Protein 4W78 (pdb70)

Structure (mmCIF, N/CA/C/O backbone):
data_4W78
#
_entry.id   4W78
#
_cell.length_a   51.785
_cell.length_b   134.096
_cell.length_c   90.420
_cell.angle_alpha   90.00
_cell.angle_beta   91.58
_cell.angle_gamma   90.00
#
_symmetry.space_group_name_H-M   'P 1 21 1'
#
loop_
_entity.id
_entity.type
_entity.pdbx_description
1 polymer 'Hydratase ChsH1'
2 polymer 'Hydratase ChsH2'
3 non-polymer 'CADMIUM ION'
4 non-polymer 'CHLORIDE ION'
5 non-polymer 'SODIUM ION'
6 non-polymer 'CALCIUM ION'
7 water water
#
loop_
_atom_site.group_PDB
_atom_site.id
_atom_site.type_symbol
_atom_site.label_atom_id
_atom_site.label_alt_id
_atom_site.label_comp_id
_atom_site.label_asym_id
_atom_site.label_entity_id
_atom_site.label_seq_id
_atom_site.pdbx_PDB_ins_code
_atom_site.Cartn_x
_atom_site.Cartn_y
_atom_site.Cartn_z
_atom_site.occupancy
_atom_site.B_iso_or_equiv
_atom_site.auth_seq_id
_atom_site.auth_comp_id
_atom_site.auth_asym_id
_atom_site.auth_atom_id
_atom_site.pdbx_PDB_model_num
ATOM 1 N N . VAL A 1 2 ? 16.320 92.696 27.158 1.00 44.81 4 VAL A N 1
ATOM 2 C CA . VAL A 1 2 ? 16.605 93.181 25.810 1.00 41.16 4 VAL A CA 1
ATOM 3 C C . VAL A 1 2 ? 17.967 93.869 25.766 1.00 40.12 4 VAL A C 1
ATOM 4 O O . VAL A 1 2 ? 18.727 93.707 24.806 1.00 39.47 4 VAL A O 1
ATOM 8 N N . SER A 1 3 ? 18.271 94.632 26.813 1.00 44.19 5 SER A N 1
ATOM 9 C CA . SER A 1 3 ? 19.534 95.360 26.894 1.00 42.80 5 SER A CA 1
ATOM 10 C C . SER A 1 3 ? 20.718 94.412 27.047 1.00 42.53 5 SER A C 1
ATOM 11 O O . SER A 1 3 ? 21.730 94.553 26.357 1.00 41.17 5 SER A O 1
ATOM 13 N N . ASP A 1 4 ? 20.590 93.445 27.950 1.00 42.95 6 ASP A N 1
ATOM 14 C CA . ASP A 1 4 ? 21.650 92.464 28.159 1.00 42.42 6 ASP A CA 1
ATOM 15 C C . ASP A 1 4 ? 21.837 91.562 26.940 1.00 36.78 6 ASP A C 1
ATOM 16 O O . ASP A 1 4 ? 22.941 91.088 26.676 1.00 36.96 6 ASP A O 1
ATOM 21 N N . ILE A 1 5 ? 20.756 91.313 26.206 1.00 36.12 7 ILE A N 1
ATOM 22 C CA . ILE A 1 5 ? 20.838 90.545 24.968 1.00 33.76 7 ILE A CA 1
ATOM 23 C C . ILE A 1 5 ? 21.650 91.285 23.904 1.00 30.13 7 ILE A C 1
ATOM 24 O O . ILE A 1 5 ? 22.534 90.712 23.271 1.00 26.63 7 ILE A O 1
ATOM 29 N N . GLN A 1 6 ? 21.347 92.563 23.707 1.00 31.31 8 GLN A N 1
ATOM 30 C CA . GLN A 1 6 ? 22.096 93.376 22.752 1.00 30.34 8 GLN A CA 1
ATOM 31 C C . GLN A 1 6 ? 23.580 93.452 23.115 1.00 29.82 8 GLN A C 1
ATOM 32 O O . GLN A 1 6 ? 24.442 93.374 22.238 1.00 30.20 8 GLN A O 1
ATOM 38 N N . GLU A 1 7 ? 23.869 93.590 24.406 1.00 31.42 9 GLU A N 1
ATOM 39 C CA . GLU A 1 7 ? 25.247 93.627 24.883 1.00 30.09 9 GLU A CA 1
ATOM 40 C C . GLU A 1 7 ? 25.970 92.300 24.640 1.00 29.78 9 GLU A C 1
ATOM 41 O O . GLU A 1 7 ? 27.127 92.285 24.224 1.00 27.29 9 GLU A O 1
ATOM 47 N N . ALA A 1 8 ? 25.284 91.182 24.871 1.00 27.61 10 ALA A N 1
ATOM 48 C CA . ALA A 1 8 ? 25.891 89.871 24.657 1.00 28.64 10 ALA A CA 1
ATOM 49 C C . ALA A 1 8 ? 26.159 89.622 23.187 1.00 25.72 10 ALA A C 1
ATOM 50 O O . ALA A 1 8 ? 27.190 89.064 22.818 1.00 26.03 10 ALA A O 1
ATOM 52 N N . VAL A 1 9 ? 25.201 90.010 22.345 1.00 24.39 11 VAL A N 1
ATOM 53 C CA . VAL A 1 9 ? 25.355 89.878 20.905 1.00 22.51 11 VAL A CA 1
ATOM 54 C C . VAL A 1 9 ? 26.576 90.657 20.418 1.00 21.90 11 VAL A C 1
ATOM 55 O O . VAL A 1 9 ? 27.341 90.151 19.589 1.00 20.63 11 VAL A O 1
ATOM 59 N N . ALA A 1 10 ? 26.751 91.864 20.939 1.00 23.17 12 ALA A N 1
ATOM 60 C CA . ALA A 1 10 ? 27.881 92.716 20.571 1.00 23.15 12 ALA A CA 1
ATOM 61 C C . ALA A 1 10 ? 29.207 92.032 20.910 1.00 24.39 12 ALA A C 1
ATOM 62 O O . ALA A 1 10 ? 30.142 92.024 20.112 1.00 21.98 12 ALA A O 1
ATOM 64 N N . GLN A 1 11 ? 29.290 91.439 22.092 1.00 23.91 13 GLN A N 1
ATOM 65 C CA . GLN A 1 11 ? 30.527 90.769 22.456 1.00 23.89 13 GLN A CA 1
ATOM 66 C C . GLN A 1 11 ? 30.824 89.561 21.564 1.00 22.05 13 GLN A C 1
ATOM 67 O O . GLN A 1 11 ? 31.975 89.307 21.213 1.00 21.35 13 GLN A O 1
ATOM 73 N N . ILE A 1 12 ? 29.782 88.843 21.138 1.00 21.02 14 ILE A N 1
ATOM 74 C CA . ILE A 1 12 ? 29.954 87.755 20.201 1.00 19.53 14 ILE A CA 1
ATOM 75 C C . ILE A 1 12 ? 30.443 88.263 18.852 1.00 19.04 14 ILE A C 1
ATOM 76 O O . ILE A 1 12 ? 31.376 87.723 18.273 1.00 17.83 14 ILE A O 1
ATOM 81 N N . LYS A 1 13 ? 29.825 89.331 18.359 1.00 18.77 15 LYS A N 1
ATOM 82 C CA . LYS A 1 13 ? 30.220 89.887 17.074 1.00 18.09 15 LYS A CA 1
ATOM 83 C C . LYS A 1 13 ? 31.653 90.387 17.061 1.00 18.46 15 LYS A C 1
ATOM 84 O O . LYS A 1 13 ? 32.310 90.359 16.029 1.00 17.80 15 LYS A O 1
ATOM 90 N N . ALA A 1 14 ? 32.139 90.829 18.213 1.00 19.65 16 ALA A N 1
ATOM 91 C CA . ALA A 1 14 ? 33.464 91.430 18.282 1.00 20.28 16 ALA A CA 1
ATOM 92 C C . ALA A 1 14 ? 34.558 90.398 18.014 1.00 19.66 16 ALA A C 1
ATOM 93 O O . ALA A 1 14 ? 35.684 90.765 17.701 1.00 22.22 16 ALA A O 1
ATOM 95 N N . ALA A 1 15 ? 34.219 89.114 18.109 1.00 18.88 17 ALA A N 1
ATOM 96 C CA . ALA A 1 15 ? 35.178 88.044 17.839 1.00 19.96 17 ALA A CA 1
ATOM 97 C C . ALA A 1 15 ? 35.422 87.864 16.344 1.00 20.04 17 ALA A C 1
ATOM 98 O O . ALA A 1 15 ? 36.396 87.219 15.938 1.00 22.86 17 ALA A O 1
ATOM 100 N N . GLY A 1 16 ? 34.524 88.419 15.538 1.00 18.92 18 GLY A N 1
ATOM 101 C CA . GLY A 1 16 ? 34.601 88.296 14.091 1.00 19.80 18 GLY A CA 1
ATOM 102 C C . GLY A 1 16 ? 34.263 86.904 13.595 1.00 19.75 18 GLY A C 1
ATOM 103 O O . GLY A 1 16 ? 33.887 86.030 14.378 1.00 17.27 18 GLY A O 1
ATOM 104 N N . PRO A 1 17 ? 34.390 86.690 12.278 1.00 16.99 19 PRO A N 1
ATOM 105 C CA . PRO A 1 17 ? 34.008 85.405 11.686 1.00 16.50 19 PRO A CA 1
ATOM 106 C C . PRO A 1 17 ? 34.834 84.248 12.227 1.00 15.30 19 PRO A C 1
ATOM 107 O O . PRO A 1 17 ? 35.990 84.421 12.640 1.00 18.77 19 PRO A O 1
ATOM 111 N N . SER A 1 18 ? 34.238 83.061 12.220 1.00 14.43 20 SER A N 1
ATOM 112 C CA . SER A 1 18 ? 34.961 81.858 12.642 1.00 13.62 20 SER A CA 1
ATOM 113 C C . SER A 1 18 ? 36.114 81.573 11.671 1.00 18.72 20 SER A C 1
ATOM 114 O O . SER A 1 18 ? 36.027 81.903 10.488 1.00 18.56 20 SER A O 1
ATOM 117 N N . LYS A 1 19 ? 37.202 81.007 12.195 1.00 18.43 21 LYS A N 1
ATOM 118 C CA . LYS A 1 19 ? 38.330 80.624 11.350 1.00 21.73 21 LYS A CA 1
ATOM 119 C C . LYS A 1 19 ? 37.858 79.568 10.363 1.00 21.02 21 LYS A C 1
ATOM 120 O O . LYS A 1 19 ? 37.050 78.702 10.726 1.00 19.23 21 LYS A O 1
ATOM 122 N N . PRO A 1 20 ? 38.354 79.630 9.115 1.00 20.79 22 PRO A N 1
ATOM 123 C CA . PRO A 1 20 ? 37.882 78.659 8.120 1.00 18.76 22 PRO A CA 1
ATOM 124 C C . PRO A 1 20 ? 38.058 77.210 8.591 1.00 18.04 22 PRO A C 1
ATOM 125 O O . PRO A 1 20 ? 39.108 76.818 9.109 1.00 20.10 22 PRO A O 1
ATOM 129 N N . ARG A 1 21 ? 36.985 76.442 8.437 1.00 14.61 23 ARG A N 1
ATOM 130 C CA . ARG A 1 21 ? 36.937 75.045 8.839 1.00 13.91 23 ARG A CA 1
ATOM 131 C C . ARG A 1 21 ? 36.850 74.225 7.571 1.00 15.24 23 ARG A C 1
ATOM 132 O O . ARG A 1 21 ? 35.940 74.424 6.768 1.00 14.91 23 ARG A O 1
ATOM 140 N N . LEU A 1 22 ? 37.801 73.312 7.398 1.00 16.18 24 LEU A N 1
ATOM 141 C CA A LEU A 1 22 ? 37.841 72.453 6.215 0.50 15.59 24 LEU A CA 1
ATOM 142 C CA B LEU A 1 22 ? 37.844 72.454 6.216 0.50 15.60 24 LEU A CA 1
ATOM 143 C C . LEU A 1 22 ? 36.746 71.396 6.196 1.00 13.41 24 LEU A C 1
ATOM 144 O O . LEU A 1 22 ? 36.452 70.748 7.209 1.00 16.11 24 LEU A O 1
ATOM 153 N N . ALA A 1 23 ? 36.158 71.215 5.019 1.00 11.86 25 ALA A N 1
ATOM 154 C CA . ALA A 1 23 ? 35.202 70.146 4.787 1.00 13.00 25 ALA A CA 1
ATOM 155 C C . ALA A 1 23 ? 35.871 68.813 5.069 1.00 13.69 25 ALA A C 1
ATOM 156 O O . ALA A 1 23 ? 37.074 68.652 4.825 1.00 14.10 25 ALA A O 1
ATOM 158 N N . ARG A 1 24 ? 35.084 67.855 5.553 1.00 11.75 26 ARG A N 1
ATOM 159 C CA . ARG A 1 24 ? 35.617 66.524 5.837 1.00 13.13 26 ARG A CA 1
ATOM 160 C C . ARG A 1 24 ? 36.321 65.924 4.619 1.00 12.11 26 ARG A C 1
ATOM 161 O O . ARG A 1 24 ? 37.389 65.312 4.741 1.00 16.68 26 ARG A O 1
ATOM 169 N N . ASP A 1 25 ? 35.705 66.082 3.451 1.00 13.92 27 ASP A N 1
ATOM 170 C CA . ASP A 1 25 ? 36.240 65.539 2.202 1.00 14.61 27 ASP A CA 1
ATOM 171 C C . ASP A 1 25 ? 36.367 66.651 1.182 1.00 13.46 27 ASP A C 1
ATOM 172 O O . ASP A 1 25 ? 35.621 67.625 1.223 1.00 13.77 27 ASP A O 1
ATOM 177 N N . PRO A 1 26 ? 37.288 66.493 0.223 1.00 13.75 28 PRO A N 1
ATOM 178 C CA . PRO A 1 26 ? 37.216 67.339 -0.961 1.00 12.90 28 PRO A CA 1
ATOM 179 C C . PRO A 1 26 ? 35.909 67.059 -1.691 1.00 13.45 28 PRO A C 1
ATOM 180 O O . PRO A 1 26 ? 35.314 66.008 -1.474 1.00 14.31 28 PRO A O 1
ATOM 184 N N . VAL A 1 27 ? 35.467 67.988 -2.539 1.00 12.43 29 VAL A N 1
ATOM 185 C CA . VAL A 1 27 ? 34.367 67.699 -3.465 1.00 12.75 29 VAL A CA 1
ATOM 186 C C . VAL A 1 27 ? 34.704 66.380 -4.146 1.00 12.64 29 VAL A C 1
ATOM 187 O O . VAL A 1 27 ? 35.859 66.154 -4.548 1.00 13.22 29 VAL A O 1
ATOM 191 N N . ASN A 1 28 ? 33.729 65.479 -4.240 1.00 12.02 30 ASN A N 1
ATOM 192 C CA . ASN A 1 28 ? 34.041 64.139 -4.729 1.00 10.72 30 ASN A CA 1
ATOM 193 C C . ASN A 1 28 ? 32.863 63.476 -5.421 1.00 10.55 30 ASN A C 1
ATOM 194 O O . ASN A 1 28 ? 31.708 63.713 -5.058 1.00 10.33 30 ASN A O 1
ATOM 199 N N . GLN A 1 29 ? 33.179 62.660 -6.420 1.00 11.39 31 GLN A N 1
ATOM 200 C CA . GLN A 1 29 ? 32.164 61.987 -7.220 1.00 14.01 31 GLN A CA 1
ATOM 201 C C . GLN A 1 29 ? 31.224 61.050 -6.427 1.00 12.21 31 GLN A C 1
ATOM 202 O O . GLN A 1 29 ? 30.024 61.058 -6.693 1.00 11.09 31 GLN A O 1
ATOM 208 N N . PRO A 1 30 ? 31.749 60.240 -5.477 1.00 11.14 32 PRO A N 1
ATOM 209 C CA . PRO A 1 30 ? 30.835 59.344 -4.756 1.00 10.88 32 PRO A CA 1
ATOM 210 C C . PRO A 1 30 ? 29.721 60.096 -4.040 1.00 11.01 32 PRO A C 1
ATOM 211 O O . PRO A 1 30 ? 28.561 59.665 -4.105 1.00 10.46 32 PRO A O 1
ATOM 215 N N . MET A 1 31 ? 30.046 61.219 -3.411 1.00 9.90 33 MET A N 1
ATOM 216 C CA . MET A 1 31 ? 29.007 62.012 -2.749 1.00 9.82 33 MET A CA 1
ATOM 217 C C . MET A 1 31 ? 28.105 62.777 -3.720 1.00 9.66 33 MET A C 1
ATOM 218 O O . MET A 1 31 ? 26.925 62.913 -3.452 1.00 10.28 33 MET A O 1
ATOM 223 N N . ILE A 1 32 ? 28.636 63.240 -4.847 1.00 8.88 34 ILE A N 1
ATOM 224 C CA . ILE A 1 32 ? 27.802 63.801 -5.894 1.00 9.38 34 ILE A CA 1
ATOM 225 C C . ILE A 1 32 ? 26.818 62.734 -6.360 1.00 11.13 34 ILE A C 1
ATOM 226 O O . ILE A 1 32 ? 25.618 63.018 -6.520 1.00 9.41 34 ILE A O 1
ATOM 231 N N . ASN A 1 33 ? 27.321 61.516 -6.565 1.00 10.51 35 ASN A N 1
ATOM 232 C CA . ASN A 1 33 ? 26.462 60.412 -6.998 1.00 10.87 35 ASN A CA 1
ATOM 233 C C . ASN A 1 33 ? 25.330 60.154 -6.014 1.00 9.69 35 ASN A C 1
ATOM 234 O O . ASN A 1 33 ? 24.181 59.999 -6.424 1.00 12.58 35 ASN A O 1
ATOM 239 N N . ASN A 1 34 ? 25.648 60.104 -4.722 1.00 11.06 36 ASN A N 1
ATOM 240 C CA . ASN A 1 34 ? 24.623 59.838 -3.723 1.00 9.80 36 ASN A CA 1
ATOM 241 C C . ASN A 1 34 ? 23.549 60.917 -3.777 1.00 10.56 36 ASN A C 1
ATOM 242 O O . ASN A 1 34 ? 22.355 60.632 -3.647 1.00 9.34 36 ASN A O 1
ATOM 247 N N . TRP A 1 35 ? 23.991 62.157 -3.953 1.00 9.70 37 TRP A N 1
ATOM 248 C CA . TRP A 1 35 ? 23.105 63.317 -3.935 1.00 9.63 37 TRP A CA 1
ATOM 249 C C . TRP A 1 35 ? 22.225 63.379 -5.180 1.00 10.28 37 TRP A C 1
ATOM 250 O O . TRP A 1 35 ? 20.997 63.481 -5.058 1.00 11.34 37 TRP A O 1
ATOM 261 N N . VAL A 1 36 ? 22.811 63.291 -6.372 1.00 9.19 38 VAL A N 1
ATOM 262 C CA . VAL A 1 36 ? 21.958 63.360 -7.571 1.00 9.38 38 VAL A CA 1
ATOM 263 C C . VAL A 1 36 ? 20.970 62.200 -7.634 1.00 11.09 38 VAL A C 1
ATOM 264 O O . VAL A 1 36 ? 19.849 62.364 -8.112 1.00 12.44 38 VAL A O 1
ATOM 268 N N . GLU A 1 37 ? 21.362 61.031 -7.143 1.00 10.91 39 GLU A N 1
ATOM 269 C CA . GLU A 1 37 ? 20.463 59.889 -7.158 1.00 10.52 39 GLU A CA 1
ATOM 270 C C . GLU A 1 37 ? 19.266 60.109 -6.227 1.00 11.11 39 GLU A C 1
ATOM 271 O O . GLU A 1 37 ? 18.130 59.780 -6.589 1.00 15.27 39 GLU A O 1
ATOM 277 N N . ALA A 1 38 ? 19.510 60.645 -5.038 1.00 12.01 40 ALA A N 1
ATOM 278 C CA . ALA A 1 38 ? 18.413 60.849 -4.091 1.00 10.01 40 ALA A CA 1
ATOM 279 C C . ALA A 1 38 ? 17.512 62.016 -4.520 1.00 12.33 40 ALA A C 1
ATOM 280 O O . ALA A 1 38 ? 16.291 61.925 -4.402 1.00 12.88 40 ALA A O 1
ATOM 282 N N . ILE A 1 39 ? 18.118 63.109 -4.980 1.00 11.52 41 ILE A N 1
ATOM 283 C CA . ILE A 1 39 ? 17.370 64.295 -5.429 1.00 11.63 41 ILE A CA 1
ATOM 284 C C . ILE A 1 39 ? 16.622 63.986 -6.722 1.00 14.78 41 ILE A C 1
ATOM 285 O O . ILE A 1 39 ? 15.579 64.588 -7.009 1.00 15.31 41 ILE A O 1
ATOM 290 N N . GLY A 1 40 ? 17.152 63.047 -7.504 1.00 13.20 42 GLY A N 1
ATOM 291 C CA . GLY A 1 40 ? 16.546 62.675 -8.774 1.00 14.34 42 GLY A CA 1
ATOM 292 C C . GLY A 1 40 ? 16.909 63.616 -9.903 1.00 13.84 42 GLY A C 1
ATOM 293 O O . GLY A 1 40 ? 16.181 63.692 -10.904 1.00 16.32 42 GLY A O 1
ATOM 294 N N . ASP A 1 41 ? 18.024 64.324 -9.753 1.00 15.01 43 ASP A N 1
ATOM 295 C CA . ASP A 1 41 ? 18.473 65.291 -10.752 1.00 14.54 43 ASP A CA 1
ATOM 296 C C . ASP A 1 41 ? 19.345 64.605 -11.789 1.00 17.03 43 ASP A C 1
ATOM 297 O O . ASP A 1 41 ? 20.474 64.199 -11.488 1.00 17.50 43 ASP A O 1
ATOM 302 N N . ARG A 1 42 ? 18.821 64.498 -13.010 1.00 17.43 44 ARG A N 1
ATOM 303 C CA . ARG A 1 42 ? 19.502 63.763 -14.065 1.00 19.09 44 ARG A CA 1
ATOM 304 C C . ARG A 1 42 ? 20.451 64.620 -14.912 1.00 20.23 44 ARG A C 1
ATOM 305 O O . ARG A 1 42 ? 20.929 64.156 -15.955 1.00 20.85 44 ARG A O 1
ATOM 313 N N . ASN A 1 43 ? 20.710 65.856 -14.477 1.00 16.81 45 ASN A N 1
ATOM 314 C CA . ASN A 1 43 ? 21.607 66.761 -15.205 1.00 18.22 45 ASN A CA 1
ATOM 315 C C . ASN A 1 43 ? 22.938 66.070 -15.488 1.00 18.01 45 ASN A C 1
ATOM 316 O O . ASN A 1 43 ? 23.647 65.676 -14.559 1.00 17.11 45 ASN A O 1
ATOM 321 N N . PRO A 1 44 ? 23.282 65.903 -16.772 1.00 17.61 46 PRO A N 1
ATOM 322 C CA . PRO A 1 44 ? 24.446 65.073 -17.086 1.00 18.23 46 PRO A CA 1
ATOM 323 C C . PRO A 1 44 ? 25.783 65.702 -16.710 1.00 19.08 46 PRO A C 1
ATOM 324 O O . PRO A 1 44 ? 26.777 64.980 -16.640 1.00 18.19 46 PRO A O 1
ATOM 328 N N . ILE A 1 45 ? 25.819 67.010 -16.466 1.00 19.24 47 ILE A N 1
ATOM 329 C CA . ILE A 1 45 ? 27.088 67.652 -16.157 1.00 16.41 47 ILE A CA 1
ATOM 330 C C . ILE A 1 45 ? 27.656 67.217 -14.804 1.00 17.56 47 ILE A C 1
ATOM 331 O O . ILE A 1 45 ? 28.832 67.437 -14.536 1.00 15.96 47 ILE A O 1
ATOM 336 N N . TYR A 1 46 ? 26.828 66.589 -13.964 1.00 14.06 48 TYR A N 1
ATOM 337 C CA . TYR A 1 46 ? 27.292 66.152 -12.643 1.00 12.72 48 TYR A CA 1
ATOM 338 C C . TYR A 1 46 ? 27.891 64.753 -12.678 1.00 15.56 48 TYR A C 1
ATOM 339 O O . TYR A 1 46 ? 28.484 64.302 -11.685 1.00 15.52 48 TYR A O 1
ATOM 348 N N . VAL A 1 47 ? 27.743 64.065 -13.811 1.00 17.42 49 VAL A N 1
ATOM 349 C CA . VAL A 1 47 ? 28.128 62.657 -13.902 1.00 20.04 49 VAL A CA 1
ATOM 350 C C . VAL A 1 47 ? 28.859 62.268 -15.187 1.00 20.15 49 VAL A C 1
ATOM 351 O O . VAL A 1 47 ? 29.311 61.132 -15.305 1.00 22.77 49 VAL A O 1
ATOM 355 N N . ASP A 1 48 ? 28.962 63.187 -16.145 1.00 18.38 50 ASP A N 1
ATOM 356 C CA . ASP A 1 48 ? 29.511 62.875 -17.477 1.00 21.55 50 ASP A CA 1
ATOM 357 C C . ASP A 1 48 ? 30.446 64.004 -17.904 1.00 20.88 50 ASP A C 1
ATOM 358 O O . ASP A 1 48 ? 29.995 65.127 -18.136 1.00 20.88 50 ASP A O 1
ATOM 363 N N . ASP A 1 49 ? 31.743 63.699 -17.991 1.00 22.75 51 ASP A N 1
ATOM 364 C CA . ASP A 1 49 ? 32.766 64.675 -18.384 1.00 23.56 51 ASP A CA 1
ATOM 365 C C . ASP A 1 49 ? 32.463 65.319 -19.739 1.00 23.07 51 ASP A C 1
ATOM 366 O O . ASP A 1 49 ? 32.591 66.525 -19.887 1.00 22.17 51 ASP A O 1
ATOM 371 N N . ALA A 1 50 ? 32.079 64.510 -20.723 1.00 23.09 52 ALA A N 1
ATOM 372 C CA . ALA A 1 50 ? 31.788 65.042 -22.052 1.00 24.65 52 ALA A CA 1
ATOM 373 C C . ALA A 1 50 ? 30.624 66.029 -22.018 1.00 24.78 52 ALA A C 1
ATOM 374 O O . ALA A 1 50 ? 30.685 67.084 -22.645 1.00 26.58 52 ALA A O 1
ATOM 376 N N . ALA A 1 51 ? 29.572 65.686 -21.284 1.00 22.33 53 ALA A N 1
ATOM 377 C CA . ALA A 1 51 ? 28.427 66.585 -21.148 1.00 22.96 53 ALA A CA 1
ATOM 378 C C . ALA A 1 51 ? 28.810 67.872 -20.423 1.00 21.26 53 ALA A C 1
ATOM 379 O O . ALA A 1 51 ? 28.368 68.958 -20.798 1.00 22.84 53 ALA A O 1
ATOM 381 N N . ALA A 1 52 ? 29.624 67.748 -19.378 1.00 19.86 54 ALA A N 1
ATOM 382 C CA . ALA A 1 52 ? 30.078 68.912 -18.629 1.00 19.72 54 ALA A CA 1
ATOM 383 C C . ALA A 1 52 ? 30.902 69.837 -19.518 1.00 22.21 54 ALA A C 1
ATOM 384 O O . ALA A 1 52 ? 30.748 71.059 -19.474 1.00 20.77 54 ALA A O 1
ATOM 386 N N . ARG A 1 53 ? 31.778 69.258 -20.333 1.00 22.66 55 ARG A N 1
ATOM 387 C CA . ARG A 1 53 ? 32.588 70.067 -21.237 1.00 24.08 55 ARG A CA 1
ATOM 388 C C . ARG A 1 53 ? 31.761 70.769 -22.316 1.00 25.17 55 ARG A C 1
ATOM 389 O O . ARG A 1 53 ? 32.092 71.878 -22.723 1.00 26.37 55 ARG A O 1
ATOM 397 N N . ALA A 1 54 ? 30.708 70.112 -22.790 1.00 25.16 56 ALA A N 1
ATOM 398 C CA . ALA A 1 54 ? 29.826 70.710 -23.792 1.00 26.26 56 ALA A CA 1
ATOM 399 C C . ALA A 1 54 ? 29.082 71.915 -23.214 1.00 27.39 56 ALA A C 1
ATOM 400 O O . ALA A 1 54 ? 28.623 72.785 -23.959 1.00 27.02 56 ALA A O 1
ATOM 402 N N . ALA A 1 55 ? 28.970 71.952 -21.888 1.00 26.22 57 ALA A N 1
ATOM 403 C CA . ALA A 1 55 ? 28.356 73.073 -21.180 1.00 25.25 57 ALA A CA 1
ATOM 404 C C . ALA A 1 55 ? 29.394 74.086 -20.700 1.00 26.10 57 ALA A C 1
ATOM 405 O O . ALA A 1 55 ? 29.081 74.975 -19.902 1.00 31.37 57 ALA A O 1
ATOM 407 N N . GLY A 1 56 ? 30.634 73.934 -21.155 1.00 26.84 58 GLY A N 1
ATOM 408 C CA . GLY A 1 56 ? 31.683 74.895 -20.848 1.00 27.54 58 GLY A CA 1
ATOM 409 C C . GLY A 1 56 ? 32.484 74.686 -19.570 1.00 26.95 58 GLY A C 1
ATOM 410 O O . GLY A 1 56 ? 33.312 75.532 -19.215 1.00 28.30 58 GLY A O 1
ATOM 411 N N . HIS A 1 57 ? 32.255 73.570 -18.879 1.00 21.32 59 HIS A N 1
ATOM 412 C CA . HIS A 1 57 ? 32.990 73.279 -17.653 1.00 20.18 59 HIS A CA 1
ATOM 413 C C . HIS A 1 57 ? 34.252 72.472 -17.972 1.00 26.07 59 HIS A C 1
ATOM 414 O O . HIS A 1 57 ? 34.294 71.774 -18.982 1.00 27.29 59 HIS A O 1
ATOM 421 N N . PRO A 1 58 ? 35.283 72.561 -17.107 1.00 23.58 60 PRO A N 1
ATOM 422 C CA . PRO A 1 58 ? 36.557 71.880 -17.391 1.00 27.81 60 PRO A CA 1
ATOM 423 C C . PRO A 1 58 ? 36.440 70.363 -17.295 1.00 28.20 60 PRO A C 1
ATOM 424 O O . PRO A 1 58 ? 37.335 69.644 -17.744 1.00 33.32 60 PRO A O 1
ATOM 428 N N . GLY A 1 59 ? 35.338 69.898 -16.721 1.00 26.23 61 GLY A N 1
ATOM 429 C CA . GLY A 1 59 ? 35.073 68.482 -16.518 1.00 24.80 61 GLY A CA 1
ATOM 430 C C . GLY A 1 59 ? 33.833 68.417 -15.659 1.00 21.05 61 GLY A C 1
ATOM 431 O O . GLY A 1 59 ? 33.166 69.440 -15.490 1.00 20.58 61 GLY A O 1
ATOM 432 N N . ILE A 1 60 ? 33.515 67.238 -15.123 1.00 17.24 62 ILE A N 1
ATOM 433 C CA . ILE A 1 60 ? 32.358 67.091 -14.242 1.00 15.68 62 ILE A CA 1
ATOM 434 C C . ILE A 1 60 ? 32.405 68.158 -13.157 1.00 18.76 62 ILE A C 1
ATOM 435 O O . ILE A 1 60 ? 33.468 68.443 -12.611 1.00 18.13 62 ILE A O 1
ATOM 440 N N . VAL A 1 61 ? 31.260 68.772 -12.869 1.00 16.02 63 VAL A N 1
ATOM 441 C CA . VAL A 1 61 ? 31.189 69.754 -11.800 1.00 15.95 63 VAL A CA 1
ATOM 442 C C . VAL A 1 61 ? 30.216 69.293 -10.719 1.00 14.29 63 VAL A C 1
ATOM 443 O O . VAL A 1 61 ? 29.335 68.464 -10.968 1.00 14.74 63 VAL A O 1
ATOM 447 N N . ALA A 1 62 ? 30.386 69.815 -9.507 1.00 13.58 64 ALA A N 1
ATOM 448 C CA . ALA A 1 62 ? 29.439 69.546 -8.437 1.00 12.92 64 ALA A CA 1
ATOM 449 C C . ALA A 1 62 ? 28.171 70.386 -8.609 1.00 10.51 64 ALA A C 1
ATOM 450 O O . ALA A 1 62 ? 28.235 71.527 -9.040 1.00 13.72 64 ALA A O 1
ATOM 452 N N . PRO A 1 63 ? 27.015 69.838 -8.225 1.00 10.42 65 PRO A N 1
ATOM 453 C CA . PRO A 1 63 ? 25.815 70.687 -8.183 1.00 11.79 65 PRO A CA 1
ATOM 454 C C . PRO A 1 63 ? 26.035 71.870 -7.240 1.00 10.43 65 PRO A C 1
ATOM 455 O O . PRO A 1 63 ? 26.519 71.678 -6.130 1.00 11.10 65 PRO A O 1
ATOM 459 N N . PRO A 1 64 ? 25.692 73.095 -7.674 1.00 12.41 66 PRO A N 1
ATOM 460 C CA . PRO A 1 64 ? 25.913 74.258 -6.805 1.00 11.73 66 PRO A CA 1
ATOM 461 C C . PRO A 1 64 ? 25.234 74.093 -5.450 1.00 11.31 66 PRO A C 1
ATOM 462 O O . PRO A 1 64 ? 25.819 74.445 -4.416 1.00 11.16 66 PRO A O 1
ATOM 466 N N . ALA A 1 65 ? 24.032 73.520 -5.461 1.00 12.64 67 ALA A N 1
ATOM 467 C CA . ALA A 1 65 ? 23.241 73.342 -4.242 1.00 13.27 67 ALA A CA 1
ATOM 468 C C . ALA A 1 65 ? 23.844 72.342 -3.253 1.00 14.07 67 ALA A C 1
ATOM 469 O O . ALA A 1 65 ? 23.321 72.181 -2.159 1.00 14.32 67 ALA A O 1
ATOM 471 N N . MET A 1 66 ? 24.922 71.659 -3.644 1.00 11.30 68 MET A N 1
ATOM 472 C CA . MET A 1 66 ? 25.673 70.830 -2.690 1.00 11.59 68 MET A CA 1
ATOM 473 C C . MET A 1 66 ? 26.661 71.591 -1.807 1.00 11.83 68 MET A C 1
ATOM 474 O O . MET A 1 66 ? 27.303 70.974 -0.949 1.00 10.64 68 MET A O 1
ATOM 479 N N . ILE A 1 67 ? 26.786 72.911 -1.960 1.00 11.45 69 ILE A N 1
ATOM 480 C CA . ILE A 1 67 ? 27.849 73.633 -1.242 1.00 11.15 69 ILE A CA 1
ATOM 481 C C . ILE A 1 67 ? 27.822 73.392 0.270 1.00 12.70 69 ILE A C 1
ATOM 482 O O . ILE A 1 67 ? 28.855 73.109 0.864 1.00 12.30 69 ILE A O 1
ATOM 487 N N . GLN A 1 68 ? 26.637 73.423 0.870 1.00 12.29 70 GLN A N 1
ATOM 488 C CA . GLN A 1 68 ? 26.532 73.243 2.311 1.00 14.34 70 GLN A CA 1
ATOM 489 C C . GLN A 1 68 ? 26.768 71.791 2.722 1.00 13.75 70 GLN A C 1
ATOM 490 O O . GLN A 1 68 ? 27.140 71.514 3.864 1.00 13.72 70 GLN A O 1
ATOM 496 N N . VAL A 1 69 ? 26.556 70.850 1.799 1.00 10.59 71 VAL A N 1
ATOM 497 C CA . VAL A 1 69 ? 26.759 69.439 2.109 1.00 11.49 71 VAL A CA 1
ATOM 498 C C . VAL A 1 69 ? 28.214 69.144 2.473 1.00 11.57 71 VAL A C 1
ATOM 499 O O . VAL A 1 69 ? 28.492 68.394 3.411 1.00 12.38 71 VAL A O 1
ATOM 503 N N . TRP A 1 70 ? 29.141 69.766 1.749 1.00 12.64 72 TRP A N 1
ATOM 504 C CA . TRP A 1 70 ? 30.547 69.436 1.948 1.00 11.41 72 TRP A CA 1
ATOM 505 C C . TRP A 1 70 ? 30.989 69.711 3.367 1.00 11.72 72 TRP A C 1
ATOM 506 O O . TRP A 1 70 ? 31.813 68.962 3.921 1.00 12.68 72 TRP A O 1
ATOM 517 N N . THR A 1 71 ? 30.427 70.762 3.970 1.00 11.14 73 THR A N 1
ATOM 518 C CA . THR A 1 71 ? 30.900 71.196 5.282 1.00 11.50 73 THR A CA 1
ATOM 519 C C . THR A 1 71 ? 29.979 70.819 6.445 1.00 11.98 73 THR A C 1
ATOM 520 O O . THR A 1 71 ? 30.192 71.250 7.574 1.00 14.79 73 THR A O 1
ATOM 524 N N . MET A 1 72 ? 28.979 69.985 6.193 1.00 12.27 74 MET A N 1
ATOM 525 C CA . MET A 1 72 ? 28.160 69.472 7.288 1.00 14.22 74 MET A CA 1
ATOM 526 C C . MET A 1 72 ? 29.015 68.728 8.305 1.00 17.49 74 MET A C 1
ATOM 527 O O . MET A 1 72 ? 29.967 68.039 7.933 1.00 18.41 74 MET A O 1
ATOM 532 N N . MET A 1 73 ? 28.673 68.873 9.584 1.00 21.22 75 MET A N 1
ATOM 533 C CA . MET A 1 73 ? 29.459 68.289 10.671 1.00 25.64 75 MET A CA 1
ATOM 534 C C . MET A 1 73 ? 29.370 66.767 10.777 1.00 28.59 75 MET A C 1
ATOM 535 O O . MET A 1 73 ? 30.276 66.122 11.324 1.00 33.26 75 MET A O 1
ATOM 540 N N . GLY A 1 74 ? 28.276 66.194 10.286 1.00 23.84 76 GLY A N 1
ATOM 541 C CA . GLY A 1 74 ? 28.097 64.754 10.320 1.00 26.82 76 GLY A CA 1
ATOM 542 C C . GLY A 1 74 ? 27.518 64.262 11.630 1.00 27.70 76 GLY A C 1
ATOM 543 O O . GLY A 1 74 ? 27.212 65.056 12.522 1.00 29.37 76 GLY A O 1
ATOM 544 N N . LEU A 1 75 ? 27.374 62.946 11.738 1.00 27.62 77 LEU A N 1
ATOM 545 C CA . LEU A 1 75 ? 26.845 62.306 12.939 1.00 27.75 77 LEU A CA 1
ATOM 546 C C . LEU A 1 75 ? 27.628 62.679 14.187 1.00 31.49 77 LEU A C 1
ATOM 547 O O . LEU A 1 75 ? 28.828 62.420 14.272 1.00 34.72 77 LEU A O 1
ATOM 552 N N . GLY A 1 76 ? 26.941 63.269 15.159 1.00 32.89 78 GLY A N 1
ATOM 553 C CA . GLY A 1 76 ? 27.547 63.573 16.443 1.00 34.94 78 GLY A CA 1
ATOM 554 C C . GLY A 1 76 ? 28.584 64.677 16.373 1.00 35.72 78 GLY A C 1
ATOM 555 O O . GLY A 1 76 ? 29.381 64.849 17.296 1.00 39.01 78 GLY A O 1
ATOM 556 N N . GLY A 1 77 ? 28.575 65.430 15.279 1.00 33.21 79 GLY A N 1
ATOM 557 C CA . GLY A 1 77 ? 29.528 66.511 15.095 1.00 33.03 79 GLY A CA 1
ATOM 558 C C . GLY A 1 77 ? 29.356 67.637 16.094 1.00 35.29 79 GLY A C 1
ATOM 559 O O . GLY A 1 77 ? 28.253 67.894 16.573 1.00 38.70 79 GLY A O 1
ATOM 560 N N . VAL A 1 78 ? 30.458 68.314 16.408 1.00 34.13 80 VAL A N 1
ATOM 561 C CA . VAL A 1 78 ? 30.440 69.435 17.335 1.00 31.50 80 VAL A CA 1
ATOM 562 C C . VAL A 1 78 ? 31.047 70.673 16.682 1.00 30.46 80 VAL A C 1
ATOM 563 O O . VAL A 1 78 ? 32.140 70.618 16.113 1.00 31.85 80 VAL A O 1
ATOM 567 N N . ARG A 1 79 ? 30.333 71.786 16.764 1.00 33.50 81 ARG A N 1
ATOM 568 C CA . ARG A 1 79 ? 30.797 73.025 16.153 1.00 31.34 81 ARG A CA 1
ATOM 569 C C . ARG A 1 79 ? 32.084 73.502 16.816 1.00 28.26 81 ARG A C 1
ATOM 570 O O . ARG A 1 79 ? 32.308 73.249 18.005 1.00 31.36 81 ARG A O 1
ATOM 578 N N . PRO A 1 80 ? 32.952 74.167 16.038 1.00 23.82 82 PRO A N 1
ATOM 579 C CA . PRO A 1 80 ? 34.205 74.684 16.590 1.00 27.44 82 PRO A CA 1
ATOM 580 C C . PRO A 1 80 ? 33.955 75.742 17.654 1.00 24.82 82 PRO A C 1
ATOM 581 O O . PRO A 1 80 ? 32.877 76.342 17.710 1.00 24.94 82 PRO A O 1
ATOM 585 N N . LYS A 1 81 ? 34.968 75.958 18.484 1.00 23.76 83 LYS A N 1
ATOM 586 C CA . LYS A 1 81 ? 34.874 76.843 19.636 1.00 24.88 83 LYS A CA 1
ATOM 587 C C . LYS A 1 81 ? 34.725 78.305 19.246 1.00 22.47 83 LYS A C 1
ATOM 588 O O . LYS A 1 81 ? 34.446 79.145 20.095 1.00 27.32 83 LYS A O 1
ATOM 594 N N . ASP A 1 82 ? 34.907 78.618 17.969 1.00 22.03 84 ASP A N 1
ATOM 595 C CA . ASP A 1 82 ? 34.736 79.999 17.527 1.00 23.07 84 ASP A CA 1
ATOM 596 C C . ASP A 1 82 ? 33.515 80.264 16.668 1.00 19.89 84 ASP A C 1
ATOM 597 O O . ASP A 1 82 ? 33.394 81.337 16.079 1.00 20.78 84 ASP A O 1
ATOM 602 N N . ASP A 1 83 ? 32.626 79.288 16.596 1.00 17.95 85 ASP A N 1
ATOM 603 C CA . ASP A 1 83 ? 31.388 79.424 15.849 1.00 16.87 85 ASP A CA 1
ATOM 604 C C . ASP A 1 83 ? 30.485 80.358 16.655 1.00 17.60 85 ASP A C 1
ATOM 605 O O . ASP A 1 83 ? 30.210 80.109 17.826 1.00 19.50 85 ASP A O 1
ATOM 610 N N . PRO A 1 84 ? 30.039 81.461 16.044 1.00 17.83 86 PRO A N 1
ATOM 611 C CA . PRO A 1 84 ? 29.241 82.397 16.841 1.00 18.73 86 PRO A CA 1
ATOM 612 C C . PRO A 1 84 ? 27.840 81.882 17.161 1.00 16.20 86 PRO A C 1
ATOM 613 O O . PRO A 1 84 ? 27.197 82.472 18.026 1.00 18.50 86 PRO A O 1
ATOM 617 N N . LEU A 1 85 ? 27.393 80.818 16.498 1.00 18.42 87 LEU A N 1
ATOM 618 C CA . LEU A 1 85 ? 26.023 80.332 16.685 1.00 21.54 87 LEU A CA 1
ATOM 619 C C . LEU A 1 85 ? 25.833 79.673 18.047 1.00 20.22 87 LEU A C 1
ATOM 620 O O . LEU A 1 85 ? 24.796 79.835 18.670 1.00 19.89 87 LEU A O 1
ATOM 625 N N . GLY A 1 86 ? 26.842 78.940 18.502 1.00 21.80 88 GLY A N 1
ATOM 626 C CA . GLY A 1 86 ? 26.806 78.338 19.830 1.00 23.32 88 GLY A CA 1
ATOM 627 C C . GLY A 1 86 ? 26.422 79.300 20.940 1.00 22.54 88 GLY A C 1
ATOM 628 O O . GLY A 1 86 ? 25.442 79.074 21.653 1.00 21.80 88 GLY A O 1
ATOM 629 N N . PRO A 1 87 ? 27.203 80.379 21.115 1.00 20.20 89 PRO A N 1
ATOM 630 C CA . PRO A 1 87 ? 26.912 81.390 22.134 1.00 21.83 89 PRO A CA 1
ATOM 631 C C . PRO A 1 87 ? 25.546 82.051 21.947 1.00 20.51 89 PRO A C 1
ATOM 632 O O . PRO A 1 87 ? 24.893 82.372 22.944 1.00 22.66 89 PRO A O 1
ATOM 636 N N . ILE A 1 88 ? 25.139 82.261 20.698 1.00 18.64 90 ILE A N 1
ATOM 637 C CA . ILE A 1 88 ? 23.858 82.890 20.405 1.00 21.26 90 ILE A CA 1
ATOM 638 C C . ILE A 1 88 ? 22.702 81.993 20.823 1.00 20.42 90 ILE A C 1
ATOM 639 O O . ILE A 1 88 ? 21.749 82.455 21.462 1.00 20.94 90 ILE A O 1
ATOM 644 N N . ILE A 1 89 ? 22.799 80.712 20.487 1.00 22.88 91 ILE A N 1
ATOM 645 C CA . ILE A 1 89 ? 21.758 79.760 20.878 1.00 26.12 91 ILE A CA 1
ATOM 646 C C . ILE A 1 89 ? 21.634 79.660 22.401 1.00 24.92 91 ILE A C 1
ATOM 647 O O . ILE A 1 89 ? 20.528 79.667 22.937 1.00 26.63 91 ILE A O 1
ATOM 652 N N . LYS A 1 90 ? 22.765 79.584 23.104 1.00 23.39 92 LYS A N 1
ATOM 653 C CA . LYS A 1 90 ? 22.747 79.576 24.565 1.00 25.92 92 LYS A CA 1
ATOM 654 C C . LYS A 1 90 ? 22.107 80.833 25.159 1.00 26.13 92 LYS A C 1
ATOM 655 O O . LYS A 1 90 ? 21.293 80.746 26.074 1.00 26.58 92 LYS A O 1
ATOM 661 N N . LEU A 1 91 ? 22.491 81.995 24.641 1.00 23.02 93 LEU A N 1
ATOM 662 C CA . LEU A 1 91 ? 21.937 83.268 25.079 1.00 26.03 93 LEU A CA 1
ATOM 663 C C . LEU A 1 91 ? 20.411 83.240 25.019 1.00 26.54 93 LEU A C 1
ATOM 664 O O . LEU A 1 91 ? 19.744 83.533 26.010 1.00 27.48 93 LEU A O 1
ATOM 669 N N . PHE A 1 92 ? 19.867 82.863 23.861 1.00 24.22 94 PHE A N 1
ATOM 670 C CA . PHE A 1 92 ? 18.409 82.882 23.675 1.00 22.29 94 PHE A CA 1
ATOM 671 C C . PHE A 1 92 ? 17.659 81.766 24.394 1.00 23.59 94 PHE A C 1
ATOM 672 O O . PHE A 1 92 ? 16.547 81.982 24.892 1.00 25.39 94 PHE A O 1
ATOM 680 N N . ASP A 1 93 ? 18.271 80.589 24.480 1.00 25.84 95 ASP A N 1
ATOM 681 C CA . ASP A 1 93 ? 17.705 79.513 25.293 1.00 28.11 95 ASP A CA 1
ATOM 682 C C . ASP A 1 93 ? 17.566 79.948 26.745 1.00 29.63 95 ASP A C 1
ATOM 683 O O . ASP A 1 93 ? 16.547 79.680 27.395 1.00 29.33 95 ASP A O 1
ATOM 688 N N . ASP A 1 94 ? 18.595 80.624 27.252 1.00 29.66 96 ASP A N 1
ATOM 689 C CA . ASP A 1 94 ? 18.616 81.059 28.644 1.00 31.68 96 ASP A CA 1
ATOM 690 C C . ASP A 1 94 ? 17.547 82.107 28.925 1.00 33.08 96 ASP A C 1
ATOM 691 O O . ASP A 1 94 ? 17.051 82.226 30.049 1.00 37.98 96 ASP A O 1
ATOM 696 N N . ALA A 1 95 ? 17.196 82.867 27.893 1.00 31.84 97 ALA A N 1
ATOM 697 C CA . ALA A 1 95 ? 16.182 83.903 28.018 1.00 32.58 97 ALA A CA 1
ATOM 698 C C . ALA A 1 95 ? 14.787 83.347 27.739 1.00 34.57 97 ALA A C 1
ATOM 699 O O . ALA A 1 95 ? 13.813 84.099 27.701 1.00 37.79 97 ALA A O 1
ATOM 701 N N . GLY A 1 96 ? 14.698 82.035 27.536 1.00 35.19 98 GLY A N 1
ATOM 702 C CA . GLY A 1 96 ? 13.412 81.367 27.399 1.00 35.48 98 GLY A CA 1
ATOM 703 C C . GLY A 1 96 ? 12.977 81.084 25.971 1.00 32.29 98 GLY A C 1
ATOM 704 O O . GLY A 1 96 ? 11.959 80.420 25.742 1.00 33.22 98 GLY A O 1
ATOM 705 N N . TYR A 1 97 ? 13.740 81.582 25.006 1.00 27.61 99 TYR A N 1
ATOM 706 C CA . TYR A 1 97 ? 13.388 81.395 23.603 1.00 26.55 99 TYR A CA 1
ATOM 707 C C . TYR A 1 97 ? 13.923 80.054 23.112 1.00 26.09 99 TYR A C 1
ATOM 708 O O . TYR A 1 97 ? 14.821 80.005 22.284 1.00 24.55 99 TYR A O 1
ATOM 717 N N . ILE A 1 98 ? 13.354 78.966 23.621 1.00 30.35 100 ILE A N 1
ATOM 718 C CA . ILE A 1 98 ? 13.907 77.633 23.392 1.00 29.85 100 ILE A CA 1
ATOM 719 C C . ILE A 1 98 ? 13.528 77.024 22.048 1.00 30.14 100 ILE A C 1
ATOM 720 O O . ILE A 1 98 ? 14.169 76.080 21.587 1.00 32.39 100 ILE A O 1
ATOM 725 N N . GLY A 1 99 ? 12.500 77.577 21.413 1.00 29.97 101 GLY A N 1
ATOM 726 C CA . GLY A 1 99 ? 12.092 77.110 20.103 1.00 28.24 101 GLY A CA 1
ATOM 727 C C . GLY A 1 99 ? 12.988 77.664 19.019 1.00 26.89 101 GLY A C 1
ATOM 728 O O . GLY A 1 99 ? 13.611 78.711 19.202 1.00 26.20 101 GLY A O 1
ATOM 729 N N . VAL A 1 100 ? 13.073 76.956 17.896 1.00 26.39 102 VAL A N 1
ATOM 730 C CA . VAL A 1 100 ? 13.847 77.439 16.755 1.00 22.86 102 VAL A CA 1
ATOM 731 C C . VAL A 1 100 ? 13.241 76.962 15.435 1.00 25.63 102 VAL A C 1
ATOM 732 O O . VAL A 1 100 ? 12.710 75.851 15.341 1.00 28.94 102 VAL A O 1
ATOM 736 N N . VAL A 1 101 ? 13.282 77.828 14.430 1.00 25.13 103 VAL A N 1
ATOM 737 C CA . VAL A 1 101 ? 12.885 77.461 13.075 1.00 25.90 103 VAL A CA 1
ATOM 738 C C . VAL A 1 101 ? 13.736 78.269 12.109 1.00 24.24 103 VAL A C 1
ATOM 739 O O . VAL A 1 101 ? 14.042 79.431 12.371 1.00 21.76 103 VAL A O 1
ATOM 743 N N . ALA A 1 102 ? 14.160 77.654 11.012 1.00 24.10 104 ALA A N 1
ATOM 744 C CA . ALA A 1 102 ? 14.817 78.423 9.965 1.00 22.15 104 ALA A CA 1
ATOM 745 C C . ALA A 1 102 ? 13.744 79.071 9.095 1.00 24.16 104 ALA A C 1
ATOM 746 O O . ALA A 1 102 ? 12.739 78.439 8.755 1.00 31.02 104 ALA A O 1
ATOM 748 N N . THR A 1 103 ? 13.933 80.340 8.752 1.00 18.17 105 THR A N 1
ATOM 749 C CA . THR A 1 103 ? 12.917 81.069 7.999 1.00 19.71 105 THR A CA 1
ATOM 750 C C . THR A 1 103 ? 13.319 81.380 6.552 1.00 18.62 105 THR A C 1
ATOM 751 O O . THR A 1 103 ? 12.474 81.357 5.650 1.00 20.77 105 THR A O 1
ATOM 755 N N . ASN A 1 104 ? 14.595 81.687 6.343 1.00 20.78 106 ASN A N 1
ATOM 756 C CA . ASN A 1 104 ? 15.100 82.058 5.023 1.00 23.73 106 ASN A CA 1
ATOM 757 C C . ASN A 1 104 ? 16.525 81.579 4.858 1.00 20.88 106 ASN A C 1
ATOM 758 O O . ASN A 1 104 ? 17.310 81.617 5.803 1.00 21.08 106 ASN A O 1
ATOM 763 N N . CYS A 1 105 ? 16.866 81.190 3.636 1.00 19.66 107 CYS A N 1
ATOM 764 C CA . CYS A 1 105 ? 18.207 80.740 3.278 1.00 18.34 107 CYS A CA 1
ATOM 765 C C . CYS A 1 105 ? 18.467 81.268 1.869 1.00 23.74 107 CYS A C 1
ATOM 766 O O . CYS A 1 105 ? 17.780 80.860 0.936 1.00 26.95 107 CYS A O 1
ATOM 769 N N . GLU A 1 106 ? 19.437 82.166 1.701 1.00 18.19 108 GLU A N 1
ATOM 770 C CA . GLU A 1 106 ? 19.799 82.630 0.366 1.00 17.29 108 GLU A CA 1
ATOM 771 C C . GLU A 1 106 ? 21.237 82.258 0.058 1.00 17.12 108 GLU A C 1
ATOM 772 O O . GLU A 1 106 ? 22.145 82.701 0.746 1.00 17.88 108 GLU A O 1
ATOM 778 N N . GLN A 1 107 ? 21.442 81.446 -0.969 1.00 14.46 109 GLN A N 1
ATOM 779 C CA . GLN A 1 107 ? 22.784 81.014 -1.343 1.00 11.60 109 GLN A CA 1
ATOM 780 C C . GLN A 1 107 ? 23.203 81.645 -2.668 1.00 13.92 109 GLN A C 1
ATOM 781 O O . GLN A 1 107 ? 22.408 81.707 -3.614 1.00 16.24 109 GLN A O 1
ATOM 787 N N . THR A 1 108 ? 24.448 82.111 -2.728 1.00 13.68 110 THR A N 1
ATOM 788 C CA . THR A 1 108 ? 25.020 82.658 -3.959 1.00 12.95 110 THR A CA 1
ATOM 789 C C . THR A 1 108 ? 26.226 81.802 -4.346 1.00 14.09 110 THR A C 1
ATOM 790 O O . THR A 1 108 ? 27.066 81.465 -3.499 1.00 14.44 110 THR A O 1
ATOM 794 N N . TYR A 1 109 ? 26.291 81.404 -5.611 1.00 14.33 111 TYR A N 1
ATOM 795 C CA . TYR A 1 109 ? 27.373 80.539 -6.085 1.00 13.05 111 TYR A CA 1
ATOM 796 C C . TYR A 1 109 ? 28.261 81.323 -7.048 1.00 15.49 111 TYR A C 1
ATOM 797 O O . TYR A 1 109 ? 27.830 81.712 -8.135 1.00 17.64 111 TYR A O 1
ATOM 806 N N . HIS A 1 110 ? 29.504 81.573 -6.649 1.00 14.82 112 HIS A N 1
ATOM 807 C CA . HIS A 1 110 ? 30.367 82.399 -7.493 1.00 17.89 112 HIS A CA 1
ATOM 808 C C . HIS A 1 110 ? 30.858 81.651 -8.729 1.00 18.06 112 HIS A C 1
ATOM 809 O O . HIS A 1 110 ? 31.026 82.247 -9.797 1.00 20.64 112 HIS A O 1
ATOM 816 N N . ARG A 1 111 ? 31.096 80.353 -8.567 1.00 16.79 113 ARG A N 1
ATOM 817 C CA . ARG A 1 111 ? 31.440 79.463 -9.670 1.00 17.81 113 ARG A CA 1
ATOM 818 C C . ARG A 1 111 ? 31.090 78.037 -9.282 1.00 17.41 113 ARG A C 1
ATOM 819 O O . ARG A 1 111 ? 30.751 77.762 -8.122 1.00 17.01 113 ARG A O 1
ATOM 827 N N . TYR A 1 112 ? 31.176 77.133 -10.254 1.00 15.50 114 TYR A N 1
ATOM 828 C CA . TYR A 1 112 ? 30.975 75.712 -10.026 1.00 14.09 114 TYR A CA 1
ATOM 829 C C . TYR A 1 112 ? 32.273 75.091 -9.509 1.00 15.79 114 TYR A C 1
ATOM 830 O O . TYR A 1 112 ? 33.376 75.498 -9.908 1.00 18.58 114 TYR A O 1
ATOM 839 N N . LEU A 1 113 ? 32.143 74.118 -8.613 1.00 14.53 115 LEU A N 1
ATOM 840 C CA . LEU A 1 113 ? 33.306 73.418 -8.059 1.00 14.04 115 LEU A CA 1
ATOM 841 C C . LEU A 1 113 ? 33.609 72.109 -8.778 1.00 13.85 115 LEU A C 1
ATOM 842 O O . LEU A 1 113 ? 32.712 71.443 -9.307 1.00 14.81 115 LEU A O 1
ATOM 847 N N . LEU A 1 114 ? 34.881 71.728 -8.771 1.00 15.87 116 LEU A N 1
ATOM 848 C CA . LEU A 1 114 ? 35.330 70.491 -9.397 1.00 15.45 116 LEU A CA 1
ATOM 849 C C . LEU A 1 114 ? 35.692 69.436 -8.354 1.00 14.13 116 LEU A C 1
ATOM 850 O O . LEU A 1 114 ? 36.218 69.770 -7.294 1.00 14.88 116 LEU A O 1
ATOM 855 N N . PRO A 1 115 ? 35.405 68.154 -8.640 1.00 14.49 117 PRO A N 1
ATOM 856 C CA . PRO A 1 115 ? 35.935 67.089 -7.786 1.00 14.98 117 PRO A CA 1
ATOM 857 C C . PRO A 1 115 ? 37.429 67.281 -7.505 1.00 16.13 117 PRO A C 1
ATOM 858 O O . PRO A 1 115 ? 38.192 67.625 -8.417 1.00 18.24 117 PRO A O 1
ATOM 862 N N . GLY A 1 116 ? 37.814 67.102 -6.245 1.00 15.97 118 GLY A N 1
ATOM 863 C CA . GLY A 1 116 ? 39.189 67.288 -5.815 1.00 17.05 118 GLY A CA 1
ATOM 864 C C . GLY A 1 116 ? 39.406 68.603 -5.090 1.00 16.65 118 GLY A C 1
ATOM 865 O O . GLY A 1 116 ? 40.338 68.732 -4.293 1.00 17.70 118 GLY A O 1
ATOM 866 N N . GLU A 1 117 ? 38.540 69.583 -5.341 1.00 15.81 119 GLU A N 1
ATOM 867 C CA . GLU A 1 117 ? 38.656 70.860 -4.649 1.00 15.23 119 GLU A CA 1
ATOM 868 C C . GLU A 1 117 ? 38.209 70.737 -3.204 1.00 15.77 119 GLU A C 1
ATOM 869 O O . GLU A 1 117 ? 37.214 70.075 -2.919 1.00 17.86 119 GLU A O 1
ATOM 875 N N . GLN A 1 118 ? 38.971 71.355 -2.311 1.00 15.81 120 GLN A N 1
ATOM 876 C CA . GLN A 1 118 ? 38.734 71.312 -0.869 1.00 19.04 120 GLN A CA 1
ATOM 877 C C . GLN A 1 118 ? 38.105 72.623 -0.391 1.00 14.50 120 GLN A C 1
ATOM 878 O O . GLN A 1 118 ? 38.729 73.679 -0.462 1.00 17.12 120 GLN A O 1
ATOM 884 N N . VAL A 1 119 ? 36.876 72.547 0.105 1.00 13.84 121 VAL A N 1
ATOM 885 C CA . VAL A 1 119 ? 36.151 73.735 0.564 1.00 12.49 121 VAL A CA 1
ATOM 886 C C . VAL A 1 119 ? 36.332 73.967 2.061 1.00 12.86 121 VAL A C 1
ATOM 887 O O . VAL A 1 119 ? 36.514 73.016 2.830 1.00 16.31 121 VAL A O 1
ATOM 891 N N . SER A 1 120 ? 36.358 75.238 2.467 1.00 13.80 122 SER A N 1
ATOM 892 C CA . SER A 1 120 ? 36.302 75.586 3.888 1.00 13.53 122 SER A CA 1
ATOM 893 C C . SER A 1 120 ? 35.109 76.503 4.142 1.00 14.93 122 SER A C 1
ATOM 894 O O . SER A 1 120 ? 34.601 77.123 3.220 1.00 15.80 122 SER A O 1
ATOM 897 N N . ILE A 1 121 ? 34.670 76.584 5.393 1.00 15.19 123 ILE A N 1
ATOM 898 C CA . ILE A 1 121 ? 33.517 77.411 5.746 1.00 13.14 123 ILE A CA 1
ATOM 899 C C . ILE A 1 121 ? 33.862 78.358 6.890 1.00 12.09 123 ILE A C 1
ATOM 900 O O . ILE A 1 121 ? 34.580 77.982 7.821 1.00 14.03 123 ILE A O 1
ATOM 905 N N . SER A 1 122 ? 33.323 79.580 6.827 1.00 11.95 124 SER A N 1
ATOM 906 C CA . SER A 1 122 ? 33.487 80.578 7.890 1.00 12.57 124 SER A CA 1
ATOM 907 C C . SER A 1 122 ? 32.135 81.220 8.118 1.00 14.56 124 SER A C 1
ATOM 908 O O . SER A 1 122 ? 31.397 81.462 7.157 1.00 15.10 124 SER A O 1
ATOM 911 N N . ALA A 1 123 ? 31.798 81.477 9.379 1.00 12.99 125 ALA A N 1
ATOM 912 C CA . ALA A 1 123 ? 30.482 82.027 9.722 1.00 13.53 125 ALA A CA 1
ATOM 913 C C . ALA A 1 123 ? 30.626 83.325 10.501 1.00 12.54 125 ALA A C 1
ATOM 914 O O . ALA A 1 123 ? 31.469 83.437 11.390 1.00 14.76 125 ALA A O 1
ATOM 916 N N . GLU A 1 124 ? 29.785 84.303 10.167 1.00 12.79 126 GLU A N 1
ATOM 917 C CA . GLU A 1 124 ? 29.776 85.606 10.818 1.00 13.32 126 GLU A CA 1
ATOM 918 C C . GLU A 1 124 ? 28.342 85.897 11.227 1.00 13.33 126 GLU A C 1
ATOM 919 O O . GLU A 1 124 ? 27.418 85.611 10.466 1.00 16.55 126 GLU A O 1
ATOM 925 N N . LEU A 1 125 ? 28.149 86.439 12.427 1.00 14.51 127 LEU A N 1
ATOM 926 C CA . LEU A 1 125 ? 26.830 86.865 12.877 1.00 13.69 127 LEU A CA 1
ATOM 927 C C . LEU A 1 125 ? 26.441 88.180 12.187 1.00 18.32 127 LEU A C 1
ATOM 928 O O . LEU A 1 125 ? 27.253 89.107 12.078 1.00 21.42 127 LEU A O 1
ATOM 933 N N . GLY A 1 126 ? 25.207 88.235 11.687 1.00 15.48 128 GLY A N 1
ATOM 934 C CA . GLY A 1 126 ? 24.652 89.455 11.126 1.00 18.60 128 GLY A CA 1
ATOM 935 C C . GLY A 1 126 ? 23.592 90.039 12.041 1.00 21.13 128 GLY A C 1
ATOM 936 O O . GLY A 1 126 ? 23.744 90.023 13.255 1.00 19.73 128 GLY A O 1
ATOM 937 N N . ASP A 1 127 ? 22.496 90.529 11.465 1.00 17.12 129 ASP A N 1
ATOM 938 C CA . ASP A 1 127 ? 21.469 91.189 12.265 1.00 16.81 129 ASP A CA 1
ATOM 939 C C . ASP A 1 127 ? 20.837 90.276 13.268 1.00 16.40 129 ASP A C 1
ATOM 940 O O . ASP A 1 127 ? 20.474 89.153 12.935 1.00 16.81 129 ASP A O 1
ATOM 945 N N . VAL A 1 128 ? 20.663 90.796 14.473 1.00 17.20 130 VAL A N 1
ATOM 946 C CA . VAL A 1 128 ? 19.867 90.147 15.501 1.00 17.32 130 VAL A CA 1
ATOM 947 C C . VAL A 1 128 ? 18.771 91.131 15.894 1.00 19.07 130 VAL A C 1
ATOM 948 O O . VAL A 1 128 ? 19.049 92.227 16.366 1.00 24.15 130 VAL A O 1
ATOM 952 N N . VAL A 1 129 ? 17.525 90.745 15.653 1.00 19.60 131 VAL A N 1
ATOM 953 C CA . VAL A 1 129 ? 16.406 91.682 15.715 1.00 23.32 131 VAL A CA 1
ATOM 954 C C . VAL A 1 129 ? 15.308 91.129 16.600 1.00 23.01 131 VAL A C 1
ATOM 955 O O . VAL A 1 129 ? 14.928 89.973 16.470 1.00 22.60 131 VAL A O 1
ATOM 959 N N . GLY A 1 130 ? 14.789 91.965 17.495 1.00 24.83 132 GLY A N 1
ATOM 960 C CA . GLY A 1 130 ? 13.763 91.530 18.422 1.00 26.34 132 GLY A CA 1
ATOM 961 C C . GLY A 1 130 ? 13.682 92.382 19.676 1.00 30.41 132 GLY A C 1
ATOM 962 O O . GLY A 1 130 ? 14.454 93.328 19.851 1.00 32.11 132 GLY A O 1
ATOM 963 N N . PRO A 1 131 ? 12.747 92.043 20.572 1.00 31.19 133 PRO A N 1
ATOM 964 C CA . PRO A 1 131 ? 11.793 90.941 20.397 1.00 31.70 133 PRO A CA 1
ATOM 965 C C . PRO A 1 131 ? 10.649 91.295 19.440 1.00 33.99 133 PRO A C 1
ATOM 966 O O . PRO A 1 131 ? 10.178 92.435 19.422 1.00 39.69 133 PRO A O 1
ATOM 970 N N . LYS A 1 132 ? 10.220 90.318 18.648 1.00 32.34 134 LYS A N 1
ATOM 971 C CA . LYS A 1 132 ? 9.108 90.503 17.724 1.00 35.45 134 LYS A CA 1
ATOM 972 C C . LYS A 1 132 ? 7.971 89.565 18.084 1.00 37.68 134 LYS A C 1
ATOM 973 O O . LYS A 1 132 ? 8.203 88.438 18.525 1.00 37.57 134 LYS A O 1
ATOM 979 N N . GLN A 1 133 ? 6.742 90.027 17.877 1.00 37.91 135 GLN A N 1
ATOM 980 C CA . GLN A 1 133 ? 5.593 89.143 17.944 1.00 38.84 135 GLN A CA 1
ATOM 981 C C . GLN A 1 133 ? 5.503 88.412 16.615 1.00 41.85 135 GLN A C 1
ATOM 982 O O . GLN A 1 133 ? 5.483 89.036 15.554 1.00 45.65 135 GLN A O 1
ATOM 988 N N . THR A 1 134 ? 5.492 87.085 16.670 1.00 38.22 136 THR A N 1
ATOM 989 C CA . THR A 1 134 ? 5.396 86.278 15.462 1.00 36.85 136 THR A CA 1
ATOM 990 C C . THR A 1 134 ? 4.265 85.276 15.625 1.00 38.45 136 THR A C 1
ATOM 991 O O . THR A 1 134 ? 3.739 85.106 16.724 1.00 40.46 136 THR A O 1
ATOM 995 N N . ALA A 1 135 ? 3.904 84.606 14.534 1.00 40.07 137 ALA A N 1
ATOM 996 C CA . ALA A 1 135 ? 2.823 83.622 14.557 1.00 43.04 137 ALA A CA 1
ATOM 997 C C . ALA A 1 135 ? 3.181 82.394 15.392 1.00 42.42 137 ALA A C 1
ATOM 998 O O . ALA A 1 135 ? 2.311 81.583 15.716 1.00 45.84 137 ALA A O 1
ATOM 1000 N N . LEU A 1 136 ? 4.461 82.260 15.736 1.00 40.52 138 LEU A N 1
ATOM 1001 C CA . LEU A 1 136 ? 4.925 81.135 16.539 1.00 39.80 138 LEU A CA 1
ATOM 1002 C C . LEU A 1 136 ? 5.149 81.534 17.994 1.00 39.18 138 LEU A C 1
ATOM 1003 O O . LEU A 1 136 ? 5.433 80.686 18.842 1.00 40.66 138 LEU A O 1
ATOM 1008 N N . GLY A 1 137 ? 5.012 82.826 18.279 1.00 36.63 139 GLY A N 1
ATOM 1009 C CA . GLY A 1 137 ? 5.260 83.352 19.609 1.00 35.71 139 GLY A CA 1
ATOM 1010 C C . GLY A 1 137 ? 6.262 84.489 19.586 1.00 33.68 139 GLY A C 1
ATOM 1011 O O . GLY A 1 137 ? 6.799 84.827 18.530 1.00 33.46 139 GLY A O 1
ATOM 1012 N N . GLU A 1 138 ? 6.518 85.087 20.746 1.00 35.01 140 GLU A N 1
ATOM 1013 C CA . GLU A 1 138 ? 7.525 86.135 20.836 1.00 33.16 140 GLU A CA 1
ATOM 1014 C C . GLU A 1 138 ? 8.892 85.544 20.503 1.00 30.36 140 GLU A C 1
ATOM 1015 O O . GLU A 1 138 ? 9.237 84.454 20.965 1.00 28.93 140 GLU A O 1
ATOM 1021 N N . GLY A 1 139 ? 9.663 86.251 19.687 1.00 27.41 141 GLY A N 1
ATOM 1022 C CA . GLY A 1 139 ? 10.956 85.734 19.288 1.00 25.29 141 GLY A CA 1
ATOM 1023 C C . GLY A 1 139 ? 11.953 86.762 18.794 1.00 25.21 141 GLY A C 1
ATOM 1024 O O . GLY A 1 139 ? 11.652 87.951 18.668 1.00 25.79 141 GLY A O 1
ATOM 1025 N N . TRP A 1 140 ? 13.158 86.283 18.517 1.00 22.15 142 TRP A N 1
ATOM 1026 C CA . TRP A 1 140 ? 14.219 87.107 17.952 1.00 21.39 142 TRP A CA 1
ATOM 1027 C C . TRP A 1 140 ? 14.698 86.475 16.668 1.00 19.61 142 TRP A C 1
ATOM 1028 O O . TRP A 1 140 ? 14.855 85.259 16.598 1.00 19.17 142 TRP A O 1
ATOM 1039 N N . PHE A 1 141 ? 14.930 87.287 15.643 1.00 19.21 143 PHE A N 1
ATOM 1040 C CA . PHE A 1 141 ? 15.495 86.764 14.406 1.00 18.06 143 PHE A CA 1
ATOM 1041 C C . PHE A 1 141 ? 17.002 86.924 14.422 1.00 17.83 143 PHE A C 1
ATOM 1042 O O . PHE A 1 141 ? 17.511 87.967 14.834 1.00 19.47 143 PHE A O 1
ATOM 1050 N N . ILE A 1 142 ? 17.697 85.886 13.971 1.00 16.99 144 ILE A N 1
ATOM 1051 C CA . ILE A 1 142 ? 19.161 85.871 13.956 1.00 16.68 144 ILE A CA 1
ATOM 1052 C C . ILE A 1 142 ? 19.636 85.549 12.545 1.00 16.15 144 ILE A C 1
ATOM 1053 O O . ILE A 1 142 ? 19.289 84.503 11.986 1.00 16.29 144 ILE A O 1
ATOM 1058 N N . ASN A 1 143 ? 20.406 86.465 11.961 1.00 15.05 145 ASN A N 1
ATOM 1059 C CA . ASN A 1 143 ? 21.025 86.268 10.656 1.00 13.70 145 ASN A CA 1
ATOM 1060 C C . ASN A 1 143 ? 22.489 85.899 10.759 1.00 12.51 145 ASN A C 1
ATOM 1061 O O . ASN A 1 143 ? 23.200 86.364 11.671 1.00 14.83 145 ASN A O 1
ATOM 1066 N N . GLN A 1 144 ? 22.940 85.064 9.837 1.00 12.22 146 GLN A N 1
ATOM 1067 C CA . GLN A 1 144 ? 24.367 84.738 9.715 1.00 11.40 146 GLN A CA 1
ATOM 1068 C C . GLN A 1 144 ? 24.809 84.889 8.275 1.00 12.35 146 GLN A C 1
ATOM 1069 O O . GLN A 1 144 ? 24.036 84.585 7.354 1.00 16.50 146 GLN A O 1
ATOM 1075 N N . HIS A 1 145 ? 26.041 85.351 8.061 1.00 11.79 147 HIS A N 1
ATOM 1076 C CA . HIS A 1 145 ? 26.649 85.343 6.737 1.00 11.38 147 HIS A CA 1
ATOM 1077 C C . HIS A 1 145 ? 27.729 84.267 6.722 1.00 11.12 147 HIS A C 1
ATOM 1078 O O . HIS A 1 145 ? 28.705 84.332 7.482 1.00 13.68 147 HIS A O 1
ATOM 1085 N N . ILE A 1 146 ? 27.518 83.264 5.889 1.00 11.41 148 ILE A N 1
ATOM 1086 C CA . ILE A 1 146 ? 28.438 82.143 5.737 1.00 12.13 148 ILE A CA 1
ATOM 1087 C C . ILE A 1 146 ? 29.184 82.334 4.438 1.00 14.67 148 ILE A C 1
ATOM 1088 O O . ILE A 1 146 ? 28.580 82.690 3.419 1.00 14.94 148 ILE A O 1
ATOM 1093 N N . VAL A 1 147 ? 30.490 82.095 4.455 1.00 12.84 149 VAL A N 1
ATOM 1094 C CA . VAL A 1 147 ? 31.285 82.152 3.232 1.00 14.42 149 VAL A CA 1
ATOM 1095 C C . VAL A 1 147 ? 32.078 80.853 3.072 1.00 13.31 149 VAL A C 1
ATOM 1096 O O . VAL A 1 147 ? 32.680 80.366 4.035 1.00 14.11 149 VAL A O 1
ATOM 1100 N N . TRP A 1 148 ? 32.046 80.286 1.870 1.00 11.29 150 TRP A N 1
ATOM 1101 C CA . TRP A 1 148 ? 32.872 79.131 1.544 1.00 10.69 150 TRP A CA 1
ATOM 1102 C C . TRP A 1 148 ? 34.010 79.546 0.638 1.00 12.81 150 TRP A C 1
ATOM 1103 O O . TRP A 1 148 ? 33.830 80.352 -0.289 1.00 13.76 150 TRP A O 1
ATOM 1114 N N . GLN A 1 149 ? 35.171 78.956 0.893 1.00 12.41 151 GLN A N 1
ATOM 1115 C CA . GLN A 1 149 ? 36.368 79.233 0.123 1.00 15.23 151 GLN A CA 1
ATOM 1116 C C . GLN A 1 149 ? 37.015 77.954 -0.377 1.00 18.05 151 GLN A C 1
ATOM 1117 O O . GLN A 1 149 ? 36.857 76.885 0.217 1.00 16.78 151 GLN A O 1
ATOM 1123 N N . VAL A 1 150 ? 37.753 78.080 -1.472 1.00 15.52 152 VAL A N 1
ATOM 1124 C CA . VAL A 1 150 ? 38.713 77.062 -1.869 1.00 15.70 152 VAL A CA 1
ATOM 1125 C C . VAL A 1 150 ? 40.041 77.791 -1.815 1.00 20.11 152 VAL A C 1
ATOM 1126 O O . VAL A 1 150 ? 40.277 78.715 -2.590 1.00 22.05 152 VAL A O 1
ATOM 1130 N N . GLY A 1 151 ? 40.888 77.420 -0.859 1.00 20.79 153 GLY A N 1
ATOM 1131 C CA . GLY A 1 151 ? 42.065 78.220 -0.561 1.00 25.26 153 GLY A CA 1
ATOM 1132 C C . GLY A 1 151 ? 41.623 79.591 -0.079 1.00 26.41 153 GLY A C 1
ATOM 1133 O O . GLY A 1 151 ? 40.810 79.702 0.842 1.00 27.20 153 GLY A O 1
ATOM 1134 N N . ASP A 1 152 ? 42.142 80.638 -0.714 1.00 29.75 154 ASP A N 1
ATOM 1135 C CA . ASP A 1 152 ? 41.767 82.006 -0.362 1.00 30.15 154 ASP A CA 1
ATOM 1136 C C . ASP A 1 152 ? 40.690 82.581 -1.286 1.00 30.10 154 ASP A C 1
ATOM 1137 O O . ASP A 1 152 ? 40.396 83.774 -1.232 1.00 32.79 154 ASP A O 1
ATOM 1142 N N . GLU A 1 153 ? 40.107 81.734 -2.130 1.00 23.60 155 GLU A N 1
ATOM 1143 C CA . GLU A 1 153 ? 39.137 82.186 -3.122 1.00 22.25 155 GLU A CA 1
ATOM 1144 C C . GLU A 1 153 ? 37.717 81.954 -2.628 1.00 20.20 155 GLU A C 1
ATOM 1145 O O . GLU A 1 153 ? 37.338 80.818 -2.348 1.00 19.50 155 GLU A O 1
ATOM 1151 N N . ASP A 1 154 ? 36.916 83.015 -2.548 1.00 20.66 156 ASP A N 1
ATOM 1152 C CA . ASP A 1 154 ? 35.510 82.850 -2.186 1.00 17.90 156 ASP A CA 1
ATOM 1153 C C . ASP A 1 154 ? 34.781 82.161 -3.330 1.00 18.74 156 ASP A C 1
ATOM 1154 O O . ASP A 1 154 ? 34.846 82.618 -4.479 1.00 22.50 156 ASP A O 1
ATOM 1159 N N . VAL A 1 155 ? 34.083 81.073 -3.027 1.00 14.20 157 VAL A N 1
ATOM 1160 C CA . VAL A 1 155 ? 33.376 80.329 -4.076 1.00 15.33 157 VAL A CA 1
ATOM 1161 C C . VAL A 1 155 ? 31.859 80.317 -3.900 1.00 15.92 157 VAL A C 1
ATOM 1162 O O . VAL A 1 155 ? 31.131 80.042 -4.847 1.00 14.81 157 VAL A O 1
ATOM 1166 N N . ALA A 1 156 ? 31.386 80.593 -2.692 1.00 13.97 158 ALA A N 1
ATOM 1167 C CA . ALA A 1 156 ? 29.944 80.644 -2.440 1.00 13.20 158 ALA A CA 1
ATOM 1168 C C . ALA A 1 156 ? 29.691 81.379 -1.145 1.00 13.32 158 ALA A C 1
ATOM 1169 O O . ALA A 1 156 ? 30.588 81.545 -0.320 1.00 12.47 158 ALA A O 1
ATOM 1171 N N . GLU A 1 157 ? 28.452 81.810 -0.948 1.00 12.67 159 GLU A N 1
ATOM 1172 C CA . GLU A 1 157 ? 28.094 82.448 0.303 1.00 15.29 159 GLU A CA 1
ATOM 1173 C C . GLU A 1 157 ? 26.627 82.230 0.599 1.00 15.14 159 GLU A C 1
ATOM 1174 O O . GLU A 1 157 ? 25.855 81.835 -0.281 1.00 15.30 159 GLU A O 1
ATOM 1180 N N . MET A 1 158 ? 26.257 82.426 1.853 1.00 14.44 160 MET A N 1
ATOM 1181 C CA . MET A 1 158 ? 24.884 82.197 2.271 1.00 13.66 160 MET A CA 1
ATOM 1182 C C . MET A 1 158 ? 24.481 83.198 3.327 1.00 11.16 160 MET A C 1
ATOM 1183 O O . MET A 1 158 ? 25.260 83.517 4.220 1.00 13.56 160 MET A O 1
ATOM 1188 N N . ASN A 1 159 ? 23.261 83.713 3.203 1.00 12.97 161 ASN A N 1
ATOM 1189 C CA . ASN A 1 159 ? 22.622 84.452 4.270 1.00 14.36 161 ASN A CA 1
ATOM 1190 C C . ASN A 1 159 ? 21.571 83.510 4.843 1.00 13.88 161 ASN A C 1
ATOM 1191 O O . ASN A 1 159 ? 20.695 83.030 4.104 1.00 18.51 161 ASN A O 1
ATOM 1196 N N . TRP A 1 160 ? 21.701 83.195 6.132 1.00 14.85 162 TRP A N 1
ATOM 1197 C CA . TRP A 1 160 ? 20.880 82.195 6.819 1.00 15.10 162 TRP A CA 1
ATOM 1198 C C . TRP A 1 160 ? 20.124 82.912 7.922 1.00 17.47 162 TRP A C 1
ATOM 1199 O O . TRP A 1 160 ? 20.735 83.622 8.708 1.00 17.44 162 TRP A O 1
ATOM 1210 N N . ARG A 1 161 ? 18.811 82.738 7.999 1.00 15.24 163 ARG A N 1
ATOM 1211 C CA . ARG A 1 161 ? 18.036 83.417 9.029 1.00 14.56 163 ARG A CA 1
ATOM 1212 C C . ARG A 1 161 ? 17.198 82.427 9.815 1.00 14.35 163 ARG A C 1
ATOM 1213 O O . ARG A 1 161 ? 16.495 81.592 9.239 1.00 17.00 163 ARG A O 1
ATOM 1221 N N . ILE A 1 162 ? 17.285 82.521 11.137 1.00 16.50 164 ILE A N 1
ATOM 1222 C CA . ILE A 1 162 ? 16.471 81.687 12.004 1.00 17.16 164 ILE A CA 1
ATOM 1223 C C . ILE A 1 162 ? 15.686 82.546 12.971 1.00 18.16 164 ILE A C 1
ATOM 1224 O O . ILE A 1 162 ? 16.003 83.723 13.191 1.00 16.75 164 ILE A O 1
ATOM 1229 N N . LEU A 1 163 ? 14.650 81.941 13.543 1.00 17.93 165 LEU A N 1
ATOM 1230 C CA . LEU A 1 163 ? 13.840 82.563 14.573 1.00 19.51 165 LEU A CA 1
ATOM 1231 C C . LEU A 1 163 ? 13.944 81.726 15.840 1.00 19.80 165 LEU A C 1
ATOM 1232 O O . LEU A 1 163 ? 13.652 80.525 15.819 1.00 21.51 165 LEU A O 1
ATOM 1237 N N . LYS A 1 164 ? 14.397 82.338 16.927 1.00 19.79 166 LYS A N 1
ATOM 1238 C CA . LYS A 1 164 ? 14.333 81.704 18.243 1.00 22.94 166 LYS A CA 1
ATOM 1239 C C . LYS A 1 164 ? 13.127 82.272 18.965 1.00 22.56 166 LYS A C 1
ATOM 1240 O O . LYS A 1 164 ? 13.002 83.488 19.119 1.00 22.62 166 LYS A O 1
ATOM 1246 N N . PHE A 1 165 ? 12.231 81.401 19.419 1.00 24.24 167 PHE A N 1
ATOM 1247 C CA . PHE A 1 165 ? 10.949 81.870 19.916 1.00 26.20 167 PHE A CA 1
ATOM 1248 C C . PHE A 1 165 ? 10.552 81.171 21.208 1.00 28.87 167 PHE A C 1
ATOM 1249 O O . PHE A 1 165 ? 11.064 80.095 21.521 1.00 28.08 167 PHE A O 1
ATOM 1257 N N . LYS A 1 166 ? 9.639 81.801 21.939 1.00 29.76 168 LYS A N 1
ATOM 1258 C CA . LYS A 1 166 ? 9.026 81.210 23.120 1.00 32.12 168 LYS A CA 1
ATOM 1259 C C . LYS A 1 166 ? 7.846 80.353 22.683 1.00 36.56 168 LYS A C 1
ATOM 1260 O O . LYS A 1 166 ? 6.893 80.863 22.094 1.00 37.08 168 LYS A O 1
ATOM 1266 N N . PRO A 1 167 ? 7.906 79.043 22.962 1.00 39.93 169 PRO A N 1
ATOM 1267 C CA . PRO A 1 167 ? 6.806 78.133 22.623 1.00 40.26 169 PRO A CA 1
ATOM 1268 C C . PRO A 1 167 ? 5.543 78.482 23.404 1.00 41.18 169 PRO A C 1
ATOM 1269 O O . PRO A 1 167 ? 5.622 79.231 24.379 1.00 40.55 169 PRO A O 1
ATOM 1273 N N . ALA A 1 168 ? 4.404 77.934 22.982 1.00 43.42 170 ALA A N 1
ATOM 1274 C CA . ALA A 1 168 ? 3.104 78.286 23.555 1.00 47.11 170 ALA A CA 1
ATOM 1275 C C . ALA A 1 168 ? 3.061 78.177 25.078 1.00 49.41 170 ALA A C 1
ATOM 1276 O O . ALA A 1 168 ? 2.471 79.023 25.751 1.00 53.00 170 ALA A O 1
ATOM 1278 N N . GLY A 1 169 ? 3.695 77.142 25.619 1.00 48.82 171 GLY A N 1
ATOM 1279 C CA . GLY A 1 169 ? 3.764 76.965 27.059 1.00 51.32 171 GLY A CA 1
ATOM 1280 C C . GLY A 1 169 ? 5.106 77.390 27.628 1.00 53.64 171 GLY A C 1
ATOM 1281 O O . GLY A 1 169 ? 5.903 76.552 28.057 1.00 56.08 171 GLY A O 1
ATOM 1282 N N . SER A 1 170 ? 5.366 78.694 27.624 1.00 50.26 172 SER A N 1
ATOM 1283 C CA . SER A 1 170 ? 6.607 79.218 28.183 1.00 48.04 172 SER A CA 1
ATOM 1284 C C . SER A 1 170 ? 6.334 80.350 29.169 1.00 48.68 172 SER A C 1
ATOM 1285 O O . SER A 1 170 ? 5.236 80.906 29.204 1.00 52.63 172 SER A O 1
ATOM 1288 N N . MET B 2 1 ? 17.058 84.792 -25.362 1.00 47.68 1 MET B N 1
ATOM 1289 C CA . MET B 2 1 ? 16.432 85.192 -24.109 1.00 41.91 1 MET B CA 1
ATOM 1290 C C . MET B 2 1 ? 14.984 84.716 -23.975 1.00 40.89 1 MET B C 1
ATOM 1291 O O . MET B 2 1 ? 14.141 84.985 -24.829 1.00 48.04 1 MET B O 1
ATOM 1293 N N . THR B 2 2 ? 14.715 83.977 -22.900 1.00 40.72 2 THR B N 1
ATOM 1294 C CA . THR B 2 2 ? 13.357 83.731 -22.428 1.00 36.09 2 THR B CA 1
ATOM 1295 C C . THR B 2 2 ? 12.728 85.079 -22.053 1.00 30.47 2 THR B C 1
ATOM 1296 O O . THR B 2 2 ? 13.376 86.119 -22.155 1.00 32.71 2 THR B O 1
ATOM 1300 N N . VAL B 2 3 ? 11.465 85.086 -21.640 1.00 29.41 3 VAL B N 1
ATOM 1301 C CA . VAL B 2 3 ? 10.825 86.365 -21.309 1.00 28.82 3 VAL B CA 1
ATOM 1302 C C . VAL B 2 3 ? 10.063 86.331 -19.992 1.00 27.56 3 VAL B C 1
ATOM 1303 O O . VAL B 2 3 ? 9.679 85.271 -19.522 1.00 27.07 3 VAL B O 1
ATOM 1307 N N . VAL B 2 4 ? 9.817 87.511 -19.429 1.00 27.47 4 VAL B N 1
ATOM 1308 C CA . VAL B 2 4 ? 9.030 87.626 -18.203 1.00 27.10 4 VAL B CA 1
ATOM 1309 C C . VAL B 2 4 ? 7.636 87.046 -18.423 1.00 28.70 4 VAL B C 1
ATOM 1310 O O . VAL B 2 4 ? 6.975 87.353 -19.421 1.00 28.77 4 VAL B O 1
ATOM 1314 N N . GLY B 2 5 ? 7.199 86.188 -17.508 1.00 27.15 5 GLY B N 1
ATOM 1315 C CA . GLY B 2 5 ? 5.885 85.580 -17.608 1.00 28.14 5 GLY B CA 1
ATOM 1316 C C . GLY B 2 5 ? 5.904 84.174 -18.171 1.00 28.09 5 GLY B C 1
ATOM 1317 O O . GLY B 2 5 ? 4.899 83.458 -18.101 1.00 31.30 5 GLY B O 1
ATOM 1318 N N . ALA B 2 6 ? 7.039 83.776 -18.739 1.00 27.48 6 ALA B N 1
ATOM 1319 C CA . ALA B 2 6 ? 7.219 82.402 -19.184 1.00 27.83 6 ALA B CA 1
ATOM 1320 C C . ALA B 2 6 ? 7.021 81.451 -18.009 1.00 26.79 6 ALA B C 1
ATOM 1321 O O . ALA B 2 6 ? 7.529 81.689 -16.909 1.00 26.72 6 ALA B O 1
ATOM 1323 N N . VAL B 2 7 ? 6.285 80.371 -18.237 1.00 27.82 7 VAL B N 1
ATOM 1324 C CA . VAL B 2 7 ? 6.035 79.405 -17.175 1.00 28.02 7 VAL B CA 1
ATOM 1325 C C . VAL B 2 7 ? 6.823 78.116 -17.370 1.00 29.55 7 VAL B C 1
ATOM 1326 O O . VAL B 2 7 ? 7.091 77.689 -18.488 1.00 28.39 7 VAL B O 1
ATOM 1330 N N . LEU B 2 8 ? 7.200 77.505 -16.258 1.00 27.72 8 LEU B N 1
ATOM 1331 C CA . LEU B 2 8 ? 7.936 76.251 -16.287 1.00 25.29 8 LEU B CA 1
ATOM 1332 C C . LEU B 2 8 ? 6.959 75.084 -16.231 1.00 27.27 8 LEU B C 1
ATOM 1333 O O . LEU B 2 8 ? 5.861 75.228 -15.702 1.00 29.02 8 LEU B O 1
ATOM 1338 N N . PRO B 2 9 ? 7.351 73.922 -16.784 1.00 28.46 9 PRO B N 1
ATOM 1339 C CA . PRO B 2 9 ? 6.509 72.729 -16.660 1.00 29.95 9 PRO B CA 1
ATOM 1340 C C . PRO B 2 9 ? 6.355 72.376 -15.192 1.00 29.53 9 PRO B C 1
ATOM 1341 O O . PRO B 2 9 ? 7.292 72.585 -14.429 1.00 27.67 9 PRO B O 1
ATOM 1345 N N . GLU B 2 10 ? 5.196 71.868 -14.796 1.00 31.59 10 GLU B N 1
ATOM 1346 C CA . GLU B 2 10 ? 5.026 71.461 -13.411 1.00 29.84 10 GLU B CA 1
ATOM 1347 C C . GLU B 2 10 ? 5.836 70.209 -13.114 1.00 27.29 10 GLU B C 1
ATOM 1348 O O . GLU B 2 10 ? 6.085 69.388 -14.000 1.00 30.44 10 GLU B O 1
ATOM 1354 N N . LEU B 2 11 ? 6.257 70.092 -11.861 1.00 23.32 11 LEU B N 1
ATOM 1355 C CA . LEU B 2 11 ? 6.882 68.876 -11.359 1.00 22.72 11 LEU B CA 1
ATOM 1356 C C . LEU B 2 11 ? 6.189 68.481 -10.065 1.00 21.91 11 LEU B C 1
ATOM 1357 O O . LEU B 2 11 ? 6.129 69.273 -9.119 1.00 25.19 11 LEU B O 1
ATOM 1362 N N . LYS B 2 12 ? 5.659 67.260 -10.031 1.00 22.95 12 LYS B N 1
ATOM 1363 C CA . LYS B 2 12 ? 5.027 66.717 -8.838 1.00 22.49 12 LYS B CA 1
ATOM 1364 C C . LYS B 2 12 ? 5.902 65.630 -8.252 1.00 21.35 12 LYS B C 1
ATOM 1365 O O . LYS B 2 12 ? 6.339 64.727 -8.968 1.00 26.93 12 LYS B O 1
ATOM 1371 N N . LEU B 2 13 ? 6.148 65.716 -6.951 1.00 19.73 13 LEU B N 1
ATOM 1372 C CA . LEU B 2 13 ? 7.000 64.750 -6.274 1.00 18.70 13 LEU B CA 1
ATOM 1373 C C . LEU B 2 13 ? 6.308 64.194 -5.044 1.00 20.50 13 LEU B C 1
ATOM 1374 O O . LEU B 2 13 ? 5.849 64.944 -4.182 1.00 19.89 13 LEU B O 1
ATOM 1379 N N . TYR B 2 14 ? 6.227 62.870 -4.982 1.00 18.83 14 TYR B N 1
ATOM 1380 C CA . TYR B 2 14 ? 5.662 62.173 -3.836 1.00 20.22 14 TYR B CA 1
ATOM 1381 C C . TYR B 2 14 ? 6.698 61.981 -2.732 1.00 18.62 14 TYR B C 1
ATOM 1382 O O . TYR B 2 14 ? 7.743 61.347 -2.935 1.00 20.53 14 TYR B O 1
ATOM 1391 N N . GLY B 2 15 ? 6.398 62.511 -1.552 1.00 16.56 15 GLY B N 1
ATOM 1392 C CA . GLY B 2 15 ? 7.297 62.406 -0.421 1.00 19.68 15 GLY B CA 1
ATOM 1393 C C . GLY B 2 15 ? 7.175 61.098 0.340 1.00 18.35 15 GLY B C 1
ATOM 1394 O O . GLY B 2 15 ? 6.828 61.099 1.514 1.00 18.04 15 GLY B O 1
ATOM 1395 N N . ASP B 2 16 ? 7.490 59.978 -0.302 1.00 16.47 16 ASP B N 1
ATOM 1396 C CA . ASP B 2 16 ? 7.523 58.719 0.443 1.00 17.95 16 ASP B CA 1
ATOM 1397 C C . ASP B 2 16 ? 8.699 58.722 1.429 1.00 15.08 16 ASP B C 1
ATOM 1398 O O . ASP B 2 16 ? 9.652 59.510 1.278 1.00 14.56 16 ASP B O 1
ATOM 1403 N N . PRO B 2 17 ? 8.612 57.900 2.485 1.00 14.46 17 PRO B N 1
ATOM 1404 C CA . PRO B 2 17 ? 9.676 57.905 3.488 1.00 11.10 17 PRO B CA 1
ATOM 1405 C C . PRO B 2 17 ? 11.053 57.673 2.877 1.00 10.50 17 PRO B C 1
ATOM 1406 O O . PRO B 2 17 ? 11.984 58.336 3.337 1.00 12.16 17 PRO B O 1
ATOM 1410 N N . THR B 2 18 ? 11.190 56.805 1.875 1.00 10.63 18 THR B N 1
ATOM 1411 C CA . THR B 2 18 ? 12.503 56.610 1.250 1.00 9.48 18 THR B CA 1
ATOM 1412 C C . THR B 2 18 ? 13.052 57.901 0.648 1.00 10.71 18 THR B C 1
ATOM 1413 O O . THR B 2 18 ? 14.247 58.198 0.791 1.00 9.96 18 THR B O 1
ATOM 1417 N N . PHE B 2 19 ? 12.197 58.686 -0.002 1.00 11.08 19 PHE B N 1
ATOM 1418 C CA . PHE B 2 19 ? 12.632 59.956 -0.556 1.00 10.27 19 PHE B CA 1
ATOM 1419 C C . PHE B 2 19 ? 13.137 60.888 0.536 1.00 10.27 19 PHE B C 1
ATOM 1420 O O . PHE B 2 19 ? 14.218 61.479 0.402 1.00 10.09 19 PHE B O 1
ATOM 1428 N N . ILE B 2 20 ? 12.350 61.028 1.599 1.00 9.85 20 ILE B N 1
ATOM 1429 C CA . ILE B 2 20 ? 12.695 61.951 2.674 1.00 9.69 20 ILE B CA 1
ATOM 1430 C C . ILE B 2 20 ? 13.994 61.557 3.362 1.00 9.61 20 ILE B C 1
ATOM 1431 O O . ILE B 2 20 ? 14.864 62.406 3.575 1.00 9.41 20 ILE B O 1
ATOM 1436 N N . VAL B 2 21 ? 14.115 60.285 3.715 1.00 9.03 21 VAL B N 1
ATOM 1437 C CA . VAL B 2 21 ? 15.308 59.794 4.399 1.00 8.98 21 VAL B CA 1
ATOM 1438 C C . VAL B 2 21 ? 16.550 59.850 3.507 1.00 8.46 21 VAL B C 1
ATOM 1439 O O . VAL B 2 21 ? 17.620 60.347 3.936 1.00 8.77 21 VAL B O 1
ATOM 1443 N N . SER B 2 22 ? 16.439 59.347 2.279 1.00 7.73 22 SER B N 1
ATOM 1444 C CA . SER B 2 22 ? 17.601 59.284 1.397 1.00 8.05 22 SER B CA 1
ATOM 1445 C C . SER B 2 22 ? 18.117 60.665 1.025 1.00 8.60 22 SER B C 1
ATOM 1446 O O . SER B 2 22 ? 19.344 60.861 0.938 1.00 9.18 22 SER B O 1
ATOM 1449 N N . THR B 2 23 ? 17.225 61.621 0.787 1.00 7.71 23 THR B N 1
ATOM 1450 C CA . THR B 2 23 ? 17.683 62.966 0.465 1.00 8.47 23 THR B CA 1
ATOM 1451 C C . THR B 2 23 ? 18.343 63.623 1.668 1.00 9.22 23 THR B C 1
ATOM 1452 O O . THR B 2 23 ? 19.388 64.250 1.539 1.00 10.05 23 THR B O 1
ATOM 1456 N N . ALA B 2 24 ? 17.753 63.476 2.846 1.00 7.67 24 ALA B N 1
ATOM 1457 C CA . ALA B 2 24 ? 18.347 64.091 4.026 1.00 7.91 24 ALA B CA 1
ATOM 1458 C C . ALA B 2 24 ? 19.758 63.569 4.233 1.00 10.19 24 ALA B C 1
ATOM 1459 O O . ALA B 2 24 ? 20.705 64.359 4.429 1.00 9.63 24 ALA B O 1
ATOM 1461 N N . LEU B 2 25 ? 19.926 62.251 4.176 1.00 8.34 25 LEU B N 1
ATOM 1462 C CA . LEU B 2 25 ? 21.253 61.694 4.429 1.00 8.98 25 LEU B CA 1
ATOM 1463 C C . LEU B 2 25 ? 22.235 61.975 3.294 1.00 8.45 25 LEU B C 1
ATOM 1464 O O . LEU B 2 25 ? 23.440 62.147 3.547 1.00 9.58 25 LEU B O 1
ATOM 1469 N N . ALA B 2 26 ? 21.741 62.079 2.058 1.00 7.74 26 ALA B N 1
ATOM 1470 C CA . ALA B 2 26 ? 22.623 62.468 0.954 1.00 9.03 26 ALA B CA 1
ATOM 1471 C C . ALA B 2 26 ? 23.072 63.921 1.056 1.00 8.83 26 ALA B C 1
ATOM 1472 O O . ALA B 2 26 ? 24.103 64.302 0.473 1.00 11.55 26 ALA B O 1
ATOM 1474 N N . THR B 2 27 ? 22.309 64.730 1.789 1.00 8.78 27 THR B N 1
ATOM 1475 C CA . THR B 2 27 ? 22.752 66.093 2.116 1.00 10.11 27 THR B CA 1
ATOM 1476 C C . THR B 2 27 ? 23.547 66.164 3.410 1.00 9.56 27 THR B C 1
ATOM 1477 O O . THR B 2 27 ? 23.905 67.263 3.834 1.00 11.63 27 THR B O 1
ATOM 1481 N N . ARG B 2 28 ? 23.854 64.992 3.982 1.00 8.22 28 ARG B N 1
ATOM 1482 C CA A ARG B 2 28 ? 24.630 64.853 5.222 0.66 9.29 28 ARG B CA 1
ATOM 1483 C CA B ARG B 2 28 ? 24.654 64.883 5.205 0.34 9.93 28 ARG B CA 1
ATOM 1484 C C . ARG B 2 28 ? 23.990 65.557 6.410 1.00 9.84 28 ARG B C 1
ATOM 1485 O O . ARG B 2 28 ? 24.671 66.074 7.314 1.00 12.81 28 ARG B O 1
ATOM 1500 N N . ASP B 2 29 ? 22.661 65.521 6.425 1.00 12.14 29 ASP B N 1
ATOM 1501 C CA . ASP B 2 29 ? 21.867 66.086 7.489 1.00 11.59 29 ASP B CA 1
ATOM 1502 C C . ASP B 2 29 ? 21.288 64.920 8.284 1.00 10.44 29 ASP B C 1
ATOM 1503 O O . ASP B 2 29 ? 20.388 64.199 7.792 1.00 11.85 29 ASP B O 1
ATOM 1508 N N . PHE B 2 30 ? 21.818 64.733 9.499 1.00 12.53 30 PHE B N 1
ATOM 1509 C CA . PHE B 2 30 ? 21.445 63.601 10.325 1.00 13.12 30 PHE B CA 1
ATOM 1510 C C . PHE B 2 30 ? 20.473 63.992 11.412 1.00 14.03 30 PHE B C 1
ATOM 1511 O O . PHE B 2 30 ? 20.267 63.232 12.366 1.00 15.29 30 PHE B O 1
ATOM 1519 N N . GLN B 2 31 ? 19.856 65.168 11.260 1.00 13.79 31 GLN B N 1
ATOM 1520 C CA . GLN B 2 31 ? 18.861 65.598 12.238 1.00 14.82 31 GLN B CA 1
ATOM 1521 C C . GLN B 2 31 ? 17.744 64.566 12.324 1.00 11.86 31 GLN B C 1
ATOM 1522 O O . GLN B 2 31 ? 17.218 64.120 11.302 1.00 11.69 31 GLN B O 1
ATOM 1528 N N . ASP B 2 32 ? 17.362 64.202 13.541 1.00 15.12 32 ASP B N 1
ATOM 1529 C CA . ASP B 2 32 ? 16.441 63.085 13.724 1.00 16.05 32 ASP B CA 1
ATOM 1530 C C . ASP B 2 32 ? 15.081 63.292 13.051 1.00 16.19 32 ASP B C 1
ATOM 1531 O O . ASP B 2 32 ? 14.459 62.340 12.600 1.00 15.81 32 ASP B O 1
ATOM 1536 N N . VAL B 2 33 ? 14.643 64.538 12.940 1.00 14.49 33 VAL B N 1
ATOM 1537 C CA . VAL B 2 33 ? 13.327 64.824 12.367 1.00 13.53 33 VAL B CA 1
ATOM 1538 C C . VAL B 2 33 ? 13.165 64.407 10.905 1.00 13.07 33 VAL B C 1
ATOM 1539 O O . VAL B 2 33 ? 12.047 64.325 10.435 1.00 13.87 33 VAL B O 1
ATOM 1543 N N . HIS B 2 34 ? 14.258 64.153 10.182 1.00 11.75 34 HIS B N 1
ATOM 1544 C CA . HIS B 2 34 ? 14.127 63.720 8.790 1.00 11.22 34 HIS B CA 1
ATOM 1545 C C . HIS B 2 34 ? 14.158 62.224 8.573 1.00 11.57 34 HIS B C 1
ATOM 1546 O O . HIS B 2 34 ? 13.996 61.766 7.439 1.00 13.77 34 HIS B O 1
ATOM 1553 N N . HIS B 2 35 ? 14.361 61.451 9.632 1.00 12.04 35 HIS B N 1
ATOM 1554 C CA . HIS B 2 35 ? 14.400 59.994 9.435 1.00 12.78 35 HIS B CA 1
ATOM 1555 C C . HIS B 2 35 ? 13.873 59.186 10.620 1.00 16.33 35 HIS B C 1
ATOM 1556 O O . HIS B 2 35 ? 13.850 57.961 10.564 1.00 22.66 35 HIS B O 1
ATOM 1563 N N . ASP B 2 36 ? 13.473 59.861 11.690 1.00 12.81 36 ASP B N 1
ATOM 1564 C CA . ASP B 2 36 ? 13.006 59.180 12.893 1.00 12.41 36 ASP B CA 1
ATOM 1565 C C . ASP B 2 36 ? 11.628 59.750 13.219 1.00 12.42 36 ASP B C 1
ATOM 1566 O O . ASP B 2 36 ? 11.509 60.857 13.734 1.00 14.03 36 ASP B O 1
ATOM 1571 N N . ARG B 2 37 ? 10.588 58.986 12.888 1.00 12.74 37 ARG B N 1
ATOM 1572 C CA . ARG B 2 37 ? 9.221 59.443 13.100 1.00 13.64 37 ARG B CA 1
ATOM 1573 C C . ARG B 2 37 ? 8.963 59.760 14.559 1.00 15.10 37 ARG B C 1
ATOM 1574 O O . ARG B 2 37 ? 8.329 60.761 14.878 1.00 16.59 37 ARG B O 1
ATOM 1582 N N . ASP B 2 38 ? 9.450 58.903 15.451 1.00 15.87 38 ASP B N 1
ATOM 1583 C CA . ASP B 2 38 ? 9.157 59.094 16.867 1.00 17.64 38 ASP B CA 1
ATOM 1584 C C . ASP B 2 38 ? 9.745 60.402 17.371 1.00 18.15 38 ASP B C 1
ATOM 1585 O O . ASP B 2 38 ? 9.123 61.081 18.173 1.00 20.64 38 ASP B O 1
ATOM 1590 N N . LYS B 2 39 ? 10.929 60.760 16.881 1.00 18.86 39 LYS B N 1
ATOM 1591 C CA . LYS B 2 39 ? 11.545 62.025 17.274 1.00 20.74 39 LYS B CA 1
ATOM 1592 C C . LYS B 2 39 ? 10.865 63.239 16.648 1.00 19.64 39 LYS B C 1
ATOM 1593 O O . LYS B 2 39 ? 10.763 64.289 17.286 1.00 22.77 39 LYS B O 1
ATOM 1599 N N . ALA B 2 40 ? 10.392 63.106 15.413 1.00 16.64 40 ALA B N 1
ATOM 1600 C CA . ALA B 2 40 ? 9.631 64.182 14.793 1.00 16.66 40 ALA B CA 1
ATOM 1601 C C . ALA B 2 40 ? 8.349 64.425 15.598 1.00 19.95 40 ALA B C 1
ATOM 1602 O O . ALA B 2 40 ? 8.019 65.560 15.926 1.00 19.80 40 ALA B O 1
ATOM 1604 N N . VAL B 2 41 ? 7.650 63.345 15.930 1.00 18.76 41 VAL B N 1
ATOM 1605 C CA . VAL B 2 41 ? 6.393 63.419 16.666 1.00 19.67 41 VAL B CA 1
ATOM 1606 C C . VAL B 2 41 ? 6.666 63.919 18.089 1.00 21.42 41 VAL B C 1
ATOM 1607 O O . VAL B 2 41 ? 5.890 64.700 18.647 1.00 25.18 41 VAL B O 1
ATOM 1611 N N . ALA B 2 42 ? 7.785 63.480 18.660 1.00 21.58 42 ALA B N 1
ATOM 1612 C CA . ALA B 2 42 ? 8.178 63.887 20.003 1.00 26.41 42 ALA B CA 1
ATOM 1613 C C . ALA B 2 42 ? 8.281 65.400 20.122 1.00 27.70 42 ALA B C 1
ATOM 1614 O O . ALA B 2 42 ? 7.921 65.952 21.156 1.00 30.32 42 ALA B O 1
ATOM 1616 N N . GLN B 2 43 ? 8.759 66.056 19.062 1.00 27.77 43 GLN B N 1
ATOM 1617 C CA . GLN B 2 43 ? 8.942 67.513 19.046 1.00 29.51 43 GLN B CA 1
ATOM 1618 C C . GLN B 2 43 ? 7.680 68.269 18.626 1.00 32.15 43 GLN B C 1
ATOM 1619 O O . GLN B 2 43 ? 7.693 69.496 18.522 1.00 38.20 43 GLN B O 1
ATOM 1625 N N . GLY B 2 44 ? 6.595 67.542 18.383 1.00 26.20 44 GLY B N 1
ATOM 1626 C CA . GLY B 2 44 ? 5.328 68.166 18.049 1.00 28.02 44 GLY B CA 1
ATOM 1627 C C . GLY B 2 44 ? 5.034 68.221 16.561 1.00 29.38 44 GLY B C 1
A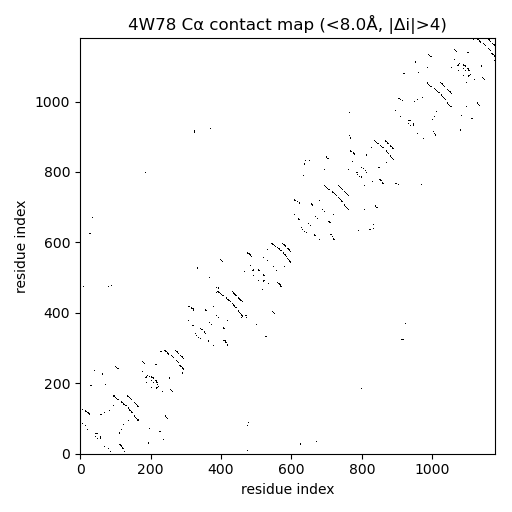TOM 1628 O O . GLY B 2 44 ? 4.054 68.835 16.140 1.00 34.03 44 GLY B O 1
ATOM 1629 N N . SER B 2 45 ? 5.878 67.580 15.757 1.00 24.45 45 SER B N 1
ATOM 1630 C CA . SER B 2 45 ? 5.629 67.510 14.320 1.00 24.18 45 SER B CA 1
ATOM 1631 C C . SER B 2 45 ? 4.717 66.323 13.998 1.00 25.36 45 SER B C 1
ATOM 1632 O O . SER B 2 45 ? 4.521 65.433 14.831 1.00 28.23 45 SER B O 1
ATOM 1635 N N . LYS B 2 46 ? 4.163 66.299 12.789 1.00 21.08 46 LYS B N 1
ATOM 1636 C CA A LYS B 2 46 ? 3.216 65.251 12.440 0.52 22.00 46 LYS B CA 1
ATOM 1637 C CA B LYS B 2 46 ? 3.217 65.257 12.386 0.48 21.91 46 LYS B CA 1
ATOM 1638 C C . LYS B 2 46 ? 3.900 63.933 12.076 1.00 20.48 46 LYS B C 1
ATOM 1639 O O . LYS B 2 46 ? 3.372 62.863 12.379 1.00 20.71 46 LYS B O 1
ATOM 1650 N N . ASP B 2 47 ? 5.077 64.023 11.456 1.00 16.71 47 ASP B N 1
ATOM 1651 C CA . ASP B 2 47 ? 5.807 62.868 10.947 1.00 15.27 47 ASP B CA 1
ATOM 1652 C C . ASP B 2 47 ? 7.164 63.402 10.513 1.00 15.24 47 ASP B C 1
ATOM 1653 O O . ASP B 2 47 ? 7.424 64.599 10.652 1.00 15.54 47 ASP B O 1
ATOM 1658 N N . ILE B 2 48 ? 8.013 62.533 9.975 1.00 13.41 48 ILE B N 1
ATOM 1659 C CA . ILE B 2 48 ? 9.246 63.016 9.356 1.00 11.86 48 ILE B CA 1
ATOM 1660 C C . ILE B 2 48 ? 8.944 63.976 8.206 1.00 12.92 48 ILE B C 1
ATOM 1661 O O . ILE B 2 48 ? 7.863 63.926 7.587 1.00 14.66 48 ILE B O 1
ATOM 1666 N N . PHE B 2 49 ? 9.889 64.873 7.931 1.00 11.15 49 PHE B N 1
ATOM 1667 C CA . PHE B 2 49 ? 9.687 65.902 6.922 1.00 12.05 49 PHE B CA 1
ATOM 1668 C C . PHE B 2 49 ? 10.981 66.229 6.174 1.00 12.01 49 PHE B C 1
ATOM 1669 O O . PHE B 2 49 ? 12.087 66.002 6.672 1.00 12.08 49 PHE B O 1
ATOM 1677 N N . VAL B 2 50 ? 10.824 66.726 4.956 1.00 11.28 50 VAL B N 1
ATOM 1678 C CA . VAL B 2 50 ? 11.936 67.036 4.068 1.00 10.63 50 VAL B CA 1
ATOM 1679 C C . VAL B 2 50 ? 12.774 68.195 4.617 1.00 10.90 50 VAL B C 1
ATOM 1680 O O . VAL B 2 50 ? 12.255 69.208 5.094 1.00 12.26 50 VAL B O 1
ATOM 1684 N N . ASN B 2 51 ? 14.097 68.043 4.540 1.00 10.44 51 ASN B N 1
ATOM 1685 C CA . ASN B 2 51 ? 14.988 69.082 5.044 1.00 10.90 51 ASN B CA 1
ATOM 1686 C C . ASN B 2 51 ? 15.253 70.216 4.050 1.00 15.74 51 ASN B C 1
ATOM 1687 O O . ASN B 2 51 ? 14.857 70.158 2.871 1.00 12.19 51 ASN B O 1
ATOM 1692 N N . ILE B 2 52 ? 15.905 71.250 4.544 1.00 13.80 52 ILE B N 1
ATOM 1693 C CA . ILE B 2 52 ? 16.099 72.464 3.784 1.00 12.14 52 ILE B CA 1
ATOM 1694 C C . ILE B 2 52 ? 17.093 72.271 2.632 1.00 11.48 52 ILE B C 1
ATOM 1695 O O . ILE B 2 52 ? 16.902 72.814 1.549 1.00 11.87 52 ILE B O 1
ATOM 1700 N N . LEU B 2 53 ? 18.156 71.503 2.851 1.00 11.16 53 LEU B N 1
ATOM 1701 C CA A LEU B 2 53 ? 19.127 71.271 1.783 0.31 10.62 53 LEU B CA 1
ATOM 1702 C CA B LEU B 2 53 ? 19.127 71.263 1.785 0.69 10.45 53 LEU B CA 1
ATOM 1703 C C . LEU B 2 53 ? 18.502 70.509 0.610 1.00 10.82 53 LEU B C 1
ATOM 1704 O O . LEU B 2 53 ? 18.887 70.702 -0.551 1.00 11.91 53 LEU B O 1
ATOM 1713 N N . THR B 2 54 ? 17.521 69.650 0.900 1.00 8.99 54 THR B N 1
ATOM 1714 C CA . THR B 2 54 ? 16.812 68.958 -0.163 1.00 9.95 54 THR B CA 1
ATOM 1715 C C . THR B 2 54 ? 15.943 69.944 -0.924 1.00 11.44 54 THR B C 1
ATOM 1716 O O . THR B 2 54 ? 15.892 69.881 -2.142 1.00 13.07 54 THR B O 1
ATOM 1720 N N . ASP B 2 55 ? 15.274 70.862 -0.215 1.00 10.97 55 ASP B N 1
ATOM 1721 C CA . ASP B 2 55 ? 14.538 71.939 -0.893 1.00 13.79 55 ASP B CA 1
ATOM 1722 C C . ASP B 2 55 ? 15.423 72.693 -1.880 1.00 14.77 55 ASP B C 1
ATOM 1723 O O . ASP B 2 55 ? 15.026 72.945 -3.024 1.00 15.61 55 ASP B O 1
ATOM 1728 N N . THR B 2 56 ? 16.618 73.066 -1.432 1.00 12.67 56 THR B N 1
ATOM 1729 C CA . THR B 2 56 ? 17.551 73.793 -2.293 1.00 12.87 56 THR B CA 1
ATOM 1730 C C . THR B 2 56 ? 17.902 72.974 -3.543 1.00 13.06 56 THR B C 1
ATOM 1731 O O . THR B 2 56 ? 17.887 73.487 -4.671 1.00 11.62 56 THR B O 1
ATOM 1735 N N . GLY B 2 57 ? 18.191 71.689 -3.355 1.00 10.88 57 GLY B N 1
ATOM 1736 C CA . GLY B 2 57 ? 18.509 70.817 -4.472 1.00 10.62 57 GLY B CA 1
ATOM 1737 C C . GLY B 2 57 ? 17.360 70.600 -5.438 1.00 12.00 57 GLY B C 1
ATOM 1738 O O . GLY B 2 57 ? 17.578 70.520 -6.641 1.00 12.95 57 GLY B O 1
ATOM 1739 N N . LEU B 2 58 ? 16.147 70.486 -4.902 1.00 10.97 58 LEU B N 1
ATOM 1740 C CA . LEU B 2 58 ? 14.975 70.256 -5.743 1.00 10.85 58 LEU B CA 1
ATOM 1741 C C . LEU B 2 58 ? 14.644 71.507 -6.541 1.00 13.14 58 LEU B C 1
ATOM 1742 O O . LEU B 2 58 ? 14.288 71.410 -7.717 1.00 14.20 58 LEU B O 1
ATOM 1747 N N . VAL B 2 59 ? 14.765 72.669 -5.913 1.00 13.20 59 VAL B N 1
ATOM 1748 C CA . VAL B 2 59 ? 14.557 73.926 -6.619 1.00 15.36 59 VAL B CA 1
ATOM 1749 C C . VAL B 2 59 ? 15.573 74.047 -7.752 1.00 15.42 59 VAL B C 1
ATOM 1750 O O . VAL B 2 59 ? 15.223 74.399 -8.874 1.00 14.36 59 VAL B O 1
ATOM 1754 N N . GLN B 2 60 ? 16.821 73.695 -7.476 1.00 15.02 60 GLN B N 1
ATOM 1755 C CA . GLN B 2 60 ? 17.856 73.699 -8.509 1.00 14.32 60 GLN B CA 1
ATOM 1756 C C . GLN B 2 60 ? 17.498 72.765 -9.669 1.00 14.01 60 GLN B C 1
ATOM 1757 O O . GLN B 2 60 ? 17.527 73.169 -10.840 1.00 16.82 60 GLN B O 1
ATOM 1763 N N . ARG B 2 61 ? 17.130 71.530 -9.331 1.00 12.97 61 ARG B N 1
ATOM 1764 C CA . ARG B 2 61 ? 16.731 70.527 -10.313 1.00 13.30 61 ARG B CA 1
ATOM 1765 C C . ARG B 2 61 ? 15.569 70.993 -11.171 1.00 14.40 61 ARG B C 1
ATOM 1766 O O . ARG B 2 61 ? 15.593 70.845 -12.400 1.00 16.33 61 ARG B O 1
ATOM 1774 N N . TYR B 2 62 ? 14.554 71.551 -10.520 1.00 13.36 62 TYR B N 1
ATOM 1775 C CA . TYR B 2 62 ? 13.350 72.025 -11.205 1.00 14.87 62 TYR B CA 1
ATOM 1776 C C . TYR B 2 62 ? 13.715 73.046 -12.280 1.00 15.40 62 TYR B C 1
ATOM 1777 O O . TYR B 2 62 ? 13.232 72.982 -13.419 1.00 16.27 62 TYR B O 1
ATOM 1786 N N . VAL B 2 63 ? 14.585 73.981 -11.931 1.00 15.58 63 VAL B N 1
ATOM 1787 C CA . VAL B 2 63 ? 14.983 75.033 -12.862 1.00 16.08 63 VAL B CA 1
ATOM 1788 C C . VAL B 2 63 ? 15.881 74.525 -13.994 1.00 15.02 63 VAL B C 1
ATOM 1789 O O . VAL B 2 63 ? 15.667 74.884 -15.167 1.00 16.87 63 VAL B O 1
ATOM 1793 N N . THR B 2 64 ? 16.852 73.672 -13.669 1.00 13.99 64 THR B N 1
ATOM 1794 C CA . THR B 2 64 ? 17.738 73.128 -14.703 1.00 15.08 64 THR B CA 1
ATOM 1795 C C . THR B 2 64 ? 17.064 72.087 -15.595 1.00 18.33 64 THR B C 1
ATOM 1796 O O . THR B 2 64 ? 17.460 71.904 -16.750 1.00 22.01 64 THR B O 1
ATOM 1800 N N . ASP B 2 65 ? 16.041 71.421 -15.066 1.00 18.62 65 ASP B N 1
ATOM 1801 C CA . ASP B 2 65 ? 15.232 70.515 -15.881 1.00 20.65 65 ASP B CA 1
ATOM 1802 C C . ASP B 2 65 ? 14.668 71.309 -17.059 1.00 20.95 65 ASP B C 1
ATOM 1803 O O . ASP B 2 65 ? 14.596 70.813 -18.191 1.00 23.31 65 ASP B O 1
ATOM 1808 N N . TRP B 2 66 ? 14.285 72.553 -16.785 1.00 19.38 66 TRP B N 1
ATOM 1809 C CA . TRP B 2 66 ? 13.686 73.438 -17.784 1.00 18.52 66 TRP B CA 1
ATOM 1810 C C . TRP B 2 66 ? 14.738 74.144 -18.633 1.00 19.85 66 TRP B C 1
ATOM 1811 O O . TRP B 2 66 ? 14.614 74.200 -19.868 1.00 24.05 66 TRP B O 1
ATOM 1822 N N . ALA B 2 67 ? 15.777 74.670 -17.984 1.00 18.87 67 ALA B N 1
ATOM 1823 C CA . ALA B 2 67 ? 16.749 75.504 -18.686 1.00 21.19 67 ALA B CA 1
ATOM 1824 C C . ALA B 2 67 ? 17.821 74.690 -19.406 1.00 24.39 67 ALA B C 1
ATOM 1825 O O . ALA B 2 67 ? 18.458 75.182 -20.335 1.00 28.41 67 ALA B O 1
ATOM 1827 N N . GLY B 2 68 ? 18.035 73.456 -18.960 1.00 28.78 68 GLY B N 1
ATOM 1828 C CA . GLY B 2 68 ? 18.978 72.569 -19.620 1.00 29.62 68 GLY B CA 1
ATOM 1829 C C . GLY B 2 68 ? 20.340 72.509 -18.954 1.00 23.10 68 GLY B C 1
ATOM 1830 O O . GLY B 2 68 ? 20.635 73.276 -18.037 1.00 21.82 68 GLY B O 1
ATOM 1831 N N . PRO B 2 69 ? 21.199 71.589 -19.418 1.00 24.32 69 PRO B N 1
ATOM 1832 C CA . PRO B 2 69 ? 22.511 71.366 -18.791 1.00 23.34 69 PRO B CA 1
ATOM 1833 C C . PRO B 2 69 ? 23.490 72.539 -18.894 1.00 22.75 69 PRO B C 1
ATOM 1834 O O . PRO B 2 69 ? 24.408 72.630 -18.078 1.00 23.91 69 PRO B O 1
ATOM 1838 N N . SER B 2 70 ? 23.308 73.421 -19.871 1.00 23.85 70 SER B N 1
ATOM 1839 C CA . SER B 2 70 ? 24.186 74.582 -20.005 1.00 23.67 70 SER B CA 1
ATOM 1840 C C . SER B 2 70 ? 23.812 75.741 -19.083 1.00 23.30 70 SER B C 1
ATOM 1841 O O . SER B 2 70 ? 24.526 76.743 -19.015 1.00 24.56 70 SER B O 1
ATOM 1844 N N . ALA B 2 71 ? 22.690 75.622 -18.380 1.00 22.13 71 ALA B N 1
ATOM 1845 C CA . ALA B 2 71 ? 22.302 76.657 -17.426 1.00 21.98 71 ALA B CA 1
ATOM 1846 C C . ALA B 2 71 ? 23.345 76.797 -16.322 1.00 19.58 71 ALA B C 1
ATOM 1847 O O . ALA B 2 71 ? 23.878 75.798 -15.824 1.00 19.32 71 ALA B O 1
ATOM 1849 N N . LEU B 2 72 ? 23.639 78.036 -15.942 1.00 17.78 72 LEU B N 1
ATOM 1850 C CA . LEU B 2 72 ? 24.532 78.294 -14.824 1.00 16.43 72 LEU B CA 1
ATOM 1851 C C . LEU B 2 72 ? 23.757 78.918 -13.684 1.00 17.31 72 LEU B C 1
ATOM 1852 O O . LEU B 2 72 ? 23.307 80.055 -13.783 1.00 19.17 72 LEU B O 1
ATOM 1857 N N . ILE B 2 73 ? 23.600 78.173 -12.598 1.00 15.76 73 ILE B N 1
ATOM 1858 C CA . ILE B 2 73 ? 22.883 78.678 -11.431 1.00 16.49 73 ILE B CA 1
ATOM 1859 C C . ILE B 2 73 ? 23.743 79.653 -10.636 1.00 17.96 73 ILE B C 1
ATOM 1860 O O . ILE B 2 73 ? 24.847 79.311 -10.206 1.00 18.35 73 ILE B O 1
ATOM 1865 N N . LYS B 2 74 ? 23.233 80.866 -10.443 1.00 14.91 74 LYS B N 1
ATOM 1866 C CA . LYS B 2 74 ? 23.992 81.929 -9.779 1.00 15.68 74 LYS B CA 1
ATOM 1867 C C . LYS B 2 74 ? 23.564 82.109 -8.327 1.00 15.81 74 LYS B C 1
ATOM 1868 O O . LYS B 2 74 ? 24.364 82.488 -7.475 1.00 17.10 74 LYS B O 1
ATOM 1874 N N . SER B 2 75 ? 22.292 81.864 -8.040 1.00 14.72 75 SER B N 1
ATOM 1875 C CA . SER B 2 75 ? 21.820 81.976 -6.666 1.00 14.25 75 SER B CA 1
ATOM 1876 C C . SER B 2 75 ? 20.492 81.278 -6.486 1.00 12.99 75 SER B C 1
ATOM 1877 O O . SER B 2 75 ? 19.706 81.148 -7.438 1.00 15.38 75 SER B O 1
ATOM 1880 N N . ILE B 2 76 ? 20.260 80.803 -5.267 1.00 13.63 76 ILE B N 1
ATOM 1881 C CA . ILE B 2 76 ? 18.966 80.244 -4.879 1.00 13.02 76 ILE B CA 1
ATOM 1882 C C . ILE B 2 76 ? 18.581 80.815 -3.525 1.00 14.89 76 ILE B C 1
ATOM 1883 O O . ILE B 2 76 ? 19.309 80.631 -2.544 1.00 15.56 76 ILE B O 1
ATOM 1888 N N . GLY B 2 77 ? 17.453 81.513 -3.462 1.00 14.32 77 GLY B N 1
ATOM 1889 C CA . GLY B 2 77 ? 16.972 82.062 -2.207 1.00 14.55 77 GLY B CA 1
ATOM 1890 C C . GLY B 2 77 ? 15.676 81.371 -1.838 1.00 17.63 77 GLY B C 1
ATOM 1891 O O . GLY B 2 77 ? 14.801 81.232 -2.685 1.00 20.20 77 GLY B O 1
ATOM 1892 N N . LEU B 2 78 ? 15.563 80.910 -0.599 1.00 14.92 78 LEU B N 1
ATOM 1893 C CA . LEU B 2 78 ? 14.370 80.197 -0.149 1.00 13.30 78 LEU B CA 1
ATOM 1894 C C . LEU B 2 78 ? 13.691 80.925 0.988 1.00 13.41 78 LEU B C 1
ATOM 1895 O O . LEU B 2 78 ? 14.344 81.383 1.929 1.00 17.65 78 LEU B O 1
ATOM 1900 N N . ARG B 2 79 ? 12.371 81.009 0.914 1.00 15.02 79 ARG B N 1
ATOM 1901 C CA . ARG B 2 79 ? 11.552 81.360 2.067 1.00 15.70 79 ARG B CA 1
ATOM 1902 C C . ARG B 2 79 ? 10.800 80.102 2.468 1.00 15.48 79 ARG B C 1
ATOM 1903 O O . ARG B 2 79 ? 10.008 79.566 1.693 1.00 17.70 79 ARG B O 1
ATOM 1911 N N . LEU B 2 80 ? 11.078 79.608 3.667 1.00 17.46 80 LEU B N 1
ATOM 1912 C CA . LEU B 2 80 ? 10.541 78.331 4.122 1.00 16.51 80 LEU B CA 1
ATOM 1913 C C . LEU B 2 80 ? 9.093 78.475 4.593 1.00 20.73 80 LEU B C 1
ATOM 1914 O O . LEU B 2 80 ? 8.750 79.436 5.283 1.00 24.45 80 LEU B O 1
ATOM 1919 N N . GLY B 2 81 ? 8.248 77.519 4.211 1.00 21.02 81 GLY B N 1
ATOM 1920 C CA . GLY B 2 81 ? 6.836 77.563 4.560 1.00 22.16 81 GLY B CA 1
ATOM 1921 C C . GLY B 2 81 ? 6.389 76.364 5.375 1.00 21.19 81 GLY B C 1
ATOM 1922 O O . GLY B 2 81 ? 7.081 75.948 6.305 1.00 22.96 81 GLY B O 1
ATOM 1923 N N . VAL B 2 82 ? 5.238 75.797 5.022 1.00 19.79 82 VAL B N 1
ATOM 1924 C CA . VAL B 2 82 ? 4.693 74.651 5.748 1.00 20.29 82 VAL B CA 1
ATOM 1925 C C . VAL B 2 82 ? 5.552 73.409 5.509 1.00 17.94 82 VAL B C 1
ATOM 1926 O O . VAL B 2 82 ? 6.271 73.325 4.499 1.00 17.71 82 VAL B O 1
ATOM 1930 N N . PRO B 2 83 ? 5.510 72.443 6.441 1.00 17.05 83 PRO B N 1
ATOM 1931 C CA . PRO B 2 83 ? 6.334 71.242 6.243 1.00 15.98 83 PRO B CA 1
ATOM 1932 C C . PRO B 2 83 ? 5.878 70.367 5.088 1.00 16.30 83 PRO B C 1
ATOM 1933 O O . PRO B 2 83 ? 4.693 70.363 4.716 1.00 18.94 83 PRO B O 1
ATOM 1937 N N . TRP B 2 84 ? 6.832 69.630 4.529 1.00 14.16 84 TRP B N 1
ATOM 1938 C CA . TRP B 2 84 ? 6.546 68.568 3.588 1.00 12.35 84 TRP B CA 1
ATOM 1939 C C . TRP B 2 84 ? 6.744 67.249 4.328 1.00 12.24 84 TRP B C 1
ATOM 1940 O O . TRP B 2 84 ? 7.865 66.751 4.457 1.00 11.57 84 TRP B O 1
ATOM 1951 N N . TYR B 2 85 ? 5.642 66.709 4.837 1.00 14.27 85 TYR B N 1
ATOM 1952 C CA . TYR B 2 85 ? 5.629 65.478 5.605 1.00 12.88 85 TYR B CA 1
ATOM 1953 C C . TYR B 2 85 ? 5.575 64.248 4.712 1.00 14.08 85 TYR B C 1
ATOM 1954 O O . TYR B 2 85 ? 5.106 64.305 3.567 1.00 14.59 85 TYR B O 1
ATOM 1963 N N . ALA B 2 86 ? 6.033 63.122 5.258 1.00 12.85 86 ALA B N 1
ATOM 1964 C CA . ALA B 2 86 ? 5.878 61.834 4.598 1.00 14.28 86 ALA B CA 1
ATOM 1965 C C . ALA B 2 86 ? 4.457 61.668 4.050 1.00 15.27 86 ALA B C 1
ATOM 1966 O O . ALA B 2 86 ? 3.469 61.983 4.728 1.00 16.68 86 ALA B O 1
ATOM 1968 N N . TYR B 2 87 ? 4.409 61.218 2.798 1.00 14.29 87 TYR B N 1
ATOM 1969 C CA . TYR B 2 87 ? 3.195 60.857 2.073 1.00 14.89 87 TYR B CA 1
ATOM 1970 C C . TYR B 2 87 ? 2.461 62.040 1.457 1.00 17.65 87 TYR B C 1
ATOM 1971 O O . TYR B 2 87 ? 1.466 61.855 0.761 1.00 20.43 87 TYR B O 1
ATOM 1980 N N . ASP B 2 88 ? 2.961 63.250 1.682 1.00 16.31 88 ASP B N 1
ATOM 1981 C CA . ASP B 2 88 ? 2.398 64.399 0.988 1.00 17.80 88 ASP B CA 1
ATOM 1982 C C . ASP B 2 88 ? 3.129 64.553 -0.329 1.00 18.35 88 ASP B C 1
ATOM 1983 O O . ASP B 2 88 ? 4.257 64.064 -0.509 1.00 17.48 88 ASP B O 1
ATOM 1988 N N . THR B 2 89 ? 2.471 65.229 -1.255 1.00 18.83 89 THR B N 1
ATOM 1989 C CA . THR B 2 89 ? 3.023 65.481 -2.568 1.00 17.10 89 THR B CA 1
ATOM 1990 C C . THR B 2 89 ? 3.201 66.976 -2.726 1.00 18.34 89 THR B C 1
ATOM 1991 O O . THR B 2 89 ? 2.280 67.749 -2.444 1.00 21.54 89 THR B O 1
ATOM 1995 N N . VAL B 2 90 ? 4.397 67.382 -3.139 1.00 18.45 90 VAL B N 1
ATOM 1996 C CA . VAL B 2 90 ? 4.643 68.786 -3.461 1.00 20.43 90 VAL B CA 1
ATOM 1997 C C . VAL B 2 90 ? 4.604 68.989 -4.967 1.00 19.11 90 VAL B C 1
ATOM 1998 O O . VAL B 2 90 ? 5.184 68.221 -5.735 1.00 22.24 90 VAL B O 1
ATOM 2002 N N . THR B 2 91 ? 3.876 70.010 -5.392 1.00 19.81 91 THR B N 1
ATOM 2003 C CA . THR B 2 91 ? 3.857 70.372 -6.792 1.00 20.55 91 THR B CA 1
ATOM 2004 C C . THR B 2 91 ? 4.650 71.655 -6.964 1.00 20.79 91 THR B C 1
ATOM 2005 O O . THR B 2 91 ? 4.349 72.679 -6.345 1.00 22.10 91 THR B O 1
ATOM 2009 N N . PHE B 2 92 ? 5.677 71.597 -7.797 1.00 20.95 92 PHE B N 1
ATOM 2010 C CA . PHE B 2 92 ? 6.451 72.787 -8.088 1.00 17.68 92 PHE B CA 1
ATOM 2011 C C . PHE B 2 92 ? 5.924 73.489 -9.319 1.00 20.26 92 PHE B C 1
ATOM 2012 O O . PHE B 2 92 ? 5.627 72.853 -10.339 1.00 22.87 92 PHE B O 1
ATOM 2020 N N . SER B 2 93 ? 5.774 74.802 -9.195 1.00 18.91 93 SER B N 1
ATOM 2021 C CA . SER B 2 93 ? 5.430 75.664 -10.313 1.00 19.60 93 SER B CA 1
ATOM 2022 C C . SER B 2 93 ? 6.468 76.778 -10.375 1.00 19.26 93 SER B C 1
ATOM 2023 O O . SER B 2 93 ? 7.127 77.082 -9.376 1.00 19.82 93 SER B O 1
ATOM 2026 N N . GLY B 2 94 ? 6.624 77.388 -11.543 1.00 21.30 94 GLY B N 1
ATOM 2027 C CA . GLY B 2 94 ? 7.613 78.434 -11.699 1.00 21.21 94 GLY B CA 1
ATOM 2028 C C . GLY B 2 94 ? 7.275 79.393 -12.816 1.00 21.69 94 GLY B C 1
ATOM 2029 O O . GLY B 2 94 ? 6.612 79.023 -13.784 1.00 22.63 94 GLY B O 1
ATOM 2030 N N . GLU B 2 95 ? 7.734 80.631 -12.672 1.00 23.05 95 GLU B N 1
ATOM 2031 C CA . GLU B 2 95 ? 7.469 81.688 -13.632 1.00 25.44 95 GLU B CA 1
ATOM 2032 C C . GLU B 2 95 ? 8.687 82.590 -13.687 1.00 22.87 95 GLU B C 1
ATOM 2033 O O . GLU B 2 95 ? 9.268 82.904 -12.649 1.00 22.07 95 GLU B O 1
ATOM 2039 N N . VAL B 2 96 ? 9.097 82.980 -14.885 1.00 23.86 96 VAL B N 1
ATOM 2040 C CA . VAL B 2 96 ? 10.178 83.947 -15.038 1.00 24.13 96 VAL B CA 1
ATOM 2041 C C . VAL B 2 96 ? 9.680 85.326 -14.610 1.00 24.95 96 VAL B C 1
ATOM 2042 O O . VAL B 2 96 ? 8.662 85.805 -15.099 1.00 26.14 96 VAL B O 1
ATOM 2046 N N . THR B 2 97 ? 10.385 85.955 -13.675 1.00 24.62 97 THR B N 1
ATOM 2047 C CA . THR B 2 97 ? 9.949 87.247 -13.147 1.00 25.67 97 THR B CA 1
ATOM 2048 C C . THR B 2 97 ? 10.827 88.412 -13.587 1.00 26.79 97 THR B C 1
ATOM 2049 O O . THR B 2 97 ? 10.422 89.569 -13.487 1.00 28.13 97 THR B O 1
ATOM 2053 N N . ALA B 2 98 ? 12.020 88.112 -14.081 1.00 26.51 98 ALA B N 1
ATOM 2054 C CA . ALA B 2 98 ? 12.925 89.159 -14.529 1.00 27.76 98 ALA B CA 1
ATOM 2055 C C . ALA B 2 98 ? 13.954 88.648 -15.523 1.00 27.85 98 ALA B C 1
ATOM 2056 O O . ALA B 2 98 ? 14.394 87.502 -15.436 1.00 26.82 98 ALA B O 1
ATOM 2058 N N . VAL B 2 99 ? 14.320 89.508 -16.469 1.00 29.32 99 VAL B N 1
ATOM 2059 C CA . VAL B 2 99 ? 15.439 89.262 -17.368 1.00 29.97 99 VAL B CA 1
ATOM 2060 C C . VAL B 2 99 ? 16.308 90.518 -17.413 1.00 33.01 99 VAL B C 1
ATOM 2061 O O . VAL B 2 99 ? 15.885 91.560 -17.917 1.00 33.97 99 VAL B O 1
ATOM 2065 N N . ASN B 2 100 ? 17.513 90.422 -16.860 1.00 37.47 100 ASN B N 1
ATOM 2066 C CA . ASN B 2 100 ? 18.429 91.557 -16.798 1.00 38.22 100 ASN B CA 1
ATOM 2067 C C . ASN B 2 100 ? 19.801 91.206 -17.349 1.00 39.46 100 ASN B C 1
ATOM 2068 O O . ASN B 2 100 ? 20.615 90.592 -16.656 1.00 39.73 100 ASN B O 1
ATOM 2073 N N . ASP B 2 101 ? 20.045 91.595 -18.597 1.00 44.97 101 ASP B N 1
ATOM 2074 C CA . ASP B 2 101 ? 21.323 91.357 -19.268 1.00 46.75 101 ASP B CA 1
ATOM 2075 C C . ASP B 2 101 ? 21.840 89.926 -19.123 1.00 44.02 101 ASP B C 1
ATOM 2076 O O . ASP B 2 101 ? 22.866 89.690 -18.485 1.00 45.51 101 ASP B O 1
ATOM 2081 N N . GLY B 2 102 ? 21.120 88.977 -19.715 1.00 42.44 102 GLY B N 1
ATOM 2082 C CA . GLY B 2 102 ? 21.545 87.590 -19.726 1.00 40.55 102 GLY B CA 1
ATOM 2083 C C . GLY B 2 102 ? 21.188 86.833 -18.461 1.00 36.43 102 GLY B C 1
ATOM 2084 O O . GLY B 2 102 ? 21.167 85.601 -18.453 1.00 39.48 102 GLY B O 1
ATOM 2085 N N . LEU B 2 103 ? 20.914 87.568 -17.387 1.00 35.57 103 LEU B N 1
ATOM 2086 C CA . LEU B 2 103 ? 20.562 86.954 -16.112 1.00 33.17 103 LEU B CA 1
ATOM 2087 C C . LEU B 2 103 ? 19.053 86.833 -15.957 1.00 30.64 103 LEU B C 1
ATOM 2088 O O . LEU B 2 103 ? 18.323 87.828 -16.002 1.00 29.35 103 LEU B O 1
ATOM 2093 N N . ILE B 2 104 ? 18.602 85.602 -15.765 1.00 25.37 104 ILE B N 1
ATOM 2094 C CA . ILE B 2 104 ? 17.193 85.285 -15.647 1.00 24.80 104 ILE B CA 1
ATOM 2095 C C . ILE B 2 104 ? 16.843 85.078 -14.184 1.00 23.02 104 ILE B C 1
ATOM 2096 O O . ILE B 2 104 ? 17.577 84.404 -13.464 1.00 21.60 104 ILE B O 1
ATOM 2101 N N . THR B 2 105 ? 15.730 85.652 -13.744 1.00 23.68 105 THR B N 1
ATOM 2102 C CA . THR B 2 105 ? 15.212 85.376 -12.413 1.00 22.42 105 THR B CA 1
ATOM 2103 C C . THR B 2 105 ? 13.924 84.576 -12.513 1.00 21.81 105 THR B C 1
ATOM 2104 O O . THR B 2 105 ? 13.010 84.945 -13.264 1.00 23.70 105 THR B O 1
ATOM 2108 N N . VAL B 2 106 ? 13.861 83.482 -11.766 1.00 20.07 106 VAL B N 1
ATOM 2109 C CA . VAL B 2 106 ? 12.701 82.604 -11.768 1.00 19.27 106 VAL B CA 1
ATOM 2110 C C . VAL B 2 106 ? 12.145 82.514 -10.358 1.00 20.50 106 VAL B C 1
ATOM 2111 O O . VAL B 2 106 ? 12.897 82.287 -9.406 1.00 20.36 106 VAL B O 1
ATOM 2115 N N . LYS B 2 107 ? 10.842 82.722 -10.214 1.00 20.65 107 LYS B N 1
ATOM 2116 C CA . LYS B 2 107 ? 10.162 82.461 -8.949 1.00 19.34 107 LYS B CA 1
ATOM 2117 C C . LYS B 2 107 ? 9.551 81.063 -8.972 1.00 18.06 107 LYS B C 1
ATOM 2118 O O . LYS B 2 107 ? 8.816 80.713 -9.898 1.00 19.70 107 LYS B O 1
ATOM 2124 N N . VAL B 2 108 ? 9.864 80.272 -7.948 1.00 17.85 108 VAL B N 1
ATOM 2125 C CA . VAL B 2 108 ? 9.430 78.888 -7.867 1.00 18.24 108 VAL B CA 1
ATOM 2126 C C . VAL B 2 108 ? 8.618 78.734 -6.597 1.00 21.93 108 VAL B C 1
ATOM 2127 O O . VAL B 2 108 ? 9.001 79.249 -5.550 1.00 21.77 108 VAL B O 1
ATOM 2131 N N . VAL B 2 109 ? 7.490 78.041 -6.681 1.00 19.17 109 VAL B N 1
ATOM 2132 C CA . VAL B 2 109 ? 6.725 77.734 -5.482 1.00 18.09 109 VAL B CA 1
ATOM 2133 C C . VAL B 2 109 ? 6.445 76.245 -5.427 1.00 19.58 109 VAL B C 1
ATOM 2134 O O . VAL B 2 109 ? 6.020 75.662 -6.419 1.00 19.44 109 VAL B O 1
ATOM 2138 N N . GLY B 2 110 ? 6.702 75.628 -4.278 1.00 19.14 110 GLY B N 1
ATOM 2139 C CA . GLY B 2 110 ? 6.290 74.251 -4.065 1.00 19.67 110 GLY B CA 1
ATOM 2140 C C . GLY B 2 110 ? 5.127 74.216 -3.099 1.00 19.47 110 GLY B C 1
ATOM 2141 O O . GLY B 2 110 ? 5.239 74.704 -1.979 1.00 19.37 110 GLY B O 1
ATOM 2142 N N . ARG B 2 111 ? 4.010 73.645 -3.535 1.00 19.52 111 ARG B N 1
ATOM 2143 C CA . ARG B 2 111 ? 2.796 73.606 -2.727 1.00 20.07 111 ARG B CA 1
ATOM 2144 C C . ARG B 2 111 ? 2.411 72.176 -2.404 1.00 19.79 111 ARG B C 1
ATOM 2145 O O . ARG B 2 111 ? 2.608 71.275 -3.217 1.00 21.05 111 ARG B O 1
ATOM 2153 N N . ASN B 2 112 ? 1.906 71.959 -1.196 1.00 19.75 112 ASN B N 1
ATOM 2154 C CA . ASN B 2 112 ? 1.362 70.653 -0.846 1.00 20.46 112 ASN B CA 1
ATOM 2155 C C . ASN B 2 112 ? 0.003 70.821 -0.191 1.00 23.08 112 ASN B C 1
ATOM 2156 O O . ASN B 2 112 ? -0.607 71.883 -0.294 1.00 24.98 112 ASN B O 1
ATOM 2161 N N . THR B 2 113 ? -0.461 69.779 0.487 1.00 31.42 113 THR B N 1
ATOM 2162 C CA . THR B 2 113 ? -1.774 69.797 1.125 1.00 32.58 113 THR B CA 1
ATOM 2163 C C . THR B 2 113 ? -1.892 70.892 2.192 1.00 31.11 113 THR B C 1
ATOM 2164 O O . THR B 2 113 ? -2.975 71.430 2.423 1.00 32.90 113 THR B O 1
ATOM 2168 N N . LEU B 2 114 ? -0.778 71.228 2.831 1.00 25.86 114 LEU B N 1
ATOM 2169 C CA . LEU B 2 114 ? -0.783 72.189 3.934 1.00 25.41 114 LEU B CA 1
ATOM 2170 C C . LEU B 2 114 ? -0.643 73.650 3.500 1.00 27.55 114 LEU B C 1
ATOM 2171 O O . LEU B 2 114 ? -0.843 74.563 4.306 1.00 32.72 114 LEU B O 1
ATOM 2176 N N . GLY B 2 115 ? -0.299 73.874 2.235 1.00 26.02 115 GLY B N 1
ATOM 2177 C CA . GLY B 2 115 ? -0.103 75.225 1.732 1.00 27.78 115 GLY B CA 1
ATOM 2178 C C . GLY B 2 115 ? 1.200 75.352 0.961 1.00 28.67 115 GLY B C 1
ATOM 2179 O O . GLY B 2 115 ? 1.639 74.406 0.312 1.00 24.55 115 GLY B O 1
ATOM 2180 N N . ASP B 2 116 ? 1.811 76.533 1.017 1.00 25.27 116 ASP B N 1
ATOM 2181 C CA . ASP B 2 116 ? 3.091 76.745 0.355 1.00 23.28 116 ASP B CA 1
ATOM 2182 C C . ASP B 2 116 ? 4.215 76.208 1.227 1.00 20.29 116 ASP B C 1
ATOM 2183 O O . ASP B 2 116 ? 4.470 76.722 2.320 1.00 20.18 116 ASP B O 1
ATOM 2188 N N . HIS B 2 117 ? 4.874 75.169 0.733 1.00 17.66 117 HIS B N 1
ATOM 2189 C CA . HIS B 2 117 ? 6.011 74.560 1.424 1.00 15.28 117 HIS B CA 1
ATOM 2190 C C . HIS B 2 117 ? 7.291 75.389 1.269 1.00 18.31 117 HIS B C 1
ATOM 2191 O O . HIS B 2 117 ? 8.065 75.550 2.216 1.00 17.28 117 HIS B O 1
ATOM 2198 N N . VAL B 2 118 ? 7.532 75.894 0.067 1.00 16.66 118 VAL B N 1
ATOM 2199 C CA . VAL B 2 118 ? 8.732 76.690 -0.179 1.00 16.10 118 VAL B CA 1
ATOM 2200 C C . VAL B 2 118 ? 8.477 77.699 -1.299 1.00 17.79 118 VAL B C 1
ATOM 2201 O O . VAL B 2 118 ? 7.773 77.409 -2.268 1.00 20.27 118 VAL B O 1
ATOM 2205 N N . THR B 2 119 ? 9.009 78.900 -1.139 1.00 16.78 119 THR B N 1
ATOM 2206 C CA . THR B 2 119 ? 8.957 79.914 -2.174 1.00 18.62 119 THR B CA 1
ATOM 2207 C C . THR B 2 119 ? 10.395 80.292 -2.452 1.00 19.81 119 THR B C 1
ATOM 2208 O O . THR B 2 119 ? 11.141 80.622 -1.528 1.00 19.56 119 THR B O 1
ATOM 2212 N N . ALA B 2 120 ? 10.797 80.211 -3.713 1.00 18.80 120 ALA B N 1
ATOM 2213 C CA . ALA B 2 120 ? 12.203 80.371 -4.059 1.00 17.98 120 ALA B CA 1
ATOM 2214 C C . ALA B 2 120 ? 12.407 81.378 -5.178 1.00 18.01 120 ALA B C 1
ATOM 2215 O O . ALA B 2 120 ? 11.565 81.538 -6.061 1.00 20.38 120 ALA B O 1
ATOM 2217 N N . THR B 2 121 ? 13.540 82.062 -5.127 1.00 18.46 121 THR B N 1
ATOM 2218 C CA . THR B 2 121 ? 13.955 82.950 -6.193 1.00 19.01 121 THR B CA 1
ATOM 2219 C C . THR B 2 121 ? 15.297 82.434 -6.698 1.00 17.55 121 THR B C 1
ATOM 2220 O O . THR B 2 121 ? 16.257 82.308 -5.932 1.00 17.19 121 THR B O 1
ATOM 2224 N N . VAL B 2 122 ? 15.353 82.107 -7.984 1.00 19.62 122 VAL B N 1
ATOM 2225 C CA . VAL B 2 122 ? 16.554 81.535 -8.580 1.00 18.59 122 VAL B CA 1
ATOM 2226 C C . VAL B 2 122 ? 17.066 82.461 -9.669 1.00 18.52 122 VAL B C 1
ATOM 2227 O O . VAL B 2 122 ? 16.304 82.871 -10.542 1.00 19.36 122 VAL B O 1
ATOM 2231 N N . GLU B 2 123 ? 18.351 82.796 -9.610 1.00 17.86 123 GLU B N 1
ATOM 2232 C CA . GLU B 2 123 ? 18.999 83.556 -10.667 1.00 19.55 123 GLU B CA 1
ATOM 2233 C C . GLU B 2 123 ? 19.911 82.619 -11.434 1.00 18.47 123 GLU B C 1
ATOM 2234 O O . GLU B 2 123 ? 20.667 81.844 -10.829 1.00 18.23 123 GLU B O 1
ATOM 2240 N N . LEU B 2 124 ? 19.828 82.673 -12.753 1.00 19.22 124 LEU B N 1
ATOM 2241 C CA . LEU B 2 124 ? 20.668 81.832 -13.595 1.00 19.71 124 LEU B CA 1
ATOM 2242 C C . LEU B 2 124 ? 20.991 82.514 -14.904 1.00 20.68 124 LEU B C 1
ATOM 2243 O O . LEU B 2 124 ? 20.318 83.462 -15.316 1.00 23.26 124 LEU B O 1
ATOM 2248 N N . SER B 2 125 ? 22.009 82.010 -15.587 1.00 21.33 125 SER B N 1
ATOM 2249 C CA . SER B 2 125 ? 22.203 82.376 -16.982 1.00 25.60 125 SER B CA 1
ATOM 2250 C C . SER B 2 125 ? 21.804 81.180 -17.846 1.00 25.90 125 SER B C 1
ATOM 2251 O O . SER B 2 125 ? 21.878 80.035 -17.390 1.00 28.70 125 SER B O 1
ATOM 2254 N N . MET B 2 126 ? 21.374 81.450 -19.076 1.00 31.59 126 MET B N 1
ATOM 2255 C CA . MET B 2 126 ? 20.857 80.409 -19.965 1.00 34.02 126 MET B CA 1
ATOM 2256 C C . MET B 2 126 ? 21.444 80.515 -21.369 1.00 35.19 126 MET B C 1
ATOM 2257 O O . MET B 2 126 ? 21.844 81.593 -21.798 1.00 41.80 126 MET B O 1
ATOM 2262 N N . GLY C 1 1 ? 38.819 89.816 74.829 1.00 60.55 3 GLY C N 1
ATOM 2263 C CA . GLY C 1 1 ? 38.111 89.007 73.852 1.00 59.05 3 GLY C CA 1
ATOM 2264 C C . GLY C 1 1 ? 38.599 89.263 72.441 1.00 56.50 3 GLY C C 1
ATOM 2265 O O . GLY C 1 1 ? 39.517 88.599 71.968 1.00 55.13 3 GLY C O 1
ATOM 2266 N N . VAL C 1 2 ? 37.979 90.228 71.766 1.00 57.93 4 VAL C N 1
ATOM 2267 C CA . VAL C 1 2 ? 38.417 90.622 70.430 1.00 54.80 4 VAL C CA 1
ATOM 2268 C C . VAL C 1 2 ? 39.844 91.169 70.499 1.00 51.34 4 VAL C C 1
ATOM 2269 O O . VAL C 1 2 ? 40.671 90.897 69.627 1.00 49.04 4 VAL C O 1
ATOM 2273 N N . SER C 1 3 ? 40.131 91.914 71.562 1.00 52.16 5 SER C N 1
ATOM 2274 C CA . SER C 1 3 ? 41.467 92.450 71.797 1.00 50.60 5 SER C CA 1
ATOM 2275 C C . SER C 1 3 ? 42.465 91.344 72.123 1.00 49.72 5 SER C C 1
ATOM 2276 O O . SER C 1 3 ? 43.634 91.416 71.739 1.00 48.97 5 SER C O 1
ATOM 2279 N N . ASP C 1 4 ? 42.003 90.323 72.840 1.00 50.78 6 ASP C N 1
ATOM 2280 C CA . ASP C 1 4 ? 42.846 89.178 73.162 1.00 49.58 6 ASP C CA 1
ATOM 2281 C C . ASP C 1 4 ? 43.209 88.423 71.890 1.00 47.82 6 ASP C C 1
ATOM 2282 O O . ASP C 1 4 ? 44.358 88.022 71.695 1.00 45.34 6 ASP C O 1
ATOM 2284 N N . ILE C 1 5 ? 42.218 88.231 71.027 1.00 48.05 7 ILE C N 1
ATOM 2285 C CA . ILE C 1 5 ? 42.431 87.545 69.760 1.00 44.72 7 ILE C CA 1
ATOM 2286 C C . ILE C 1 5 ? 43.418 88.306 68.884 1.00 42.01 7 ILE C C 1
ATOM 2287 O O . ILE C 1 5 ? 44.349 87.720 68.331 1.00 39.54 7 ILE C O 1
ATOM 2292 N N . GLN C 1 6 ? 43.219 89.616 68.773 1.00 43.92 8 GLN C N 1
ATOM 2293 C CA . GLN C 1 6 ? 44.086 90.457 67.952 1.00 42.21 8 GLN C CA 1
ATOM 2294 C C . GLN C 1 6 ? 45.541 90.433 68.435 1.00 39.62 8 GLN C C 1
ATOM 2295 O O . GLN C 1 6 ? 46.468 90.400 67.625 1.00 37.92 8 GLN C O 1
ATOM 2301 N N . GLU C 1 7 ? 45.737 90.428 69.751 1.00 40.55 9 GLU C N 1
ATOM 2302 C CA . GLU C 1 7 ? 47.080 90.351 70.318 1.00 39.90 9 GLU C CA 1
ATOM 2303 C C . GLU C 1 7 ? 47.748 89.007 70.029 1.00 38.58 9 GLU C C 1
ATOM 2304 O O . GLU C 1 7 ? 48.945 88.944 69.747 1.00 37.49 9 GLU C O 1
ATOM 2306 N N . ALA C 1 8 ? 46.976 87.929 70.106 1.00 39.01 10 ALA C N 1
ATOM 2307 C CA . ALA C 1 8 ? 47.515 86.602 69.844 1.00 38.42 10 ALA C CA 1
ATOM 2308 C C . ALA C 1 8 ? 47.877 86.438 68.372 1.00 35.70 10 ALA C C 1
ATOM 2309 O O . ALA C 1 8 ? 48.885 85.813 68.040 1.00 35.29 10 ALA C O 1
ATOM 2311 N N . VAL C 1 9 ? 47.050 87.003 67.495 1.00 37.27 11 VAL C N 1
ATOM 2312 C CA . VAL C 1 9 ? 47.308 86.944 66.058 1.00 35.07 11 VAL C CA 1
ATOM 2313 C C . VAL C 1 9 ? 48.608 87.673 65.736 1.00 32.73 11 VAL C C 1
ATOM 2314 O O . VAL C 1 9 ? 49.416 87.208 64.937 1.00 31.32 11 VAL C O 1
ATOM 2318 N N . ALA C 1 10 ? 48.806 88.818 66.381 1.00 34.61 12 ALA C N 1
ATOM 2319 C CA . ALA C 1 10 ? 50.006 89.613 66.168 1.00 33.56 12 ALA C CA 1
ATOM 2320 C C . ALA C 1 10 ? 51.276 88.852 66.553 1.00 33.09 12 ALA C C 1
ATOM 2321 O O . ALA C 1 10 ? 52.274 88.893 65.840 1.00 32.37 12 ALA C O 1
ATOM 2323 N N . GLN C 1 11 ? 51.242 88.152 67.681 1.00 34.12 13 GLN C N 1
ATOM 2324 C CA . GLN C 1 11 ? 52.414 87.401 68.117 1.00 34.48 13 GLN C CA 1
ATOM 2325 C C . GLN C 1 11 ? 52.738 86.237 67.187 1.00 33.33 13 GLN C C 1
ATOM 2326 O O . GLN C 1 11 ? 53.907 85.902 66.988 1.00 35.09 13 GLN C O 1
ATOM 2332 N N . ILE C 1 12 ? 51.701 85.626 66.622 1.00 32.73 14 ILE C N 1
ATOM 2333 C CA . ILE C 1 12 ? 51.875 84.551 65.650 1.00 32.32 14 ILE C CA 1
ATOM 2334 C C . ILE C 1 12 ? 52.456 85.124 64.370 1.00 29.75 14 ILE C C 1
ATOM 2335 O O . ILE C 1 12 ? 53.382 84.569 63.785 1.00 31.53 14 ILE C O 1
ATOM 2340 N N . LYS C 1 13 ? 51.905 86.256 63.948 1.00 30.42 15 LYS C N 1
ATOM 2341 C CA . LYS C 1 13 ? 52.401 86.960 62.780 1.00 28.62 15 LYS C CA 1
ATOM 2342 C C . LYS C 1 13 ? 53.867 87.373 62.947 1.00 29.13 15 LYS C C 1
ATOM 2343 O O . LYS C 1 13 ? 54.646 87.322 61.996 1.00 28.66 15 LYS C O 1
ATOM 2349 N N . ALA C 1 14 ? 54.243 87.761 64.164 1.00 30.42 16 ALA C N 1
ATOM 2350 C CA . ALA C 1 14 ? 55.597 88.238 64.428 1.00 31.53 16 ALA C CA 1
ATOM 2351 C C . ALA C 1 14 ? 56.658 87.162 64.186 1.00 31.38 16 ALA C C 1
ATOM 2352 O O . ALA C 1 14 ? 57.811 87.473 63.895 1.00 32.02 16 ALA C O 1
ATOM 2354 N N . ALA C 1 15 ? 56.247 85.901 64.273 1.00 30.18 17 ALA C N 1
ATOM 2355 C CA . ALA C 1 15 ? 57.162 84.784 64.058 1.00 33.54 17 ALA C CA 1
ATOM 2356 C C . ALA C 1 15 ? 57.591 84.652 62.598 1.00 29.76 17 ALA C C 1
ATOM 2357 O O . ALA C 1 15 ? 58.605 84.014 62.295 1.00 32.46 17 ALA C O 1
ATOM 2359 N N . GLY C 1 16 ? 56.812 85.244 61.694 1.00 27.84 18 GLY C N 1
ATOM 2360 C CA . GLY C 1 16 ? 57.161 85.277 60.285 1.00 27.14 18 GLY C CA 1
ATOM 2361 C C . GLY C 1 16 ? 56.730 84.034 59.537 1.00 25.46 18 GLY C C 1
ATOM 2362 O O . GLY C 1 16 ? 56.134 83.130 60.121 1.00 25.07 18 GLY C O 1
ATOM 2363 N N . PRO C 1 17 ? 57.041 83.978 58.236 1.00 24.92 19 PRO C N 1
ATOM 2364 C CA . PRO C 1 17 ? 56.651 82.826 57.412 1.00 23.65 19 PRO C CA 1
ATOM 2365 C C . PRO C 1 17 ? 57.349 81.562 57.875 1.00 25.05 19 PRO C C 1
ATOM 2366 O O . PRO C 1 17 ? 58.411 81.625 58.505 1.00 26.44 19 PRO C O 1
ATOM 2370 N N . SER C 1 18 ? 56.738 80.423 57.581 1.00 22.53 20 SER C N 1
ATOM 2371 C CA . SER C 1 18 ? 57.371 79.153 57.896 1.00 21.70 20 SER C CA 1
ATOM 2372 C C . SER C 1 18 ? 58.666 79.045 57.094 1.00 22.91 20 SER C C 1
ATOM 2373 O O . SER C 1 18 ? 58.740 79.537 55.960 1.00 22.82 20 SER C O 1
ATOM 2376 N N . LYS C 1 19 ? 59.698 78.447 57.689 1.00 24.05 21 LYS C N 1
ATOM 2377 C CA . LYS C 1 19 ? 60.949 78.252 56.964 1.00 26.87 21 LYS C CA 1
ATOM 2378 C C . LYS C 1 19 ? 60.689 77.341 55.766 1.00 24.97 21 LYS C C 1
ATOM 2379 O O . LYS C 1 19 ? 59.897 76.393 55.863 1.00 24.61 21 LYS C O 1
ATOM 2385 N N . PRO C 1 20 ? 61.328 77.636 54.622 1.00 25.53 22 PRO C N 1
ATOM 2386 C CA . PRO C 1 20 ? 61.121 76.825 53.417 1.00 22.98 22 PRO C CA 1
ATOM 2387 C C . PRO C 1 20 ? 61.288 75.336 53.712 1.00 22.26 22 PRO C C 1
ATOM 2388 O O . PRO C 1 20 ? 62.271 74.912 54.333 1.00 26.08 22 PRO C O 1
ATOM 2392 N N . ARG C 1 21 ? 60.283 74.568 53.298 1.00 20.74 23 ARG C N 1
ATOM 2393 C CA . ARG C 1 21 ? 60.226 73.141 53.560 1.00 21.38 23 ARG C CA 1
ATOM 2394 C C . ARG C 1 21 ? 60.227 72.423 52.210 1.00 17.06 23 ARG C C 1
ATOM 2395 O O . ARG C 1 21 ? 59.397 72.712 51.352 1.00 17.73 23 ARG C O 1
ATOM 2403 N N . LEU C 1 22 ? 61.171 71.507 52.019 1.00 18.30 24 LEU C N 1
ATOM 2404 C CA . LEU C 1 22 ? 61.254 70.756 50.761 1.00 16.85 24 LEU C CA 1
ATOM 2405 C C . LEU C 1 22 ? 60.199 69.669 50.649 1.00 15.32 24 LEU C C 1
ATOM 2406 O O . LEU C 1 22 ? 59.940 68.938 51.607 1.00 18.90 24 LEU C O 1
ATOM 2411 N N . ALA C 1 23 ? 59.632 69.551 49.452 1.00 15.42 25 ALA C N 1
ATOM 2412 C CA . ALA C 1 23 ? 58.735 68.450 49.136 1.00 13.49 25 ALA C CA 1
ATOM 2413 C C . ALA C 1 23 ? 59.436 67.132 49.387 1.00 14.08 25 ALA C C 1
ATOM 2414 O O . ALA C 1 23 ? 60.646 67.003 49.166 1.00 17.86 25 ALA C O 1
ATOM 2416 N N . ARG C 1 24 ? 58.447 65.932 49.819 1.00 16.78 26 ARG C N 1
ATOM 2417 C CA . ARG C 1 24 ? 59.195 64.731 50.121 1.00 17.89 26 ARG C CA 1
ATOM 2418 C C . ARG C 1 24 ? 60.164 64.362 48.986 1.00 16.50 26 ARG C C 1
ATOM 2419 O O . ARG C 1 24 ? 61.321 64.010 49.245 1.00 23.72 26 ARG C O 1
ATOM 2427 N N . ASP C 1 25 ? 59.371 64.395 47.745 1.00 14.46 27 ASP C N 1
ATOM 2428 C CA . ASP C 1 25 ? 59.960 63.929 46.495 1.00 14.10 27 ASP C CA 1
ATOM 2429 C C . ASP C 1 25 ? 60.063 65.076 45.526 1.00 16.80 27 ASP C C 1
ATOM 2430 O O . ASP C 1 25 ? 59.265 66.007 45.579 1.00 17.15 27 ASP C O 1
ATOM 2435 N N . PRO C 1 26 ? 61.011 64.983 44.586 1.00 16.51 28 PRO C N 1
ATOM 2436 C CA . PRO C 1 26 ? 60.950 65.841 43.403 1.00 16.22 28 PRO C CA 1
ATOM 2437 C C . PRO C 1 26 ? 59.651 65.565 42.641 1.00 13.18 28 PRO C C 1
ATOM 2438 O O . PRO C 1 26 ? 59.035 64.518 42.840 1.00 13.56 28 PRO C O 1
ATOM 2442 N N . VAL C 1 27 ? 59.235 66.508 41.798 1.00 12.68 29 VAL C N 1
ATOM 2443 C CA . VAL C 1 27 ? 58.160 66.251 40.845 1.00 12.78 29 VAL C CA 1
ATOM 2444 C C . VAL C 1 27 ? 58.526 64.955 40.137 1.00 14.25 29 VAL C C 1
ATOM 2445 O O . VAL C 1 27 ? 59.688 64.764 39.737 1.00 15.90 29 VAL C O 1
ATOM 2449 N N . ASN C 1 28 ? 57.563 64.051 40.014 1.00 13.68 30 ASN C N 1
ATOM 2450 C CA . ASN C 1 28 ? 57.887 62.726 39.509 1.00 12.47 30 ASN C CA 1
ATOM 2451 C C . ASN C 1 28 ? 56.737 62.072 38.786 1.00 12.20 30 ASN C C 1
ATOM 2452 O O . ASN C 1 28 ? 55.559 62.294 39.104 1.00 12.23 30 ASN C O 1
ATOM 2457 N N . GLN C 1 29 ? 57.101 61.267 37.793 1.00 14.51 31 GLN C N 1
ATOM 2458 C CA . GLN C 1 29 ? 56.114 60.610 36.947 1.00 12.76 31 GLN C CA 1
ATOM 2459 C C . GLN C 1 29 ? 55.182 59.633 37.659 1.00 12.61 31 GLN C C 1
ATOM 2460 O O . GLN C 1 29 ? 53.999 59.602 37.336 1.00 12.48 31 GLN C O 1
ATOM 2466 N N . PRO C 1 30 ? 55.694 58.812 38.601 1.00 12.04 32 PRO C N 1
ATOM 2467 C CA . PRO C 1 30 ? 54.767 57.892 39.268 1.00 11.88 32 PRO C CA 1
ATOM 2468 C C . PRO C 1 30 ? 53.622 58.611 39.964 1.00 13.41 32 PRO C C 1
ATOM 2469 O O . PRO C 1 30 ? 52.470 58.161 39.872 1.00 11.08 32 PRO C O 1
ATOM 2473 N N . MET C 1 31 ? 53.899 59.728 40.624 1.00 11.16 33 MET C N 1
ATOM 2474 C CA A MET C 1 31 ? 52.833 60.473 41.292 0.57 10.55 33 MET C CA 1
ATOM 2475 C CA B MET C 1 31 ? 52.826 60.458 41.295 0.43 10.55 33 MET C CA 1
ATOM 2476 C C . MET C 1 31 ? 51.945 61.236 40.318 1.00 10.69 33 MET C C 1
ATOM 2477 O O . MET C 1 31 ? 50.750 61.375 40.550 1.00 10.55 33 MET C O 1
ATOM 2486 N N . ILE C 1 32 ? 52.527 61.728 39.224 1.00 9.49 34 ILE C N 1
ATOM 2487 C CA . ILE C 1 32 ? 51.696 62.314 38.166 1.00 10.75 34 ILE C CA 1
ATOM 2488 C C . ILE C 1 32 ? 50.736 61.236 37.664 1.00 10.98 34 ILE C C 1
ATOM 2489 O O . ILE C 1 32 ? 49.523 61.478 37.509 1.00 11.52 34 ILE C O 1
ATOM 2494 N N . ASN C 1 33 ? 51.275 60.046 37.426 1.00 10.06 35 ASN C N 1
ATOM 2495 C CA . ASN C 1 33 ? 50.462 58.917 36.955 1.00 11.27 35 ASN C CA 1
ATOM 2496 C C . ASN C 1 33 ? 49.297 58.590 37.887 1.00 11.70 35 ASN C C 1
ATOM 2497 O O . ASN C 1 33 ? 48.158 58.396 37.427 1.00 13.00 35 ASN C O 1
ATOM 2502 N N . ASN C 1 34 ? 49.575 58.509 39.190 1.00 11.86 36 ASN C N 1
ATOM 2503 C CA . ASN C 1 34 ? 48.505 58.245 40.150 1.00 9.53 36 ASN C CA 1
ATOM 2504 C C . ASN C 1 34 ? 47.427 59.330 40.099 1.00 10.56 36 ASN C C 1
ATOM 2505 O O . ASN C 1 34 ? 46.223 59.038 40.187 1.00 11.68 36 ASN C O 1
ATOM 2510 N N . TRP C 1 35 ? 47.863 60.576 39.986 1.00 11.61 37 TRP C N 1
ATOM 2511 C CA . TRP C 1 35 ? 46.950 61.728 39.971 1.00 11.79 37 TRP C CA 1
ATOM 2512 C C . TRP C 1 35 ? 46.088 61.765 38.713 1.00 10.49 37 TRP C C 1
ATOM 2513 O O . TRP C 1 35 ? 44.863 61.865 38.808 1.00 12.52 37 TRP C O 1
ATOM 2524 N N . VAL C 1 36 ? 46.697 61.686 37.526 1.00 10.57 38 VAL C N 1
ATOM 2525 C CA . VAL C 1 36 ? 45.885 61.718 36.300 1.00 10.41 38 VAL C CA 1
ATOM 2526 C C . VAL C 1 36 ? 44.917 60.530 36.208 1.00 14.22 38 VAL C C 1
ATOM 2527 O O . VAL C 1 36 ? 43.817 60.654 35.660 1.00 14.42 38 VAL C O 1
ATOM 2531 N N . GLU C 1 37 ? 45.307 59.387 36.763 1.00 12.60 39 GLU C N 1
ATOM 2532 C CA . GLU C 1 37 ? 44.438 58.219 36.770 1.00 12.80 39 GLU C CA 1
ATOM 2533 C C . GLU C 1 37 ? 43.198 58.438 37.640 1.00 13.96 39 GLU C C 1
ATOM 2534 O O . GLU C 1 37 ? 42.086 58.120 37.221 1.00 15.50 39 GLU C O 1
ATOM 2540 N N . ALA C 1 38 ? 43.397 58.990 38.833 1.00 14.01 40 ALA C N 1
ATOM 2541 C CA . ALA C 1 38 ? 42.271 59.189 39.751 1.00 10.75 40 ALA C CA 1
ATOM 2542 C C . ALA C 1 38 ? 41.387 60.341 39.292 1.00 12.03 40 ALA C C 1
ATOM 2543 O O . ALA C 1 38 ? 40.166 60.250 39.378 1.00 13.91 40 ALA C O 1
ATOM 2545 N N . ILE C 1 39 ? 42.008 61.422 38.820 1.00 12.87 41 ILE C N 1
ATOM 2546 C CA . ILE C 1 39 ? 41.265 62.591 38.326 1.00 12.02 41 ILE C CA 1
ATOM 2547 C C . ILE C 1 39 ? 40.587 62.314 36.976 1.00 16.67 41 ILE C C 1
ATOM 2548 O O . ILE C 1 39 ? 39.558 62.922 36.640 1.00 18.08 41 ILE C O 1
ATOM 2553 N N . GLY C 1 40 ? 41.146 61.382 36.208 1.00 16.00 42 GLY C N 1
ATOM 2554 C CA . GLY C 1 40 ? 40.604 61.060 34.900 1.00 16.10 42 GLY C CA 1
ATOM 2555 C C . GLY C 1 40 ? 40.976 62.090 33.850 1.00 15.06 42 GLY C C 1
ATOM 2556 O O . GLY C 1 40 ? 40.294 62.230 32.830 1.00 19.26 42 GLY C O 1
ATOM 2557 N N . ASP C 1 41 ? 42.076 62.801 34.101 1.00 14.95 43 ASP C N 1
ATOM 2558 C CA . ASP C 1 41 ? 42.573 63.802 33.163 1.00 15.16 43 ASP C CA 1
ATOM 2559 C C . ASP C 1 41 ? 43.489 63.142 32.142 1.00 17.62 43 ASP C C 1
ATOM 2560 O O . ASP C 1 41 ? 44.612 62.751 32.470 1.00 17.89 43 ASP C O 1
ATOM 2565 N N . ARG C 1 42 ? 43.009 63.037 30.909 1.00 18.43 44 ARG C N 1
ATOM 2566 C CA . ARG C 1 42 ? 43.724 62.342 29.845 1.00 18.40 44 ARG C CA 1
ATOM 2567 C C . ARG C 1 42 ? 44.630 63.250 29.008 1.00 20.27 44 ARG C C 1
ATOM 2568 O O . ARG C 1 42 ? 45.104 62.840 27.958 1.00 22.14 44 ARG C O 1
ATOM 2572 N N . ASN C 1 43 ? 44.881 64.470 29.484 1.00 17.58 45 ASN C N 1
ATOM 2573 C CA . ASN C 1 43 ? 45.742 65.412 28.767 1.00 18.62 45 ASN C CA 1
ATOM 2574 C C . ASN C 1 43 ? 47.108 64.780 28.510 1.00 15.76 45 ASN C C 1
ATOM 2575 O O . ASN C 1 43 ? 47.822 64.449 29.463 1.00 16.47 45 ASN C O 1
ATOM 2580 N N . PRO C 1 44 ? 47.479 64.615 27.231 1.00 17.56 46 PRO C N 1
ATOM 2581 C CA . PRO C 1 44 ? 48.710 63.878 26.912 1.00 19.07 46 PRO C CA 1
ATOM 2582 C C . PRO C 1 44 ? 50.006 64.543 27.384 1.00 20.36 46 PRO C C 1
ATOM 2583 O O . PRO C 1 44 ? 51.011 63.845 27.522 1.00 18.60 46 PRO C O 1
ATOM 2587 N N . ILE C 1 45 ? 49.993 65.845 27.649 1.00 16.97 47 ILE C N 1
ATOM 2588 C CA . ILE C 1 45 ? 51.249 66.524 27.971 1.00 16.16 47 ILE C CA 1
ATOM 2589 C C . ILE C 1 45 ? 51.810 66.116 29.332 1.00 17.51 47 ILE C C 1
ATOM 2590 O O . ILE C 1 45 ? 52.985 66.377 29.614 1.00 15.37 47 ILE C O 1
ATOM 2595 N N . TYR C 1 46 ? 50.985 65.475 30.163 1.00 13.34 48 TYR C N 1
ATOM 2596 C CA . TYR C 1 46 ? 51.422 65.025 31.485 1.00 13.28 48 TYR C CA 1
ATOM 2597 C C . TYR C 1 46 ? 52.031 63.638 31.458 1.00 14.98 48 TYR C C 1
ATOM 2598 O O . TYR C 1 46 ? 52.564 63.181 32.472 1.00 13.58 48 TYR C O 1
ATOM 2607 N N . VAL C 1 47 ? 51.917 62.947 30.323 1.00 18.20 49 VAL C N 1
ATOM 2608 C CA . VAL C 1 47 ? 52.352 61.546 30.251 1.00 18.91 49 VAL C CA 1
ATOM 2609 C C . VAL C 1 47 ? 53.148 61.185 28.987 1.00 20.70 49 VAL C C 1
ATOM 2610 O O . VAL C 1 47 ? 53.697 60.083 28.896 1.00 20.85 49 VAL C O 1
ATOM 2614 N N . ASP C 1 48 ? 53.210 62.091 28.013 1.00 17.66 50 ASP C N 1
ATOM 2615 C CA . ASP C 1 48 ? 53.866 61.793 26.741 1.00 19.19 50 ASP C CA 1
ATOM 2616 C C . ASP C 1 48 ? 54.734 62.964 26.323 1.00 22.29 50 ASP C C 1
ATOM 2617 O O . ASP C 1 48 ? 54.221 64.062 26.100 1.00 21.66 50 ASP C O 1
ATOM 2622 N N . ASP C 1 49 ? 56.045 62.727 26.232 1.00 21.17 51 ASP C N 1
ATOM 2623 C CA . ASP C 1 49 ? 57.019 63.780 25.952 1.00 23.39 51 ASP C CA 1
ATOM 2624 C C . ASP C 1 49 ? 56.772 64.419 24.585 1.00 23.50 51 ASP C C 1
ATOM 2625 O O . ASP C 1 49 ? 56.890 65.630 24.430 1.00 23.39 51 ASP C O 1
ATOM 2630 N N . ALA C 1 50 ? 56.431 63.597 23.602 1.00 25.35 52 ALA C N 1
ATOM 2631 C CA . ALA C 1 50 ? 56.224 64.102 22.251 1.00 27.47 52 ALA C CA 1
ATOM 2632 C C . ALA C 1 50 ? 55.015 65.036 22.200 1.00 26.94 52 ALA C C 1
ATOM 2633 O O . ALA C 1 50 ? 55.044 66.071 21.528 1.00 27.20 52 ALA C O 1
ATOM 2635 N N . ALA C 1 51 ? 53.954 64.671 22.913 1.00 24.18 53 ALA C N 1
ATOM 2636 C CA . ALA C 1 51 ? 52.782 65.532 23.001 1.00 23.29 53 ALA C CA 1
ATOM 2637 C C . ALA C 1 51 ? 53.117 66.840 23.702 1.00 21.62 53 ALA C C 1
ATOM 2638 O O . ALA C 1 51 ? 52.689 67.908 23.268 1.00 22.05 53 ALA C O 1
ATOM 2640 N N . ALA C 1 52 ? 53.853 66.755 24.803 1.00 20.15 54 ALA C N 1
ATOM 2641 C CA . ALA C 1 52 ? 54.244 67.957 25.525 1.00 19.04 54 ALA C CA 1
ATOM 2642 C C . ALA C 1 52 ? 55.098 68.883 24.659 1.00 21.01 54 ALA C C 1
ATOM 2643 O O . ALA C 1 52 ? 54.929 70.105 24.689 1.00 20.96 54 ALA C O 1
ATOM 2645 N N . ARG C 1 53 ? 56.018 68.316 23.883 1.00 23.11 55 ARG C N 1
ATOM 2646 C CA . ARG C 1 53 ? 56.874 69.167 23.060 1.00 25.47 55 ARG C CA 1
ATOM 2647 C C . ARG C 1 53 ? 56.123 69.778 21.884 1.00 27.21 55 ARG C C 1
ATOM 2648 O O . ARG C 1 53 ? 56.406 70.908 21.476 1.00 28.88 55 ARG C O 1
ATOM 2656 N N . ALA C 1 54 ? 55.176 69.026 21.332 1.00 27.46 56 ALA C N 1
ATOM 2657 C CA . ALA C 1 54 ? 54.332 69.542 20.262 1.00 29.19 56 ALA C CA 1
ATOM 2658 C C . ALA C 1 54 ? 53.542 70.747 20.764 1.00 27.81 56 ALA C C 1
ATOM 2659 O O . ALA C 1 54 ? 53.188 71.634 19.982 1.00 30.73 56 ALA C O 1
ATOM 2661 N N . ALA C 1 55 ? 53.280 70.767 22.070 1.00 26.38 57 ALA C N 1
ATOM 2662 C CA . ALA C 1 55 ? 52.574 71.867 22.716 1.00 24.66 57 ALA C CA 1
ATOM 2663 C C . ALA C 1 55 ? 53.518 72.966 23.209 1.00 27.54 57 ALA C C 1
ATOM 2664 O O . ALA C 1 55 ? 53.083 73.919 23.859 1.00 31.11 57 ALA C O 1
ATOM 2666 N N . GLY C 1 56 ? 54.810 72.831 22.927 1.00 29.72 58 GLY C N 1
ATOM 2667 C CA . GLY C 1 56 ? 55.756 73.880 23.273 1.00 29.26 58 GLY C CA 1
ATOM 2668 C C . GLY C 1 56 ? 56.491 73.770 24.599 1.00 25.92 58 GLY C C 1
ATOM 2669 O O . GLY C 1 56 ? 57.181 74.708 24.988 1.00 27.46 58 GLY C O 1
ATOM 2670 N N . HIS C 1 57 ? 56.342 72.642 25.292 1.00 21.78 59 HIS C N 1
ATOM 2671 C CA . HIS C 1 57 ? 57.051 72.384 26.551 1.00 22.52 59 HIS C CA 1
ATOM 2672 C C . HIS C 1 57 ? 58.376 71.663 26.288 1.00 24.08 59 HIS C C 1
ATOM 2673 O O . HIS C 1 57 ? 58.553 71.072 25.227 1.00 25.12 59 HIS C O 1
ATOM 2680 N N . PRO C 1 58 ? 59.323 71.716 27.249 1.00 23.68 60 PRO C N 1
ATOM 2681 C CA . PRO C 1 58 ? 60.618 71.054 27.027 1.00 28.44 60 PRO C CA 1
ATOM 2682 C C . PRO C 1 58 ? 60.509 69.526 27.011 1.00 25.10 60 PRO C C 1
ATOM 2683 O O . PRO C 1 58 ? 61.428 68.843 26.540 1.00 28.44 60 PRO C O 1
ATOM 2687 N N . GLY C 1 59 ? 59.393 69.016 27.526 1.00 23.44 61 GLY C N 1
ATOM 2688 C CA . GLY C 1 59 ? 59.132 67.593 27.671 1.00 21.71 61 GLY C CA 1
ATOM 2689 C C . GLY C 1 59 ? 57.910 67.460 28.571 1.00 19.03 61 GLY C C 1
ATOM 2690 O O . GLY C 1 59 ? 57.230 68.449 28.813 1.00 17.39 61 GLY C O 1
ATOM 2691 N N . ILE C 1 60 ? 57.630 66.258 29.074 1.00 16.96 62 ILE C N 1
ATOM 2692 C CA . ILE C 1 60 ? 56.517 66.061 30.006 1.00 14.97 62 ILE C CA 1
ATOM 2693 C C . ILE C 1 60 ? 56.498 67.127 31.099 1.00 14.87 62 ILE C C 1
ATOM 2694 O O . ILE C 1 60 ? 57.560 67.494 31.632 1.00 16.99 62 ILE C O 1
ATOM 2699 N N . VAL C 1 61 ? 55.303 67.639 31.394 1.00 15.90 63 VAL C N 1
ATOM 2700 C CA . VAL C 1 61 ? 55.132 68.631 32.444 1.00 13.51 63 VAL C CA 1
ATOM 2701 C C . VAL C 1 61 ? 54.156 68.106 33.480 1.00 13.05 63 VAL C C 1
ATOM 2702 O O . VAL C 1 61 ? 53.302 67.262 33.181 1.00 12.86 63 VAL C O 1
ATOM 2706 N N . ALA C 1 62 ? 54.312 68.569 34.714 1.00 13.35 64 ALA C N 1
ATOM 2707 C CA . ALA C 1 62 ? 53.323 68.246 35.737 1.00 13.28 64 ALA C CA 1
ATOM 2708 C C . ALA C 1 62 ? 52.048 69.073 35.566 1.00 12.40 64 ALA C C 1
ATOM 2709 O O . ALA C 1 62 ? 52.094 70.234 35.158 1.00 13.27 64 ALA C O 1
ATOM 2711 N N . PRO C 1 63 ? 50.886 68.479 35.899 1.00 10.80 65 PRO C N 1
ATOM 2712 C CA . PRO C 1 63 ? 49.656 69.274 35.956 1.00 12.56 65 PRO C CA 1
ATOM 2713 C C . PRO C 1 63 ? 49.846 70.440 36.917 1.00 12.36 65 PRO C C 1
ATOM 2714 O O . PRO C 1 63 ? 50.311 70.217 38.038 1.00 13.31 65 PRO C O 1
ATOM 2718 N N . PRO C 1 64 ? 49.499 71.667 36.503 1.00 12.39 66 PRO C N 1
ATOM 2719 C CA . PRO C 1 64 ? 49.633 72.833 37.383 1.00 11.98 66 PRO C CA 1
ATOM 2720 C C . PRO C 1 64 ? 48.957 72.612 38.745 1.00 11.84 66 PRO C C 1
ATOM 2721 O O . PRO C 1 64 ? 49.529 72.971 39.787 1.00 13.89 66 PRO C O 1
ATOM 2725 N N . ALA C 1 65 ? 47.782 71.991 38.726 1.00 12.78 67 ALA C N 1
ATOM 2726 C CA . ALA C 1 65 ? 46.984 71.776 39.932 1.00 13.61 67 ALA C CA 1
ATOM 2727 C C . ALA C 1 65 ? 47.568 70.734 40.887 1.00 12.58 67 ALA C C 1
ATOM 2728 O O . ALA C 1 65 ? 47.013 70.515 41.965 1.00 13.34 67 ALA C O 1
ATOM 2730 N N . MET C 1 66 ? 48.667 70.096 40.500 1.00 11.47 68 MET C N 1
ATOM 2731 C CA . MET C 1 66 ? 49.402 69.237 41.433 1.00 11.47 68 MET C CA 1
ATOM 2732 C C . MET C 1 66 ? 50.367 70.003 42.339 1.00 12.22 68 MET C C 1
ATOM 2733 O O . MET C 1 66 ? 51.003 69.384 43.197 1.00 11.06 68 MET C O 1
ATOM 2738 N N . ILE C 1 67 ? 50.502 71.317 42.163 1.00 12.97 69 ILE C N 1
ATOM 2739 C CA . ILE C 1 67 ? 51.538 72.043 42.930 1.00 12.56 69 ILE C CA 1
ATOM 2740 C C . ILE C 1 67 ? 51.485 71.775 44.447 1.00 13.02 69 ILE C C 1
ATOM 2741 O O . ILE C 1 67 ? 52.520 71.472 45.066 1.00 14.08 69 ILE C O 1
ATOM 2746 N N . GLN C 1 68 ? 50.294 71.838 45.037 1.00 12.72 70 GLN C N 1
ATOM 2747 C CA . GLN C 1 68 ? 50.135 71.613 46.470 1.00 12.06 70 GLN C CA 1
ATOM 2748 C C . GLN C 1 68 ? 50.363 70.142 46.832 1.00 12.27 70 GLN C C 1
ATOM 2749 O O . GLN C 1 68 ? 50.726 69.822 47.974 1.00 14.77 70 GLN C O 1
ATOM 2755 N N . VAL C 1 69 ? 50.148 69.235 45.879 1.00 11.76 71 VAL C N 1
ATOM 2756 C CA . VAL C 1 69 ? 50.360 67.816 46.146 1.00 11.99 71 VAL C CA 1
ATOM 2757 C C . VAL C 1 69 ? 51.797 67.484 46.540 1.00 12.05 71 VAL C C 1
ATOM 2758 O O . VAL C 1 69 ? 52.031 66.690 47.460 1.00 13.24 71 VAL C O 1
ATOM 2762 N N . TRP C 1 70 ? 52.752 68.109 45.855 1.00 12.29 72 TRP C N 1
ATOM 2763 C CA . TRP C 1 70 ? 54.168 67.819 46.116 1.00 11.67 72 TRP C CA 1
ATOM 2764 C C . TRP C 1 70 ? 54.554 68.053 47.564 1.00 12.73 72 TRP C C 1
ATOM 2765 O O . TRP C 1 70 ? 55.357 67.305 48.118 1.00 14.52 72 TRP C O 1
ATOM 2776 N N . THR C 1 71 ? 53.968 69.077 48.178 1.00 13.10 73 THR C N 1
ATOM 2777 C CA . THR C 1 71 ? 54.396 69.475 49.512 1.00 14.59 73 THR C CA 1
ATOM 2778 C C . THR C 1 71 ? 53.450 69.040 50.632 1.00 16.17 73 THR C C 1
ATOM 2779 O O . THR C 1 71 ? 53.642 69.416 51.791 1.00 17.76 73 THR C O 1
ATOM 2783 N N . MET C 1 72 ? 52.451 68.218 50.312 1.00 16.10 74 MET C N 1
ATOM 2784 C CA . MET C 1 72 ? 51.583 67.689 51.361 1.00 18.05 74 MET C CA 1
ATOM 2785 C C . MET C 1 72 ? 52.413 66.857 52.341 1.00 22.27 74 MET C C 1
ATOM 2786 O O . MET C 1 72 ? 53.345 66.163 51.929 1.00 23.79 74 MET C O 1
ATOM 2791 N N . MET C 1 73 ? 52.098 66.956 53.629 1.00 24.37 75 MET C N 1
ATOM 2792 C CA . MET C 1 73 ? 52.848 66.242 54.664 1.00 28.99 75 MET C CA 1
ATOM 2793 C C . MET C 1 73 ? 52.680 64.728 54.575 1.00 33.06 75 MET C C 1
ATOM 2794 O O . MET C 1 73 ? 53.591 63.963 54.904 1.00 38.68 75 MET C O 1
ATOM 2799 N N . GLY C 1 74 ? 51.507 64.295 54.139 1.00 32.55 76 GLY C N 1
ATOM 2800 C CA . GLY C 1 74 ? 51.261 62.879 53.971 1.00 34.32 76 GLY C CA 1
ATOM 2801 C C . GLY C 1 74 ? 50.937 62.175 55.268 1.00 35.96 76 GLY C C 1
ATOM 2802 O O . GLY C 1 74 ? 50.704 62.797 56.311 1.00 37.55 76 GLY C O 1
ATOM 2803 N N . LEU C 1 75 ? 50.943 60.851 55.199 1.00 37.27 77 LEU C N 1
ATOM 2804 C CA . LEU C 1 75 ? 50.465 60.018 56.281 1.00 40.33 77 LEU C CA 1
ATOM 2805 C C . LEU C 1 75 ? 51.369 60.097 57.503 1.00 41.45 77 LEU C C 1
ATOM 2806 O O . LEU C 1 75 ? 52.586 59.932 57.402 1.00 45.40 77 LEU C O 1
ATOM 2811 N N . GLY C 1 76 ? 50.762 60.361 58.656 1.00 41.91 78 GLY C N 1
ATOM 2812 C CA . GLY C 1 76 ? 51.493 60.454 59.907 1.00 45.80 78 GLY C CA 1
ATOM 2813 C C . GLY C 1 76 ? 52.302 61.731 60.025 1.00 45.48 78 GLY C C 1
ATOM 2814 O O . GLY C 1 76 ? 53.020 61.932 61.009 1.00 51.65 78 GLY C O 1
ATOM 2815 N N . GLY C 1 77 ? 52.184 62.597 59.023 1.00 43.10 79 GLY C N 1
ATOM 2816 C CA . GLY C 1 77 ? 52.923 63.847 58.999 1.00 42.10 79 GLY C CA 1
ATOM 2817 C C . GLY C 1 77 ? 52.435 64.825 60.050 1.00 44.81 79 GLY C C 1
ATOM 2818 O O . GLY C 1 77 ? 51.235 65.074 60.172 1.00 48.77 79 GLY C O 1
ATOM 2819 N N . VAL C 1 78 ? 53.367 65.369 60.824 1.00 45.72 80 VAL C N 1
ATOM 2820 C CA . VAL C 1 78 ? 53.037 66.402 61.796 1.00 46.27 80 VAL C CA 1
ATOM 2821 C C . VAL C 1 78 ? 53.299 67.767 61.173 1.00 47.35 80 VAL C C 1
ATOM 2822 O O . VAL C 1 78 ? 54.336 67.977 60.538 1.00 46.72 80 VAL C O 1
ATOM 2824 N N . ARG C 1 79 ? 52.347 68.682 61.338 1.00 48.86 81 ARG C N 1
ATOM 2825 C CA . ARG C 1 79 ? 52.500 70.046 60.847 1.00 44.94 81 ARG C CA 1
ATOM 2826 C C . ARG C 1 79 ? 53.778 70.640 61.425 1.00 42.97 81 ARG C C 1
ATOM 2827 O O . ARG C 1 79 ? 54.003 70.562 62.627 1.00 46.80 81 ARG C O 1
ATOM 2829 N N . PRO C 1 80 ? 54.629 71.213 60.559 1.00 41.75 82 PRO C N 1
ATOM 2830 C CA . PRO C 1 80 ? 55.894 71.823 60.989 1.00 41.66 82 PRO C CA 1
ATOM 2831 C C . PRO C 1 80 ? 55.684 72.819 62.128 1.00 43.75 82 PRO C C 1
ATOM 2832 O O . PRO C 1 80 ? 54.626 73.449 62.196 1.00 47.32 82 PRO C O 1
ATOM 2836 N N . LYS C 1 81 ? 56.672 72.948 63.010 1.00 42.01 83 LYS C N 1
ATOM 2837 C CA . LYS C 1 81 ? 56.528 73.760 64.216 1.00 45.06 83 LYS C CA 1
ATOM 2838 C C . LYS C 1 81 ? 56.250 75.233 63.922 1.00 46.17 83 LYS C C 1
ATOM 2839 O O . LYS C 1 81 ? 55.670 75.933 64.749 1.00 50.12 83 LYS C O 1
ATOM 2841 N N . ASP C 1 82 ? 56.649 75.695 62.742 1.00 44.07 84 ASP C N 1
ATOM 2842 C CA . ASP C 1 82 ? 56.550 77.115 62.422 1.00 43.05 84 ASP C CA 1
ATOM 2843 C C . ASP C 1 82 ? 55.480 77.442 61.382 1.00 42.68 84 ASP C C 1
ATOM 2844 O O . ASP C 1 82 ? 55.468 78.536 60.813 1.00 43.29 84 ASP C O 1
ATOM 2849 N N . ASP C 1 83 ? 54.589 76.488 61.135 1.00 37.68 85 ASP C N 1
ATOM 2850 C CA . ASP C 1 83 ? 53.428 76.733 60.295 1.00 36.07 85 ASP C CA 1
ATOM 2851 C C . ASP C 1 83 ? 52.426 77.575 61.080 1.00 38.97 85 ASP C C 1
ATOM 2852 O O . ASP C 1 83 ? 51.977 77.164 62.144 1.00 45.37 85 ASP C O 1
ATOM 2857 N N . PRO C 1 84 ? 52.074 78.760 60.554 1.00 31.82 86 PRO C N 1
ATOM 2858 C CA . PRO C 1 84 ? 51.199 79.677 61.297 1.00 30.14 86 PRO C CA 1
ATOM 2859 C C . PRO C 1 84 ? 49.772 79.156 61.488 1.00 32.11 86 PRO C C 1
ATOM 2860 O O . PRO C 1 84 ? 49.105 79.558 62.438 1.00 30.77 86 PRO C O 1
ATOM 2864 N N . LEU C 1 85 ? 49.309 78.283 60.599 1.00 34.49 87 LEU C N 1
ATOM 2865 C CA . LEU C 1 85 ? 47.945 77.763 60.682 1.00 35.89 87 LEU C CA 1
ATOM 2866 C C . LEU C 1 85 ? 47.689 76.988 61.980 1.00 35.10 87 LEU C C 1
ATOM 2867 O O . LEU C 1 85 ? 46.584 77.019 62.525 1.00 33.19 87 LEU C O 1
ATOM 2872 N N . GLY C 1 86 ? 48.716 76.294 62.461 1.00 36.06 88 GLY C N 1
ATOM 2873 C CA . GLY C 1 86 ? 48.630 75.551 63.707 1.00 38.45 88 GLY C CA 1
ATOM 2874 C C . GLY C 1 86 ? 48.127 76.390 64.871 1.00 36.67 88 GLY C C 1
ATOM 2875 O O . GLY C 1 86 ? 47.033 76.142 65.385 1.00 35.94 88 GLY C O 1
ATOM 2876 N N . PRO C 1 87 ? 48.919 77.387 65.295 1.00 33.83 89 PRO C N 1
ATOM 2877 C CA . PRO C 1 87 ? 48.538 78.250 66.420 1.00 34.52 89 PRO C CA 1
ATOM 2878 C C . PRO C 1 87 ? 47.220 78.979 66.178 1.00 31.52 89 PRO C C 1
ATOM 2879 O O . PRO C 1 87 ? 46.480 79.248 67.120 1.00 32.48 89 PRO C O 1
ATOM 2883 N N . ILE C 1 88 ? 46.934 79.293 64.922 1.00 29.75 90 ILE C N 1
ATOM 2884 C CA . ILE C 1 88 ? 45.703 79.985 64.569 1.00 29.28 90 ILE C CA 1
ATOM 2885 C C . ILE C 1 88 ? 44.459 79.132 64.828 1.00 30.62 90 ILE C C 1
ATOM 2886 O O . ILE C 1 88 ? 43.485 79.608 65.417 1.00 28.40 90 ILE C O 1
ATOM 2891 N N . ILE C 1 89 ? 44.498 77.873 64.402 1.00 31.22 91 ILE C N 1
ATOM 2892 C CA . ILE C 1 89 ? 43.397 76.946 64.647 1.00 34.05 91 ILE C CA 1
ATOM 2893 C C . ILE C 1 89 ? 43.150 76.799 66.145 1.00 33.01 91 ILE C C 1
ATOM 2894 O O . ILE C 1 89 ? 42.007 76.835 66.611 1.00 31.54 91 ILE C O 1
ATOM 2899 N N . LYS C 1 90 ? 44.233 76.654 66.896 1.00 31.75 92 LYS C N 1
ATOM 2900 C CA . LYS C 1 90 ? 44.125 76.490 68.339 1.00 33.47 92 LYS C CA 1
ATOM 2901 C C . LYS C 1 90 ? 43.529 77.736 68.985 1.00 31.66 92 LYS C C 1
ATOM 2902 O O . LYS C 1 90 ? 42.621 77.635 69.810 1.00 32.41 92 LYS C O 1
ATOM 2908 N N . LEU C 1 91 ? 44.041 78.903 68.596 1.00 30.10 93 LEU C N 1
ATOM 2909 C CA . LEU C 1 91 ? 43.560 80.179 69.124 1.00 30.84 93 LEU C CA 1
ATOM 2910 C C . LEU C 1 91 ? 42.047 80.317 68.999 1.00 29.70 93 LEU C C 1
ATOM 2911 O O . LEU C 1 91 ? 41.361 80.606 69.978 1.00 32.47 93 LEU C O 1
ATOM 2916 N N . PHE C 1 92 ? 41.530 80.098 67.793 1.00 28.24 94 PHE C N 1
ATOM 2917 C CA . PHE C 1 92 ? 40.101 80.255 67.544 1.00 27.53 94 PHE C CA 1
ATOM 2918 C C . PHE C 1 92 ? 39.245 79.135 68.141 1.00 30.51 94 PHE C C 1
ATOM 2919 O O . PHE C 1 92 ? 38.123 79.379 68.590 1.00 31.20 94 PHE C O 1
ATOM 2927 N N . ASP C 1 93 ? 39.785 77.920 68.176 1.00 28.82 95 ASP C N 1
ATOM 2928 C CA . ASP C 1 93 ? 39.111 76.825 68.867 1.00 32.00 95 ASP C CA 1
ATOM 2929 C C . ASP C 1 93 ? 38.889 77.197 70.327 1.00 33.65 95 ASP C C 1
ATOM 2930 O O . ASP C 1 93 ? 37.796 77.023 70.864 1.00 32.92 95 ASP C O 1
ATOM 2935 N N . ASP C 1 94 ? 39.944 77.708 70.955 1.00 33.26 96 ASP C N 1
ATOM 2936 C CA . ASP C 1 94 ? 39.908 78.081 72.367 1.00 33.29 96 ASP C CA 1
ATOM 2937 C C . ASP C 1 94 ? 38.927 79.219 72.648 1.00 33.18 96 ASP C C 1
ATOM 2938 O O . ASP C 1 94 ? 38.416 79.341 73.757 1.00 35.35 96 ASP C O 1
ATOM 2943 N N . ALA C 1 95 ? 38.665 80.040 71.634 1.00 34.20 97 ALA C N 1
ATOM 2944 C CA . ALA C 1 95 ? 37.745 81.165 71.775 1.00 36.82 97 ALA C CA 1
ATOM 2945 C C . ALA C 1 95 ? 36.295 80.776 71.478 1.00 35.84 97 ALA C C 1
ATOM 2946 O O . ALA C 1 95 ? 35.391 81.612 71.551 1.00 39.53 97 ALA C O 1
ATOM 2948 N N . GLY C 1 96 ? 36.076 79.511 71.133 1.00 36.40 98 GLY C N 1
ATOM 2949 C CA . GLY C 1 96 ? 34.731 79.022 70.885 1.00 37.15 98 GLY C CA 1
ATOM 2950 C C . GLY C 1 96 ? 34.379 78.907 69.417 1.00 36.28 98 GLY C C 1
ATOM 2951 O O . GLY C 1 96 ? 33.291 78.450 69.063 1.00 38.04 98 GLY C O 1
ATOM 2952 N N . TYR C 1 97 ? 35.297 79.329 68.556 1.00 33.00 99 TYR C N 1
ATOM 2953 C CA . TYR C 1 97 ? 35.063 79.272 67.119 1.00 31.93 99 TYR C CA 1
ATOM 2954 C C . TYR C 1 97 ? 35.525 77.928 66.569 1.00 30.51 99 TYR C C 1
ATOM 2955 O O . TYR C 1 97 ? 36.475 77.858 65.794 1.00 31.81 99 TYR C O 1
ATOM 2964 N N . ILE C 1 98 ? 34.826 76.867 66.960 1.00 32.50 100 ILE C N 1
ATOM 2965 C CA . ILE C 1 98 ? 35.277 75.499 66.698 1.00 31.38 100 ILE C CA 1
ATOM 2966 C C . ILE C 1 98 ? 34.898 74.947 65.319 1.00 30.46 100 ILE C C 1
ATOM 2967 O O . ILE C 1 98 ? 35.413 73.911 64.898 1.00 29.35 100 ILE C O 1
ATOM 2972 N N . GLY C 1 99 ? 33.998 75.631 64.618 1.00 29.77 101 GLY C N 1
ATOM 2973 C CA . GLY C 1 99 ? 33.687 75.262 63.247 1.00 29.10 101 GLY C CA 1
ATOM 2974 C C . GLY C 1 99 ? 34.765 75.744 62.291 1.00 28.92 101 GLY C C 1
ATOM 2975 O O . GLY C 1 99 ? 35.458 76.717 62.573 1.00 30.84 101 GLY C O 1
ATOM 2976 N N . VAL C 1 100 ? 34.931 75.055 61.167 1.00 28.18 102 VAL C N 1
ATOM 2977 C CA . VAL C 1 100 ? 35.857 75.531 60.148 1.00 26.00 102 VAL C CA 1
ATOM 2978 C C . VAL C 1 100 ? 35.338 75.185 58.762 1.00 26.64 102 VAL C C 1
ATOM 2979 O O . VAL C 1 100 ? 34.747 74.125 58.542 1.00 29.88 102 VAL C O 1
ATOM 2983 N N . VAL C 1 101 ? 35.521 76.112 57.838 1.00 24.47 103 VAL C N 1
ATOM 2984 C CA . VAL C 1 101 ? 35.253 75.831 56.444 1.00 27.03 103 VAL C CA 1
ATOM 2985 C C . VAL C 1 101 ? 36.202 76.653 55.595 1.00 26.96 103 VAL C C 1
ATOM 2986 O O . VAL C 1 101 ? 36.471 77.814 55.899 1.00 28.67 103 VAL C O 1
ATOM 2990 N N . ALA C 1 102 ? 36.733 76.037 54.548 1.00 24.43 104 ALA C N 1
ATOM 2991 C CA . ALA C 1 102 ? 37.527 76.764 53.579 1.00 23.33 104 ALA C CA 1
ATOM 2992 C C . ALA C 1 102 ? 36.548 77.452 52.637 1.00 28.70 104 ALA C C 1
ATOM 2993 O O . ALA C 1 102 ? 35.605 76.829 52.149 1.00 31.83 104 ALA C O 1
ATOM 2995 N N . THR C 1 103 ? 36.739 78.745 52.405 1.00 26.72 105 THR C N 1
ATOM 2996 C CA . THR C 1 103 ? 35.764 79.501 51.623 1.00 27.42 105 THR C CA 1
ATOM 2997 C C . THR C 1 103 ? 36.244 79.781 50.201 1.00 26.34 105 THR C C 1
ATOM 2998 O O . THR C 1 103 ? 35.454 79.734 49.252 1.00 25.99 105 THR C O 1
ATOM 3002 N N . ASN C 1 104 ? 37.538 80.069 50.062 1.00 24.56 106 ASN C N 1
ATOM 3003 C CA . ASN C 1 104 ? 38.133 80.454 48.779 1.00 25.44 106 ASN C CA 1
ATOM 3004 C C . ASN C 1 104 ? 39.564 79.980 48.682 1.00 24.29 106 ASN C C 1
ATOM 3005 O O . ASN C 1 104 ? 40.283 79.944 49.687 1.00 24.28 106 ASN C O 1
ATOM 3010 N N . CYS C 1 105 ? 39.986 79.645 47.467 1.00 20.88 107 CYS C N 1
ATOM 3011 C CA . CYS C 1 105 ? 41.345 79.197 47.217 1.00 21.25 107 CYS C CA 1
ATOM 3012 C C . CYS C 1 105 ? 41.700 79.694 45.828 1.00 23.89 107 CYS C C 1
ATOM 3013 O O . CYS C 1 105 ? 41.019 79.354 44.864 1.00 26.38 107 CYS C O 1
ATOM 3016 N N . GLU C 1 106 ? 42.733 80.520 45.729 1.00 20.80 108 GLU C N 1
ATOM 3017 C CA . GLU C 1 106 ? 43.218 80.981 44.431 1.00 20.01 108 GLU C CA 1
ATOM 3018 C C . GLU C 1 106 ? 44.667 80.562 44.236 1.00 19.67 108 GLU C C 1
ATOM 3019 O O . GLU C 1 106 ? 45.531 80.934 45.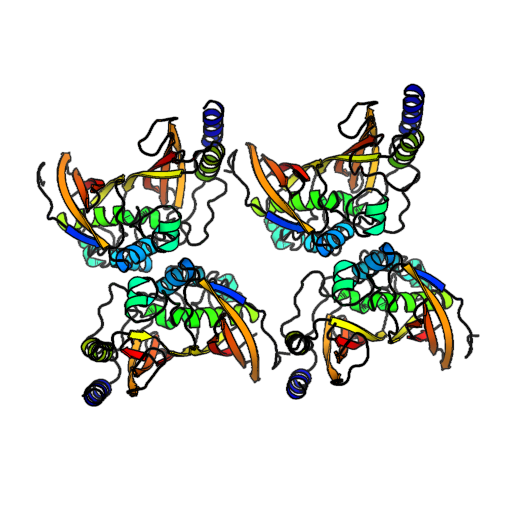019 1.00 20.15 108 GLU C O 1
ATOM 3025 N N . GLN C 1 107 ? 44.922 79.790 43.187 1.00 15.64 109 GLN C N 1
ATOM 3026 C CA . GLN C 1 107 ? 46.270 79.375 42.843 1.00 14.68 109 GLN C CA 1
ATOM 3027 C C . GLN C 1 107 ? 46.725 80.033 41.544 1.00 17.18 109 GLN C C 1
ATOM 3028 O O . GLN C 1 107 ? 45.976 80.066 40.561 1.00 16.74 109 GLN C O 1
ATOM 3034 N N . THR C 1 108 ? 47.947 80.557 41.557 1.00 15.21 110 THR C N 1
ATOM 3035 C CA . THR C 1 108 ? 48.574 81.147 40.384 1.00 15.05 110 THR C CA 1
ATOM 3036 C C . THR C 1 108 ? 49.811 80.326 40.023 1.00 14.09 110 THR C C 1
ATOM 3037 O O . THR C 1 108 ? 50.621 79.992 40.888 1.00 15.95 110 THR C O 1
ATOM 3041 N N . TYR C 1 109 ? 49.954 79.998 38.746 1.00 14.19 111 TYR C N 1
ATOM 3042 C CA . TYR C 1 109 ? 51.039 79.143 38.293 1.00 14.64 111 TYR C CA 1
ATOM 3043 C C . TYR C 1 109 ? 51.947 79.940 37.384 1.00 16.19 111 TYR C C 1
ATOM 3044 O O . TYR C 1 109 ? 51.554 80.309 36.284 1.00 17.75 111 TYR C O 1
ATOM 3053 N N . HIS C 1 110 ? 53.159 80.222 37.843 1.00 16.27 112 HIS C N 1
ATOM 3054 C CA . HIS C 1 110 ? 54.061 81.070 37.077 1.00 19.70 112 HIS C CA 1
ATOM 3055 C C . HIS C 1 110 ? 54.632 80.350 35.861 1.00 19.85 112 HIS C C 1
ATOM 3056 O O . HIS C 1 110 ? 54.863 80.967 34.819 1.00 22.19 112 HIS C O 1
ATOM 3063 N N . ARG C 1 111 ? 54.833 79.044 35.991 1.00 15.99 113 ARG C N 1
ATOM 3064 C CA . ARG C 1 111 ? 55.219 78.201 34.862 1.00 18.26 113 ARG C CA 1
ATOM 3065 C C . ARG C 1 111 ? 54.883 76.753 35.178 1.00 17.65 113 ARG C C 1
ATOM 3066 O O . ARG C 1 111 ? 54.523 76.432 36.309 1.00 18.17 113 ARG C O 1
ATOM 3074 N N . TYR C 1 112 ? 55.011 75.880 34.181 1.00 16.81 114 TYR C N 1
ATOM 3075 C CA . TYR C 1 112 ? 54.829 74.448 34.375 1.00 17.08 114 TYR C CA 1
ATOM 3076 C C . TYR C 1 112 ? 56.103 73.830 34.932 1.00 17.53 114 TYR C C 1
ATOM 3077 O O . TYR C 1 112 ? 57.212 74.266 34.598 1.00 18.94 114 TYR C O 1
ATOM 3086 N N . LEU C 1 113 ? 55.943 72.832 35.795 1.00 17.68 115 LEU C N 1
ATOM 3087 C CA . LEU C 1 113 ? 57.083 72.129 36.375 1.00 15.95 115 LEU C CA 1
ATOM 3088 C C . LEU C 1 113 ? 57.414 70.868 35.582 1.00 18.26 115 LEU C C 1
ATOM 3089 O O . LEU C 1 113 ? 56.548 70.280 34.927 1.00 16.56 115 LEU C O 1
ATOM 3094 N N . LEU C 1 114 ? 58.684 70.473 35.646 1.00 16.35 116 LEU C N 1
ATOM 3095 C CA . LEU C 1 114 ? 59.166 69.273 34.979 1.00 16.74 116 LEU C CA 1
ATOM 3096 C C . LEU C 1 114 ? 59.541 68.212 36.001 1.00 14.53 116 LEU C C 1
ATOM 3097 O O . LEU C 1 114 ? 60.030 68.541 37.092 1.00 15.65 116 LEU C O 1
ATOM 3102 N N . PRO C 1 115 ? 59.320 66.933 35.663 1.00 14.79 117 PRO C N 1
ATOM 3103 C CA . PRO C 1 115 ? 59.827 65.852 36.511 1.00 13.86 117 PRO C CA 1
ATOM 3104 C C . PRO C 1 115 ? 61.311 66.040 36.846 1.00 17.15 117 PRO C C 1
ATOM 3105 O O . PRO C 1 115 ? 62.128 66.418 35.996 1.00 18.50 117 PRO C O 1
ATOM 3109 N N . GLY C 1 116 ? 61.637 65.822 38.111 1.00 16.42 118 GLY C N 1
ATOM 3110 C CA . GLY C 1 116 ? 63.002 66.013 38.574 1.00 16.17 118 GLY C CA 1
ATOM 3111 C C . GLY C 1 116 ? 63.189 67.296 39.354 1.00 18.04 118 GLY C C 1
ATOM 3112 O O . GLY C 1 116 ? 64.124 67.406 40.144 1.00 19.05 118 GLY C O 1
ATOM 3113 N N . GLU C 1 117 ? 62.299 68.265 39.153 1.00 17.55 119 GLU C N 1
ATOM 3114 C CA . GLU C 1 117 ? 62.403 69.530 39.870 1.00 16.47 119 GLU C CA 1
ATOM 3115 C C . GLU C 1 117 ? 61.954 69.388 41.315 1.00 17.46 119 GLU C C 1
ATOM 3116 O O . GLU C 1 117 ? 60.974 68.705 41.605 1.00 17.99 119 GLU C O 1
ATOM 3122 N N . GLN C 1 118 ? 62.694 70.017 42.220 1.00 16.53 120 GLN C N 1
ATOM 3123 C CA . GLN C 1 118 ? 62.440 69.912 43.648 1.00 18.65 120 GLN C CA 1
ATOM 3124 C C . GLN C 1 118 ? 61.727 71.168 44.122 1.00 17.24 120 GLN C C 1
ATOM 3125 O O . GLN C 1 118 ? 62.265 72.265 44.013 1.00 17.95 120 GLN C O 1
ATOM 3131 N N . VAL C 1 119 ? 60.518 71.006 44.652 1.00 16.23 121 VAL C N 1
ATOM 3132 C CA . VAL C 1 119 ? 59.716 72.137 45.101 1.00 15.98 121 VAL C CA 1
ATOM 3133 C C . VAL C 1 119 ? 59.885 72.375 46.600 1.00 14.88 121 VAL C C 1
ATOM 3134 O O . VAL C 1 119 ? 60.076 71.430 47.371 1.00 17.47 121 VAL C O 1
ATOM 3138 N N . SER C 1 120 ? 59.842 73.643 47.013 1.00 15.60 122 SER C N 1
ATOM 3139 C CA . SER C 1 120 ? 59.785 73.995 48.421 1.00 15.06 122 SER C CA 1
ATOM 3140 C C . SER C 1 120 ? 58.581 74.892 48.663 1.00 15.28 122 SER C C 1
ATOM 3141 O O . SER C 1 120 ? 58.119 75.564 47.747 1.00 17.85 122 SER C O 1
ATOM 3144 N N . ILE C 1 121 ? 58.079 74.882 49.892 1.00 16.47 123 ILE C N 1
ATOM 3145 C CA . ILE C 1 121 ? 56.910 75.665 50.278 1.00 16.88 123 ILE C CA 1
ATOM 3146 C C . ILE C 1 121 ? 57.209 76.551 51.485 1.00 18.24 123 ILE C C 1
ATOM 3147 O O . ILE C 1 121 ? 57.943 76.157 52.398 1.00 17.08 123 ILE C O 1
ATOM 3152 N N . SER C 1 122 ? 56.647 77.756 51.477 1.00 16.18 124 SER C N 1
ATOM 3153 C CA . SER C 1 122 ? 56.627 78.629 52.644 1.00 18.13 124 SER C CA 1
ATOM 3154 C C . SER C 1 122 ? 55.228 79.221 52.784 1.00 19.03 124 SER C C 1
ATOM 3155 O O . SER C 1 122 ? 54.589 79.540 51.777 1.00 18.29 124 SER C O 1
ATOM 3158 N N . ALA C 1 123 ? 54.770 79.363 54.025 1.00 17.84 125 ALA C N 1
ATOM 3159 C CA . ALA C 1 123 ? 53.411 79.809 54.346 1.00 20.27 125 ALA C CA 1
ATOM 3160 C C . ALA C 1 123 ? 53.435 81.001 55.287 1.00 20.57 125 ALA C C 1
ATOM 3161 O O . ALA C 1 123 ? 54.192 81.017 56.258 1.00 20.80 125 ALA C O 1
ATOM 3163 N N . GLU C 1 124 ? 52.585 81.989 55.022 1.00 19.44 126 GLU C N 1
ATOM 3164 C CA . GLU C 1 124 ? 52.511 83.184 55.861 1.00 20.95 126 GLU C CA 1
ATOM 3165 C C . GLU C 1 124 ? 51.053 83.546 56.144 1.00 22.02 126 GLU C C 1
ATOM 3166 O O . GLU C 1 124 ? 50.184 83.365 55.297 1.00 22.56 126 GLU C O 1
ATOM 3172 N N . LEU C 1 125 ? 50.788 84.034 57.345 1.00 22.36 127 LEU C N 1
ATOM 3173 C CA . LEU C 1 125 ? 49.456 84.484 57.725 1.00 23.28 127 LEU C CA 1
ATOM 3174 C C . LEU C 1 125 ? 49.161 85.842 57.090 1.00 25.77 127 LEU C C 1
ATOM 3175 O O . LEU C 1 125 ? 49.993 86.746 57.124 1.00 28.65 127 LEU C O 1
ATOM 3180 N N . GLY C 1 126 ? 47.976 85.971 56.505 1.00 27.54 128 GLY C N 1
ATOM 3181 C CA . GLY C 1 126 ? 47.552 87.228 55.917 1.00 27.79 128 GLY C CA 1
ATOM 3182 C C . GLY C 1 126 ? 46.535 87.903 56.814 1.00 29.30 128 GLY C C 1
ATOM 3183 O O . GLY C 1 126 ? 46.643 87.857 58.037 1.00 27.77 128 GLY C O 1
ATOM 3184 N N . ASP C 1 127 ? 45.526 88.519 56.209 1.00 27.87 129 ASP C N 1
ATOM 3185 C CA . ASP C 1 127 ? 44.525 89.242 56.983 1.00 28.70 129 ASP C CA 1
ATOM 3186 C C . ASP C 1 127 ? 43.678 88.303 57.828 1.00 27.11 129 ASP C C 1
ATOM 3187 O O . ASP C 1 127 ? 43.264 87.232 57.372 1.00 24.80 129 ASP C O 1
ATOM 3192 N N . VAL C 1 128 ? 43.438 88.710 59.068 1.00 30.83 130 VAL C N 1
ATOM 3193 C CA . VAL C 1 128 ? 42.553 87.991 59.970 1.00 28.75 130 VAL C CA 1
ATOM 3194 C C . VAL C 1 128 ? 41.456 88.970 60.358 1.00 31.46 130 VAL C C 1
ATOM 3195 O O . VAL C 1 128 ? 41.710 89.970 61.029 1.00 34.54 130 VAL C O 1
ATOM 3199 N N . VAL C 1 129 ? 40.241 88.688 59.905 1.00 31.17 131 VAL C N 1
ATOM 3200 C CA . VAL C 1 129 ? 39.151 89.651 59.978 1.00 34.09 131 VAL C CA 1
ATOM 3201 C C . VAL C 1 129 ? 37.987 89.102 60.782 1.00 34.89 131 VAL C C 1
ATOM 3202 O O . VAL C 1 129 ? 37.545 87.975 60.559 1.00 34.67 131 VAL C O 1
ATOM 3206 N N . GLY C 1 130 ? 37.488 89.901 61.718 1.00 35.24 132 GLY C N 1
ATOM 3207 C CA . GLY C 1 130 ? 36.371 89.478 62.535 1.00 35.65 132 GLY C CA 1
ATOM 3208 C C . GLY C 1 130 ? 36.246 90.299 63.800 1.00 38.61 132 GLY C C 1
ATOM 3209 O O . GLY C 1 130 ? 37.041 91.210 64.030 1.00 40.28 132 GLY C O 1
ATOM 3210 N N . PRO C 1 131 ? 35.238 89.985 64.627 1.00 40.31 133 PRO C N 1
ATOM 3211 C CA . PRO C 1 131 ? 34.221 88.966 64.335 1.00 39.84 133 PRO C CA 1
ATOM 3212 C C . PRO C 1 131 ? 33.184 89.431 63.308 1.00 40.82 133 PRO C C 1
ATOM 3213 O O . PRO C 1 131 ? 32.853 90.617 63.243 1.00 44.10 133 PRO C O 1
ATOM 3217 N N . LYS C 1 132 ? 32.686 88.491 62.511 1.00 39.16 134 LYS C N 1
ATOM 3218 C CA . LYS C 1 132 ? 31.687 88.785 61.492 1.00 42.58 134 LYS C CA 1
ATOM 3219 C C . LYS C 1 132 ? 30.474 87.891 61.679 1.00 44.41 134 LYS C C 1
ATOM 3220 O O . LYS C 1 132 ? 30.602 86.737 62.091 1.00 44.46 134 LYS C O 1
ATOM 3226 N N . GLN C 1 133 ? 29.299 88.428 61.369 1.00 42.75 135 GLN C N 1
ATOM 3227 C CA . GLN C 1 133 ? 28.080 87.635 61.337 1.00 45.65 135 GLN C CA 1
ATOM 3228 C C . GLN C 1 133 ? 27.988 86.946 59.984 1.00 46.98 135 GLN C C 1
ATOM 3229 O O . GLN C 1 133 ? 27.839 87.608 58.955 1.00 51.48 135 GLN C O 1
ATOM 3231 N N . THR C 1 134 ? 28.091 85.621 59.978 1.00 44.38 136 THR C N 1
ATOM 3232 C CA . THR C 1 134 ? 28.000 84.866 58.735 1.00 44.81 136 THR C CA 1
ATOM 3233 C C . THR C 1 134 ? 26.773 83.963 58.740 1.00 46.29 136 THR C C 1
ATOM 3234 O O . THR C 1 134 ? 26.101 83.820 59.762 1.00 48.18 136 THR C O 1
ATOM 3238 N N . ALA C 1 135 ? 26.487 83.352 57.594 1.00 48.09 137 ALA C N 1
ATOM 3239 C CA . ALA C 1 135 ? 25.375 82.415 57.479 1.00 52.83 137 ALA C CA 1
ATOM 3240 C C . ALA C 1 135 ? 25.605 81.192 58.363 1.00 53.11 137 ALA C C 1
ATOM 3241 O O . ALA C 1 135 ? 24.656 80.542 58.798 1.00 56.40 137 ALA C O 1
ATOM 3243 N N . LEU C 1 136 ? 26.872 80.894 58.633 1.00 50.06 138 LEU C N 1
ATOM 3244 C CA . LEU C 1 136 ? 27.239 79.741 59.448 1.00 50.03 138 LEU C CA 1
ATOM 3245 C C . LEU C 1 136 ? 27.327 80.090 60.931 1.00 49.63 138 LEU C C 1
ATOM 3246 O O . LEU C 1 136 ? 27.449 79.205 61.779 1.00 50.79 138 LEU C O 1
ATOM 3251 N N . GLY C 1 137 ? 27.266 81.382 61.236 1.00 49.63 139 GLY C N 1
ATOM 3252 C CA . GLY C 1 137 ? 27.359 81.855 62.605 1.00 47.50 139 GLY C CA 1
ATOM 3253 C C . GLY C 1 137 ? 28.438 82.911 62.745 1.00 44.53 139 GLY C C 1
ATOM 3254 O O . GLY C 1 137 ? 29.082 83.276 61.763 1.00 43.30 139 GLY C O 1
ATOM 3255 N N . GLU C 1 138 ? 28.634 83.408 63.962 1.00 44.80 140 GLU C N 1
ATOM 3256 C CA . GLU C 1 138 ? 29.687 84.379 64.223 1.00 42.47 140 GLU C CA 1
ATOM 3257 C C . GLU C 1 138 ? 31.045 83.751 63.944 1.00 39.86 140 GLU C C 1
ATOM 3258 O O . GLU C 1 138 ? 31.301 82.611 64.328 1.00 39.44 140 GLU C O 1
ATOM 3264 N N . GLY C 1 139 ? 31.915 84.489 63.266 1.00 36.69 141 GLY C N 1
ATOM 3265 C CA . GLY C 1 139 ? 33.209 83.939 62.912 1.00 35.38 141 GLY C CA 1
ATOM 3266 C C . GLY C 1 139 ? 34.275 84.937 62.510 1.00 34.15 141 GLY C C 1
ATOM 3267 O O . GLY C 1 139 ? 34.032 86.143 62.426 1.00 35.54 141 GLY C O 1
ATOM 3268 N N . TRP C 1 140 ? 35.469 84.407 62.265 1.00 31.59 142 TRP C N 1
ATOM 3269 C CA . TRP C 1 140 ? 36.618 85.188 61.839 1.00 30.05 142 TRP C CA 1
ATOM 3270 C C . TRP C 1 140 ? 37.160 84.575 60.558 1.00 28.85 142 TRP C C 1
ATOM 3271 O O . TRP C 1 140 ? 37.263 83.355 60.447 1.00 27.25 142 TRP C O 1
ATOM 3282 N N . PHE C 1 141 ? 37.514 85.422 59.603 1.00 29.56 143 PHE C N 1
ATOM 3283 C CA . PHE C 1 141 ? 38.108 84.955 58.363 1.00 28.29 143 PHE C CA 1
ATOM 3284 C C . PHE C 1 141 ? 39.624 85.024 58.469 1.00 26.22 143 PHE C C 1
ATOM 3285 O O . PHE C 1 141 ? 40.176 86.009 58.953 1.00 28.05 143 PHE C O 1
ATOM 3293 N N . ILE C 1 142 ? 40.290 83.964 58.029 1.00 22.73 144 ILE C N 1
ATOM 3294 C CA . ILE C 1 142 ? 41.743 83.894 58.097 1.00 21.75 144 ILE C CA 1
ATOM 3295 C C . ILE C 1 142 ? 42.324 83.645 56.715 1.00 21.99 144 ILE C C 1
ATOM 3296 O O . ILE C 1 142 ? 42.016 82.638 56.077 1.00 24.46 144 ILE C O 1
ATOM 3301 N N . ASN C 1 143 ? 43.162 84.567 56.258 1.00 20.33 145 ASN C N 1
ATOM 3302 C CA . ASN C 1 143 ? 43.842 84.419 54.974 1.00 21.47 145 ASN C CA 1
ATOM 3303 C C . ASN C 1 143 ? 45.281 83.930 55.155 1.00 21.15 145 ASN C C 1
ATOM 3304 O O . ASN C 1 143 ? 45.960 84.315 56.107 1.00 22.06 145 ASN C O 1
ATOM 3309 N N . GLN C 1 144 ? 45.731 83.075 54.241 1.00 20.26 146 GLN C N 1
ATOM 3310 C CA . GLN C 1 144 ? 47.107 82.594 54.233 1.00 20.20 146 GLN C CA 1
ATOM 3311 C C . GLN C 1 144 ? 47.694 82.782 52.833 1.00 19.05 146 GLN C C 1
ATOM 3312 O O . GLN C 1 144 ? 47.005 82.571 51.841 1.00 20.95 146 GLN C O 1
ATOM 3318 N N . HIS C 1 145 ? 48.955 83.188 52.757 1.00 19.19 147 HIS C N 1
ATOM 3319 C CA . HIS C 1 145 ? 49.664 83.280 51.487 1.00 18.94 147 HIS C CA 1
ATOM 3320 C C . HIS C 1 145 ? 50.748 82.204 51.434 1.00 15.72 147 HIS C C 1
ATOM 3321 O O . HIS C 1 145 ? 51.634 82.168 52.278 1.00 17.53 147 HIS C O 1
ATOM 3328 N N . ILE C 1 146 ? 50.653 81.323 50.450 1.00 16.13 148 ILE C N 1
ATOM 3329 C CA . ILE C 1 146 ? 51.607 80.234 50.286 1.00 16.04 148 ILE C CA 1
ATOM 3330 C C . ILE C 1 146 ? 52.395 80.504 49.025 1.00 16.72 148 ILE C C 1
ATOM 3331 O O . ILE C 1 146 ? 51.814 80.906 48.029 1.00 16.21 148 ILE C O 1
ATOM 3336 N N . VAL C 1 147 ? 53.711 80.311 49.074 1.00 17.25 149 VAL C N 1
ATOM 3337 C CA . VAL C 1 147 ? 54.537 80.446 47.882 1.00 17.63 149 VAL C CA 1
ATOM 3338 C C . VAL C 1 147 ? 55.362 79.174 47.701 1.00 14.65 149 VAL C C 1
ATOM 3339 O O . VAL C 1 147 ? 55.926 78.647 48.677 1.00 18.51 149 VAL C O 1
ATOM 3343 N N . TRP C 1 148 ? 55.391 78.670 46.468 1.00 15.31 150 TRP C N 1
ATOM 3344 C CA . TRP C 1 148 ? 56.242 77.540 46.129 1.00 14.56 150 TRP C CA 1
ATOM 3345 C C . TRP C 1 148 ? 57.410 78.009 45.267 1.00 14.61 150 TRP C C 1
ATOM 3346 O O . TRP C 1 148 ? 57.235 78.864 44.388 1.00 16.89 150 TRP C O 1
ATOM 3357 N N . GLN C 1 149 ? 58.594 77.454 45.538 1.00 15.95 151 GLN C N 1
ATOM 3358 C CA . GLN C 1 149 ? 59.801 77.776 44.786 1.00 16.83 151 GLN C CA 1
ATOM 3359 C C . GLN C 1 149 ? 60.487 76.525 44.257 1.00 17.29 151 GLN C C 1
ATOM 3360 O O . GLN C 1 149 ? 60.361 75.444 44.835 1.00 18.92 151 GLN C O 1
ATOM 3366 N N . VAL C 1 150 ? 61.223 76.686 43.161 1.00 18.18 152 VAL C N 1
ATOM 3367 C CA . VAL C 1 150 ? 62.218 75.699 42.753 1.00 20.72 152 VAL C CA 1
ATOM 3368 C C . VAL C 1 150 ? 63.536 76.444 42.804 1.00 25.00 152 VAL C C 1
ATOM 3369 O O . VAL C 1 150 ? 63.752 77.374 42.027 1.00 27.70 152 VAL C O 1
ATOM 3373 N N . GLY C 1 151 ? 64.398 76.062 43.741 1.00 23.67 153 GLY C N 1
ATOM 3374 C CA . GLY C 1 151 ? 65.573 76.861 44.049 1.00 30.46 153 GLY C CA 1
ATOM 3375 C C . GLY C 1 151 ? 65.120 78.190 44.624 1.00 31.48 153 GLY C C 1
ATOM 3376 O O . GLY C 1 151 ? 64.348 78.230 45.588 1.00 31.20 153 GLY C O 1
ATOM 3377 N N . ASP C 1 152 ? 65.582 79.288 44.035 1.00 34.69 154 ASP C N 1
ATOM 3378 C CA . ASP C 1 152 ? 65.156 80.609 44.490 1.00 33.63 154 ASP C CA 1
ATOM 3379 C C . ASP C 1 152 ? 64.150 81.249 43.539 1.00 32.52 154 ASP C C 1
ATOM 3380 O O . ASP C 1 152 ? 63.935 82.459 43.570 1.00 36.58 154 ASP C O 1
ATOM 3385 N N . GLU C 1 153 ? 63.527 80.428 42.703 1.00 28.32 155 GLU C N 1
ATOM 3386 C CA . GLU C 1 153 ? 62.574 80.911 41.720 1.00 26.19 155 GLU C CA 1
ATOM 3387 C C . GLU C 1 153 ? 61.160 80.602 42.193 1.00 23.22 155 GLU C C 1
ATOM 3388 O O . GLU C 1 153 ? 60.847 79.450 42.451 1.00 22.14 155 GLU C O 1
ATOM 3394 N N . ASP C 1 154 ? 60.306 81.620 42.302 1.00 25.48 156 ASP C N 1
ATOM 3395 C CA . ASP C 1 154 ? 58.891 81.393 42.600 1.00 23.16 156 ASP C CA 1
ATOM 3396 C C . ASP C 1 154 ? 58.208 80.724 41.406 1.00 24.31 156 ASP C C 1
ATOM 3397 O O . ASP C 1 154 ? 58.258 81.244 40.286 1.00 26.53 156 ASP C O 1
ATOM 3402 N N . VAL C 1 155 ? 57.553 79.587 41.632 1.00 17.67 157 VAL C N 1
ATOM 3403 C CA . VAL C 1 155 ? 56.916 78.873 40.522 1.00 16.25 157 VAL C CA 1
ATOM 3404 C C . VAL C 1 155 ? 55.396 78.845 40.634 1.00 19.22 157 VAL C C 1
ATOM 3405 O O . VAL C 1 155 ? 54.703 78.591 39.652 1.00 18.96 157 VAL C O 1
ATOM 3409 N N . ALA C 1 156 ? 54.888 79.093 41.836 1.00 16.29 158 ALA C N 1
ATOM 3410 C CA . ALA C 1 156 ? 53.446 79.131 42.061 1.00 16.15 158 ALA C CA 1
ATOM 3411 C C . ALA C 1 156 ? 53.151 79.802 43.381 1.00 17.90 158 ALA C C 1
ATOM 3412 O O . ALA C 1 156 ? 54.015 79.891 44.261 1.00 19.05 158 ALA C O 1
ATOM 3414 N N . GLU C 1 157 ? 51.921 80.263 43.539 1.00 18.53 159 GLU C N 1
ATOM 3415 C CA . GLU C 1 157 ? 51.488 80.725 44.848 1.00 19.99 159 GLU C CA 1
ATOM 3416 C C . GLU C 1 157 ? 50.009 80.502 45.051 1.00 20.08 159 GLU C C 1
ATOM 3417 O O . GLU C 1 157 ? 49.278 80.197 44.106 1.00 19.57 159 GLU C O 1
ATOM 3423 N N . MET C 1 158 ? 49.577 80.629 46.296 1.00 21.01 160 MET C N 1
ATOM 3424 C CA . MET C 1 158 ? 48.194 80.404 46.640 1.00 21.24 160 MET C CA 1
ATOM 3425 C C . MET C 1 158 ? 47.778 81.397 47.705 1.00 22.77 160 MET C C 1
ATOM 3426 O O . MET C 1 158 ? 48.508 81.645 48.667 1.00 23.49 160 MET C O 1
ATOM 3431 N N . ASN C 1 159 ? 46.612 81.996 47.517 1.00 23.66 161 ASN C N 1
ATOM 3432 C CA . ASN C 1 159 ? 45.994 82.748 48.581 1.00 25.02 161 ASN C CA 1
ATOM 3433 C C . ASN C 1 159 ? 44.774 81.957 48.958 1.00 24.65 161 ASN C C 1
ATOM 3434 O O . ASN C 1 159 ? 43.947 81.629 48.104 1.00 26.73 161 ASN C O 1
ATOM 3439 N N . TRP C 1 160 ? 44.654 81.595 50.223 1.00 24.52 162 TRP C N 1
ATOM 3440 C CA . TRP C 1 160 ? 43.432 80.918 50.587 1.00 29.73 162 TRP C CA 1
ATOM 3441 C C . TRP C 1 160 ? 42.887 81.386 51.912 1.00 26.64 162 TRP C C 1
ATOM 3442 O O . TRP C 1 160 ? 43.597 81.955 52.744 1.00 28.35 162 TRP C O 1
ATOM 3453 N N . ARG C 1 161 ? 41.597 81.167 52.072 1.00 25.47 163 ARG C N 1
ATOM 3454 C CA . ARG C 1 161 ? 40.861 81.794 53.137 1.00 26.29 163 ARG C CA 1
ATOM 3455 C C . ARG C 1 161 ? 40.006 80.737 53.782 1.00 25.72 163 ARG C C 1
ATOM 3456 O O . ARG C 1 161 ? 39.364 79.944 53.091 1.00 25.72 163 ARG C O 1
ATOM 3464 N N . ILE C 1 162 ? 40.026 80.707 55.109 1.00 25.51 164 ILE C N 1
ATOM 3465 C CA . ILE C 1 162 ? 39.152 79.831 55.867 1.00 25.16 164 ILE C CA 1
ATOM 3466 C C . ILE C 1 162 ? 38.309 80.659 56.818 1.00 26.47 164 ILE C C 1
ATOM 3467 O O . ILE C 1 162 ? 38.647 81.802 57.143 1.00 26.58 164 ILE C O 1
ATOM 3472 N N . LEU C 1 163 ? 37.201 80.079 57.252 1.00 25.84 165 LEU C N 1
ATOM 3473 C CA . LEU C 1 163 ? 36.359 80.715 58.247 1.00 27.97 165 LEU C CA 1
ATOM 3474 C C . LEU C 1 163 ? 36.331 79.836 59.479 1.00 25.40 165 LEU C C 1
ATOM 3475 O O . LEU C 1 163 ? 35.998 78.658 59.391 1.00 25.46 165 LEU C O 1
ATOM 3480 N N . LYS C 1 164 ? 36.696 80.404 60.626 1.00 26.86 166 LYS C N 1
ATOM 3481 C CA . LYS C 1 164 ? 36.519 79.732 61.904 1.00 25.70 166 LYS C CA 1
ATOM 3482 C C . LYS C 1 164 ? 35.291 80.350 62.549 1.00 26.16 166 LYS C C 1
ATOM 3483 O O . LYS C 1 164 ? 35.234 81.562 62.713 1.00 27.64 166 LYS C O 1
ATOM 3489 N N . PHE C 1 165 ? 34.303 79.528 62.889 1.00 27.98 167 PHE C N 1
ATOM 3490 C CA . PHE C 1 165 ? 32.998 80.049 63.297 1.00 28.78 167 PHE C CA 1
ATOM 3491 C C . PHE C 1 165 ? 32.390 79.303 64.479 1.00 28.21 167 PHE C C 1
ATOM 3492 O O . PHE C 1 165 ? 32.768 78.171 64.771 1.00 28.23 167 PHE C O 1
ATOM 3500 N N . LYS C 1 166 ? 31.449 79.958 65.154 1.00 37.11 168 LYS C N 1
ATOM 3501 C CA . LYS C 1 166 ? 30.671 79.325 66.213 1.00 38.42 168 LYS C CA 1
ATOM 3502 C C . LYS C 1 166 ? 29.447 78.671 65.593 1.00 40.51 168 LYS C C 1
ATOM 3503 O O . LYS C 1 166 ? 28.577 79.361 65.065 1.00 44.37 168 LYS C O 1
ATOM 3509 N N . PRO C 1 167 ? 29.382 77.334 65.635 1.00 40.85 169 PRO C N 1
ATOM 3510 C CA . PRO C 1 167 ? 28.246 76.636 65.029 1.00 45.70 169 PRO C CA 1
ATOM 3511 C C . PRO C 1 167 ? 27.033 76.621 65.952 1.00 50.85 169 PRO C C 1
ATOM 3512 O O . PRO C 1 167 ? 27.168 76.801 67.164 1.00 50.00 169 PRO C O 1
ATOM 3516 N N . ALA C 1 168 ? 25.858 76.411 65.370 1.00 55.77 170 ALA C N 1
ATOM 3517 C CA . ALA C 1 168 ? 24.622 76.291 66.132 1.00 62.01 170 ALA C CA 1
ATOM 3518 C C . ALA C 1 168 ? 23.628 75.451 65.341 1.00 69.28 170 ALA C C 1
ATOM 3519 O O . ALA C 1 168 ? 23.296 74.332 65.729 1.00 71.35 170 ALA C O 1
ATOM 3521 N N . GLY C 1 169 ? 23.161 76.001 64.224 1.00 74.50 171 GLY C N 1
ATOM 3522 C CA . GLY C 1 169 ? 22.319 75.263 63.303 1.00 81.04 171 GLY C CA 1
ATOM 3523 C C . GLY C 1 169 ? 23.179 74.607 62.240 1.00 81.96 171 GLY C C 1
ATOM 3524 O O . GLY C 1 169 ? 24.408 74.618 62.348 1.00 78.15 171 GLY C O 1
ATOM 3525 N N . SER C 1 170 ? 22.531 74.027 61.229 1.00 87.86 172 SER C N 1
ATOM 3526 C CA . SER C 1 170 ? 23.212 73.406 60.088 1.00 88.90 172 SER C CA 1
ATOM 3527 C C . SER C 1 170 ? 24.061 72.185 60.469 1.00 90.96 172 SER C C 1
ATOM 3528 O O . SER C 1 170 ? 24.418 72.006 61.635 1.00 91.17 172 SER C O 1
ATOM 3531 N N . PRO C 1 171 ? 24.372 71.325 59.483 1.00 92.99 173 PRO C N 1
ATOM 3532 C CA . PRO C 1 171 ? 25.323 70.234 59.721 1.00 91.89 173 PRO C CA 1
ATOM 3533 C C . PRO C 1 171 ? 26.760 70.738 59.619 1.00 86.33 173 PRO C C 1
ATOM 3534 O O . PRO C 1 171 ? 27.553 70.179 58.858 1.00 86.51 173 PRO C O 1
ATOM 3538 N N . SER C 1 172 ? 27.078 71.782 60.381 1.00 80.31 174 SER C N 1
ATOM 3539 C CA . SER C 1 172 ? 28.368 72.461 60.294 1.00 71.50 174 SER C CA 1
ATOM 3540 C C . SER C 1 172 ? 29.554 71.522 60.494 1.00 66.40 174 SER C C 1
ATOM 3541 O O . SER C 1 172 ? 29.500 70.601 61.309 1.00 67.80 174 SER C O 1
ATOM 3543 N N . SER C 1 173 ? 30.622 71.759 59.739 1.00 59.76 175 SER C N 1
ATOM 3544 C CA . SER C 1 173 ? 31.849 70.994 59.907 1.00 53.67 175 SER C CA 1
ATOM 3545 C C . SER C 1 173 ? 32.614 71.487 61.131 1.00 47.22 175 SER C C 1
ATOM 3546 O O . SER C 1 173 ? 33.134 72.603 61.151 1.00 36.99 175 SER C O 1
ATOM 3549 N N . VAL C 1 174 ? 32.657 70.646 62.159 1.00 47.39 176 VAL C N 1
ATOM 3550 C CA . VAL C 1 174 ? 33.360 70.958 63.394 1.00 45.40 176 VAL C CA 1
ATOM 3551 C C . VAL C 1 174 ? 34.348 69.839 63.703 1.00 43.69 176 VAL C C 1
ATOM 3552 O O . VAL C 1 174 ? 33.963 68.807 64.254 1.00 43.96 176 VAL C O 1
ATOM 3556 N N . PRO C 1 175 ? 35.622 70.035 63.329 1.00 40.85 177 PRO C N 1
ATOM 3557 C CA . PRO C 1 175 ? 36.673 69.029 63.517 1.00 40.23 177 PRO C CA 1
ATOM 3558 C C . PRO C 1 175 ? 36.806 68.568 64.965 1.00 40.28 177 PRO C C 1
ATOM 3559 O O . PRO C 1 175 ? 36.674 69.374 65.888 1.00 38.37 177 PRO C O 1
ATOM 3563 N N . ASP C 1 176 ? 37.062 67.274 65.138 1.00 39.12 178 ASP C N 1
ATOM 3564 C CA . ASP C 1 176 ? 37.166 66.652 66.452 1.00 41.53 178 ASP C CA 1
ATOM 3565 C C . ASP C 1 176 ? 38.612 66.711 66.951 1.00 42.39 178 ASP C C 1
ATOM 3566 O O . ASP C 1 176 ? 39.310 65.696 67.013 1.00 44.45 178 ASP C O 1
ATOM 3571 N N . ASP C 1 177 ? 39.053 67.917 67.297 1.00 40.50 179 ASP C N 1
ATOM 3572 C CA . ASP C 1 177 ? 40.392 68.140 67.831 1.00 43.23 179 ASP C CA 1
ATOM 3573 C C . ASP C 1 177 ? 40.301 69.126 68.988 1.00 43.84 179 ASP C C 1
ATOM 3574 O O . ASP C 1 177 ? 41.219 69.923 69.201 1.00 42.90 179 ASP C O 1
ATOM 3579 N N . LEU C 1 178 ? 39.189 69.045 69.722 1.00 47.53 180 LEU C N 1
ATOM 3580 C CA . LEU C 1 178 ? 38.763 70.042 70.716 1.00 50.12 180 LEU C CA 1
ATOM 3581 C C . LEU C 1 178 ? 38.239 71.314 70.046 1.00 49.90 180 LEU C C 1
ATOM 3582 O O . LEU C 1 178 ? 37.077 71.374 69.631 1.00 48.99 180 LEU C O 1
ATOM 3584 N N . MET D 2 1 ? 37.398 83.897 18.062 1.00 44.39 1 MET D N 1
ATOM 3585 C CA . MET D 2 1 ? 38.109 82.621 18.081 1.00 42.78 1 MET D CA 1
ATOM 3586 C C . MET D 2 1 ? 39.083 82.454 19.250 1.00 41.80 1 MET D C 1
ATOM 3587 O O . MET D 2 1 ? 40.283 82.676 19.063 1.00 47.61 1 MET D O 1
ATOM 3589 N N . THR D 2 2 ? 38.620 82.040 20.436 1.00 33.69 2 THR D N 1
ATOM 3590 C CA . THR D 2 2 ? 37.236 81.678 20.765 1.00 30.52 2 THR D CA 1
ATOM 3591 C C . THR D 2 2 ? 36.355 82.917 20.955 1.00 32.42 2 THR D C 1
ATOM 3592 O O . THR D 2 2 ? 36.731 84.018 20.570 1.00 36.34 2 THR D O 1
ATOM 3596 N N . VAL D 2 3 ? 35.180 82.734 21.542 1.00 28.14 3 VAL D N 1
ATOM 3597 C CA . VAL D 2 3 ? 34.188 83.804 21.576 1.00 27.99 3 VAL D CA 1
ATOM 3598 C C . VAL D 2 3 ? 33.662 83.973 22.991 1.00 26.34 3 VAL D C 1
ATOM 3599 O O . VAL D 2 3 ? 33.419 82.981 23.680 1.00 25.06 3 VAL D O 1
ATOM 3603 N N . VAL D 2 4 ? 33.495 85.215 23.438 1.00 26.71 4 VAL D N 1
ATOM 3604 C CA . VAL D 2 4 ? 32.892 85.445 24.742 1.00 26.03 4 VAL D CA 1
ATOM 3605 C C . VAL D 2 4 ? 31.470 84.892 24.722 1.00 27.07 4 VAL D C 1
ATOM 3606 O O . VAL D 2 4 ? 30.651 85.285 23.888 1.00 30.40 4 VAL D O 1
ATOM 3610 N N . GLY D 2 5 ? 31.199 83.951 25.619 1.00 25.98 5 GLY D N 1
ATOM 3611 C CA . GLY D 2 5 ? 29.904 83.298 25.670 1.00 27.47 5 GLY D CA 1
ATOM 3612 C C . GLY D 2 5 ? 29.971 81.846 25.227 1.00 28.09 5 GLY D C 1
ATOM 3613 O O . GLY D 2 5 ? 28.995 81.110 25.376 1.00 30.81 5 GLY D O 1
ATOM 3614 N N . ALA D 2 6 ? 31.101 81.435 24.658 1.00 25.28 6 ALA D N 1
ATOM 3615 C CA . ALA D 2 6 ? 31.253 80.052 24.214 1.00 25.60 6 ALA D CA 1
ATOM 3616 C C . ALA D 2 6 ? 31.033 79.129 25.407 1.00 24.17 6 ALA D C 1
ATOM 3617 O O . ALA D 2 6 ? 31.553 79.384 26.488 1.00 23.56 6 ALA D O 1
ATOM 3619 N N . VAL D 2 7 ? 30.246 78.074 25.221 1.00 24.51 7 VAL D N 1
ATOM 3620 C CA . VAL D 2 7 ? 29.926 77.189 26.331 1.00 25.63 7 VAL D CA 1
ATOM 3621 C C . VAL D 2 7 ? 30.731 75.897 26.247 1.00 23.35 7 VAL D C 1
ATOM 3622 O O . VAL D 2 7 ? 30.977 75.365 25.166 1.00 24.57 7 VAL D O 1
ATOM 3626 N N . LEU D 2 8 ? 31.188 75.416 27.395 1.00 20.16 8 LEU D N 1
ATOM 3627 C CA . LEU D 2 8 ? 31.967 74.184 27.427 1.00 19.41 8 LEU D CA 1
ATOM 3628 C C . LEU D 2 8 ? 31.025 72.982 27.501 1.00 20.41 8 LEU D C 1
ATOM 3629 O O . LEU D 2 8 ? 29.941 73.079 28.066 1.00 25.03 8 LEU D O 1
ATOM 3634 N N . PRO D 2 9 ? 31.439 71.837 26.938 1.00 21.22 9 PRO D N 1
ATOM 3635 C CA . PRO D 2 9 ? 30.632 70.615 27.039 1.00 25.19 9 PRO D CA 1
ATOM 3636 C C . PRO D 2 9 ? 30.443 70.244 28.508 1.00 24.17 9 PRO D C 1
ATOM 3637 O O . PRO D 2 9 ? 31.346 70.496 29.290 1.00 22.26 9 PRO D O 1
ATOM 3641 N N . GLU D 2 10 ? 29.307 69.667 28.882 1.00 28.12 10 GLU D N 1
ATOM 3642 C CA . GLU D 2 10 ? 29.142 69.276 30.281 1.00 26.65 10 GLU D CA 1
ATOM 3643 C C . GLU D 2 10 ? 29.990 68.065 30.645 1.00 25.17 10 GLU D C 1
ATOM 3644 O O . GLU D 2 10 ? 30.329 67.236 29.795 1.00 25.86 10 GLU D O 1
ATOM 3650 N N . LEU D 2 11 ? 30.356 67.993 31.919 1.00 19.78 11 LEU D N 1
ATOM 3651 C CA . LEU D 2 11 ? 31.042 66.838 32.462 1.00 20.20 11 LEU D CA 1
ATOM 3652 C C . LEU D 2 11 ? 30.292 66.426 33.722 1.00 19.60 11 LEU D C 1
ATOM 3653 O O . LEU D 2 11 ? 30.166 67.222 34.645 1.00 21.75 11 LEU D O 1
ATOM 3658 N N . LYS D 2 12 ? 29.765 65.203 33.737 1.00 19.54 12 LYS D N 1
ATOM 3659 C CA . LYS D 2 12 ? 29.073 64.671 34.911 1.00 19.04 12 LYS D CA 1
ATOM 3660 C C . LYS D 2 12 ? 29.921 63.586 35.542 1.00 20.24 12 LYS D C 1
ATOM 3661 O O . LYS D 2 12 ? 30.390 62.677 34.858 1.00 21.27 12 LYS D O 1
ATOM 3667 N N . LEU D 2 13 ? 30.137 63.689 36.849 1.00 18.04 13 LEU D N 1
ATOM 3668 C CA . LEU D 2 13 ? 30.957 62.716 37.564 1.00 16.11 13 LEU D CA 1
ATOM 3669 C C . LEU D 2 13 ? 30.224 62.172 38.778 1.00 17.18 13 LEU D C 1
ATOM 3670 O O . LEU D 2 13 ? 29.725 62.942 39.602 1.00 17.10 13 LEU D O 1
ATOM 3675 N N . TYR D 2 14 ? 30.172 60.845 38.880 1.00 19.36 14 TYR D N 1
ATOM 3676 C CA . TYR D 2 14 ? 29.554 60.162 40.013 1.00 18.16 14 TYR D CA 1
ATOM 3677 C C . TYR D 2 14 ? 30.547 60.008 41.163 1.00 18.07 14 TYR D C 1
ATOM 3678 O O . TYR D 2 14 ? 31.602 59.396 40.996 1.00 18.75 14 TYR D O 1
ATOM 3687 N N . GLY D 2 15 ? 30.193 60.540 42.329 1.00 18.52 15 GLY D N 1
ATOM 3688 C CA . GLY D 2 15 ? 31.076 60.512 43.482 1.00 17.19 15 GLY D CA 1
ATOM 3689 C C . GLY D 2 15 ? 30.964 59.225 44.272 1.00 14.08 15 GLY D C 1
ATOM 3690 O O . GLY D 2 15 ? 30.580 59.259 45.434 1.00 16.48 15 GLY D O 1
ATOM 3691 N N . ASP D 2 16 ? 31.285 58.085 43.666 1.00 14.83 16 ASP D N 1
ATOM 3692 C CA . ASP D 2 16 ? 31.265 56.853 44.448 1.00 14.38 16 ASP D CA 1
ATOM 3693 C C . ASP D 2 16 ? 32.457 56.852 45.399 1.00 14.58 16 ASP D C 1
ATOM 3694 O O . ASP D 2 16 ? 33.394 57.621 45.210 1.00 15.55 16 ASP D O 1
ATOM 3699 N N . PRO D 2 17 ? 32.393 56.041 46.453 1.00 14.47 17 PRO D N 1
ATOM 3700 C CA . PRO D 2 17 ? 33.497 56.095 47.417 1.00 13.14 17 PRO D CA 1
ATOM 3701 C C . PRO D 2 17 ? 34.871 55.860 46.794 1.00 15.29 17 PRO D C 1
ATOM 3702 O O . PRO D 2 17 ? 35.842 56.476 47.233 1.00 13.56 17 PRO D O 1
ATOM 3706 N N . THR D 2 18 ? 34.967 55.006 45.784 1.00 12.44 18 THR D N 1
ATOM 3707 C CA . THR D 2 18 ? 36.274 54.787 45.155 1.00 10.65 18 THR D CA 1
ATOM 3708 C C . THR D 2 18 ? 36.815 56.075 44.539 1.00 12.18 18 THR D C 1
ATOM 3709 O O . THR D 2 18 ? 38.015 56.367 44.620 1.00 12.07 18 THR D O 1
ATOM 3713 N N . PHE D 2 19 ? 35.933 56.865 43.934 1.00 11.82 19 PHE D N 1
ATOM 3714 C CA . PHE D 2 19 ? 36.371 58.118 43.341 1.00 11.03 19 PHE D CA 1
ATOM 3715 C C . PHE D 2 19 ? 36.863 59.070 44.429 1.00 12.65 19 PHE D C 1
ATOM 3716 O O . PHE D 2 19 ? 37.921 59.696 44.303 1.00 11.36 19 PHE D O 1
ATOM 3724 N N . ILE D 2 20 ? 36.084 59.176 45.499 1.00 11.46 20 ILE D N 1
ATOM 3725 C CA . ILE D 2 20 ? 36.424 60.096 46.575 1.00 10.97 20 ILE D CA 1
ATOM 3726 C C . ILE D 2 20 ? 37.743 59.731 47.274 1.00 12.63 20 ILE D C 1
ATOM 3727 O O . ILE D 2 20 ? 38.614 60.591 47.477 1.00 12.23 20 ILE D O 1
ATOM 3732 N N . VAL D 2 21 ? 37.918 58.453 47.587 1.00 10.56 21 VAL D N 1
ATOM 3733 C CA . VAL D 2 21 ? 39.117 57.979 48.279 1.00 9.89 21 VAL D CA 1
ATOM 3734 C C . VAL D 2 21 ? 40.330 58.040 47.359 1.00 10.35 21 VAL D C 1
ATOM 3735 O O . VAL D 2 21 ? 41.396 58.531 47.770 1.00 12.64 21 VAL D O 1
ATOM 3739 N N . SER D 2 22 ? 40.188 57.558 46.122 1.00 10.19 22 SER D N 1
ATOM 3740 C CA . SER D 2 22 ? 41.346 57.504 45.212 1.00 9.47 22 SER D CA 1
ATOM 3741 C C . SER D 2 22 ? 41.856 58.896 44.844 1.00 10.32 22 SER D C 1
ATOM 3742 O O . SER D 2 22 ? 43.070 59.121 44.777 1.00 11.01 22 SER D O 1
ATOM 3745 N N . THR D 2 23 ? 40.949 59.835 44.623 1.00 10.96 23 THR D N 1
ATOM 3746 C CA . THR D 2 23 ? 41.378 61.201 44.339 1.00 10.11 23 THR D CA 1
ATOM 3747 C C . THR D 2 23 ? 42.010 61.861 45.558 1.00 11.35 23 THR D C 1
ATOM 3748 O O . THR D 2 23 ? 43.036 62.538 45.429 1.00 11.03 23 THR D O 1
ATOM 3752 N N . ALA D 2 24 ? 41.439 61.659 46.743 1.00 9.82 24 ALA D N 1
ATOM 3753 C CA . ALA D 2 24 ? 42.027 62.270 47.942 1.00 10.88 24 ALA D CA 1
ATOM 3754 C C . ALA D 2 24 ? 43.451 61.776 48.130 1.00 11.15 24 ALA D C 1
ATOM 3755 O O . ALA D 2 24 ? 44.385 62.575 48.322 1.00 12.62 24 ALA D O 1
ATOM 3757 N N . LEU D 2 25 ? 43.638 60.465 48.062 1.00 11.57 25 LEU D N 1
ATOM 3758 C CA . LEU D 2 25 ? 44.974 59.938 48.321 1.00 10.35 25 LEU D CA 1
ATOM 3759 C C . LEU D 2 25 ? 45.959 60.252 47.182 1.00 10.45 25 LEU D C 1
ATOM 3760 O O . LEU D 2 25 ? 47.154 60.436 47.437 1.00 12.57 25 LEU D O 1
ATOM 3765 N N . ALA D 2 26 ? 45.464 60.375 45.946 1.00 10.66 26 ALA D N 1
ATOM 3766 C CA . ALA D 2 26 ? 46.355 60.766 44.835 1.00 11.92 26 ALA D CA 1
ATOM 3767 C C . ALA D 2 26 ? 46.761 62.234 44.938 1.00 10.44 26 ALA D C 1
ATOM 3768 O O . ALA D 2 26 ? 47.768 62.646 44.361 1.00 13.48 26 ALA D O 1
ATOM 3770 N N . THR D 2 27 ? 45.989 63.019 45.689 1.00 11.67 27 THR D N 1
ATOM 3771 C CA . THR D 2 27 ? 46.406 64.385 45.994 1.00 10.37 27 THR D CA 1
ATOM 3772 C C . THR D 2 27 ? 47.177 64.453 47.317 1.00 11.44 27 THR D C 1
ATOM 3773 O O . THR D 2 27 ? 47.500 65.540 47.802 1.00 12.37 27 THR D O 1
ATOM 3777 N N . ARG D 2 28 ? 47.492 63.283 47.882 1.00 10.74 28 ARG D N 1
ATOM 3778 C CA . ARG D 2 28 ? 48.261 63.167 49.125 1.00 11.75 28 ARG D CA 1
ATOM 3779 C C . ARG D 2 28 ? 47.594 63.839 50.335 1.00 11.04 28 ARG D C 1
ATOM 3780 O O . ARG D 2 28 ? 48.247 64.321 51.259 1.00 14.11 28 ARG D O 1
ATOM 3788 N N . ASP D 2 29 ? 46.263 63.816 50.311 1.00 11.79 29 ASP D N 1
ATOM 3789 C CA . ASP D 2 29 ? 45.441 64.342 51.389 1.00 12.59 29 ASP D CA 1
ATOM 3790 C C . ASP D 2 29 ? 44.875 63.155 52.171 1.00 13.67 29 ASP D C 1
ATOM 3791 O O . ASP D 2 29 ? 43.962 62.451 51.682 1.00 14.07 29 ASP D O 1
ATOM 3796 N N . PHE D 2 30 ? 45.426 62.930 53.362 1.00 14.73 30 PHE D N 1
ATOM 3797 C CA . PHE D 2 30 ? 45.056 61.787 54.183 1.00 16.14 30 PHE D CA 1
ATOM 3798 C C . PHE D 2 30 ? 44.088 62.173 55.281 1.00 16.86 30 PHE D C 1
ATOM 3799 O O . PHE D 2 30 ? 43.872 61.408 56.207 1.00 18.45 30 PHE D O 1
ATOM 3807 N N . GLN D 2 31 ? 43.480 63.354 55.154 1.00 17.55 31 GLN D N 1
ATOM 3808 C CA . GLN D 2 31 ? 42.458 63.775 56.121 1.00 18.59 31 GLN D CA 1
ATOM 3809 C C . GLN D 2 31 ? 41.360 62.714 56.211 1.00 18.91 31 GLN D C 1
ATOM 3810 O O . GLN D 2 31 ? 40.874 62.227 55.192 1.00 16.71 31 GLN D O 1
ATOM 3816 N N . ASP D 2 32 ? 40.964 62.358 57.428 1.00 17.53 32 ASP D N 1
ATOM 3817 C CA A ASP D 2 32 ? 40.026 61.254 57.585 0.58 18.25 32 ASP D CA 1
ATOM 3818 C CA B ASP D 2 32 ? 39.987 61.290 57.641 0.42 18.56 32 ASP D CA 1
ATOM 3819 C C . ASP D 2 32 ? 38.668 61.516 56.931 1.00 17.86 32 ASP D C 1
ATOM 3820 O O . ASP D 2 32 ? 38.005 60.576 56.502 1.00 19.48 32 ASP D O 1
ATOM 3829 N N . VAL D 2 33 ? 38.269 62.776 56.820 1.00 14.80 33 VAL D N 1
ATOM 3830 C CA . VAL D 2 33 ? 36.973 63.085 56.227 1.00 15.40 33 VAL D CA 1
ATOM 3831 C C . VAL D 2 33 ? 36.806 62.651 54.766 1.00 15.62 33 VAL D C 1
ATOM 3832 O O . VAL D 2 33 ? 35.689 62.630 54.264 1.00 18.44 33 VAL D O 1
ATOM 3836 N N . HIS D 2 34 ? 37.899 62.300 54.079 1.00 10.97 34 HIS D N 1
ATOM 3837 C CA . HIS D 2 34 ? 37.781 61.889 52.686 1.00 11.28 34 HIS D CA 1
ATOM 3838 C C . HIS D 2 34 ? 37.822 60.382 52.496 1.00 11.91 34 HIS D C 1
ATOM 3839 O O . HIS D 2 34 ? 37.719 59.907 51.368 1.00 14.56 34 HIS D O 1
ATOM 3846 N N . HIS D 2 35 ? 37.973 59.627 53.582 1.00 12.64 35 HIS D N 1
ATOM 3847 C CA . HIS D 2 35 ? 37.975 58.172 53.447 1.00 13.51 35 HIS D CA 1
ATOM 3848 C C . HIS D 2 35 ? 37.405 57.393 54.631 1.00 15.45 35 HIS D C 1
ATOM 3849 O O . HIS D 2 35 ? 37.231 56.179 54.538 1.00 21.60 35 HIS D O 1
ATOM 3856 N N . ASP D 2 36 ? 37.144 58.064 55.747 1.00 11.72 36 ASP D N 1
ATOM 3857 C CA . ASP D 2 36 ? 36.670 57.395 56.953 1.00 11.84 36 ASP D CA 1
ATOM 3858 C C . ASP D 2 36 ? 35.305 57.976 57.305 1.00 14.24 36 ASP D C 1
ATOM 3859 O O . ASP D 2 36 ? 35.229 59.065 57.880 1.00 15.30 36 ASP D O 1
ATOM 3864 N N . ARG D 2 37 ? 34.234 57.253 56.954 1.00 14.01 37 ARG D N 1
ATOM 3865 C CA . ARG D 2 37 ? 32.872 57.721 57.195 1.00 14.26 37 ARG D CA 1
ATOM 3866 C C . ARG D 2 37 ? 32.600 58.054 58.664 1.00 14.22 37 ARG D C 1
ATOM 3867 O O . ARG D 2 37 ? 31.965 59.060 58.974 1.00 16.30 37 ARG D O 1
ATOM 3875 N N . ASP D 2 38 ? 33.063 57.194 59.568 1.00 15.14 38 ASP D N 1
ATOM 3876 C CA . ASP D 2 38 ? 32.809 57.382 60.993 1.00 18.86 38 ASP D CA 1
ATOM 3877 C C . ASP D 2 38 ? 33.393 58.704 61.497 1.00 19.99 38 ASP D C 1
ATOM 3878 O O . ASP D 2 38 ? 32.747 59.415 62.272 1.00 20.98 38 ASP D O 1
ATOM 3883 N N . LYS D 2 39 ? 34.607 59.030 61.045 1.00 18.42 39 LYS D N 1
ATOM 3884 C CA . LYS D 2 39 ? 35.233 60.297 61.405 1.00 19.57 39 LYS D CA 1
ATOM 3885 C C . LYS D 2 39 ? 34.565 61.496 60.726 1.00 18.54 39 LYS D C 1
ATOM 3886 O O . LYS D 2 39 ? 34.423 62.552 61.339 1.00 22.07 39 LYS D O 1
ATOM 3892 N N . ALA D 2 40 ? 34.133 61.330 59.483 1.00 16.42 40 ALA D N 1
ATOM 3893 C CA . ALA D 2 40 ? 33.394 62.403 58.810 1.00 16.63 40 ALA D CA 1
ATOM 3894 C C . ALA D 2 40 ? 32.146 62.746 59.611 1.00 20.70 40 ALA D C 1
ATOM 3895 O O . ALA D 2 40 ? 31.840 63.918 59.842 1.00 21.96 40 ALA D O 1
ATOM 3897 N N . VAL D 2 41 ? 31.435 61.712 60.049 1.00 17.30 41 VAL D N 1
ATOM 3898 C CA . VAL D 2 41 ? 30.207 61.900 60.805 1.00 18.79 41 VAL D CA 1
ATOM 3899 C C . VAL D 2 41 ? 30.502 62.518 62.165 1.00 20.92 41 VAL D C 1
ATOM 3900 O O . VAL D 2 41 ? 29.774 63.403 62.624 1.00 22.81 41 VAL D O 1
ATOM 3904 N N . ALA D 2 42 ? 31.585 62.071 62.795 1.00 21.15 42 ALA D N 1
ATOM 3905 C CA . ALA D 2 42 ? 31.929 62.558 64.128 1.00 24.41 42 ALA D CA 1
ATOM 3906 C C . ALA D 2 42 ? 32.274 64.043 64.067 1.00 26.31 42 ALA D C 1
ATOM 3907 O O . ALA D 2 42 ? 32.169 64.759 65.068 1.00 30.60 42 ALA D O 1
ATOM 3909 N N . GLN D 2 43 ? 32.663 64.501 62.886 1.00 26.77 43 GLN D N 1
ATOM 3910 C CA . GLN D 2 43 ? 32.991 65.904 62.693 1.00 28.20 43 GLN D CA 1
ATOM 3911 C C . GLN D 2 43 ? 31.860 66.731 62.063 1.00 29.84 43 GLN D C 1
ATOM 3912 O O . GLN D 2 43 ? 32.058 67.889 61.705 1.00 33.08 43 GLN D O 1
ATOM 3918 N N . GLY D 2 44 ? 30.670 66.138 61.975 1.00 25.50 44 GLY D N 1
ATOM 3919 C CA . GLY D 2 44 ? 29.489 66.894 61.586 1.00 25.81 44 GLY D CA 1
ATOM 3920 C C . GLY D 2 44 ? 29.098 66.793 60.125 1.00 27.59 44 GLY D C 1
ATOM 3921 O O . GLY D 2 44 ? 28.148 67.435 59.682 1.00 30.61 44 GLY D O 1
ATOM 3922 N N . SER D 2 45 ? 29.829 65.991 59.367 1.00 24.72 45 SER D N 1
ATOM 3923 C CA . SER D 2 45 ? 29.514 65.810 57.958 1.00 24.09 45 SER D CA 1
ATOM 3924 C C . SER D 2 45 ? 28.559 64.640 57.770 1.00 23.10 45 SER D C 1
ATOM 3925 O O . SER D 2 45 ? 28.429 63.785 58.644 1.00 26.63 45 SER D O 1
ATOM 3928 N N . LYS D 2 46 ? 27.893 64.603 56.622 1.00 21.79 46 LYS D N 1
ATOM 3929 C CA . LYS D 2 46 ? 26.960 63.526 56.339 1.00 21.78 46 LYS D CA 1
ATOM 3930 C C . LYS D 2 46 ? 27.666 62.200 56.058 1.00 19.61 46 LYS D C 1
ATOM 3931 O O . LYS D 2 46 ? 27.178 61.132 56.441 1.00 21.17 46 LYS D O 1
ATOM 3937 N N . ASP D 2 47 ? 28.824 62.283 55.406 1.00 18.53 47 ASP D N 1
ATOM 3938 C CA . ASP D 2 47 ? 29.527 61.120 54.886 1.00 19.15 47 ASP D CA 1
ATOM 3939 C C . ASP D 2 47 ? 30.864 61.654 54.404 1.00 16.91 47 ASP D C 1
ATOM 3940 O O . ASP D 2 47 ? 31.125 62.857 54.523 1.00 15.71 47 ASP D O 1
ATOM 3945 N N . ILE D 2 48 ? 31.721 60.779 53.879 1.00 14.47 48 ILE D N 1
ATOM 3946 C CA . ILE D 2 48 ? 32.960 61.251 53.281 1.00 13.00 48 ILE D CA 1
ATOM 3947 C C . ILE D 2 48 ? 32.653 62.179 52.099 1.00 12.04 48 ILE D C 1
ATOM 3948 O O . ILE D 2 48 ? 31.587 62.091 51.475 1.00 13.72 48 ILE D O 1
ATOM 3953 N N . PHE D 2 49 ? 33.585 63.084 51.804 1.00 12.17 49 PHE D N 1
ATOM 3954 C CA . PHE D 2 49 ? 33.362 64.063 50.741 1.00 12.59 49 PHE D CA 1
ATOM 3955 C C . PHE D 2 49 ? 34.648 64.358 49.980 1.00 12.26 49 PHE D C 1
ATOM 3956 O O . PHE D 2 49 ? 35.754 64.137 50.479 1.00 11.55 49 PHE D O 1
ATOM 3964 N N . VAL D 2 50 ? 34.466 64.850 48.764 1.00 12.77 50 VAL D N 1
ATOM 3965 C CA . VAL D 2 50 ? 35.571 65.170 47.869 1.00 12.36 50 VAL D CA 1
ATOM 3966 C C . VAL D 2 50 ? 36.388 66.346 48.406 1.00 12.44 50 VAL D C 1
ATOM 3967 O O . VAL D 2 50 ? 35.834 67.353 48.859 1.00 15.45 50 VAL D O 1
ATOM 3971 N N . ASN D 2 51 ? 37.715 66.212 48.338 1.00 11.57 51 ASN D N 1
ATOM 3972 C CA . ASN D 2 51 ? 38.588 67.269 48.848 1.00 13.25 51 ASN D CA 1
ATOM 3973 C C . ASN D 2 51 ? 38.823 68.423 47.879 1.00 17.11 51 ASN D C 1
ATOM 3974 O O . ASN D 2 51 ? 38.469 68.340 46.703 1.00 15.06 51 ASN D O 1
ATOM 3979 N N . ILE D 2 52 ? 39.414 69.500 48.385 1.00 14.80 52 ILE D N 1
ATOM 3980 C CA . ILE D 2 52 ? 39.622 70.722 47.605 1.00 14.59 52 ILE D CA 1
ATOM 3981 C C . ILE D 2 52 ? 40.643 70.541 46.478 1.00 12.29 52 ILE D C 1
ATOM 3982 O O . ILE D 2 52 ? 40.474 71.095 45.387 1.00 13.06 52 ILE D O 1
ATOM 3987 N N . LEU D 2 53 ? 41.697 69.769 46.722 1.00 13.17 53 LEU D N 1
ATOM 3988 C CA . LEU D 2 53 ? 42.691 69.538 45.673 1.00 12.96 53 LEU D CA 1
ATOM 3989 C C . LEU D 2 53 ? 42.088 68.783 44.492 1.00 12.79 53 LEU D C 1
ATOM 3990 O O . LEU D 2 53 ? 42.507 68.965 43.346 1.00 11.77 53 LEU D O 1
ATOM 3995 N N . THR D 2 54 ? 41.107 67.932 44.764 1.00 9.97 54 THR D N 1
ATOM 3996 C CA . THR D 2 54 ? 40.407 67.236 43.692 1.00 10.74 54 THR D CA 1
ATOM 3997 C C . THR D 2 54 ? 39.513 68.205 42.940 1.00 10.48 54 THR D C 1
ATOM 3998 O O . THR D 2 54 ? 39.480 68.162 41.707 1.00 13.20 54 THR D O 1
ATOM 4002 N N . ASP D 2 55 ? 38.805 69.087 43.654 1.00 12.80 55 ASP D N 1
ATOM 4003 C CA . ASP D 2 55 ? 38.074 70.174 42.981 1.00 15.53 55 ASP D CA 1
ATOM 4004 C C . ASP D 2 55 ? 38.989 70.944 42.016 1.00 15.75 55 ASP D C 1
ATOM 4005 O O . ASP D 2 55 ? 38.628 71.186 40.865 1.00 14.96 55 ASP D O 1
ATOM 4010 N N . THR D 2 56 ? 40.178 71.320 42.480 1.00 14.61 56 THR D N 1
ATOM 4011 C CA . THR D 2 56 ? 41.120 72.072 41.661 1.00 13.72 56 THR D CA 1
ATOM 4012 C C . THR D 2 56 ? 41.531 71.285 40.410 1.00 12.72 56 THR D C 1
ATOM 4013 O O . THR D 2 56 ? 41.518 71.817 39.286 1.00 13.59 56 THR D O 1
ATOM 4017 N N . GLY D 2 57 ? 41.877 70.010 40.600 1.00 11.99 57 GLY D N 1
ATOM 4018 C CA . GLY D 2 57 ? 42.235 69.123 39.503 1.00 11.60 57 GLY D CA 1
ATOM 4019 C C . GLY D 2 57 ? 41.127 68.918 38.493 1.00 12.12 57 GLY D C 1
ATOM 4020 O O . GLY D 2 57 ? 41.387 68.905 37.296 1.00 13.34 57 GLY D O 1
ATOM 4021 N N . LEU D 2 58 ? 39.900 68.744 38.984 1.00 11.48 58 LEU D N 1
ATOM 4022 C CA . LEU D 2 58 ? 38.750 68.544 38.104 1.00 12.49 58 LEU D CA 1
ATOM 4023 C C . LEU D 2 58 ? 38.422 69.798 37.293 1.00 14.74 58 LEU D C 1
ATOM 4024 O O . LEU D 2 58 ? 38.089 69.707 36.110 1.00 13.38 58 LEU D O 1
ATOM 4029 N N . VAL D 2 59 ? 38.530 70.965 37.927 1.00 13.14 59 VAL D N 1
ATOM 4030 C CA . VAL D 2 59 ? 38.312 72.225 37.221 1.00 13.43 59 VAL D CA 1
ATOM 4031 C C . VAL D 2 59 ? 39.360 72.380 36.114 1.00 14.51 59 VAL D C 1
ATOM 4032 O O . VAL D 2 59 ? 39.036 72.779 34.986 1.00 14.60 59 VAL D O 1
ATOM 4036 N N . GLN D 2 60 ? 40.610 72.029 36.424 1.00 13.96 60 GLN D N 1
ATOM 4037 C CA . GLN D 2 60 ? 41.685 72.071 35.437 1.00 14.71 60 GLN D CA 1
ATOM 4038 C C . GLN D 2 60 ? 41.378 71.147 34.264 1.00 13.66 60 GLN D C 1
ATOM 4039 O O . GLN D 2 60 ? 41.399 71.572 33.106 1.00 16.55 60 GLN D O 1
ATOM 4045 N N . ARG D 2 61 ? 41.065 69.895 34.584 1.00 12.54 61 ARG D N 1
ATOM 4046 C CA . ARG D 2 61 ? 40.685 68.899 33.585 1.00 13.53 61 ARG D CA 1
ATOM 4047 C C . ARG D 2 61 ? 39.516 69.356 32.724 1.00 12.28 61 ARG D C 1
ATOM 4048 O O . ARG D 2 61 ? 39.550 69.227 31.491 1.00 15.12 61 ARG D O 1
ATOM 4056 N N . TYR D 2 62 ? 38.476 69.866 33.369 1.00 12.18 62 TYR D N 1
ATOM 4057 C CA . TYR D 2 62 ? 37.276 70.316 32.657 1.00 12.22 62 TYR D CA 1
ATOM 4058 C C . TYR D 2 62 ? 37.618 71.352 31.590 1.00 14.10 62 TYR D C 1
ATOM 4059 O O . TYR D 2 62 ? 37.140 71.285 30.437 1.00 16.53 62 TYR D O 1
ATOM 4068 N N . VAL D 2 63 ? 38.469 72.304 31.951 1.00 13.27 63 VAL D N 1
ATOM 4069 C CA . VAL D 2 63 ? 38.854 73.360 31.021 1.00 12.64 63 VAL D CA 1
ATOM 4070 C C . VAL D 2 63 ? 39.782 72.856 29.912 1.00 14.64 63 VAL D C 1
ATOM 4071 O O . VAL D 2 63 ? 39.584 73.190 28.736 1.00 16.88 63 VAL D O 1
ATOM 4075 N N . THR D 2 64 ? 40.789 72.051 30.262 1.00 15.35 64 THR D N 1
ATOM 4076 C CA . THR D 2 64 ? 41.711 71.551 29.243 1.00 16.76 64 THR D CA 1
ATOM 4077 C C . THR D 2 64 ? 41.106 70.465 28.346 1.00 17.55 64 THR D C 1
ATOM 4078 O O . THR D 2 64 ? 41.561 70.282 27.221 1.00 19.07 64 THR D O 1
ATOM 4082 N N . ASP D 2 65 ? 40.088 69.759 28.838 1.00 16.26 65 ASP D N 1
ATOM 4083 C CA . ASP D 2 65 ? 39.353 68.825 27.978 1.00 16.62 65 ASP D CA 1
ATOM 4084 C C . ASP D 2 65 ? 38.802 69.606 26.777 1.00 19.12 65 ASP D C 1
ATOM 4085 O O . ASP D 2 65 ? 38.778 69.109 25.654 1.00 22.62 65 ASP D O 1
ATOM 4090 N N . TRP D 2 66 ? 38.352 70.833 27.036 1.00 19.01 66 TRP D N 1
ATOM 4091 C CA . TRP D 2 66 ? 37.793 71.713 26.005 1.00 15.03 66 TRP D CA 1
ATOM 4092 C C . TRP D 2 66 ? 38.885 72.459 25.219 1.00 16.77 66 TRP D C 1
ATOM 4093 O O . TRP D 2 66 ? 38.847 72.525 23.991 1.00 21.74 66 TRP D O 1
ATOM 4104 N N . ALA D 2 67 ? 39.871 73.005 25.926 1.00 16.86 67 ALA D N 1
ATOM 4105 C CA . ALA D 2 67 ? 40.845 73.887 25.288 1.00 19.69 67 ALA D CA 1
ATOM 4106 C C . ALA D 2 67 ? 41.918 73.121 24.523 1.00 21.11 67 ALA D C 1
ATOM 4107 O O . ALA D 2 67 ? 42.448 73.598 23.514 1.00 25.70 67 ALA D O 1
ATOM 4109 N N . GLY D 2 68 ? 42.250 71.938 25.029 1.00 27.10 68 GLY D N 1
ATOM 4110 C CA . GLY D 2 68 ? 43.252 71.103 24.397 1.00 28.08 68 GLY D CA 1
ATOM 4111 C C . GLY D 2 68 ? 44.620 71.163 25.038 1.00 24.59 68 GLY D C 1
ATOM 4112 O O . GLY D 2 68 ? 44.852 71.909 25.996 1.00 22.30 68 GLY D O 1
ATOM 4113 N N . PRO D 2 69 ? 45.557 70.370 24.505 1.00 26.91 69 PRO D N 1
ATOM 4114 C CA . PRO D 2 69 ? 46.899 70.223 25.081 1.00 24.38 69 PRO D CA 1
ATOM 4115 C C . PRO D 2 69 ? 47.771 71.479 25.001 1.00 25.30 69 PRO D C 1
ATOM 4116 O O . PRO D 2 69 ? 48.745 71.595 25.757 1.00 24.03 69 PRO D O 1
ATOM 4120 N N . SER D 2 70 ? 47.438 72.414 24.117 1.00 23.74 70 SER D N 1
ATOM 4121 C CA . SER D 2 70 ? 48.236 73.630 23.978 1.00 23.31 70 SER D CA 1
ATOM 4122 C C . SER D 2 70 ? 47.827 74.676 25.009 1.00 23.04 70 SER D C 1
ATOM 4123 O O . SER D 2 70 ? 48.460 75.722 25.132 1.00 24.34 70 SER D O 1
ATOM 4126 N N . ALA D 2 71 ? 46.761 74.396 25.747 1.00 21.36 71 ALA D N 1
ATOM 4127 C CA . ALA D 2 71 ? 46.311 75.331 26.763 1.00 20.36 71 ALA D CA 1
ATOM 4128 C C . ALA D 2 71 ? 47.369 75.500 27.839 1.00 19.77 71 ALA D C 1
ATOM 4129 O O . ALA D 2 71 ? 47.986 74.522 28.290 1.00 19.93 71 ALA D O 1
ATOM 4131 N N . LEU D 2 72 ? 47.595 76.746 28.243 1.00 18.83 72 LEU D N 1
ATOM 4132 C CA . LEU D 2 72 ? 48.454 77.012 29.389 1.00 16.54 72 LEU D CA 1
ATOM 4133 C C . LEU D 2 72 ? 47.621 77.611 30.497 1.00 15.76 72 LEU D C 1
ATOM 4134 O O . LEU D 2 72 ? 47.114 78.719 30.365 1.00 19.44 72 LEU D O 1
ATOM 4139 N N . ILE D 2 73 ? 47.476 76.869 31.585 1.00 14.85 73 ILE D N 1
ATOM 4140 C CA . ILE D 2 73 ? 46.697 77.328 32.726 1.00 16.00 73 ILE D CA 1
ATOM 4141 C C . ILE D 2 73 ? 47.514 78.315 33.543 1.00 16.46 73 ILE D C 1
ATOM 4142 O O . ILE D 2 73 ? 48.612 77.986 33.996 1.00 17.24 73 ILE D O 1
ATOM 4147 N N . LYS D 2 74 ? 46.969 79.512 33.753 1.00 14.88 74 LYS D N 1
ATOM 4148 C CA . LYS D 2 74 ? 47.703 80.564 34.464 1.00 16.69 74 LYS D CA 1
ATOM 4149 C C . LYS D 2 74 ? 47.264 80.679 35.913 1.00 16.70 74 LYS D C 1
ATOM 4150 O O . LYS D 2 74 ? 48.068 80.973 36.803 1.00 18.10 74 LYS D O 1
ATOM 4156 N N . SER D 2 75 ? 45.975 80.473 36.146 1.00 15.73 75 SER D N 1
ATOM 4157 C CA . SER D 2 75 ? 45.438 80.528 37.497 1.00 15.87 75 SER D CA 1
ATOM 4158 C C . SER D 2 75 ? 44.092 79.833 37.597 1.00 17.02 75 SER D C 1
ATOM 4159 O O . SER D 2 75 ? 43.328 79.776 36.618 1.00 16.96 75 SER D O 1
ATOM 4162 N N . ILE D 2 76 ? 43.820 79.295 38.781 1.00 16.57 76 ILE D N 1
ATOM 4163 C CA . ILE D 2 76 ? 42.524 78.713 39.110 1.00 14.26 76 ILE D CA 1
ATOM 4164 C C . ILE D 2 76 ? 42.061 79.285 40.441 1.00 15.64 76 ILE D C 1
ATOM 4165 O O . ILE D 2 76 ? 42.741 79.126 41.456 1.00 16.04 76 ILE D O 1
ATOM 4170 N N . GLY D 2 77 ? 40.924 79.975 40.431 1.00 17.93 77 GLY D N 1
ATOM 4171 C CA . GLY D 2 77 ? 40.349 80.510 41.654 1.00 16.83 77 GLY D CA 1
ATOM 4172 C C . GLY D 2 77 ? 39.069 79.766 41.977 1.00 17.73 77 GLY D C 1
ATOM 4173 O O . GLY D 2 77 ? 38.209 79.635 41.111 1.00 19.75 77 GLY D O 1
ATOM 4174 N N . LEU D 2 78 ? 38.952 79.262 43.203 1.00 16.59 78 LEU D N 1
ATOM 4175 C CA . LEU D 2 78 ? 37.776 78.505 43.619 1.00 17.53 78 LEU D CA 1
ATOM 4176 C C . LEU D 2 78 ? 37.002 79.216 44.704 1.00 18.04 78 LEU D C 1
ATOM 4177 O O . LEU D 2 78 ? 37.592 79.739 45.645 1.00 19.35 78 LEU D O 1
ATOM 4182 N N . ARG D 2 79 ? 35.680 79.213 44.576 1.00 18.15 79 ARG D N 1
ATOM 4183 C CA . ARG D 2 79 ? 34.796 79.568 45.676 1.00 20.06 79 ARG D CA 1
ATOM 4184 C C . ARG D 2 79 ? 34.123 78.270 46.079 1.00 19.63 79 ARG D C 1
ATOM 4185 O O . ARG D 2 79 ? 33.442 77.644 45.271 1.00 19.84 79 ARG D O 1
ATOM 4193 N N . LEU D 2 80 ? 34.359 77.835 47.313 1.00 19.92 80 LEU D N 1
ATOM 4194 C CA . LEU D 2 80 ? 33.882 76.528 47.749 1.00 20.20 80 LEU D CA 1
ATOM 4195 C C . LEU D 2 80 ? 32.453 76.612 48.278 1.00 23.99 80 LEU D C 1
ATOM 4196 O O . LEU D 2 80 ? 32.123 77.505 49.052 1.00 28.26 80 LEU D O 1
ATOM 4201 N N . GLY D 2 81 ? 31.601 75.690 47.835 1.00 20.89 81 GLY D N 1
ATOM 4202 C CA . GLY D 2 81 ? 30.197 75.722 48.207 1.00 21.69 81 GLY D CA 1
ATOM 4203 C C . GLY D 2 81 ? 29.775 74.510 49.009 1.00 21.78 81 GLY D C 1
ATOM 4204 O O . GLY D 2 81 ? 30.468 74.107 49.953 1.00 24.34 81 GLY D O 1
ATOM 4205 N N . VAL D 2 82 ? 28.634 73.931 48.644 1.00 20.95 82 VAL D N 1
ATOM 4206 C CA . VAL D 2 82 ? 28.114 72.766 49.354 1.00 20.92 82 VAL D CA 1
ATOM 4207 C C . VAL D 2 82 ? 29.040 71.565 49.160 1.00 20.01 82 VAL D C 1
ATOM 4208 O O . VAL D 2 82 ? 29.793 71.496 48.180 1.00 18.37 82 VAL D O 1
ATOM 4212 N N . PRO D 2 83 ? 29.002 70.610 50.103 1.00 18.57 83 PRO D N 1
ATOM 4213 C CA . PRO D 2 83 ? 29.899 69.461 49.942 1.00 18.23 83 PRO D CA 1
ATOM 4214 C C . PRO D 2 83 ? 29.473 68.516 48.833 1.00 17.28 83 PRO D C 1
ATOM 4215 O O . PRO D 2 83 ? 28.295 68.469 48.458 1.00 19.07 83 PRO D O 1
ATOM 4219 N N . TRP D 2 84 ? 30.443 67.770 48.322 1.00 14.58 84 TRP D N 1
ATOM 4220 C CA . TRP D 2 84 ? 30.197 66.690 47.391 1.00 14.42 84 TRP D CA 1
ATOM 4221 C C . TRP D 2 84 ? 30.390 65.396 48.160 1.00 14.36 84 TRP D C 1
ATOM 4222 O O . TRP D 2 84 ? 31.521 64.920 48.330 1.00 13.36 84 TRP D O 1
ATOM 4233 N N . TYR D 2 85 ? 29.282 64.856 48.657 1.00 14.93 85 TYR D N 1
ATOM 4234 C CA . TYR D 2 85 ? 29.286 63.641 49.452 1.00 14.31 85 TYR D CA 1
ATOM 4235 C C . TYR D 2 85 ? 29.264 62.392 48.584 1.00 13.84 85 TYR D C 1
ATOM 4236 O O . TYR D 2 85 ? 28.813 62.423 47.429 1.00 15.69 85 TYR D O 1
ATOM 4245 N N . ALA D 2 86 ? 29.711 61.279 49.166 1.00 14.35 86 ALA D N 1
ATOM 4246 C CA . ALA D 2 86 ? 29.576 59.985 48.514 1.00 15.14 86 ALA D CA 1
ATOM 4247 C C . ALA D 2 86 ? 28.167 59.798 47.956 1.00 15.45 86 ALA D C 1
ATOM 4248 O O . ALA D 2 86 ? 27.168 60.103 48.622 1.00 17.31 86 ALA D O 1
ATOM 4250 N N . TYR D 2 87 ? 28.141 59.337 46.709 1.00 16.53 87 TYR D N 1
ATOM 4251 C CA . TYR D 2 87 ? 26.932 58.976 45.967 1.00 16.97 87 TYR D CA 1
ATOM 4252 C C . TYR D 2 87 ? 26.217 60.136 45.295 1.00 19.81 87 TYR D C 1
ATOM 4253 O O . TYR D 2 87 ? 25.243 59.919 44.581 1.00 22.71 87 TYR D O 1
ATOM 4262 N N . ASP D 2 88 ? 26.696 61.355 45.508 1.00 16.81 88 ASP D N 1
ATOM 4263 C CA . ASP D 2 88 ? 26.135 62.483 44.779 1.00 16.25 88 ASP D CA 1
ATOM 4264 C C . ASP D 2 88 ? 26.898 62.617 43.458 1.00 16.92 88 ASP D C 1
ATOM 4265 O O . ASP D 2 88 ? 28.042 62.134 43.309 1.00 16.81 88 ASP D O 1
ATOM 4270 N N . THR D 2 89 ? 26.249 63.248 42.486 1.00 18.03 89 THR D N 1
ATOM 4271 C CA . THR D 2 89 ? 26.854 63.474 41.183 1.00 19.67 89 THR D CA 1
ATOM 4272 C C . THR D 2 89 ? 27.017 64.968 40.994 1.00 17.56 89 THR D C 1
ATOM 4273 O O . THR D 2 89 ? 26.078 65.734 41.225 1.00 20.04 89 THR D O 1
ATOM 4277 N N . VAL D 2 90 ? 28.207 65.382 40.583 1.00 16.83 90 VAL D N 1
ATOM 4278 C CA . VAL D 2 90 ? 28.437 66.774 40.231 1.00 18.30 90 VAL D CA 1
ATOM 4279 C C . VAL D 2 90 ? 28.438 66.926 38.717 1.00 19.00 90 VAL D C 1
ATOM 4280 O O . VAL D 2 90 ? 29.069 66.151 37.994 1.00 20.12 90 VAL D O 1
ATOM 4284 N N . THR D 2 91 ? 27.682 67.907 38.242 1.00 17.88 91 THR D N 1
ATOM 4285 C CA . THR D 2 91 ? 27.707 68.289 36.842 1.00 20.28 91 THR D CA 1
ATOM 4286 C C . THR D 2 91 ? 28.474 69.596 36.696 1.00 18.75 91 THR D C 1
ATOM 4287 O O . THR D 2 91 ? 28.133 70.607 37.309 1.00 20.32 91 THR D O 1
ATOM 4291 N N . PHE D 2 92 ? 29.521 69.570 35.880 1.00 17.02 92 PHE D N 1
ATOM 4292 C CA . PHE D 2 92 ? 30.272 70.779 35.598 1.00 15.78 92 PHE D CA 1
ATOM 4293 C C . PHE D 2 92 ? 29.738 71.450 34.346 1.00 17.38 92 PHE D C 1
ATOM 4294 O O . PHE D 2 92 ? 29.466 70.794 33.339 1.00 19.39 92 PHE D O 1
ATOM 4302 N N . SER D 2 93 ? 29.562 72.761 34.442 1.00 16.31 93 SER D N 1
ATOM 4303 C CA . SER D 2 93 ? 29.230 73.582 33.296 1.00 17.36 93 SER D CA 1
ATOM 4304 C C . SER D 2 93 ? 30.221 74.733 33.257 1.00 16.87 93 SER D C 1
ATOM 4305 O O . SER D 2 93 ? 30.864 75.047 34.261 1.00 19.42 93 SER D O 1
ATOM 4308 N N . GLY D 2 94 ? 30.373 75.348 32.091 1.00 17.70 94 GLY D N 1
ATOM 4309 C CA . GLY D 2 94 ? 31.352 76.411 31.952 1.00 18.44 94 GLY D CA 1
ATOM 4310 C C . GLY D 2 94 ? 31.125 77.278 30.737 1.00 19.71 94 GLY D C 1
ATOM 4311 O O . GLY D 2 94 ? 30.534 76.848 29.744 1.00 19.77 94 GLY D O 1
ATOM 4312 N N . GLU D 2 95 ? 31.595 78.514 30.820 1.00 19.19 95 GLU D N 1
ATOM 4313 C CA . GLU D 2 95 ? 31.475 79.422 29.697 1.00 23.15 95 GLU D CA 1
ATOM 4314 C C . GLU D 2 95 ? 32.622 80.414 29.695 1.00 21.97 95 GLU D C 1
ATOM 4315 O O . GLU D 2 95 ? 33.153 80.778 30.745 1.00 20.44 95 GLU D O 1
ATOM 4321 N N . VAL D 2 96 ? 33.011 80.827 28.500 1.00 20.86 96 VAL D N 1
ATOM 4322 C CA . VAL D 2 96 ? 34.027 81.847 28.347 1.00 21.22 96 VAL D CA 1
ATOM 4323 C C . VAL D 2 96 ? 33.436 83.203 28.711 1.00 21.53 96 VAL D C 1
ATOM 4324 O O . VAL D 2 96 ? 32.430 83.624 28.136 1.00 22.38 96 VAL D O 1
ATOM 4328 N N . THR D 2 97 ? 34.060 83.891 29.664 1.00 21.16 97 THR D N 1
ATOM 4329 C CA . THR D 2 97 ? 33.559 85.194 30.098 1.00 23.06 97 THR D CA 1
ATOM 4330 C C . THR D 2 97 ? 34.408 86.368 29.601 1.00 24.98 97 THR D C 1
ATOM 4331 O O . THR D 2 97 ? 33.955 87.513 29.607 1.00 24.78 97 THR D O 1
ATOM 4335 N N . ALA D 2 98 ? 35.633 86.083 29.172 1.00 24.49 98 ALA D N 1
ATOM 4336 C CA . ALA D 2 98 ? 36.489 87.112 28.601 1.00 25.21 98 ALA D CA 1
ATOM 4337 C C . ALA D 2 98 ? 37.499 86.482 27.652 1.00 25.04 98 ALA D C 1
ATOM 4338 O O . ALA D 2 98 ? 37.978 85.386 27.904 1.00 24.10 98 ALA D O 1
ATOM 4340 N N . VAL D 2 99 ? 37.770 87.156 26.537 1.00 26.70 99 VAL D N 1
ATOM 4341 C CA . VAL D 2 99 ? 38.795 86.732 25.582 1.00 27.28 99 VAL D CA 1
ATOM 4342 C C . VAL D 2 99 ? 39.438 87.961 24.999 1.00 33.89 99 VAL D C 1
ATOM 4343 O O . VAL D 2 99 ? 38.740 88.840 24.497 1.00 36.57 99 VAL D O 1
ATOM 4347 N N . ASN D 2 100 ? 40.762 88.029 25.057 1.00 33.48 100 ASN D N 1
ATOM 4348 C CA . ASN D 2 100 ? 41.484 89.075 24.344 1.00 37.24 100 ASN D CA 1
ATOM 4349 C C . ASN D 2 100 ? 42.959 88.736 24.188 1.00 39.05 100 ASN D C 1
ATOM 4350 O O . ASN D 2 100 ? 43.643 88.472 25.172 1.00 40.81 100 ASN D O 1
ATOM 4352 N N . ASP D 2 101 ? 43.433 88.737 22.942 1.00 38.41 101 ASP D N 1
ATOM 4353 C CA . ASP D 2 101 ? 44.843 88.493 22.632 1.00 39.83 101 ASP D CA 1
ATOM 4354 C C . ASP D 2 101 ? 45.396 87.199 23.234 1.00 40.03 101 ASP D C 1
ATOM 4355 O O . ASP D 2 101 ? 46.456 87.211 23.862 1.00 43.04 101 ASP D O 1
ATOM 4360 N N . GLY D 2 102 ? 44.678 86.094 23.045 1.00 37.73 102 GLY D N 1
ATOM 4361 C CA . GLY D 2 102 ? 45.142 84.787 23.489 1.00 37.64 102 GLY D CA 1
ATOM 4362 C C . GLY D 2 102 ? 44.827 84.462 24.938 1.00 35.68 102 GLY D C 1
ATOM 4363 O O . GLY D 2 102 ? 44.904 83.301 25.358 1.00 34.33 102 GLY D O 1
ATOM 4364 N N . LEU D 2 103 ? 44.470 85.483 25.707 1.00 32.76 103 LEU D N 1
ATOM 4365 C CA . LEU D 2 103 ? 44.142 85.294 27.114 1.00 31.90 103 LEU D CA 1
ATOM 4366 C C . LEU D 2 103 ? 42.646 85.078 27.280 1.00 30.02 103 LEU D C 1
ATOM 4367 O O . LEU D 2 103 ? 41.831 85.893 26.839 1.00 29.77 103 LEU D O 1
ATOM 4372 N N . ILE D 2 104 ? 42.289 83.967 27.914 1.00 25.78 104 ILE D N 1
ATOM 4373 C CA . ILE D 2 104 ? 40.895 83.580 28.052 1.00 24.87 104 ILE D CA 1
ATOM 4374 C C . ILE D 2 104 ? 40.541 83.406 29.525 1.00 23.99 104 ILE D C 1
ATOM 4375 O O . ILE D 2 104 ? 41.338 82.881 30.298 1.00 23.91 104 ILE D O 1
ATOM 4380 N N . THR D 2 105 ? 39.356 83.870 29.907 1.00 24.11 105 THR D N 1
ATOM 4381 C CA . THR D 2 105 ? 38.812 83.605 31.234 1.00 23.66 105 THR D CA 1
ATOM 4382 C C . THR D 2 105 ? 37.592 82.713 31.097 1.00 22.96 105 THR D C 1
ATOM 4383 O O . THR D 2 105 ? 36.690 82.994 30.305 1.00 24.06 105 THR D O 1
ATOM 4387 N N . VAL D 2 106 ? 37.577 81.627 31.859 1.00 21.71 106 VAL D N 1
ATOM 4388 C CA . VAL D 2 106 ? 36.463 80.691 31.856 1.00 21.23 106 VAL D CA 1
ATOM 4389 C C . VAL D 2 106 ? 35.853 80.607 33.247 1.00 20.97 106 VAL D C 1
ATOM 4390 O O . VAL D 2 106 ? 36.563 80.464 34.248 1.00 20.58 106 VAL D O 1
ATOM 4394 N N . LYS D 2 107 ? 34.535 80.722 33.314 1.00 21.94 107 LYS D N 1
ATOM 4395 C CA . LYS D 2 107 ? 33.812 80.524 34.562 1.00 22.12 107 LYS D CA 1
ATOM 4396 C C . LYS D 2 107 ? 33.242 79.113 34.593 1.00 20.89 107 LYS D C 1
ATOM 4397 O O . LYS D 2 107 ? 32.558 78.689 33.668 1.00 22.52 107 LYS D O 1
ATOM 4403 N N . VAL D 2 108 ? 33.546 78.373 35.657 1.00 19.63 108 VAL D N 1
ATOM 4404 C CA . VAL D 2 108 ? 33.104 76.994 35.773 1.00 20.00 108 VAL D CA 1
ATOM 4405 C C . VAL D 2 108 ? 32.245 76.842 37.018 1.00 20.73 108 VAL D C 1
ATOM 4406 O O . VAL D 2 108 ? 32.561 77.405 38.060 1.00 21.32 108 VAL D O 1
ATOM 4410 N N . VAL D 2 109 ? 31.142 76.107 36.911 1.00 19.21 109 VAL D N 1
ATOM 4411 C CA . VAL D 2 109 ? 30.349 75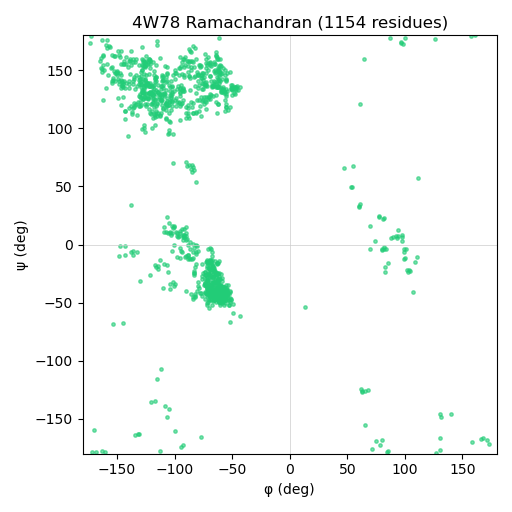.775 38.094 1.00 19.66 109 VAL D CA 1
ATOM 4412 C C . VAL D 2 109 ? 30.101 74.279 38.160 1.00 18.34 109 VAL D C 1
ATOM 4413 O O . VAL D 2 109 ? 29.721 73.660 37.169 1.00 18.81 109 VAL D O 1
ATOM 4417 N N . GLY D 2 110 ? 30.347 73.702 39.336 1.00 18.54 110 GLY D N 1
ATOM 4418 C CA . GLY D 2 110 ? 30.030 72.310 39.597 1.00 18.15 110 GLY D CA 1
ATOM 4419 C C . GLY D 2 110 ? 28.827 72.230 40.519 1.00 18.98 110 GLY D C 1
ATOM 4420 O O . GLY D 2 110 ? 28.868 72.721 41.645 1.00 18.66 110 GLY D O 1
ATOM 4421 N N . ARG D 2 111 ? 27.761 71.612 40.036 1.00 18.47 111 ARG D N 1
ATOM 4422 C CA . ARG D 2 111 ? 26.512 71.549 40.790 1.00 19.97 111 ARG D CA 1
ATOM 4423 C C . ARG D 2 111 ? 26.163 70.115 41.140 1.00 19.28 111 ARG D C 1
ATOM 4424 O O . ARG D 2 111 ? 26.384 69.206 40.342 1.00 19.67 111 ARG D O 1
ATOM 4432 N N . ASN D 2 112 ? 25.587 69.926 42.321 1.00 19.61 112 ASN D N 1
ATOM 4433 C CA . ASN D 2 112 ? 25.069 68.617 42.708 1.00 19.37 112 ASN D CA 1
ATOM 4434 C C . ASN D 2 112 ? 23.683 68.739 43.333 1.00 23.27 112 ASN D C 1
ATOM 4435 O O . ASN D 2 112 ? 23.024 69.769 43.167 1.00 24.80 112 ASN D O 1
ATOM 4440 N N . THR D 2 113 ? 23.238 67.691 44.019 1.00 28.15 113 THR D N 1
ATOM 4441 C CA . THR D 2 113 ? 21.905 67.674 44.627 1.00 30.21 113 THR D CA 1
ATOM 4442 C C . THR D 2 113 ? 21.734 68.761 45.695 1.00 31.26 113 THR D C 1
ATOM 4443 O O . THR D 2 113 ? 20.627 69.268 45.908 1.00 32.45 113 THR D O 1
ATOM 4447 N N . LEU D 2 114 ? 22.827 69.131 46.354 1.00 27.55 114 LEU D N 1
ATOM 4448 C CA . LEU D 2 114 ? 22.776 70.105 47.443 1.00 29.64 114 LEU D CA 1
ATOM 4449 C C . LEU D 2 114 ? 22.886 71.560 46.976 1.00 30.51 114 LEU D C 1
ATOM 4450 O O . LEU D 2 114 ? 22.623 72.489 47.748 1.00 33.08 114 LEU D O 1
ATOM 4455 N N . GLY D 2 115 ? 23.259 71.759 45.715 1.00 26.99 115 GLY D N 1
ATOM 4456 C CA . GLY D 2 115 ? 23.421 73.099 45.174 1.00 27.82 115 GLY D CA 1
ATOM 4457 C C . GLY D 2 115 ? 24.745 73.296 44.455 1.00 26.48 115 GLY D C 1
ATOM 4458 O O . GLY D 2 115 ? 25.259 72.373 43.816 1.00 25.60 115 GLY D O 1
ATOM 4459 N N . ASP D 2 116 ? 25.306 74.502 44.551 1.00 25.83 116 ASP D N 1
ATOM 4460 C CA . ASP D 2 116 ? 26.589 74.788 43.913 1.00 22.36 116 ASP D CA 1
ATOM 4461 C C . ASP D 2 116 ? 27.732 74.280 44.782 1.00 24.26 116 ASP D C 1
ATOM 4462 O O . ASP D 2 116 ? 27.971 74.790 45.877 1.00 23.50 116 ASP D O 1
ATOM 4467 N N . HIS D 2 117 ? 28.431 73.272 44.278 1.00 20.77 117 HIS D N 1
ATOM 4468 C CA . HIS D 2 117 ? 29.540 72.672 45.010 1.00 17.68 117 HIS D CA 1
ATOM 4469 C C . HIS D 2 117 ? 30.826 73.490 44.880 1.00 16.66 117 HIS D C 1
ATOM 4470 O O . HIS D 2 117 ? 31.566 73.651 45.843 1.00 17.55 117 HIS D O 1
ATOM 4477 N N . VAL D 2 118 ? 31.084 74.018 43.688 1.00 18.94 118 VAL D N 1
ATOM 4478 C CA . VAL D 2 118 ? 32.271 74.851 43.487 1.00 18.42 118 VAL D CA 1
ATOM 4479 C C . VAL D 2 118 ? 32.009 75.814 42.335 1.00 19.78 118 VAL D C 1
ATOM 4480 O O . VAL D 2 118 ? 31.306 75.478 41.388 1.00 21.27 118 VAL D O 1
ATOM 4484 N N . THR D 2 119 ? 32.529 77.029 42.456 1.00 16.91 119 THR D N 1
ATOM 4485 C CA . THR D 2 119 ? 32.456 78.011 41.388 1.00 18.38 119 THR D CA 1
ATOM 4486 C C . THR D 2 119 ? 33.894 78.433 41.153 1.00 20.72 119 THR D C 1
ATOM 4487 O O . THR D 2 119 ? 34.593 78.793 42.096 1.00 23.20 119 THR D O 1
ATOM 4491 N N . ALA D 2 120 ? 34.343 78.357 39.908 1.00 18.64 120 ALA D N 1
ATOM 4492 C CA . ALA D 2 120 ? 35.737 78.645 39.611 1.00 18.88 120 ALA D CA 1
ATOM 4493 C C . ALA D 2 120 ? 35.919 79.652 38.494 1.00 19.43 120 ALA D C 1
ATOM 4494 O O . ALA D 2 120 ? 35.100 79.768 37.586 1.00 19.99 120 ALA D O 1
ATOM 4496 N N . THR D 2 121 ? 37.018 80.388 38.588 1.00 18.99 121 THR D N 1
ATOM 4497 C CA . THR D 2 121 ? 37.452 81.267 37.526 1.00 19.99 121 THR D CA 1
ATOM 4498 C C . THR D 2 121 ? 38.821 80.769 37.078 1.00 16.53 121 THR D C 1
ATOM 4499 O O . THR D 2 121 ? 39.750 80.663 37.879 1.00 16.89 121 THR D O 1
ATOM 4503 N N . VAL D 2 122 ? 38.946 80.451 35.796 1.00 17.62 122 VAL D N 1
ATOM 4504 C CA . VAL D 2 122 ? 40.194 79.907 35.280 1.00 16.55 122 VAL D CA 1
ATOM 4505 C C . VAL D 2 122 ? 40.750 80.854 34.230 1.00 16.04 122 VAL D C 1
ATOM 4506 O O . VAL D 2 122 ? 40.047 81.232 33.294 1.00 16.83 122 VAL D O 1
ATOM 4510 N N . GLU D 2 123 ? 42.002 81.264 34.399 1.00 16.75 123 GLU D N 1
ATOM 4511 C CA . GLU D 2 123 ? 42.668 82.064 33.378 1.00 18.03 123 GLU D CA 1
ATOM 4512 C C . GLU D 2 123 ? 43.635 81.179 32.623 1.00 17.84 123 GLU D C 1
ATOM 4513 O O . GLU D 2 123 ? 44.408 80.441 33.218 1.00 17.72 123 GLU D O 1
ATOM 4519 N N . LEU D 2 124 ? 43.591 81.242 31.303 1.00 18.59 124 LEU D N 1
ATOM 4520 C CA . LEU D 2 124 ? 44.497 80.440 30.514 1.00 19.30 124 LEU D CA 1
ATOM 4521 C C . LEU D 2 124 ? 44.877 81.163 29.242 1.00 21.51 124 LEU D C 1
ATOM 4522 O O . LEU D 2 124 ? 44.264 82.176 28.880 1.00 21.58 124 LEU D O 1
ATOM 4527 N N . SER D 2 125 ? 45.900 80.654 28.578 1.00 22.09 125 SER D N 1
ATOM 4528 C CA . SER D 2 125 ? 46.194 81.062 27.205 1.00 29.11 125 SER D CA 1
ATOM 4529 C C . SER D 2 125 ? 46.075 79.825 26.306 1.00 31.00 125 SER D C 1
ATOM 4530 O O . SER D 2 125 ? 46.303 78.710 26.752 1.00 33.76 125 SER D O 1
ATOM 4533 N N . MET D 2 126 ? 45.678 80.009 25.044 1.00 36.10 126 MET D N 1
ATOM 4534 C CA . MET D 2 126 ? 45.291 78.859 24.217 1.00 36.57 126 MET D CA 1
ATOM 4535 C C . MET D 2 126 ? 45.469 79.159 22.739 1.00 39.76 126 MET D C 1
ATOM 4536 O O . MET D 2 126 ? 45.735 80.303 22.373 1.00 41.57 126 MET D O 1
ATOM 4541 N N . ASP E 1 4 ? 7.170 25.434 -11.090 1.00 55.63 6 ASP E N 1
ATOM 4542 C CA . ASP E 1 4 ? 7.358 26.710 -11.755 1.00 56.47 6 ASP E CA 1
ATOM 4543 C C . ASP E 1 4 ? 8.614 27.417 -11.216 1.00 51.58 6 ASP E C 1
ATOM 4544 O O . ASP E 1 4 ? 9.393 27.959 -11.992 1.00 48.67 6 ASP E O 1
ATOM 4546 N N . ILE E 1 5 ? 8.753 27.391 -9.903 1.00 48.95 7 ILE E N 1
ATOM 4547 C CA . ILE E 1 5 ? 9.891 28.054 -9.240 1.00 43.31 7 ILE E CA 1
ATOM 4548 C C . ILE E 1 5 ? 11.188 27.398 -9.645 1.00 34.95 7 ILE E C 1
ATOM 4549 O O . ILE E 1 5 ? 12.136 28.086 -10.018 1.00 30.27 7 ILE E O 1
ATOM 4551 N N . GLN E 1 6 ? 11.245 26.079 -9.557 1.00 30.43 8 GLN E N 1
ATOM 4552 C CA . GLN E 1 6 ? 12.491 25.384 -9.843 1.00 29.59 8 GLN E CA 1
ATOM 4553 C C . GLN E 1 6 ? 12.873 25.467 -11.316 1.00 29.22 8 GLN E C 1
ATOM 4554 O O . GLN E 1 6 ? 14.056 25.417 -11.653 1.00 26.52 8 GLN E O 1
ATOM 4560 N N . GLU E 1 7 ? 11.884 25.609 -12.194 1.00 29.21 9 GLU E N 1
ATOM 4561 C CA . GLU E 1 7 ? 12.183 25.810 -13.607 1.00 28.22 9 GLU E CA 1
ATOM 4562 C C . GLU E 1 7 ? 12.881 27.146 -13.826 1.00 27.67 9 GLU E C 1
ATOM 4563 O O . GLU E 1 7 ? 13.843 27.233 -14.586 1.00 26.51 9 GLU E O 1
ATOM 4569 N N . ALA E 1 8 ? 12.385 28.188 -13.166 1.00 26.77 10 ALA E N 1
ATOM 4570 C CA . ALA E 1 8 ? 13.006 29.502 -13.237 1.00 29.61 10 ALA E CA 1
ATOM 4571 C C . ALA E 1 8 ? 14.416 29.451 -12.669 1.00 23.93 10 ALA E C 1
ATOM 4572 O O . ALA E 1 8 ? 15.333 30.050 -13.218 1.00 25.62 10 ALA E O 1
ATOM 4574 N N . VAL E 1 9 ? 14.577 28.739 -11.560 1.00 20.98 11 VAL E N 1
ATOM 4575 C CA . VAL E 1 9 ? 15.893 28.567 -10.956 1.00 18.97 11 VAL E CA 1
ATOM 4576 C C . VAL E 1 9 ? 16.855 27.886 -11.928 1.00 18.64 11 VAL E C 1
ATOM 4577 O O . VAL E 1 9 ? 17.987 28.348 -12.111 1.00 19.43 11 VAL E O 1
ATOM 4581 N N . ALA E 1 10 ? 16.413 26.796 -12.551 1.00 19.07 12 ALA E N 1
ATOM 4582 C CA . ALA E 1 10 ? 17.264 26.090 -13.507 1.00 18.98 12 ALA E CA 1
ATOM 4583 C C . ALA E 1 10 ? 17.657 26.999 -14.664 1.00 22.16 12 ALA E C 1
ATOM 4584 O O . ALA E 1 10 ? 18.805 26.998 -15.115 1.00 19.89 12 ALA E O 1
ATOM 4586 N N . GLN E 1 11 ? 16.694 27.764 -15.164 1.00 22.62 13 GLN E N 1
ATOM 4587 C CA . GLN E 1 11 ? 16.959 28.649 -16.291 1.00 22.43 13 GLN E CA 1
ATOM 4588 C C . GLN E 1 11 ? 17.962 29.758 -15.950 1.00 20.78 13 GLN E C 1
ATOM 4589 O O . GLN E 1 11 ? 18.824 30.102 -16.764 1.00 23.94 13 GLN E O 1
ATOM 4595 N N . ILE E 1 12 ? 17.857 30.312 -14.750 1.00 21.00 14 ILE E N 1
ATOM 4596 C CA . ILE E 1 12 ? 18.837 31.296 -14.292 1.00 20.79 14 ILE E CA 1
ATOM 4597 C C . ILE E 1 12 ? 20.225 30.681 -14.116 1.00 19.57 14 ILE E C 1
ATOM 4598 O O . ILE E 1 12 ? 21.225 31.236 -14.586 1.00 20.84 14 ILE E O 1
ATOM 4603 N N . LYS E 1 13 ? 20.287 29.534 -13.448 1.00 17.12 15 LYS E N 1
ATOM 4604 C CA . LYS E 1 13 ? 21.555 28.847 -13.273 1.00 16.46 15 LYS E CA 1
ATOM 4605 C C . LYS E 1 13 ? 22.211 28.542 -14.611 1.00 18.08 15 LYS E C 1
ATOM 4606 O O . LYS E 1 13 ? 23.423 28.672 -14.760 1.00 21.19 15 LYS E O 1
ATOM 4612 N N . ALA E 1 14 ? 21.408 28.143 -15.589 1.00 17.40 16 ALA E N 1
ATOM 4613 C CA . ALA E 1 14 ? 21.943 27.760 -16.891 1.00 18.16 16 ALA E CA 1
ATOM 4614 C C . ALA E 1 14 ? 22.587 28.924 -17.624 1.00 18.62 16 ALA E C 1
ATOM 4615 O O . ALA E 1 14 ? 23.479 28.727 -18.445 1.00 20.77 16 ALA E O 1
ATOM 4617 N N . ALA E 1 15 ? 22.126 30.135 -17.326 1.00 19.06 17 ALA E N 1
ATOM 4618 C CA . ALA E 1 15 ? 22.673 31.332 -17.950 1.00 23.53 17 ALA E CA 1
ATOM 4619 C C . ALA E 1 15 ? 24.110 31.592 -17.507 1.00 28.04 17 ALA E C 1
ATOM 4620 O O . ALA E 1 15 ? 24.841 32.343 -18.155 1.00 28.23 17 ALA E O 1
ATOM 4622 N N . GLY E 1 16 ? 24.508 30.969 -16.399 1.00 24.31 18 GLY E N 1
ATOM 4623 C CA . GLY E 1 16 ? 25.860 31.113 -15.882 1.00 26.40 18 GLY E CA 1
ATOM 4624 C C . GLY E 1 16 ? 26.041 32.307 -14.961 1.00 24.82 18 GLY E C 1
ATOM 4625 O O . GLY E 1 16 ? 25.102 33.073 -14.742 1.00 25.67 18 GLY E O 1
ATOM 4626 N N . PRO E 1 17 ? 27.255 32.474 -14.409 1.00 23.05 19 PRO E N 1
ATOM 4627 C CA . PRO E 1 17 ? 27.526 33.635 -13.550 1.00 23.32 19 PRO E CA 1
ATOM 4628 C C . PRO E 1 17 ? 27.325 34.921 -14.323 1.00 23.08 19 PRO E C 1
ATOM 4629 O O . PRO E 1 17 ? 27.559 34.950 -15.537 1.00 26.11 19 PRO E O 1
ATOM 4633 N N . SER E 1 18 ? 26.895 35.968 -13.633 1.00 20.66 20 SER E N 1
ATOM 4634 C CA . SER E 1 18 ? 26.652 37.241 -14.292 1.00 18.03 20 SER E CA 1
ATOM 4635 C C . SER E 1 18 ? 27.964 37.820 -14.810 1.00 21.25 20 SER E C 1
ATOM 4636 O O . SER E 1 18 ? 29.033 37.567 -14.245 1.00 24.85 20 SER E O 1
ATOM 4639 N N . LYS E 1 19 ? 27.882 38.564 -15.908 1.00 21.55 21 LYS E N 1
ATOM 4640 C CA . LYS E 1 19 ? 29.059 39.217 -16.471 1.00 25.06 21 LYS E CA 1
ATOM 4641 C C . LYS E 1 19 ? 29.583 40.210 -15.453 1.00 22.33 21 LYS E C 1
ATOM 4642 O O . LYS E 1 19 ? 28.789 40.940 -14.849 1.00 21.02 21 LYS E O 1
ATOM 4648 N N . PRO E 1 20 ? 30.914 40.240 -15.244 1.00 22.51 22 PRO E N 1
ATOM 4649 C CA . PRO E 1 20 ? 31.488 41.172 -14.267 1.00 22.06 22 PRO E CA 1
ATOM 4650 C C . PRO E 1 20 ? 30.943 42.584 -14.438 1.00 21.38 22 PRO E C 1
ATOM 4651 O O . PRO E 1 20 ? 30.883 43.118 -15.551 1.00 23.19 22 PRO E O 1
ATOM 4655 N N . ARG E 1 21 ? 30.493 43.149 -13.326 1.00 16.86 23 ARG E N 1
ATOM 4656 C CA . ARG E 1 21 ? 29.941 44.499 -13.315 1.00 17.45 23 ARG E CA 1
ATOM 4657 C C . ARG E 1 21 ? 30.791 45.379 -12.403 1.00 15.05 23 ARG E C 1
ATOM 4658 O O . ARG E 1 21 ? 31.060 45.020 -11.259 1.00 16.28 23 ARG E O 1
ATOM 4666 N N . LEU E 1 22 ? 31.222 46.522 -12.920 1.00 16.81 24 LEU E N 1
ATOM 4667 C CA . LEU E 1 22 ? 32.026 47.454 -12.128 1.00 15.28 24 LEU E CA 1
ATOM 4668 C C . LEU E 1 22 ? 31.201 48.165 -11.061 1.00 13.77 24 LEU E C 1
ATOM 4669 O O . LEU E 1 22 ? 30.096 48.639 -11.324 1.00 15.41 24 LEU E O 1
ATOM 4674 N N . ALA E 1 23 ? 31.771 48.266 -9.858 1.00 12.44 25 ALA E N 1
ATOM 4675 C CA . ALA E 1 23 ? 31.212 49.107 -8.796 1.00 12.89 25 ALA E CA 1
ATOM 4676 C C . ALA E 1 23 ? 31.037 50.530 -9.297 1.00 12.82 25 ALA E C 1
ATOM 4677 O O . ALA E 1 23 ? 31.839 51.011 -10.096 1.00 14.85 25 ALA E O 1
ATOM 4679 N N . ARG E 1 24 ? 30.006 51.213 -8.799 1.00 13.17 26 ARG E N 1
ATOM 4680 C CA . ARG E 1 24 ? 29.719 52.578 -9.223 1.00 14.36 26 ARG E CA 1
ATOM 4681 C C . ARG E 1 24 ? 30.933 53.487 -9.056 1.00 13.60 26 ARG E C 1
ATOM 4682 O O . ARG E 1 24 ? 31.228 54.314 -9.918 1.00 16.26 26 ARG E O 1
ATOM 4690 N N . ASP E 1 25 ? 31.628 53.312 -7.936 1.00 12.91 27 ASP E N 1
ATOM 4691 C CA . ASP E 1 25 ? 32.795 54.117 -7.617 1.00 12.85 27 ASP E CA 1
ATOM 4692 C C . ASP E 1 25 ? 33.956 53.184 -7.341 1.00 11.76 27 ASP E C 1
ATOM 4693 O O . ASP E 1 25 ? 33.747 52.050 -6.905 1.00 14.69 27 ASP E O 1
ATOM 4698 N N . PRO E 1 26 ? 35.186 53.657 -7.570 1.00 13.74 28 PRO E N 1
ATOM 4699 C CA . PRO E 1 26 ? 36.338 52.969 -6.982 1.00 13.29 28 PRO E CA 1
ATOM 4700 C C . PRO E 1 26 ? 36.217 53.049 -5.466 1.00 13.12 28 PRO E C 1
ATOM 4701 O O . PRO E 1 26 ? 35.465 53.869 -4.943 1.00 13.68 28 PRO E O 1
ATOM 4705 N N . VAL E 1 27 ? 36.937 52.183 -4.768 1.00 13.71 29 VAL E N 1
ATOM 4706 C CA . VAL E 1 27 ? 37.059 52.308 -3.328 1.00 12.40 29 VAL E CA 1
ATOM 4707 C C . VAL E 1 27 ? 37.476 53.742 -3.031 1.00 11.94 29 VAL E C 1
ATOM 4708 O O . VAL E 1 27 ? 38.370 54.285 -3.680 1.00 14.15 29 VAL E O 1
ATOM 4712 N N . ASN E 1 28 ? 36.818 54.364 -2.058 1.00 11.95 30 ASN E N 1
ATOM 4713 C CA . ASN E 1 28 ? 37.071 55.788 -1.833 1.00 12.61 30 ASN E CA 1
ATOM 4714 C C . ASN E 1 28 ? 36.881 56.228 -0.395 1.00 10.37 30 ASN E C 1
ATOM 4715 O O . ASN E 1 28 ? 36.068 55.661 0.342 1.00 10.79 30 ASN E O 1
ATOM 4720 N N . GLN E 1 29 ? 37.655 57.241 -0.010 1.00 11.72 31 GLN E N 1
ATOM 4721 C CA . GLN E 1 29 ? 37.628 57.730 1.362 1.00 11.65 31 GLN E CA 1
ATOM 4722 C C . GLN E 1 29 ? 36.281 58.316 1.825 1.00 9.80 31 GLN E C 1
ATOM 4723 O O . GLN E 1 29 ? 35.861 58.052 2.951 1.00 12.19 31 GLN E O 1
ATOM 4729 N N . PRO E 1 30 ? 35.591 59.085 0.963 1.00 10.63 32 PRO E N 1
ATOM 4730 C CA . PRO E 1 30 ? 34.312 59.630 1.436 1.00 10.88 32 PRO E CA 1
ATOM 4731 C C . PRO E 1 30 ? 33.333 58.534 1.873 1.00 11.58 32 PRO E C 1
ATOM 4732 O O . PRO E 1 30 ? 32.673 58.641 2.927 1.00 9.90 32 PRO E O 1
ATOM 4736 N N . MET E 1 31 ? 33.235 57.452 1.099 1.00 9.76 33 MET E N 1
ATOM 4737 C CA . MET E 1 31 ? 32.365 56.354 1.495 1.00 9.31 33 MET E CA 1
ATOM 4738 C C . MET E 1 31 ? 32.877 55.564 2.691 1.00 8.47 33 MET E C 1
ATOM 4739 O O . MET E 1 31 ? 32.093 55.108 3.513 1.00 9.64 33 MET E O 1
ATOM 4744 N N . ILE E 1 32 ? 34.196 55.396 2.789 1.00 8.85 34 ILE E N 1
ATOM 4745 C CA . ILE E 1 32 ? 34.752 54.812 4.005 1.00 7.98 34 ILE E CA 1
ATOM 4746 C C . ILE E 1 32 ? 34.364 55.676 5.191 1.00 8.14 34 ILE E C 1
ATOM 4747 O O . ILE E 1 32 ? 33.928 55.174 6.239 1.00 9.46 34 ILE E O 1
ATOM 4752 N N . ASN E 1 33 ? 34.523 56.985 5.045 1.00 8.62 35 ASN E N 1
ATOM 4753 C CA . ASN E 1 33 ? 34.181 57.896 6.128 1.00 10.74 35 ASN E CA 1
ATOM 4754 C C . ASN E 1 33 ? 32.728 57.763 6.554 1.00 11.41 35 ASN E C 1
ATOM 4755 O O . ASN E 1 33 ? 32.436 57.708 7.742 1.00 11.34 35 ASN E O 1
ATOM 4760 N N . ASN E 1 34 ? 31.822 57.690 5.579 1.00 9.38 36 ASN E N 1
ATOM 4761 C CA . ASN E 1 34 ? 30.407 57.553 5.926 1.00 9.54 36 ASN E CA 1
ATOM 4762 C C . ASN E 1 34 ? 30.160 56.264 6.710 1.00 9.06 36 ASN E C 1
ATOM 4763 O O . ASN E 1 34 ? 29.363 56.226 7.669 1.00 11.90 36 ASN E O 1
ATOM 4768 N N . TRP E 1 35 ? 30.822 55.199 6.278 1.00 10.18 37 TRP E N 1
ATOM 4769 C CA . TRP E 1 35 ? 30.609 53.885 6.858 1.00 9.44 37 TRP E CA 1
ATOM 4770 C C . TRP E 1 35 ? 31.194 53.802 8.259 1.00 10.53 37 TRP E C 1
ATOM 4771 O O . TRP E 1 35 ? 30.522 53.356 9.181 1.00 11.60 37 TRP E O 1
ATOM 4782 N N . VAL E 1 36 ? 32.446 54.223 8.449 1.00 10.28 38 VAL E N 1
ATOM 4783 C CA . VAL E 1 36 ? 33.014 54.117 9.796 1.00 13.16 38 VAL E CA 1
ATOM 4784 C C . VAL E 1 36 ? 32.285 55.030 10.793 1.00 11.69 38 VAL E C 1
ATOM 4785 O O . VAL E 1 36 ? 32.148 54.702 11.981 1.00 14.65 38 VAL E O 1
ATOM 4789 N N . GLU E 1 37 ? 31.799 56.174 10.312 1.00 10.99 39 GLU E N 1
ATOM 4790 C CA . GLU E 1 37 ? 31.004 57.092 11.121 1.00 12.92 39 GLU E CA 1
ATOM 4791 C C . GLU E 1 37 ? 29.730 56.418 11.628 1.00 13.33 39 GLU E C 1
ATOM 4792 O O . GLU E 1 37 ? 29.387 56.520 12.811 1.00 15.48 39 GLU E O 1
ATOM 4798 N N . ALA E 1 38 ? 29.026 55.717 10.744 1.00 11.73 40 ALA E N 1
ATOM 4799 C CA . ALA E 1 38 ? 27.737 55.154 11.156 1.00 11.54 40 ALA E CA 1
ATOM 4800 C C . ALA E 1 38 ? 27.942 53.891 11.996 1.00 11.24 40 ALA E C 1
ATOM 4801 O O . ALA E 1 38 ? 27.233 53.677 12.977 1.00 12.48 40 ALA E O 1
ATOM 4803 N N . ILE E 1 39 ? 28.885 53.053 11.576 1.00 11.06 41 ILE E N 1
ATOM 4804 C CA . ILE E 1 39 ? 29.181 51.803 12.265 1.00 10.70 41 ILE E CA 1
ATOM 4805 C C . ILE E 1 39 ? 29.845 52.089 13.611 1.00 13.33 41 ILE E C 1
ATOM 4806 O O . ILE E 1 39 ? 29.753 51.284 14.540 1.00 15.56 41 ILE E O 1
ATOM 4811 N N . GLY E 1 40 ? 30.511 53.244 13.720 1.00 11.61 42 GLY E N 1
ATOM 4812 C CA . GLY E 1 40 ? 31.188 53.623 14.949 1.00 12.50 42 GLY E CA 1
ATOM 4813 C C . GLY E 1 40 ? 32.520 52.908 15.148 1.00 13.48 42 GLY E C 1
ATOM 4814 O O . GLY E 1 40 ? 32.973 52.759 16.284 1.00 15.91 42 GLY E O 1
ATOM 4815 N N . ASP E 1 41 ? 33.131 52.476 14.046 1.00 12.42 43 ASP E N 1
ATOM 4816 C CA . ASP E 1 41 ? 34.392 51.755 14.099 1.00 12.13 43 ASP E CA 1
ATOM 4817 C C . ASP E 1 41 ? 35.526 52.771 14.029 1.00 14.92 43 ASP E C 1
ATOM 4818 O O . ASP E 1 41 ? 35.750 53.384 12.979 1.00 15.16 43 ASP E O 1
ATOM 4823 N N . ARG E 1 42 ? 36.222 52.947 15.150 1.00 13.94 44 ARG E N 1
ATOM 4824 C CA . ARG E 1 42 ? 37.289 53.934 15.246 1.00 14.63 44 ARG E CA 1
ATOM 4825 C C . ARG E 1 42 ? 38.664 53.378 14.868 1.00 15.35 44 ARG E C 1
ATOM 4826 O O . ARG E 1 42 ? 39.664 54.013 15.150 1.00 18.46 44 ARG E O 1
ATOM 4834 N N . ASN E 1 43 ? 38.700 52.208 14.223 1.00 14.03 45 ASN E N 1
ATOM 4835 C CA . ASN E 1 43 ? 39.979 51.624 13.800 1.00 14.45 45 ASN E CA 1
ATOM 4836 C C . ASN E 1 43 ? 40.726 52.628 12.938 1.00 13.48 45 ASN E C 1
ATOM 4837 O O . ASN E 1 43 ? 40.214 53.047 11.892 1.00 14.37 45 ASN E O 1
ATOM 4842 N N . PRO E 1 44 ? 41.920 53.050 13.392 1.00 15.37 46 PRO E N 1
ATOM 4843 C CA . PRO E 1 44 ? 42.547 54.172 12.698 1.00 17.00 46 PRO E CA 1
ATOM 4844 C C . PRO E 1 44 ? 43.070 53.827 11.298 1.00 15.96 46 PRO E C 1
ATOM 4845 O O . PRO E 1 44 ? 43.348 54.739 10.521 1.00 14.90 46 PRO E O 1
ATOM 4849 N N . ILE E 1 45 ? 43.195 52.542 10.971 1.00 14.58 47 ILE E N 1
ATOM 4850 C CA . ILE E 1 45 ? 43.767 52.205 9.675 1.00 14.51 47 ILE E CA 1
ATOM 4851 C C . ILE E 1 45 ? 42.849 52.564 8.496 1.00 12.92 47 ILE E C 1
ATOM 4852 O O . ILE E 1 45 ? 43.303 52.603 7.350 1.00 13.44 47 ILE E O 1
ATOM 4857 N N . TYR E 1 46 ? 41.587 52.869 8.788 1.00 11.39 48 TYR E N 1
ATOM 4858 C CA . TYR E 1 46 ? 40.631 53.200 7.730 1.00 11.32 48 TYR E CA 1
ATOM 4859 C C . TYR E 1 46 ? 40.597 54.690 7.453 1.00 11.40 48 TYR E C 1
ATOM 4860 O O . TYR E 1 46 ? 39.965 55.118 6.490 1.00 13.88 48 TYR E O 1
ATOM 4869 N N . VAL E 1 47 ? 41.238 55.482 8.311 1.00 13.09 49 VAL E N 1
ATOM 4870 C CA . VAL E 1 47 ? 41.136 56.941 8.213 1.00 13.27 49 VAL E CA 1
ATOM 4871 C C . VAL E 1 47 ? 42.466 57.691 8.371 1.00 14.04 49 VAL E C 1
ATOM 4872 O O . VAL E 1 47 ? 42.501 58.907 8.221 1.00 16.73 49 VAL E O 1
ATOM 4876 N N . ASP E 1 48 ? 43.553 56.988 8.684 1.00 15.01 50 ASP E N 1
ATOM 4877 C CA . ASP E 1 48 ? 44.827 57.650 8.937 1.00 17.40 50 ASP E CA 1
ATOM 4878 C C . ASP E 1 48 ? 45.943 56.842 8.302 1.00 18.09 50 ASP E C 1
ATOM 4879 O O . ASP E 1 48 ? 46.158 55.695 8.678 1.00 18.08 50 ASP E O 1
ATOM 4884 N N . ASP E 1 49 ? 46.634 57.448 7.340 1.00 18.34 51 ASP E N 1
ATOM 4885 C CA . ASP E 1 49 ? 47.668 56.732 6.600 1.00 19.48 51 ASP E CA 1
ATOM 4886 C C . ASP E 1 49 ? 48.761 56.213 7.522 1.00 18.94 51 ASP E C 1
ATOM 4887 O O . ASP E 1 49 ? 49.245 55.101 7.326 1.00 18.45 51 ASP E O 1
ATOM 4892 N N . ALA E 1 50 ? 49.154 57.015 8.514 1.00 20.10 52 ALA E N 1
ATOM 4893 C CA . ALA E 1 50 ? 50.268 56.626 9.379 1.00 20.80 52 ALA E CA 1
ATOM 4894 C C . ALA E 1 50 ? 49.908 55.428 10.245 1.00 21.64 52 ALA E C 1
ATOM 4895 O O . ALA E 1 50 ? 50.738 54.545 10.498 1.00 20.80 52 ALA E O 1
ATOM 4897 N N . ALA E 1 51 ? 48.660 55.388 10.694 1.00 19.30 53 ALA E N 1
ATOM 4898 C CA . ALA E 1 51 ? 48.207 54.256 11.480 1.00 18.75 53 ALA E CA 1
ATOM 4899 C C . ALA E 1 51 ? 48.192 53.024 10.615 1.00 19.44 53 ALA E C 1
ATOM 4900 O O . ALA E 1 51 ? 48.574 51.949 11.059 1.00 17.70 53 ALA E O 1
ATOM 4902 N N . ALA E 1 52 ? 47.697 53.170 9.386 1.00 16.01 54 ALA E N 1
ATOM 4903 C CA . ALA E 1 52 ? 47.658 52.038 8.472 1.00 15.32 54 ALA E CA 1
ATOM 4904 C C . ALA E 1 52 ? 49.062 51.503 8.195 1.00 16.35 54 ALA E C 1
ATOM 4905 O O . ALA E 1 52 ? 49.274 50.302 8.118 1.00 16.34 54 ALA E O 1
ATOM 4907 N N . ARG E 1 53 ? 50.029 52.404 8.083 1.00 17.57 55 ARG E N 1
ATOM 4908 C CA . ARG E 1 53 ? 51.407 51.952 7.873 1.00 18.85 55 ARG E CA 1
ATOM 4909 C C . ARG E 1 53 ? 52.012 51.259 9.094 1.00 21.42 55 ARG E C 1
ATOM 4910 O O . ARG E 1 53 ? 52.804 50.324 8.950 1.00 20.19 55 ARG E O 1
ATOM 4918 N N . ALA E 1 54 ? 51.652 51.707 10.294 1.00 19.04 56 ALA E N 1
ATOM 4919 C CA . ALA E 1 54 ? 52.149 51.044 11.507 1.00 20.05 56 ALA E CA 1
ATOM 4920 C C . ALA E 1 54 ? 51.580 49.631 11.607 1.00 20.41 56 ALA E C 1
ATOM 4921 O O . ALA E 1 54 ? 52.128 48.766 12.294 1.00 20.76 56 ALA E O 1
ATOM 4923 N N . ALA E 1 55 ? 50.483 49.404 10.900 1.00 19.47 57 ALA E N 1
ATOM 4924 C CA . ALA E 1 55 ? 49.860 48.093 10.876 1.00 19.80 57 ALA E CA 1
ATOM 4925 C C . ALA E 1 55 ? 50.301 47.287 9.659 1.00 22.33 57 ALA E C 1
ATOM 4926 O O . ALA E 1 55 ? 49.755 46.225 9.397 1.00 23.22 57 ALA E O 1
ATOM 4928 N N . GLY E 1 56 ? 51.272 47.800 8.905 1.00 18.53 58 GLY E N 1
ATOM 4929 C CA . GLY E 1 56 ? 51.855 47.038 7.807 1.00 20.78 58 GLY E CA 1
ATOM 4930 C C . GLY E 1 56 ? 51.250 47.238 6.424 1.00 18.93 58 GLY E C 1
ATOM 4931 O O . GLY E 1 56 ? 51.649 46.564 5.467 1.00 21.78 58 GLY E O 1
ATOM 4932 N N . HIS E 1 57 ? 50.319 48.183 6.305 1.00 17.69 59 HIS E N 1
ATOM 4933 C CA . HIS E 1 57 ? 49.676 48.483 5.020 1.00 17.27 59 HIS E CA 1
ATOM 4934 C C . HIS E 1 57 ? 50.376 49.639 4.322 1.00 18.21 59 HIS E C 1
ATOM 4935 O O . HIS E 1 57 ? 51.077 50.410 4.958 1.00 20.32 59 HIS E O 1
ATOM 4942 N N . PRO E 1 58 ? 50.174 49.783 3.007 1.00 18.60 60 PRO E N 1
ATOM 4943 C CA . PRO E 1 58 ? 50.874 50.868 2.308 1.00 20.02 60 PRO E CA 1
ATOM 4944 C C . PRO E 1 58 ? 50.339 52.256 2.642 1.00 19.56 60 PRO E C 1
ATOM 4945 O O . PRO E 1 58 ? 51.034 53.260 2.441 1.00 23.12 60 PRO E O 1
ATOM 4949 N N . GLY E 1 59 ? 49.131 52.296 3.178 1.00 19.13 61 GLY E N 1
ATOM 4950 C CA . GLY E 1 59 ? 48.436 53.534 3.474 1.00 17.55 61 GLY E CA 1
ATOM 4951 C C . GLY E 1 59 ? 47.050 53.094 3.892 1.00 15.74 61 GLY E C 1
ATOM 4952 O O . GLY E 1 59 ? 46.824 51.894 4.056 1.00 15.18 61 GLY E O 1
ATOM 4953 N N . ILE E 1 60 ? 46.139 54.047 4.067 1.00 15.37 62 ILE E N 1
ATOM 4954 C CA . ILE E 1 60 ? 44.743 53.722 4.408 1.00 13.91 62 ILE E CA 1
ATOM 4955 C C . ILE E 1 60 ? 44.192 52.565 3.591 1.00 13.95 62 ILE E C 1
ATOM 4956 O O . ILE E 1 60 ? 44.400 52.485 2.377 1.00 13.66 62 ILE E O 1
ATOM 4961 N N . VAL E 1 61 ? 43.498 51.666 4.283 1.00 12.31 63 VAL E N 1
ATOM 4962 C CA . VAL E 1 61 ? 42.829 50.545 3.621 1.00 12.34 63 VAL E CA 1
ATOM 4963 C C . VAL E 1 61 ? 41.343 50.612 3.930 1.00 10.61 63 VAL E C 1
ATOM 4964 O O . VAL E 1 61 ? 40.930 51.226 4.902 1.00 13.16 63 VAL E O 1
ATOM 4968 N N . ALA E 1 62 ? 40.542 49.981 3.080 1.00 11.13 64 ALA E N 1
ATOM 4969 C CA . ALA E 1 62 ? 39.101 49.920 3.318 1.00 11.46 64 ALA E CA 1
ATOM 4970 C C . ALA E 1 62 ? 38.765 48.830 4.325 1.00 10.66 64 ALA E C 1
ATOM 4971 O O . ALA E 1 62 ? 39.425 47.801 4.362 1.00 11.12 64 ALA E O 1
ATOM 4973 N N . PRO E 1 63 ? 37.709 49.035 5.124 1.00 9.89 65 PRO E N 1
ATOM 4974 C CA . PRO E 1 63 ? 37.259 47.940 5.983 1.00 10.04 65 PRO E CA 1
ATOM 4975 C C . PRO E 1 63 ? 36.873 46.745 5.120 1.00 10.76 65 PRO E C 1
ATOM 4976 O O . PRO E 1 63 ? 36.174 46.916 4.108 1.00 9.38 65 PRO E O 1
ATOM 4980 N N . PRO E 1 64 ? 37.349 45.542 5.471 1.00 10.70 66 PRO E N 1
ATOM 4981 C CA . PRO E 1 64 ? 37.022 44.358 4.661 1.00 11.45 66 PRO E CA 1
ATOM 4982 C C . PRO E 1 64 ? 35.506 44.185 4.471 1.00 11.21 66 PRO E C 1
ATOM 4983 O O . PRO E 1 64 ? 35.029 43.888 3.366 1.00 11.19 66 PRO E O 1
ATOM 4987 N N . ALA E 1 65 ? 34.763 44.417 5.541 1.00 11.42 67 ALA E N 1
ATOM 4988 C CA . ALA E 1 65 ? 33.308 44.244 5.517 1.00 11.52 67 ALA E CA 1
ATOM 4989 C C . ALA E 1 65 ? 32.573 45.279 4.674 1.00 12.05 67 ALA E C 1
ATOM 4990 O O . ALA E 1 65 ? 31.359 45.187 4.520 1.00 13.40 67 ALA E O 1
ATOM 4992 N N . MET E 1 66 ? 33.287 46.247 4.118 1.00 9.76 68 MET E N 1
ATOM 4993 C CA . MET E 1 66 ? 32.673 47.127 3.117 1.00 9.62 68 MET E CA 1
ATOM 4994 C C . MET E 1 66 ? 32.597 46.527 1.714 1.00 10.26 68 MET E C 1
ATOM 4995 O O . MET E 1 66 ? 32.106 47.189 0.800 1.00 11.06 68 MET E O 1
ATOM 5000 N N . ILE E 1 67 ? 33.094 45.305 1.513 1.00 10.60 69 ILE E N 1
ATOM 5001 C CA . ILE E 1 67 ? 33.184 44.771 0.147 1.00 11.62 69 ILE E CA 1
ATOM 5002 C C . ILE E 1 67 ? 31.862 44.849 -0.626 1.00 12.84 69 ILE E C 1
ATOM 5003 O O . ILE E 1 67 ? 31.822 45.308 -1.761 1.00 13.53 69 ILE E O 1
ATOM 5008 N N . GLN E 1 68 ? 30.780 44.451 0.032 1.00 11.80 70 GLN E N 1
ATOM 5009 C CA . GLN E 1 68 ? 29.484 44.427 -0.631 1.00 11.70 70 GLN E CA 1
ATOM 5010 C C . GLN E 1 68 ? 28.960 45.850 -0.879 1.00 11.29 70 GLN E C 1
ATOM 5011 O O . GLN E 1 68 ? 28.160 46.078 -1.790 1.00 12.69 70 GLN E O 1
ATOM 5017 N N . VAL E 1 69 ? 29.407 46.814 -0.077 1.00 8.79 71 VAL E N 1
ATOM 5018 C CA . VAL E 1 69 ? 28.950 48.188 -0.209 1.00 9.65 71 VAL E CA 1
ATOM 5019 C C . VAL E 1 69 ? 29.303 48.777 -1.577 1.00 10.54 71 VAL E C 1
ATOM 5020 O O . VAL E 1 69 ? 28.507 49.513 -2.168 1.00 11.27 71 VAL E O 1
ATOM 5024 N N . TRP E 1 70 ? 30.498 48.458 -2.082 1.00 10.03 72 TRP E N 1
ATOM 5025 C CA . TRP E 1 70 ? 30.964 49.106 -3.298 1.00 10.00 72 TRP E CA 1
ATOM 5026 C C . TRP E 1 70 ? 30.075 48.802 -4.485 1.00 11.63 72 TRP E C 1
ATOM 5027 O O . TRP E 1 70 ? 29.893 49.644 -5.375 1.00 14.00 72 TRP E O 1
ATOM 5038 N N . THR E 1 71 ? 29.507 47.597 -4.491 1.00 11.48 73 THR E N 1
ATOM 5039 C CA . THR E 1 71 ? 28.767 47.132 -5.666 1.00 13.49 73 THR E CA 1
ATOM 5040 C C . THR E 1 71 ? 27.264 47.133 -5.471 1.00 10.05 73 THR E C 1
ATOM 5041 O O . THR E 1 71 ? 26.526 46.650 -6.328 1.00 12.99 73 THR E O 1
ATOM 5045 N N . MET E 1 72 ? 26.788 47.722 -4.387 1.00 15.62 74 MET E N 1
ATOM 5046 C CA . MET E 1 72 ? 25.339 47.880 -4.212 1.00 16.26 74 MET E CA 1
ATOM 5047 C C . MET E 1 72 ? 24.784 48.739 -5.352 1.00 17.28 74 MET E C 1
ATOM 5048 O O . MET E 1 72 ? 25.450 49.630 -5.859 1.00 18.85 74 MET E O 1
ATOM 5053 N N . MET E 1 73 ? 23.541 48.465 -5.739 1.00 19.15 75 MET E N 1
ATOM 5054 C CA . MET E 1 73 ? 22.882 49.250 -6.771 1.00 22.73 75 MET E CA 1
ATOM 5055 C C . MET E 1 73 ? 22.513 50.648 -6.288 1.00 22.39 75 MET E C 1
ATOM 5056 O O . MET E 1 73 ? 22.554 51.613 -7.050 1.00 24.09 75 MET E O 1
ATOM 5061 N N . GLY E 1 74 ? 22.152 50.755 -5.017 1.00 19.76 76 GLY E N 1
ATOM 5062 C CA . GLY E 1 74 ? 21.687 52.023 -4.471 1.00 26.91 76 GLY E CA 1
ATOM 5063 C C . GLY E 1 74 ? 20.373 52.466 -5.101 1.00 27.54 76 GLY E C 1
ATOM 5064 O O . GLY E 1 74 ? 19.602 51.643 -5.597 1.00 26.19 76 GLY E O 1
ATOM 5065 N N . LEU E 1 75 ? 20.103 53.768 -5.092 1.00 27.61 77 LEU E N 1
ATOM 5066 C CA . LEU E 1 75 ? 18.864 54.270 -5.680 1.00 30.61 77 LEU E CA 1
ATOM 5067 C C . LEU E 1 75 ? 18.901 54.390 -7.197 1.00 33.97 77 LEU E C 1
ATOM 5068 O O . LEU E 1 75 ? 17.887 54.176 -7.863 1.00 37.74 77 LEU E O 1
ATOM 5073 N N . GLY E 1 76 ? 20.060 54.751 -7.740 1.00 32.31 78 GLY E N 1
ATOM 5074 C CA . GLY E 1 76 ? 20.169 55.040 -9.163 1.00 36.99 78 GLY E CA 1
ATOM 5075 C C . GLY E 1 76 ? 20.626 53.881 -10.028 1.00 36.60 78 GLY E C 1
ATOM 5076 O O . GLY E 1 76 ? 20.535 53.940 -11.259 1.00 40.81 78 GLY E O 1
ATOM 5077 N N . GLY E 1 77 ? 21.109 52.817 -9.397 1.00 33.59 79 GLY E N 1
ATOM 5078 C CA . GLY E 1 77 ? 21.587 51.661 -10.134 1.00 34.36 79 GLY E CA 1
ATOM 5079 C C . GLY E 1 77 ? 20.485 50.916 -10.863 1.00 36.57 79 GLY E C 1
ATOM 5080 O O . GLY E 1 77 ? 19.408 50.683 -10.314 1.00 36.80 79 GLY E O 1
ATOM 5081 N N . VAL E 1 78 ? 20.754 50.551 -12.113 1.00 36.55 80 VAL E N 1
ATOM 5082 C CA . VAL E 1 78 ? 19.849 49.701 -12.874 1.00 37.98 80 VAL E CA 1
ATOM 5083 C C . VAL E 1 78 ? 20.456 48.303 -13.003 1.00 36.87 80 VAL E C 1
ATOM 5084 O O . VAL E 1 78 ? 21.567 48.144 -13.509 1.00 36.82 80 VAL E O 1
ATOM 5088 N N . ARG E 1 79 ? 19.739 47.297 -12.510 1.00 36.54 81 ARG E N 1
ATOM 5089 C CA . ARG E 1 79 ? 20.225 45.921 -12.545 1.00 37.65 81 ARG E CA 1
ATOM 5090 C C . ARG E 1 79 ? 20.450 45.454 -13.978 1.00 37.91 81 ARG E C 1
ATOM 5091 O O . ARG E 1 79 ? 19.611 45.691 -14.848 1.00 37.66 81 ARG E O 1
ATOM 5099 N N . PRO E 1 80 ? 21.591 44.790 -14.229 1.00 34.23 82 PRO E N 1
ATOM 5100 C CA . PRO E 1 80 ? 21.873 44.261 -15.564 1.00 36.15 82 PRO E CA 1
ATOM 5101 C C . PRO E 1 80 ? 20.884 43.160 -15.905 1.00 37.55 82 PRO E C 1
ATOM 5102 O O . PRO E 1 80 ? 20.302 42.559 -15.001 1.00 37.28 82 PRO E O 1
ATOM 5106 N N . LYS E 1 81 ? 20.691 42.907 -17.192 1.00 39.49 83 LYS E N 1
ATOM 5107 C CA . LYS E 1 81 ? 19.728 41.909 -17.623 1.00 41.59 83 LYS E CA 1
ATOM 5108 C C . LYS E 1 81 ? 20.118 40.507 -17.156 1.00 42.27 83 LYS E C 1
ATOM 5109 O O . LYS E 1 81 ? 19.256 39.643 -17.007 1.00 44.45 83 LYS E O 1
ATOM 5111 N N . ASP E 1 82 ? 21.408 40.285 -16.911 1.00 38.72 84 ASP E N 1
ATOM 5112 C CA . ASP E 1 82 ? 21.878 38.954 -16.513 1.00 39.06 84 ASP E CA 1
ATOM 5113 C C . ASP E 1 82 ? 21.995 38.798 -14.993 1.00 37.13 84 ASP E C 1
ATOM 5114 O O . ASP E 1 82 ? 22.574 37.833 -14.496 1.00 36.90 84 ASP E O 1
ATOM 5119 N N . ASP E 1 83 ? 21.446 39.764 -14.266 1.00 36.69 85 ASP E N 1
ATOM 5120 C CA . ASP E 1 83 ? 21.332 39.673 -12.816 1.00 37.38 85 ASP E CA 1
ATOM 5121 C C . ASP E 1 83 ? 20.564 38.400 -12.446 1.00 37.99 85 ASP E C 1
ATOM 5122 O O . ASP E 1 83 ? 19.456 38.178 -12.932 1.00 39.29 85 ASP E O 1
ATOM 5127 N N . PRO E 1 84 ? 21.169 37.541 -11.607 1.00 23.15 86 PRO E N 1
ATOM 5128 C CA . PRO E 1 84 ? 20.515 36.269 -11.281 1.00 26.85 86 PRO E CA 1
ATOM 5129 C C . PRO E 1 84 ? 19.472 36.364 -10.174 1.00 27.74 86 PRO E C 1
ATOM 5130 O O . PRO E 1 84 ? 18.572 35.524 -10.117 1.00 31.43 86 PRO E O 1
ATOM 5134 N N . LEU E 1 85 ? 19.584 37.363 -9.308 1.00 26.20 87 LEU E N 1
ATOM 5135 C CA . LEU E 1 85 ? 18.731 37.418 -8.124 1.00 28.62 87 LEU E CA 1
ATOM 5136 C C . LEU E 1 85 ? 17.438 38.178 -8.396 1.00 29.54 87 LEU E C 1
ATOM 5137 O O . LEU E 1 85 ? 16.369 37.781 -7.933 1.00 29.99 87 LEU E O 1
ATOM 5142 N N . GLY E 1 86 ? 17.542 39.266 -9.151 1.00 28.60 88 GLY E N 1
ATOM 5143 C CA . GLY E 1 86 ? 16.390 40.086 -9.484 1.00 31.23 88 GLY E CA 1
ATOM 5144 C C . GLY E 1 86 ? 15.167 39.350 -10.012 1.00 32.85 88 GLY E C 1
ATOM 5145 O O . GLY E 1 86 ? 14.065 39.557 -9.515 1.00 35.08 88 GLY E O 1
ATOM 5146 N N . PRO E 1 87 ? 15.347 38.490 -11.026 1.00 31.64 89 PRO E N 1
ATOM 5147 C CA . PRO E 1 87 ? 14.208 37.721 -11.539 1.00 34.59 89 PRO E CA 1
ATOM 5148 C C . PRO E 1 87 ? 13.567 36.804 -10.494 1.00 32.87 89 PRO E C 1
ATOM 5149 O O . PRO E 1 87 ? 12.347 36.628 -10.509 1.00 35.55 89 PRO E O 1
ATOM 5153 N N . ILE E 1 88 ? 14.371 36.234 -9.602 1.00 29.10 90 ILE E N 1
ATOM 5154 C CA . ILE E 1 88 ? 13.835 35.349 -8.573 1.00 30.71 90 ILE E CA 1
ATOM 5155 C C . ILE E 1 88 ? 13.031 36.145 -7.542 1.00 29.24 90 ILE E C 1
ATOM 5156 O O . ILE E 1 88 ? 11.927 35.747 -7.158 1.00 28.40 90 ILE E O 1
ATOM 5161 N N . ILE E 1 89 ? 13.577 37.284 -7.123 1.00 27.63 91 ILE E N 1
ATOM 5162 C CA . ILE E 1 89 ? 12.867 38.186 -6.217 1.00 28.87 91 ILE E CA 1
ATOM 5163 C C . ILE E 1 89 ? 11.517 38.591 -6.792 1.00 30.76 91 ILE E C 1
ATOM 5164 O O . ILE E 1 89 ? 10.503 38.568 -6.093 1.00 32.51 91 ILE E O 1
ATOM 5169 N N . LYS E 1 90 ? 11.512 38.948 -8.072 1.00 31.38 92 LYS E N 1
ATOM 5170 C CA . LYS E 1 90 ? 10.288 39.363 -8.747 1.00 33.16 92 LYS E CA 1
ATOM 5171 C C . LYS E 1 90 ? 9.247 38.247 -8.746 1.00 36.69 92 LYS E C 1
ATOM 5172 O O . LYS E 1 90 ? 8.056 38.499 -8.528 1.00 38.92 92 LYS E O 1
ATOM 5178 N N . LEU E 1 91 ? 9.698 37.018 -8.994 1.00 32.93 93 LEU E N 1
ATOM 5179 C CA . LEU E 1 91 ? 8.796 35.869 -9.032 1.00 35.70 93 LEU E CA 1
ATOM 5180 C C . LEU E 1 91 ? 8.086 35.711 -7.699 1.00 32.83 93 LEU E C 1
ATOM 5181 O O . LEU E 1 91 ? 6.868 35.531 -7.656 1.00 36.54 93 LEU E O 1
ATOM 5186 N N . PHE E 1 92 ? 8.851 35.780 -6.611 1.00 30.35 94 PHE E N 1
ATOM 5187 C CA . PHE E 1 92 ? 8.264 35.652 -5.282 1.00 28.78 94 PHE E CA 1
ATOM 5188 C C . PHE E 1 92 ? 7.353 36.814 -4.924 1.00 30.57 94 PHE E C 1
ATOM 5189 O O . PHE E 1 92 ? 6.269 36.605 -4.391 1.00 29.79 94 PHE E O 1
ATOM 5197 N N . ASP E 1 93 ? 7.794 38.036 -5.210 1.00 30.84 95 ASP E N 1
ATOM 5198 C CA . ASP E 1 93 ? 6.948 39.213 -4.999 1.00 34.41 95 ASP E CA 1
ATOM 5199 C C . ASP E 1 93 ? 5.597 39.092 -5.691 1.00 37.89 95 ASP E C 1
ATOM 5200 O O . ASP E 1 93 ? 4.552 39.356 -5.091 1.00 37.55 95 ASP E O 1
ATOM 5205 N N . ASP E 1 94 ? 5.623 38.699 -6.960 1.00 38.22 96 ASP E N 1
ATOM 5206 C CA . ASP E 1 94 ? 4.405 38.609 -7.754 1.00 42.58 96 ASP E CA 1
ATOM 5207 C C . ASP E 1 94 ? 3.467 37.522 -7.232 1.00 41.18 96 ASP E C 1
ATOM 5208 O O . ASP E 1 94 ? 2.257 37.590 -7.435 1.00 44.69 96 ASP E O 1
ATOM 5213 N N . ALA E 1 95 ? 4.037 36.543 -6.536 1.00 39.96 97 ALA E N 1
ATOM 5214 C CA . ALA E 1 95 ? 3.265 35.447 -5.959 1.00 40.53 97 ALA E CA 1
ATOM 5215 C C . ALA E 1 95 ? 2.843 35.724 -4.515 1.00 41.32 97 ALA E C 1
ATOM 5216 O O . ALA E 1 95 ? 2.246 34.866 -3.862 1.00 44.56 97 ALA E O 1
ATOM 5218 N N . GLY E 1 96 ? 3.157 36.916 -4.015 1.00 37.90 98 GLY E N 1
ATOM 5219 C CA . GLY E 1 96 ? 2.700 37.319 -2.697 1.00 37.15 98 GLY E CA 1
ATOM 5220 C C . GLY E 1 96 ? 3.722 37.158 -1.588 1.00 32.40 98 GLY E C 1
ATOM 5221 O O . GLY E 1 96 ? 3.460 37.535 -0.446 1.00 32.46 98 GLY E O 1
ATOM 5222 N N . TYR E 1 97 ? 4.884 36.603 -1.919 1.00 30.47 99 TYR E N 1
ATOM 5223 C CA . TYR E 1 97 ? 5.970 36.453 -0.954 1.00 26.77 99 TYR E CA 1
ATOM 5224 C C . TYR E 1 97 ? 6.782 37.734 -0.916 1.00 26.17 99 TYR E C 1
ATOM 5225 O O . TYR E 1 97 ? 7.962 37.742 -1.272 1.00 24.10 99 TYR E O 1
ATOM 5234 N N . ILE E 1 98 ? 6.142 38.811 -0.469 1.00 27.43 100 ILE E N 1
ATOM 5235 C CA . ILE E 1 98 ? 6.733 40.144 -0.537 1.00 27.52 100 ILE E CA 1
ATOM 5236 C C . ILE E 1 98 ? 7.659 40.440 0.629 1.00 27.75 100 ILE E C 1
ATOM 5237 O O . ILE E 1 98 ? 8.387 41.438 0.613 1.00 29.90 100 ILE E O 1
ATOM 5242 N N . GLY E 1 99 ? 7.618 39.588 1.650 1.00 23.34 101 GLY E N 1
ATOM 5243 C CA . GLY E 1 99 ? 8.512 39.745 2.781 1.00 21.55 101 GLY E CA 1
ATOM 5244 C C . GLY E 1 99 ? 9.927 39.356 2.399 1.00 19.59 101 GLY E C 1
ATOM 5245 O O . GLY E 1 99 ? 10.126 38.482 1.551 1.00 19.41 101 GLY E O 1
ATOM 5246 N N . VAL E 1 100 ? 10.903 40.025 3.005 1.00 18.41 102 VAL E N 1
ATOM 5247 C CA . VAL E 1 100 ? 12.304 39.669 2.789 1.00 16.72 102 VAL E CA 1
ATOM 5248 C C . VAL E 1 100 ? 13.116 39.864 4.061 1.00 15.68 102 VAL E C 1
ATOM 5249 O O . VAL E 1 100 ? 12.963 40.864 4.774 1.00 16.14 102 VAL E O 1
ATOM 5253 N N . VAL E 1 101 ? 13.966 38.888 4.361 1.00 14.65 103 VAL E N 1
ATOM 5254 C CA . VAL E 1 101 ? 14.960 39.056 5.417 1.00 13.91 103 VAL E CA 1
ATOM 5255 C C . VAL E 1 101 ? 16.211 38.286 5.014 1.00 12.95 103 VAL E C 1
ATOM 5256 O O . VAL E 1 101 ? 16.130 37.159 4.544 1.00 14.93 103 VAL E O 1
ATOM 5260 N N . ALA E 1 102 ? 17.374 38.911 5.172 1.00 12.73 104 ALA E N 1
ATOM 5261 C CA . ALA E 1 102 ? 18.628 38.187 4.961 1.00 11.88 104 ALA E CA 1
ATOM 5262 C C . ALA E 1 102 ? 18.912 37.375 6.204 1.00 14.43 104 ALA E C 1
ATOM 5263 O O . ALA E 1 102 ? 18.707 37.865 7.318 1.00 18.30 104 ALA E O 1
ATOM 5265 N N . THR E 1 103 ? 19.413 36.153 6.036 1.00 13.10 105 THR E N 1
ATOM 5266 C CA . THR E 1 103 ? 19.504 35.241 7.170 1.00 13.35 105 THR E CA 1
ATOM 5267 C C . THR E 1 103 ? 20.910 34.737 7.487 1.00 16.09 105 THR E C 1
ATOM 5268 O O . THR E 1 103 ? 21.183 34.359 8.615 1.00 16.68 105 THR E O 1
ATOM 5272 N N . ASN E 1 104 ? 21.780 34.702 6.490 1.00 14.26 106 ASN E N 1
ATOM 5273 C CA . ASN E 1 104 ? 23.136 34.180 6.676 1.00 15.28 106 ASN E CA 1
ATOM 5274 C C . ASN E 1 104 ? 24.049 34.911 5.722 1.00 16.20 106 ASN E C 1
ATOM 5275 O O . ASN E 1 104 ? 23.649 35.260 4.619 1.00 15.41 106 ASN E O 1
ATOM 5280 N N . CYS E 1 105 ? 25.287 35.143 6.144 1.00 14.86 107 CYS E N 1
ATOM 5281 C CA . CYS E 1 105 ? 26.265 35.760 5.267 1.00 15.43 107 CYS E CA 1
ATOM 5282 C C . CYS E 1 105 ? 27.637 35.239 5.651 1.00 19.73 107 CYS E C 1
ATOM 5283 O O . CYS E 1 105 ? 28.017 35.313 6.813 1.00 22.15 107 CYS E O 1
ATOM 5286 N N . GLU E 1 106 ? 28.367 34.695 4.682 1.00 14.12 108 GLU E N 1
ATOM 5287 C CA . GLU E 1 106 ? 29.752 34.275 4.910 1.00 15.54 108 GLU E CA 1
ATOM 5288 C C . GLU E 1 106 ? 30.640 34.961 3.887 1.00 22.74 108 GLU E C 1
ATOM 5289 O O . GLU E 1 106 ? 30.452 34.791 2.685 1.00 20.64 108 GLU E O 1
ATOM 5295 N N . GLN E 1 107 ? 31.595 35.759 4.358 1.00 15.30 109 GLN E N 1
ATOM 5296 C CA . GLN E 1 107 ? 32.498 36.472 3.464 1.00 15.03 109 GLN E CA 1
ATOM 5297 C C . GLN E 1 107 ? 33.937 36.085 3.758 1.00 16.83 109 GLN E C 1
ATOM 5298 O O . GLN E 1 107 ? 34.310 35.936 4.913 1.00 18.75 109 GLN E O 1
ATOM 5304 N N . THR E 1 108 ? 34.722 35.895 2.705 1.00 17.30 110 THR E N 1
ATOM 5305 C CA . THR E 1 108 ? 36.165 35.691 2.840 1.00 19.17 110 THR E CA 1
ATOM 5306 C C . THR E 1 108 ? 36.872 36.850 2.158 1.00 19.36 110 THR E C 1
ATOM 5307 O O . THR E 1 108 ? 36.424 37.330 1.113 1.00 17.88 110 THR E O 1
ATOM 5311 N N . TYR E 1 109 ? 37.959 37.332 2.760 1.00 19.81 111 TYR E N 1
ATOM 5312 C CA . TYR E 1 109 ? 38.664 38.484 2.214 1.00 19.52 111 TYR E CA 1
ATOM 5313 C C . TYR E 1 109 ? 40.081 38.065 1.884 1.00 21.63 111 TYR E C 1
ATOM 5314 O O . TYR E 1 109 ? 40.845 37.708 2.774 1.00 23.55 111 TYR E O 1
ATOM 5323 N N . HIS E 1 110 ? 40.426 38.090 0.606 1.00 17.07 112 HIS E N 1
ATOM 5324 C CA . HIS E 1 110 ? 41.757 37.630 0.208 1.00 18.15 112 HIS E CA 1
ATOM 5325 C C . HIS E 1 110 ? 42.825 38.623 0.658 1.00 17.85 112 HIS E C 1
ATOM 5326 O O . HIS E 1 110 ? 43.936 38.232 1.055 1.00 19.11 112 HIS E O 1
ATOM 5333 N N . ARG E 1 111 ? 42.488 39.906 0.565 1.00 16.66 113 ARG E N 1
ATOM 5334 C CA . ARG E 1 111 ? 43.388 40.974 1.001 1.00 16.34 113 ARG E CA 1
ATOM 5335 C C . ARG E 1 111 ? 42.573 42.226 1.262 1.00 15.50 113 ARG E C 1
ATOM 5336 O O . ARG E 1 111 ? 41.388 42.297 0.907 1.00 15.69 113 ARG E O 1
ATOM 5344 N N . TYR E 1 112 ? 43.205 43.215 1.876 1.00 15.19 114 TYR E N 1
ATOM 5345 C CA . TYR E 1 112 ? 42.588 44.521 2.073 1.00 13.78 114 TYR E CA 1
ATOM 5346 C C . TYR E 1 112 ? 42.683 45.340 0.791 1.00 14.28 114 TYR E C 1
ATOM 5347 O O . TYR E 1 112 ? 43.642 45.204 0.018 1.00 17.42 114 TYR E O 1
ATOM 5356 N N . LEU E 1 113 ? 41.672 46.175 0.554 1.00 13.63 115 LEU E N 1
ATOM 5357 C CA . LEU E 1 113 ? 41.624 47.029 -0.631 1.00 12.90 115 LEU E CA 1
ATOM 5358 C C . LEU E 1 113 ? 42.074 48.453 -0.321 1.00 13.31 115 LEU E C 1
ATOM 5359 O O . LEU E 1 113 ? 41.923 48.930 0.800 1.00 15.23 115 LEU E O 1
ATOM 5364 N N . LEU E 1 114 ? 42.646 49.117 -1.321 1.00 15.96 116 LEU E N 1
ATOM 5365 C CA . LEU E 1 114 ? 43.125 50.490 -1.159 1.00 15.73 116 LEU E CA 1
ATOM 5366 C C . LEU E 1 114 ? 42.204 51.460 -1.870 1.00 13.55 116 LEU E C 1
ATOM 5367 O O . LEU E 1 114 ? 41.640 51.121 -2.919 1.00 13.70 116 LEU E O 1
ATOM 5372 N N . PRO E 1 115 ? 42.050 52.675 -1.320 1.00 13.40 117 PRO E N 1
ATOM 5373 C CA . PRO E 1 115 ? 41.338 53.709 -2.075 1.00 13.25 117 PRO E CA 1
ATOM 5374 C C . PRO E 1 115 ? 41.919 53.838 -3.472 1.00 14.15 117 PRO E C 1
ATOM 5375 O O . PRO E 1 115 ? 43.151 53.793 -3.660 1.00 17.18 117 PRO E O 1
ATOM 5379 N N . GLY E 1 116 ? 41.027 53.960 -4.450 1.00 14.01 118 GLY E N 1
ATOM 5380 C CA . GLY E 1 116 ? 41.417 54.044 -5.845 1.00 13.58 118 GLY E CA 1
ATOM 5381 C C . GLY E 1 116 ? 41.241 52.744 -6.610 1.00 15.74 118 GLY E C 1
ATOM 5382 O O . GLY E 1 116 ? 41.154 52.757 -7.840 1.00 18.14 118 GLY E O 1
ATOM 5383 N N . GLU E 1 117 ? 41.204 51.620 -5.901 1.00 14.13 119 GLU E N 1
ATOM 5384 C CA . GLU E 1 117 ? 41.013 50.341 -6.580 1.00 13.32 119 GLU E CA 1
ATOM 5385 C C . GLU E 1 117 ? 39.560 50.186 -7.015 1.00 12.89 119 GLU E C 1
ATOM 5386 O O . GLU E 1 117 ? 38.636 50.573 -6.294 1.00 14.67 119 GLU E O 1
ATOM 5392 N N . GLN E 1 118 ? 39.378 49.603 -8.195 1.00 14.66 120 GLN E N 1
ATOM 5393 C CA . GLN E 1 118 ? 38.072 49.438 -8.807 1.00 17.33 120 GLN E CA 1
ATOM 5394 C C . GLN E 1 118 ? 37.610 47.987 -8.692 1.00 15.29 120 GLN E C 1
ATOM 5395 O O . GLN E 1 118 ? 38.197 47.092 -9.297 1.00 17.04 120 GLN E O 1
ATOM 5401 N N . VAL E 1 119 ? 36.553 47.773 -7.918 1.00 14.72 121 VAL E N 1
ATOM 5402 C CA . VAL E 1 119 ? 36.011 46.440 -7.680 1.00 14.12 121 VAL E CA 1
ATOM 5403 C C . VAL E 1 119 ? 35.000 46.078 -8.755 1.00 13.56 121 VAL E C 1
ATOM 5404 O O . VAL E 1 119 ? 34.281 46.951 -9.264 1.00 14.00 121 VAL E O 1
ATOM 5408 N N . SER E 1 120 ? 34.961 44.802 -9.132 1.00 13.29 122 SER E N 1
ATOM 5409 C CA . SER E 1 120 ? 33.863 44.301 -9.960 1.00 15.55 122 SER E CA 1
ATOM 5410 C C . SER E 1 120 ? 33.210 43.117 -9.271 1.00 18.49 122 SER E C 1
ATOM 5411 O O . SER E 1 120 ? 33.812 42.486 -8.400 1.00 17.51 122 SER E O 1
ATOM 5414 N N . ILE E 1 121 ? 31.964 42.837 -9.642 1.00 15.09 123 ILE E N 1
ATOM 5415 C CA . ILE E 1 121 ? 31.207 41.757 -9.020 1.00 16.03 123 ILE E CA 1
ATOM 5416 C C . ILE E 1 121 ? 30.656 40.784 -10.062 1.00 17.13 123 ILE E C 1
ATOM 5417 O O . ILE E 1 121 ? 30.207 41.196 -11.134 1.00 17.23 123 ILE E O 1
ATOM 5422 N N . SER E 1 122 ? 30.720 39.494 -9.743 1.00 14.62 124 SER E N 1
ATOM 5423 C CA . SER E 1 122 ? 30.037 38.452 -10.520 1.00 15.40 124 SER E CA 1
ATOM 5424 C C . SER E 1 122 ? 29.237 37.584 -9.559 1.00 17.42 124 SER E C 1
ATOM 5425 O O . SER E 1 122 ? 29.707 37.237 -8.477 1.00 17.08 124 SER E O 1
ATOM 5428 N N . ALA E 1 123 ? 28.014 37.243 -9.946 1.00 17.57 125 ALA E N 1
ATOM 5429 C CA . ALA E 1 123 ? 27.105 36.553 -9.045 1.00 17.78 125 ALA E CA 1
ATOM 5430 C C . ALA E 1 123 ? 26.513 35.305 -9.690 1.00 19.34 125 ALA E C 1
ATOM 5431 O O . ALA E 1 123 ? 26.278 35.271 -10.899 1.00 19.15 125 ALA E O 1
ATOM 5433 N N . GLU E 1 124 ? 26.291 34.270 -8.885 1.00 17.46 126 GLU E N 1
ATOM 5434 C CA . GLU E 1 124 ? 25.618 33.078 -9.382 1.00 18.59 126 GLU E CA 1
ATOM 5435 C C . GLU E 1 124 ? 24.508 32.686 -8.424 1.00 22.48 126 GLU E C 1
ATOM 5436 O O . GLU E 1 124 ? 24.647 32.814 -7.203 1.00 21.90 126 GLU E O 1
ATOM 5442 N N . LEU E 1 125 ? 23.390 32.235 -8.983 1.00 21.07 127 LEU E N 1
ATOM 5443 C CA . LEU E 1 125 ? 22.255 31.822 -8.185 1.00 22.52 127 LEU E CA 1
ATOM 5444 C C . LEU E 1 125 ? 22.513 30.430 -7.651 1.00 20.73 127 LEU E C 1
ATOM 5445 O O . LEU E 1 125 ? 22.960 29.537 -8.375 1.00 25.45 127 LEU E O 1
ATOM 5450 N N . GLY E 1 126 ? 22.233 30.247 -6.369 1.00 21.26 128 GLY E N 1
ATOM 5451 C CA . GLY E 1 126 ? 22.398 28.952 -5.746 1.00 20.07 128 GLY E CA 1
ATOM 5452 C C . GLY E 1 126 ? 21.043 28.279 -5.655 1.00 27.27 128 GLY E C 1
ATOM 5453 O O . GLY E 1 126 ? 20.088 28.660 -6.343 1.00 25.19 128 GLY E O 1
ATOM 5454 N N . ASP E 1 127 ? 20.950 27.300 -4.770 1.00 19.28 129 ASP E N 1
ATOM 5455 C CA . ASP E 1 127 ? 19.707 26.564 -4.571 1.00 23.28 129 ASP E CA 1
ATOM 5456 C C . ASP E 1 127 ? 18.647 27.428 -3.927 1.00 20.69 129 ASP E C 1
ATOM 5457 O O . ASP E 1 127 ? 18.946 28.289 -3.086 1.00 20.53 129 ASP E O 1
ATOM 5462 N N . VAL E 1 128 ? 17.404 27.185 -4.333 1.00 20.15 130 VAL E N 1
ATOM 5463 C CA . VAL E 1 128 ? 16.246 27.856 -3.774 1.00 20.65 130 VAL E CA 1
ATOM 5464 C C . VAL E 1 128 ? 15.417 26.772 -3.112 1.00 22.96 130 VAL E C 1
ATOM 5465 O O . VAL E 1 128 ? 15.005 25.797 -3.762 1.00 23.25 130 VAL E O 1
ATOM 5469 N N . VAL E 1 129 ? 15.229 26.915 -1.803 1.00 22.97 131 VAL E N 1
ATOM 5470 C CA . VAL E 1 129 ? 14.734 25.826 -0.976 1.00 27.48 131 VAL E CA 1
ATOM 5471 C C . VAL E 1 129 ? 13.430 26.202 -0.286 1.00 31.05 131 VAL E C 1
ATOM 5472 O O . VAL E 1 129 ? 13.337 27.255 0.345 1.00 31.07 131 VAL E O 1
ATOM 5476 N N . GLY E 1 130 ? 12.432 25.327 -0.391 1.00 32.39 132 GLY E N 1
ATOM 5477 C CA . GLY E 1 130 ? 11.149 25.559 0.246 1.00 34.08 132 GLY E CA 1
ATOM 5478 C C . GLY E 1 130 ? 10.042 24.755 -0.417 1.00 36.37 132 GLY E C 1
ATOM 5479 O O . GLY E 1 130 ? 10.324 23.897 -1.248 1.00 33.76 132 GLY E O 1
ATOM 5480 N N . PRO E 1 131 ? 8.776 25.034 -0.064 1.00 37.26 133 PRO E N 1
ATOM 5481 C CA . PRO E 1 131 ? 8.355 26.050 0.905 1.00 37.75 133 PRO E CA 1
ATOM 5482 C C . PRO E 1 131 ? 8.644 25.596 2.327 1.00 40.87 133 PRO E C 1
ATOM 5483 O O . PRO E 1 131 ? 8.550 24.405 2.636 1.00 42.80 133 PRO E O 1
ATOM 5487 N N . LYS E 1 132 ? 9.026 26.539 3.178 1.00 39.85 134 LYS E N 1
ATOM 5488 C CA . LYS E 1 132 ? 9.307 26.239 4.568 1.00 43.20 134 LYS E CA 1
ATOM 5489 C C . LYS E 1 132 ? 8.414 27.099 5.450 1.00 43.01 134 LYS E C 1
ATOM 5490 O O . LYS E 1 132 ? 8.077 28.229 5.093 1.00 38.54 134 LYS E O 1
ATOM 5496 N N . GLN E 1 133 ? 8.022 26.554 6.594 1.00 45.97 135 GLN E N 1
ATOM 5497 C CA . GLN E 1 133 ? 7.259 27.310 7.575 1.00 45.39 135 GLN E CA 1
ATOM 5498 C C . GLN E 1 133 ? 8.222 27.987 8.538 1.00 46.10 135 GLN E C 1
ATOM 5499 O O . GLN E 1 133 ? 8.924 27.322 9.300 1.00 52.18 135 GLN E O 1
ATOM 5505 N N . THR E 1 134 ? 8.262 29.312 8.492 1.00 43.00 136 THR E N 1
ATOM 5506 C CA . THR E 1 134 ? 9.152 30.078 9.351 1.00 43.60 136 THR E CA 1
ATOM 5507 C C . THR E 1 134 ? 8.336 30.922 10.320 1.00 42.77 136 THR E C 1
ATOM 5508 O O . THR E 1 134 ? 7.109 30.965 10.234 1.00 43.04 136 THR E O 1
ATOM 5512 N N . ALA E 1 135 ? 9.020 31.599 11.236 1.00 42.89 137 ALA E N 1
ATOM 5513 C CA . ALA E 1 135 ? 8.354 32.419 12.243 1.00 42.78 137 ALA E CA 1
ATOM 5514 C C . ALA E 1 135 ? 7.650 33.628 11.628 1.00 39.65 137 ALA E C 1
ATOM 5515 O O . ALA E 1 135 ? 6.773 34.228 12.249 1.00 40.56 137 ALA E O 1
ATOM 5517 N N . LEU E 1 136 ? 8.042 33.980 10.408 1.00 34.86 138 LEU E N 1
ATOM 5518 C CA . LEU E 1 136 ? 7.455 35.116 9.706 1.00 33.19 138 LEU E CA 1
ATOM 5519 C C . LEU E 1 136 ? 6.375 34.678 8.729 1.00 33.41 138 LEU E C 1
ATOM 5520 O O . LEU E 1 136 ? 5.646 35.502 8.183 1.00 37.79 138 LEU E O 1
ATOM 5525 N N . GLY E 1 137 ? 6.289 33.373 8.506 1.00 30.77 139 GLY E N 1
ATOM 5526 C CA . GLY E 1 137 ? 5.333 32.813 7.569 1.00 32.47 139 GLY E CA 1
ATOM 5527 C C . GLY E 1 137 ? 5.997 31.837 6.618 1.00 30.65 139 GLY E C 1
ATOM 5528 O O . GLY E 1 137 ? 7.199 31.569 6.726 1.00 30.58 139 GLY E O 1
ATOM 5529 N N . GLU E 1 138 ? 5.216 31.313 5.679 1.00 29.15 140 GLU E N 1
ATOM 5530 C CA . GLU E 1 138 ? 5.737 30.401 4.676 1.00 28.09 140 GLU E CA 1
ATOM 5531 C C . GLU E 1 138 ? 6.695 31.113 3.746 1.00 27.32 140 GLU E C 1
ATOM 5532 O O . GLU E 1 138 ? 6.444 32.237 3.285 1.00 28.36 140 GLU E O 1
ATOM 5538 N N . GLY E 1 139 ? 7.805 30.466 3.451 1.00 23.74 141 GLY E N 1
ATOM 5539 C CA . GLY E 1 139 ? 8.764 31.095 2.577 1.00 22.28 141 GLY E CA 1
ATOM 5540 C C . GLY E 1 139 ? 9.779 30.147 1.908 1.00 23.45 141 GLY E C 1
ATOM 5541 O O . GLY E 1 139 ? 9.767 28.951 2.119 1.00 23.10 141 GLY E O 1
ATOM 5542 N N . TRP E 1 140 ? 10.649 30.796 1.148 1.00 21.78 142 TRP E N 1
ATOM 5543 C CA . TRP E 1 140 ? 11.661 30.097 0.374 1.00 19.58 142 TRP E CA 1
ATOM 5544 C C . TRP E 1 140 ? 12.996 30.740 0.670 1.00 17.56 142 TRP E C 1
ATOM 5545 O O . TRP E 1 140 ? 13.109 31.983 0.698 1.00 17.96 142 TRP E O 1
ATOM 5556 N N . PHE E 1 141 ? 14.024 29.928 0.892 1.00 16.18 143 PHE E N 1
ATOM 5557 C CA . PHE E 1 141 ? 15.369 30.439 1.082 1.00 14.66 143 PHE E CA 1
ATOM 5558 C C . PHE E 1 141 ? 16.113 30.457 -0.243 1.00 15.77 143 PHE E C 1
ATOM 5559 O O . PHE E 1 141 ? 16.066 29.487 -0.999 1.00 21.10 143 PHE E O 1
ATOM 5567 N N . ILE E 1 142 ? 16.765 31.578 -0.523 1.00 14.10 144 ILE E N 1
ATOM 5568 C CA . ILE E 1 142 ? 17.513 31.763 -1.758 1.00 14.06 144 ILE E CA 1
ATOM 5569 C C . ILE E 1 142 ? 18.989 31.912 -1.427 1.00 14.18 144 ILE E C 1
ATOM 5570 O O . ILE E 1 142 ? 19.370 32.809 -0.681 1.00 13.13 144 ILE E O 1
ATOM 5575 N N . ASN E 1 143 ? 19.816 31.026 -1.970 1.00 13.73 145 ASN E N 1
ATOM 5576 C CA . ASN E 1 143 ? 21.256 31.095 -1.764 1.00 13.50 145 ASN E CA 1
ATOM 5577 C C . ASN E 1 143 ? 21.922 31.738 -2.952 1.00 14.19 145 ASN E C 1
ATOM 5578 O O . ASN E 1 143 ? 21.487 31.574 -4.088 1.00 14.87 145 ASN E O 1
ATOM 5583 N N . GLN E 1 144 ? 23.006 32.453 -2.691 1.00 13.38 146 GLN E N 1
ATOM 5584 C CA . GLN E 1 144 ? 23.741 33.108 -3.760 1.00 14.93 146 GLN E CA 1
ATOM 5585 C C . GLN E 1 144 ? 25.225 33.106 -3.437 1.00 16.06 146 GLN E C 1
ATOM 5586 O O . GLN E 1 144 ? 25.608 33.305 -2.283 1.00 15.37 146 GLN E O 1
ATOM 5592 N N . HIS E 1 145 ? 26.046 32.870 -4.458 1.00 14.81 147 HIS E N 1
ATOM 5593 C CA . HIS E 1 145 ? 27.498 32.946 -4.354 1.00 15.03 147 HIS E CA 1
ATOM 5594 C C . HIS E 1 145 ? 28.005 34.115 -5.194 1.00 15.91 147 HIS E C 1
ATOM 5595 O O . HIS E 1 145 ? 27.651 34.261 -6.371 1.00 16.31 147 HIS E O 1
ATOM 5602 N N . ILE E 1 146 ? 28.827 34.958 -4.575 1.00 12.96 148 ILE E N 1
ATOM 5603 C CA . ILE E 1 146 ? 29.321 36.183 -5.185 1.00 13.91 148 ILE E CA 1
ATOM 5604 C C . ILE E 1 146 ? 30.842 36.171 -5.135 1.00 15.02 148 ILE E C 1
ATOM 5605 O O . ILE E 1 146 ? 31.428 35.715 -4.151 1.00 15.88 148 ILE E O 1
ATOM 5610 N N . VAL E 1 147 ? 31.482 36.625 -6.211 1.00 14.71 149 VAL E N 1
ATOM 5611 C CA . VAL E 1 147 ? 32.928 36.839 -6.215 1.00 16.14 149 VAL E CA 1
ATOM 5612 C C . VAL E 1 147 ? 33.207 38.274 -6.634 1.00 16.76 149 VAL E C 1
ATOM 5613 O O . VAL E 1 147 ? 32.590 38.795 -7.568 1.00 14.92 149 VAL E O 1
ATOM 5617 N N . TRP E 1 148 ? 34.133 38.915 -5.928 1.00 14.22 150 TRP E N 1
ATOM 5618 C CA . TRP E 1 148 ? 34.596 40.254 -6.283 1.00 12.26 150 TRP E CA 1
ATOM 5619 C C . TRP E 1 148 ? 36.020 40.181 -6.794 1.00 13.77 150 TRP E C 1
ATOM 5620 O O . TRP E 1 148 ? 36.841 39.420 -6.269 1.00 15.88 150 TRP E O 1
ATOM 5631 N N . GLN E 1 149 ? 36.308 40.993 -7.807 1.00 14.22 151 GLN E N 1
ATOM 5632 C CA . GLN E 1 149 ? 37.652 41.083 -8.372 1.00 15.57 151 GLN E CA 1
ATOM 5633 C C . GLN E 1 149 ? 38.132 42.525 -8.433 1.00 18.60 151 GLN E C 1
ATOM 5634 O O . GLN E 1 149 ? 37.338 43.472 -8.435 1.00 17.30 151 GLN E O 1
ATOM 5640 N N . VAL E 1 150 ? 39.450 42.685 -8.475 1.00 16.54 152 VAL E N 1
ATOM 5641 C CA . VAL E 1 150 ? 40.062 43.941 -8.887 1.00 16.86 152 VAL E CA 1
ATOM 5642 C C . VAL E 1 150 ? 40.914 43.548 -10.079 1.00 20.79 152 VAL E C 1
ATOM 5643 O O . VAL E 1 150 ? 41.864 42.772 -9.946 1.00 20.31 152 VAL E O 1
ATOM 5647 N N . GLY E 1 151 ? 40.536 44.032 -11.257 1.00 24.91 153 GLY E N 1
ATOM 5648 C CA . GLY E 1 151 ? 41.104 43.513 -12.485 1.00 26.38 153 GLY E CA 1
ATOM 5649 C C . GLY E 1 151 ? 40.729 42.044 -12.597 1.00 26.85 153 GLY E C 1
ATOM 5650 O O . GLY E 1 151 ? 39.552 41.684 -12.489 1.00 30.08 153 GLY E O 1
ATOM 5651 N N . ASP E 1 152 ? 41.726 41.184 -12.775 1.00 29.41 154 ASP E N 1
ATOM 5652 C CA . ASP E 1 152 ? 41.466 39.749 -12.877 1.00 29.65 154 ASP E CA 1
ATOM 5653 C C . ASP E 1 152 ? 41.792 38.998 -11.582 1.00 28.67 154 ASP E C 1
ATOM 5654 O O . ASP E 1 152 ? 41.815 37.769 -11.557 1.00 30.54 154 ASP E O 1
ATOM 5659 N N . GLU E 1 153 ? 42.050 39.748 -10.516 1.00 24.04 155 GLU E N 1
ATOM 5660 C CA . GLU E 1 153 ? 42.413 39.180 -9.222 1.00 25.04 155 GLU E CA 1
ATOM 5661 C C . GLU E 1 153 ? 41.185 39.021 -8.322 1.00 21.67 155 GLU E C 1
ATOM 5662 O O . GLU E 1 153 ? 40.516 40.005 -8.028 1.00 19.49 155 GLU E O 1
ATOM 5668 N N . ASP E 1 154 ? 40.876 37.801 -7.881 1.00 23.17 156 ASP E N 1
ATOM 5669 C CA . ASP E 1 154 ? 39.826 37.633 -6.865 1.00 22.06 156 ASP E CA 1
ATOM 5670 C C . ASP E 1 154 ? 40.255 38.303 -5.558 1.00 21.24 156 ASP E C 1
ATOM 5671 O O . ASP E 1 154 ? 41.364 38.059 -5.067 1.00 22.97 156 ASP E O 1
ATOM 5676 N N . VAL E 1 155 ? 39.392 39.152 -4.996 1.00 18.98 157 VAL E N 1
ATOM 5677 C CA . VAL E 1 155 ? 39.727 39.832 -3.743 1.00 18.38 157 VAL E CA 1
ATOM 5678 C C . VAL E 1 155 ? 38.806 39.486 -2.579 1.00 17.81 157 VAL E C 1
ATOM 5679 O O . VAL E 1 155 ? 39.156 39.704 -1.421 1.00 18.11 157 VAL E O 1
ATOM 5683 N N . ALA E 1 156 ? 37.639 38.925 -2.882 1.00 17.25 158 ALA E N 1
ATOM 5684 C CA . ALA E 1 156 ? 36.693 38.541 -1.837 1.00 16.69 158 ALA E CA 1
ATOM 5685 C C . ALA E 1 156 ? 35.644 37.606 -2.407 1.00 16.95 158 ALA E C 1
ATOM 5686 O O . ALA E 1 156 ? 35.412 37.595 -3.613 1.00 17.08 158 ALA E O 1
ATOM 5688 N N . GLU E 1 157 ? 35.016 36.836 -1.526 1.00 17.21 159 GLU E N 1
ATOM 5689 C CA . GLU E 1 157 ? 33.915 35.965 -1.923 1.00 17.50 159 GLU E CA 1
ATOM 5690 C C . GLU E 1 157 ? 32.853 35.986 -0.852 1.00 16.26 159 GLU E C 1
ATOM 5691 O O . GLU E 1 157 ? 33.145 36.208 0.327 1.00 18.62 159 GLU E O 1
ATOM 5697 N N . MET E 1 158 ? 31.615 35.736 -1.262 1.00 15.84 160 MET E N 1
ATOM 5698 C CA . MET E 1 158 ? 30.512 35.638 -0.317 1.00 14.85 160 MET E CA 1
ATOM 5699 C C . MET E 1 158 ? 29.552 34.514 -0.685 1.00 17.76 160 MET E C 1
ATOM 5700 O O . MET E 1 158 ? 29.232 34.321 -1.859 1.00 17.71 160 MET E O 1
ATOM 5705 N N . ASN E 1 159 ? 29.103 33.780 0.325 1.00 16.05 161 ASN E N 1
ATOM 5706 C CA . ASN E 1 159 ? 27.883 32.982 0.207 1.00 16.54 161 ASN E CA 1
ATOM 5707 C C . ASN E 1 159 ? 26.855 33.575 1.148 1.00 16.85 161 ASN E C 1
ATOM 5708 O O . ASN E 1 159 ? 27.126 33.779 2.338 1.00 17.84 161 ASN E O 1
ATOM 5713 N N . TRP E 1 160 ? 25.694 33.919 0.618 1.00 15.00 162 TRP E N 1
ATOM 5714 C CA . TRP E 1 160 ? 24.662 34.436 1.507 1.00 13.47 162 TRP E CA 1
ATOM 5715 C C . TRP E 1 160 ? 23.292 33.879 1.180 1.00 14.11 162 TRP E C 1
ATOM 5716 O O . TRP E 1 160 ? 23.081 33.244 0.136 1.00 16.46 162 TRP E O 1
ATOM 5727 N N . ARG E 1 161 ? 22.373 34.080 2.112 1.00 14.27 163 ARG E N 1
ATOM 5728 C CA . ARG E 1 161 ? 21.077 33.434 2.031 1.00 14.28 163 ARG E CA 1
ATOM 5729 C C . ARG E 1 161 ? 20.040 34.437 2.459 1.00 12.95 163 ARG E C 1
ATOM 5730 O O . ARG E 1 161 ? 20.210 35.156 3.450 1.00 14.08 163 ARG E O 1
ATOM 5738 N N . ILE E 1 162 ? 18.974 34.487 1.676 1.00 14.35 164 ILE E N 1
ATOM 5739 C CA A ILE E 1 162 ? 17.854 35.400 1.868 0.40 15.38 164 ILE E CA 1
ATOM 5740 C CA B ILE E 1 162 ? 17.870 35.361 2.018 0.60 15.41 164 ILE E CA 1
ATOM 5741 C C . ILE E 1 162 ? 16.582 34.569 2.015 1.00 17.02 164 ILE E C 1
ATOM 5742 O O . ILE E 1 162 ? 16.448 33.539 1.347 1.00 20.39 164 ILE E O 1
ATOM 5751 N N . LEU E 1 163 ? 15.649 35.025 2.842 1.00 14.04 165 LEU E N 1
ATOM 5752 C CA . LEU E 1 163 ? 14.311 34.432 2.929 1.00 15.12 165 LEU E CA 1
ATOM 5753 C C . LEU E 1 163 ? 13.300 35.355 2.275 1.00 16.67 165 LEU E C 1
ATOM 5754 O O . LEU E 1 163 ? 13.203 36.529 2.627 1.00 16.90 165 LEU E O 1
ATOM 5759 N N . LYS E 1 164 ? 12.578 34.822 1.304 1.00 19.31 166 LYS E N 1
ATOM 5760 C CA . LYS E 1 164 ? 11.392 35.492 0.766 1.00 21.58 166 LYS E CA 1
ATOM 5761 C C . LYS E 1 164 ? 10.183 34.795 1.356 1.00 22.47 166 LYS E C 1
ATOM 5762 O O . LYS E 1 164 ? 10.055 33.573 1.267 1.00 23.29 166 LYS E O 1
ATOM 5768 N N . PHE E 1 165 ? 9.266 35.564 1.928 1.00 22.58 167 PHE E N 1
ATOM 5769 C CA . PHE E 1 165 ? 8.176 34.945 2.666 1.00 23.03 167 PHE E CA 1
ATOM 5770 C C . PHE E 1 165 ? 6.862 35.679 2.480 1.00 25.55 167 PHE E C 1
ATOM 5771 O O . PHE E 1 165 ? 6.834 36.862 2.146 1.00 26.26 167 PHE E O 1
ATOM 5779 N N . LYS E 1 166 ? 5.771 34.948 2.669 1.00 27.22 168 LYS E N 1
ATOM 5780 C CA . LYS E 1 166 ? 4.447 35.544 2.674 1.00 29.79 168 LYS E CA 1
ATOM 5781 C C . LYS E 1 166 ? 4.128 35.948 4.110 1.00 27.38 168 LYS E C 1
ATOM 5782 O O . LYS E 1 166 ? 4.099 35.104 5.001 1.00 28.18 168 LYS E O 1
ATOM 5788 N N . PRO E 1 167 ? 3.913 37.251 4.347 1.00 27.56 169 PRO E N 1
ATOM 5789 C CA . PRO E 1 167 ? 3.648 37.725 5.711 1.00 27.59 169 PRO E CA 1
ATOM 5790 C C . PRO E 1 167 ? 2.387 37.088 6.289 1.00 31.05 169 PRO E C 1
ATOM 5791 O O . PRO E 1 167 ? 1.408 36.905 5.571 1.00 35.18 169 PRO E O 1
ATOM 5795 N N . ALA E 1 168 ? 2.416 36.736 7.570 1.00 31.94 170 ALA E N 1
ATOM 5796 C CA . ALA E 1 168 ? 1.258 36.100 8.196 1.00 34.93 170 ALA E CA 1
ATOM 5797 C C . ALA E 1 168 ? 0.123 37.091 8.455 1.00 37.67 170 ALA E C 1
ATOM 5798 O O . ALA E 1 168 ? 0.056 38.159 7.838 1.00 41.06 170 ALA E O 1
ATOM 5800 N N . MET F 2 1 ? 50.649 34.991 25.048 1.00 48.58 1 MET F N 1
ATOM 5801 C CA . MET F 2 1 ? 50.205 33.700 24.578 1.00 48.99 1 MET F CA 1
ATOM 5802 C C . MET F 2 1 ? 48.849 33.900 23.873 1.00 46.96 1 MET F C 1
ATOM 5803 O O . MET F 2 1 ? 47.839 34.113 24.510 1.00 50.01 1 MET F O 1
ATOM 5808 N N . THR F 2 2 ? 48.627 33.913 22.819 1.00 47.80 2 THR F N 1
ATOM 5809 C CA . THR F 2 2 ? 47.252 34.069 22.313 1.00 46.30 2 THR F CA 1
ATOM 5810 C C . THR F 2 2 ? 46.373 32.884 22.744 1.00 42.80 2 THR F C 1
ATOM 5811 O O . THR F 2 2 ? 46.586 31.757 22.299 1.00 43.01 2 THR F O 1
ATOM 5813 N N . VAL F 2 3 ? 45.390 33.138 23.611 1.00 38.26 3 VAL F N 1
ATOM 5814 C CA . VAL F 2 3 ? 44.764 32.056 24.390 1.00 38.10 3 VAL F CA 1
ATOM 5815 C C . VAL F 2 3 ? 43.393 31.595 23.925 1.00 35.29 3 VAL F C 1
ATOM 5816 O O . VAL F 2 3 ? 42.482 32.403 23.823 1.00 31.10 3 VAL F O 1
ATOM 5820 N N . VAL F 2 4 ? 43.230 30.293 23.708 1.00 33.67 4 VAL F N 1
ATOM 5821 C CA . VAL F 2 4 ? 41.896 29.738 23.504 1.00 31.92 4 VAL F CA 1
ATOM 5822 C C . VAL F 2 4 ? 41.093 29.931 24.786 1.00 31.82 4 VAL F C 1
ATOM 5823 O O . VAL F 2 4 ? 41.508 29.493 25.861 1.00 33.87 4 VAL F O 1
ATOM 5827 N N . GLY F 2 5 ? 39.957 30.606 24.679 1.00 29.72 5 GLY F N 1
ATOM 5828 C CA . GLY F 2 5 ? 39.147 30.912 25.842 1.00 30.14 5 GLY F CA 1
ATOM 5829 C C . GLY F 2 5 ? 39.186 32.385 26.188 1.00 29.75 5 GLY F C 1
ATOM 5830 O O . GLY F 2 5 ? 38.346 32.863 26.955 1.00 31.97 5 GLY F O 1
ATOM 5831 N N . ALA F 2 6 ? 40.151 33.106 25.616 1.00 29.35 6 ALA F N 1
ATOM 5832 C CA . ALA F 2 6 ? 40.273 34.543 25.850 1.00 29.17 6 ALA F CA 1
ATOM 5833 C C . ALA F 2 6 ? 38.946 35.245 25.599 1.00 27.39 6 ALA F C 1
ATOM 5834 O O . ALA F 2 6 ? 38.259 34.974 24.613 1.00 27.35 6 ALA F O 1
ATOM 5836 N N . VAL F 2 7 ? 38.575 36.127 26.515 1.00 27.64 7 VAL F N 1
ATOM 5837 C CA . VAL F 2 7 ? 37.276 36.771 26.445 1.00 26.19 7 VAL F CA 1
ATOM 5838 C C . VAL F 2 7 ? 37.429 38.189 25.912 1.00 25.33 7 VAL F C 1
ATOM 5839 O O . VAL F 2 7 ? 38.353 38.918 26.285 1.00 27.10 7 VAL F O 1
ATOM 5843 N N . LEU F 2 8 ? 36.537 38.567 25.007 1.00 23.53 8 LEU F N 1
ATOM 5844 C CA . LEU F 2 8 ? 36.554 39.918 24.478 1.00 22.47 8 LEU F CA 1
ATOM 5845 C C . LEU F 2 8 ? 35.695 40.788 25.376 1.00 23.14 8 LEU F C 1
ATOM 5846 O O . LEU F 2 8 ? 34.743 40.298 25.993 1.00 27.14 8 LEU F O 1
ATOM 5851 N N . PRO F 2 9 ? 36.052 42.075 25.502 1.00 25.03 9 PRO F N 1
ATOM 5852 C CA . PRO F 2 9 ? 35.256 42.997 26.311 1.00 26.24 9 PRO F CA 1
ATOM 5853 C C . PRO F 2 9 ? 33.861 43.097 25.737 1.00 26.13 9 PRO F C 1
ATOM 5854 O O . PRO F 2 9 ? 33.688 42.940 24.534 1.00 25.70 9 PRO F O 1
ATOM 5858 N N . GLU F 2 10 ? 32.884 43.328 26.599 1.00 27.29 10 GLU F N 1
ATOM 5859 C CA . GLU F 2 10 ? 31.497 43.453 26.181 1.00 27.85 10 GLU F CA 1
ATOM 5860 C C . GLU F 2 10 ? 31.312 44.743 25.385 1.00 25.96 10 GLU F C 1
ATOM 5861 O O . GLU F 2 10 ? 31.974 45.747 25.660 1.00 28.66 10 GLU F O 1
ATOM 5867 N N . LEU F 2 11 ? 30.437 44.712 24.383 1.00 21.46 11 LEU F N 1
ATOM 5868 C CA . LEU F 2 11 ? 30.030 45.940 23.695 1.00 22.09 11 LEU F CA 1
ATOM 5869 C C . LEU F 2 11 ? 28.507 46.018 23.641 1.00 21.81 11 LEU F C 1
ATOM 5870 O O . LEU F 2 11 ? 27.861 45.131 23.091 1.00 22.05 11 LEU F O 1
ATOM 5875 N N . LYS F 2 12 ? 27.938 47.070 24.223 1.00 22.90 12 LYS F N 1
ATOM 5876 C CA . LYS F 2 12 ? 26.492 47.281 24.168 1.00 21.88 12 LYS F CA 1
ATOM 5877 C C . LYS F 2 12 ? 26.153 48.419 23.220 1.00 21.97 12 LYS F C 1
ATOM 5878 O O . LYS F 2 12 ? 26.666 49.531 23.362 1.00 24.22 12 LYS F O 1
ATOM 5884 N N . LEU F 2 13 ? 25.274 48.134 22.268 1.00 19.93 13 LEU F N 1
ATOM 5885 C CA . LEU F 2 13 ? 24.860 49.120 21.279 1.00 18.39 13 LEU F CA 1
ATOM 5886 C C . LEU F 2 13 ? 23.353 49.315 21.294 1.00 20.11 13 LEU F C 1
ATOM 5887 O O . LEU F 2 13 ? 22.591 48.356 21.176 1.00 21.62 13 LEU F O 1
ATOM 5892 N N . TYR F 2 14 ? 22.936 50.567 21.441 1.00 20.51 14 TYR F N 1
ATOM 5893 C CA . TYR F 2 14 ? 21.523 50.925 21.432 1.00 21.92 14 TYR F CA 1
ATOM 5894 C C . TYR F 2 14 ? 21.104 51.180 20.002 1.00 21.25 14 TYR F C 1
ATOM 5895 O O . TYR F 2 14 ? 21.617 52.092 19.347 1.00 19.55 14 TYR F O 1
ATOM 5904 N N . GLY F 2 15 ? 20.178 50.364 19.515 1.00 19.30 15 GLY F N 1
ATOM 5905 C CA . GLY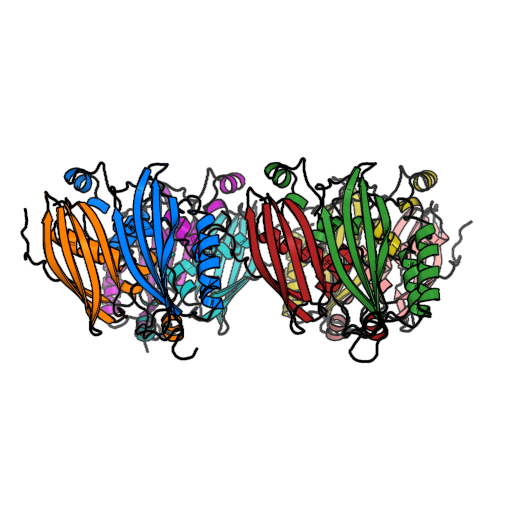 F 2 15 ? 19.689 50.497 18.155 1.00 20.28 15 GLY F CA 1
ATOM 5906 C C . GLY F 2 15 ? 18.591 51.530 18.017 1.00 19.82 15 GLY F C 1
ATOM 5907 O O . GLY F 2 15 ? 17.443 51.189 17.737 1.00 20.32 15 GLY F O 1
ATOM 5908 N N . ASP F 2 16 ? 18.927 52.799 18.221 1.00 17.57 16 ASP F N 1
ATOM 5909 C CA . ASP F 2 16 ? 17.928 53.827 17.983 1.00 18.96 16 ASP F CA 1
ATOM 5910 C C . ASP F 2 16 ? 17.734 54.004 16.475 1.00 16.98 16 ASP F C 1
ATOM 5911 O O . ASP F 2 16 ? 18.539 53.514 15.674 1.00 16.65 16 ASP F O 1
ATOM 5916 N N . PRO F 2 17 ? 16.640 54.652 16.071 1.00 12.32 17 PRO F N 1
ATOM 5917 C CA . PRO F 2 17 ? 16.402 54.747 14.625 1.00 12.81 17 PRO F CA 1
ATOM 5918 C C . PRO F 2 17 ? 17.545 55.415 13.867 1.00 11.37 17 PRO F C 1
ATOM 5919 O O . PRO F 2 17 ? 17.845 54.985 12.751 1.00 11.15 17 PRO F O 1
ATOM 5923 N N . THR F 2 18 ? 18.194 56.421 14.453 1.00 11.96 18 THR F N 1
ATOM 5924 C CA . THR F 2 18 ? 19.333 57.034 13.764 1.00 9.56 18 THR F CA 1
ATOM 5925 C C . THR F 2 18 ? 20.441 56.020 13.452 1.00 10.10 18 THR F C 1
ATOM 5926 O O . THR F 2 18 ? 20.994 56.022 12.353 1.00 10.37 18 THR F O 1
ATOM 5930 N N . PHE F 2 19 ? 20.734 55.146 14.408 1.00 10.87 19 PHE F N 1
ATOM 5931 C CA . PHE F 2 19 ? 21.721 54.101 14.187 1.00 9.47 19 PHE F CA 1
ATOM 5932 C C . PHE F 2 19 ? 21.296 53.174 13.048 1.00 9.68 19 PHE F C 1
ATOM 5933 O O . PHE F 2 19 ? 22.069 52.920 12.133 1.00 9.72 19 PHE F O 1
ATOM 5941 N N . ILE F 2 20 ? 20.058 52.697 13.100 1.00 10.90 20 ILE F N 1
ATOM 5942 C CA . ILE F 2 20 ? 19.585 51.729 12.118 1.00 9.74 20 ILE F CA 1
ATOM 5943 C C . ILE F 2 20 ? 19.559 52.341 10.723 1.00 9.35 20 ILE F C 1
ATOM 5944 O O . ILE F 2 20 ? 20.024 51.729 9.756 1.00 9.62 20 ILE F O 1
ATOM 5949 N N . VAL F 2 21 ? 19.052 53.564 10.622 1.00 9.70 21 VAL F N 1
ATOM 5950 C CA . VAL F 2 21 ? 18.943 54.227 9.311 1.00 9.25 21 VAL F CA 1
ATOM 5951 C C . VAL F 2 21 ? 20.311 54.604 8.756 1.00 9.24 21 VAL F C 1
ATOM 5952 O O . VAL F 2 21 ? 20.629 54.315 7.592 1.00 9.71 21 VAL F O 1
ATOM 5956 N N . SER F 2 22 ? 21.138 55.232 9.590 1.00 10.51 22 SER F N 1
ATOM 5957 C CA . SER F 2 22 ? 22.442 55.691 9.119 1.00 9.04 22 SER F CA 1
ATOM 5958 C C . SER F 2 22 ? 23.351 54.535 8.713 1.00 8.26 22 SER F C 1
ATOM 5959 O O . SER F 2 22 ? 24.065 54.652 7.722 1.00 8.54 22 SER F O 1
ATOM 5962 N N . THR F 2 23 ? 23.333 53.435 9.465 1.00 8.15 23 THR F N 1
ATOM 5963 C CA . THR F 2 23 ? 24.133 52.277 9.075 1.00 8.65 23 THR F CA 1
ATOM 5964 C C . THR F 2 23 ? 23.614 51.648 7.784 1.00 7.47 23 THR F C 1
ATOM 5965 O O . THR F 2 23 ? 24.393 51.348 6.880 1.00 9.55 23 THR F O 1
ATOM 5969 N N . ALA F 2 24 ? 22.301 51.493 7.674 1.00 9.14 24 ALA F N 1
ATOM 5970 C CA . ALA F 2 24 ? 21.768 50.925 6.446 1.00 9.32 24 ALA F CA 1
ATOM 5971 C C . ALA F 2 24 ? 22.178 51.746 5.237 1.00 8.64 24 ALA F C 1
ATOM 5972 O O . ALA F 2 24 ? 22.664 51.178 4.249 1.00 8.90 24 ALA F O 1
ATOM 5974 N N . LEU F 2 25 ? 22.009 53.065 5.298 1.00 8.17 25 LEU F N 1
ATOM 5975 C CA . LEU F 2 25 ? 22.325 53.887 4.128 1.00 8.84 25 LEU F CA 1
ATOM 5976 C C . LEU F 2 25 ? 23.829 53.998 3.869 1.00 7.74 25 LEU F C 1
ATOM 5977 O O . LEU F 2 25 ? 24.236 54.103 2.712 1.00 9.57 25 LEU F O 1
ATOM 5982 N N . ALA F 2 26 ? 24.637 53.943 4.927 1.00 9.01 26 ALA F N 1
ATOM 5983 C CA . ALA F 2 26 ? 26.088 53.949 4.740 1.00 8.54 26 ALA F CA 1
ATOM 5984 C C . ALA F 2 26 ? 26.564 52.639 4.117 1.00 8.65 26 ALA F C 1
ATOM 5985 O O . ALA F 2 26 ? 27.662 52.582 3.553 1.00 10.79 26 ALA F O 1
ATOM 5987 N N . THR F 2 27 ? 25.773 51.572 4.235 1.00 9.39 27 THR F N 1
ATOM 5988 C CA . THR F 2 27 ? 26.115 50.328 3.531 1.00 9.25 27 THR F CA 1
ATOM 5989 C C . THR F 2 27 ? 25.451 50.289 2.150 1.00 8.58 27 THR F C 1
ATOM 5990 O O . THR F 2 27 ? 25.510 49.275 1.458 1.00 11.35 27 THR F O 1
ATOM 5994 N N . ARG F 2 28 ? 24.828 51.407 1.772 1.00 8.92 28 ARG F N 1
ATOM 5995 C CA . ARG F 2 28 ? 24.149 51.572 0.483 1.00 9.43 28 ARG F CA 1
ATOM 5996 C C . ARG F 2 28 ? 23.000 50.576 0.255 1.00 9.95 28 ARG F C 1
ATOM 5997 O O . ARG F 2 28 ? 22.712 50.149 -0.870 1.00 11.42 28 ARG F O 1
ATOM 6005 N N . ASP F 2 29 ? 22.343 50.243 1.365 1.00 10.37 29 ASP F N 1
ATOM 6006 C CA . ASP F 2 29 ? 21.169 49.389 1.384 1.00 11.15 29 ASP F CA 1
ATOM 6007 C C . ASP F 2 29 ? 19.954 50.272 1.596 1.00 10.50 29 ASP F C 1
ATOM 6008 O O . ASP F 2 29 ? 19.734 50.786 2.703 1.00 11.06 29 ASP F O 1
ATOM 6013 N N . PHE F 2 30 ? 19.196 50.464 0.516 1.00 11.27 30 PHE F N 1
ATOM 6014 C CA . PHE F 2 30 ? 18.034 51.343 0.529 1.00 11.17 30 PHE F CA 1
ATOM 6015 C C . PHE F 2 30 ? 16.725 50.585 0.657 1.00 10.50 30 PHE F C 1
ATOM 6016 O O . PHE F 2 30 ? 15.651 51.139 0.421 1.00 13.21 30 PHE F O 1
ATOM 6024 N N . GLN F 2 31 ? 16.809 49.319 1.052 1.00 12.18 31 GLN F N 1
ATOM 6025 C CA . GLN F 2 31 ? 15.594 48.532 1.222 1.00 12.64 31 GLN F CA 1
ATOM 6026 C C . GLN F 2 31 ? 14.707 49.209 2.257 1.00 11.09 31 GLN F C 1
ATOM 6027 O O . GLN F 2 31 ? 15.163 49.575 3.343 1.00 11.71 31 GLN F O 1
ATOM 6033 N N . ASP F 2 32 ? 13.434 49.373 1.915 1.00 12.65 32 ASP F N 1
ATOM 6034 C CA . ASP F 2 32 ? 12.533 50.153 2.756 1.00 13.69 32 ASP F CA 1
ATOM 6035 C C . ASP F 2 32 ? 12.475 49.714 4.228 1.00 15.48 32 ASP F C 1
ATOM 6036 O O . ASP F 2 32 ? 12.365 50.551 5.123 1.00 15.26 32 ASP F O 1
ATOM 6041 N N . VAL F 2 33 ? 12.594 48.414 4.478 1.00 12.65 33 VAL F N 1
ATOM 6042 C CA . VAL F 2 33 ? 12.422 47.880 5.826 1.00 14.24 33 VAL F CA 1
ATOM 6043 C C . VAL F 2 33 ? 13.455 48.380 6.844 1.00 13.24 33 VAL F C 1
ATOM 6044 O O . VAL F 2 33 ? 13.246 48.226 8.052 1.00 15.20 33 VAL F O 1
ATOM 6048 N N . HIS F 2 34 ? 14.564 48.968 6.386 1.00 11.20 34 HIS F N 1
ATOM 6049 C CA . HIS F 2 34 ? 15.555 49.457 7.342 1.00 10.67 34 HIS F CA 1
ATOM 6050 C C . HIS F 2 34 ? 15.375 50.928 7.707 1.00 13.62 34 HIS F C 1
ATOM 6051 O O . HIS F 2 34 ? 16.074 51.435 8.590 1.00 13.86 34 HIS F O 1
ATOM 6058 N N . HIS F 2 35 ? 14.456 51.628 7.041 1.00 11.42 35 HIS F N 1
ATOM 6059 C CA . HIS F 2 35 ? 14.257 53.045 7.347 1.00 12.37 35 HIS F CA 1
ATOM 6060 C C . HIS F 2 35 ? 12.800 53.506 7.274 1.00 15.30 35 HIS F C 1
ATOM 6061 O O . HIS F 2 35 ? 12.488 54.631 7.656 1.00 17.93 35 HIS F O 1
ATOM 6068 N N . ASP F 2 36 ? 11.908 52.653 6.778 1.00 12.25 36 ASP F N 1
ATOM 6069 C CA . ASP F 2 36 ? 10.504 53.003 6.640 1.00 13.46 36 ASP F CA 1
ATOM 6070 C C . ASP F 2 36 ? 9.710 52.051 7.534 1.00 15.60 36 ASP F C 1
ATOM 6071 O O . ASP F 2 36 ? 9.493 50.894 7.183 1.00 15.28 36 ASP F O 1
ATOM 6076 N N . ARG F 2 37 ? 9.271 52.541 8.690 1.00 13.65 37 ARG F N 1
ATOM 6077 C CA . ARG F 2 37 ? 8.534 51.707 9.629 1.00 14.37 37 ARG F CA 1
ATOM 6078 C C . ARG F 2 37 ? 7.285 51.094 8.991 1.00 15.07 37 ARG F C 1
ATOM 6079 O O . ARG F 2 37 ? 6.961 49.930 9.224 1.00 15.58 37 ARG F O 1
ATOM 6087 N N . ASP F 2 38 ? 6.591 51.877 8.174 1.00 13.40 38 ASP F N 1
ATOM 6088 C CA . ASP F 2 38 ? 5.336 51.403 7.585 1.00 14.27 38 ASP F CA 1
ATOM 6089 C C . ASP F 2 38 ? 5.580 50.213 6.660 1.00 15.04 38 ASP F C 1
ATOM 6090 O O . ASP F 2 38 ? 4.780 49.269 6.638 1.00 17.24 38 ASP F O 1
ATOM 6095 N N . LYS F 2 39 ? 6.694 50.233 5.929 1.00 15.42 39 LYS F N 1
ATOM 6096 C CA . LYS F 2 39 ? 7.048 49.096 5.072 1.00 15.92 39 LYS F CA 1
ATOM 6097 C C . LYS F 2 39 ? 7.502 47.861 5.854 1.00 13.97 39 LYS F C 1
ATOM 6098 O O . LYS F 2 39 ? 7.216 46.733 5.442 1.00 16.63 39 LYS F O 1
ATOM 6104 N N . ALA F 2 40 ? 8.225 48.052 6.956 1.00 14.26 40 ALA F N 1
ATOM 6105 C CA . ALA F 2 40 ? 8.571 46.924 7.820 1.00 13.92 40 ALA F CA 1
ATOM 6106 C C . ALA F 2 40 ? 7.303 46.282 8.362 1.00 14.54 40 ALA F C 1
ATOM 6107 O O . ALA F 2 40 ? 7.120 45.062 8.301 1.00 15.74 40 ALA F O 1
ATOM 6109 N N . VAL F 2 41 ? 6.399 47.118 8.864 1.00 13.62 41 VAL F N 1
ATOM 6110 C CA . VAL F 2 41 ? 5.142 46.626 9.408 1.00 15.49 41 VAL F CA 1
ATOM 6111 C C . VAL F 2 41 ? 4.294 45.893 8.351 1.00 16.72 41 VAL F C 1
ATOM 6112 O O . VAL F 2 41 ? 3.629 44.898 8.653 1.00 18.42 41 VAL F O 1
ATOM 6116 N N . ALA F 2 42 ? 4.348 46.382 7.112 1.00 16.20 42 ALA F N 1
ATOM 6117 C CA . ALA F 2 42 ? 3.598 45.764 6.017 1.00 17.79 42 ALA F CA 1
ATOM 6118 C C . ALA F 2 42 ? 4.041 44.330 5.732 1.00 17.65 42 ALA F C 1
ATOM 6119 O O . ALA F 2 42 ? 3.255 43.531 5.214 1.00 20.00 42 ALA F O 1
ATOM 6121 N N . GLN F 2 43 ? 5.281 43.995 6.084 1.00 17.65 43 GLN F N 1
ATOM 6122 C CA . GLN F 2 43 ? 5.728 42.607 5.949 1.00 17.31 43 GLN F CA 1
ATOM 6123 C C . GLN F 2 43 ? 5.653 41.804 7.246 1.00 20.36 43 GLN F C 1
ATOM 6124 O O . GLN F 2 43 ? 6.101 40.657 7.298 1.00 23.65 43 GLN F O 1
ATOM 6130 N N . GLY F 2 44 ? 5.071 42.387 8.289 1.00 17.99 44 GLY F N 1
ATOM 6131 C CA . GLY F 2 44 ? 4.863 41.647 9.522 1.00 20.67 44 GLY F CA 1
ATOM 6132 C C . GLY F 2 44 ? 6.002 41.807 10.501 1.00 22.30 44 GLY F C 1
ATOM 6133 O O . GLY F 2 44 ? 6.044 41.135 11.538 1.00 24.37 44 GLY F O 1
ATOM 6134 N N . SER F 2 45 ? 6.932 42.695 10.171 1.00 18.95 45 SER F N 1
ATOM 6135 C CA . SER F 2 45 ? 8.040 42.985 11.070 1.00 17.26 45 SER F CA 1
ATOM 6136 C C . SER F 2 45 ? 7.543 44.017 12.081 1.00 20.26 45 SER F C 1
ATOM 6137 O O . SER F 2 45 ? 6.610 44.772 11.793 1.00 25.81 45 SER F O 1
ATOM 6140 N N . LYS F 2 46 ? 8.119 44.029 13.280 1.00 17.86 46 LYS F N 1
ATOM 6141 C CA . LYS F 2 46 ? 7.621 44.917 14.331 1.00 18.47 46 LYS F CA 1
ATOM 6142 C C . LYS F 2 46 ? 7.908 46.395 14.046 1.00 19.16 46 LYS F C 1
ATOM 6143 O O . LYS F 2 46 ? 7.076 47.267 14.325 1.00 21.12 46 LYS F O 1
ATOM 6149 N N . ASP F 2 47 ? 9.091 46.655 13.506 1.00 16.26 47 ASP F N 1
ATOM 6150 C CA . ASP F 2 47 ? 9.579 48.009 13.270 1.00 15.32 47 ASP F CA 1
ATOM 6151 C C . ASP F 2 47 ? 10.731 47.880 12.289 1.00 13.27 47 ASP F C 1
ATOM 6152 O O . ASP F 2 47 ? 11.040 46.777 11.834 1.00 13.35 47 ASP F O 1
ATOM 6157 N N . ILE F 2 48 ? 11.366 49.001 11.958 1.00 12.28 48 ILE F N 1
ATOM 6158 C CA . ILE F 2 48 ? 12.592 48.944 11.183 1.00 11.14 48 ILE F CA 1
ATOM 6159 C C . ILE F 2 48 ? 13.629 48.105 11.933 1.00 11.31 48 ILE F C 1
ATOM 6160 O O . ILE F 2 48 ? 13.595 47.996 13.159 1.00 11.75 48 ILE F O 1
ATOM 6165 N N . PHE F 2 49 ? 14.528 47.492 11.171 1.00 10.24 49 PHE F N 1
ATOM 6166 C CA . PHE F 2 49 ? 15.516 46.597 11.761 1.00 9.73 49 PHE F CA 1
ATOM 6167 C C . PHE F 2 49 ? 16.839 46.718 11.029 1.00 10.24 49 PHE F C 1
ATOM 6168 O O . PHE F 2 49 ? 16.897 47.108 9.857 1.00 11.41 49 PHE F O 1
ATOM 6176 N N . VAL F 2 50 ? 17.892 46.371 11.760 1.00 10.44 50 VAL F N 1
ATOM 6177 C CA . VAL F 2 50 ? 19.267 46.477 11.265 1.00 10.56 50 VAL F CA 1
ATOM 6178 C C . VAL F 2 50 ? 19.509 45.510 10.109 1.00 9.40 50 VAL F C 1
ATOM 6179 O O . VAL F 2 50 ? 19.047 44.361 10.140 1.00 12.79 50 VAL F O 1
ATOM 6183 N N . ASN F 2 51 ? 20.253 45.961 9.092 1.00 8.56 51 ASN F N 1
ATOM 6184 C CA . ASN F 2 51 ? 20.506 45.124 7.908 1.00 9.98 51 ASN F CA 1
ATOM 6185 C C . ASN F 2 51 ? 21.734 44.228 8.078 1.00 11.46 51 ASN F C 1
ATOM 6186 O O . ASN F 2 51 ? 22.515 44.393 9.025 1.00 11.05 51 ASN F O 1
ATOM 6191 N N . ILE F 2 52 ? 21.915 43.274 7.179 1.00 10.38 52 ILE F N 1
ATOM 6192 C CA . ILE F 2 52 ? 22.956 42.273 7.391 1.00 10.17 52 ILE F CA 1
ATOM 6193 C C . ILE F 2 52 ? 24.353 42.838 7.104 1.00 9.89 52 ILE F C 1
ATOM 6194 O O . ILE F 2 52 ? 25.336 42.365 7.674 1.00 11.14 52 ILE F O 1
ATOM 6199 N N . LEU F 2 53 ? 24.451 43.843 6.243 1.00 10.92 53 LEU F N 1
ATOM 6200 C CA . LEU F 2 53 ? 25.761 44.462 5.967 1.00 9.44 53 LEU F CA 1
ATOM 6201 C C . LEU F 2 53 ? 26.244 45.189 7.216 1.00 10.79 53 LEU F C 1
ATOM 6202 O O . LEU F 2 53 ? 27.443 45.270 7.468 1.00 10.19 53 LEU F O 1
ATOM 6207 N N . THR F 2 54 ? 25.319 45.739 7.991 1.00 7.95 54 THR F N 1
ATOM 6208 C CA . THR F 2 54 ? 25.681 46.377 9.251 1.00 10.23 54 THR F CA 1
ATOM 6209 C C . THR F 2 54 ? 26.060 45.325 10.298 1.00 12.70 54 THR F C 1
ATOM 6210 O O . THR F 2 54 ? 27.023 45.518 11.038 1.00 12.42 54 THR F O 1
ATOM 6214 N N . ASP F 2 55 ? 25.326 44.216 10.373 1.00 11.69 55 ASP F N 1
ATOM 6215 C CA . ASP F 2 55 ? 25.750 43.114 11.252 1.00 12.16 55 ASP F CA 1
ATOM 6216 C C . ASP F 2 55 ? 27.191 42.667 10.966 1.00 12.85 55 ASP F C 1
ATOM 6217 O O . ASP F 2 55 ? 27.990 42.469 11.893 1.00 13.48 55 ASP F O 1
ATOM 6222 N N . THR F 2 56 ? 27.520 42.496 9.686 1.00 10.05 56 THR F N 1
ATOM 6223 C CA . THR F 2 56 ? 28.880 42.106 9.311 1.00 11.41 56 THR F CA 1
ATOM 6224 C C . THR F 2 56 ? 29.900 43.172 9.765 1.00 11.71 56 THR F C 1
ATOM 6225 O O . THR F 2 56 ? 30.969 42.847 10.324 1.00 12.02 56 THR F O 1
ATOM 6229 N N . GLY F 2 57 ? 29.580 44.444 9.542 1.00 10.71 57 GLY F N 1
ATOM 6230 C CA . GLY F 2 57 ? 30.468 45.534 9.911 1.00 11.03 57 GLY F CA 1
ATOM 6231 C C . GLY F 2 57 ? 30.651 45.622 11.411 1.00 10.82 57 GLY F C 1
ATOM 6232 O O . GLY F 2 57 ? 31.756 45.896 11.885 1.00 12.32 57 GLY F O 1
ATOM 6233 N N . LEU F 2 58 ? 29.568 45.413 12.160 1.00 11.44 58 LEU F N 1
ATOM 6234 C CA . LEU F 2 58 ? 29.633 45.471 13.624 1.00 10.79 58 LEU F CA 1
ATOM 6235 C C . LEU F 2 58 ? 30.439 44.304 14.198 1.00 12.22 58 LEU F C 1
ATOM 6236 O O . LEU F 2 58 ? 31.211 44.488 15.155 1.00 13.11 58 LEU F O 1
ATOM 6241 N N . VAL F 2 59 ? 30.268 43.105 13.644 1.00 12.21 59 VAL F N 1
ATOM 6242 C CA . VAL F 2 59 ? 31.080 41.961 14.081 1.00 10.82 59 VAL F CA 1
ATOM 6243 C C . VAL F 2 59 ? 32.567 42.241 13.839 1.00 13.48 59 VAL F C 1
ATOM 6244 O O . VAL F 2 59 ? 33.422 41.961 14.708 1.00 12.96 59 VAL F O 1
ATOM 6248 N N . GLN F 2 60 ? 32.885 42.794 12.672 1.00 11.05 60 GLN F N 1
ATOM 6249 C CA . GLN F 2 60 ? 34.254 43.217 12.369 1.00 11.77 60 GLN F CA 1
ATOM 6250 C C . GLN F 2 60 ? 34.770 44.208 13.393 1.00 12.14 60 GLN F C 1
ATOM 6251 O O . GLN F 2 60 ? 35.871 44.021 13.943 1.00 13.70 60 GLN F O 1
ATOM 6257 N N . ARG F 2 61 ? 34.009 45.272 13.633 1.00 11.16 61 ARG F N 1
ATOM 6258 C CA . ARG F 2 61 ? 34.390 46.307 14.601 1.00 11.84 61 ARG F CA 1
ATOM 6259 C C . ARG F 2 61 ? 34.622 45.714 15.983 1.00 11.92 61 ARG F C 1
ATOM 6260 O O . ARG F 2 61 ? 35.614 46.027 16.653 1.00 14.85 61 ARG F O 1
ATOM 6268 N N . TYR F 2 62 ? 33.699 44.860 16.407 1.00 12.74 62 TYR F N 1
ATOM 6269 C CA . TYR F 2 62 ? 33.790 44.261 17.736 1.00 14.30 62 TYR F CA 1
ATOM 6270 C C . TYR F 2 62 ? 35.117 43.500 17.921 1.00 16.15 62 TYR F C 1
ATOM 6271 O O . TYR F 2 62 ? 35.809 43.646 18.945 1.00 16.65 62 TYR F O 1
ATOM 6280 N N . VAL F 2 63 ? 35.485 42.706 16.920 1.00 13.55 63 VAL F N 1
ATOM 6281 C CA . VAL F 2 63 ? 36.722 41.932 16.980 1.00 12.85 63 VAL F CA 1
ATOM 6282 C C . VAL F 2 63 ? 37.967 42.820 16.923 1.00 13.13 63 VAL F C 1
ATOM 6283 O O . VAL F 2 63 ? 38.915 42.608 17.684 1.00 14.91 63 VAL F O 1
ATOM 6287 N N . THR F 2 64 ? 37.972 43.815 16.033 1.00 14.49 64 THR F N 1
ATOM 6288 C CA . THR F 2 64 ? 39.153 44.674 15.900 1.00 16.29 64 THR F CA 1
ATOM 6289 C C . THR F 2 64 ? 39.295 45.685 17.037 1.00 17.78 64 THR F C 1
ATOM 6290 O O . THR F 2 64 ? 40.401 46.125 17.323 1.00 19.38 64 THR F O 1
ATOM 6294 N N . ASP F 2 65 ? 38.186 46.035 17.689 1.00 16.97 65 ASP F N 1
ATOM 6295 C CA . ASP F 2 65 ? 38.248 46.834 18.918 1.00 19.15 65 ASP F CA 1
ATOM 6296 C C . ASP F 2 65 ? 39.157 46.145 19.936 1.00 21.88 65 ASP F C 1
ATOM 6297 O O . ASP F 2 65 ? 39.917 46.797 20.655 1.00 23.28 65 ASP F O 1
ATOM 6302 N N . TRP F 2 66 ? 39.057 44.824 19.995 1.00 19.10 66 TRP F N 1
ATOM 6303 C CA . TRP F 2 66 ? 39.839 44.002 20.913 1.00 18.10 66 TRP F CA 1
ATOM 6304 C C . TRP F 2 66 ? 41.225 43.684 20.355 1.00 19.79 66 TRP F C 1
ATOM 6305 O O . TRP F 2 66 ? 42.237 43.797 21.059 1.00 22.47 66 TRP F O 1
ATOM 6316 N N . ALA F 2 67 ? 41.264 43.275 19.092 1.00 19.44 67 ALA F N 1
ATOM 6317 C CA . ALA F 2 67 ? 42.489 42.762 18.479 1.00 20.53 67 ALA F CA 1
ATOM 6318 C C . ALA F 2 67 ? 43.467 43.870 18.119 1.00 21.07 67 ALA F C 1
ATOM 6319 O O . ALA F 2 67 ? 44.687 43.665 18.116 1.00 26.90 67 ALA F O 1
ATOM 6321 N N . GLY F 2 68 ? 42.927 45.048 17.820 1.00 22.75 68 GLY F N 1
ATOM 6322 C CA . GLY F 2 68 ? 43.748 46.204 17.508 1.00 21.27 68 GLY F CA 1
ATOM 6323 C C . GLY F 2 68 ? 43.939 46.421 16.024 1.00 18.95 68 GLY F C 1
ATOM 6324 O O . GLY F 2 68 ? 43.524 45.608 15.197 1.00 18.91 68 GLY F O 1
ATOM 6325 N N . PRO F 2 69 ? 44.582 47.538 15.672 1.00 18.74 69 PRO F N 1
ATOM 6326 C CA . PRO F 2 69 ? 44.772 47.985 14.290 1.00 19.27 69 PRO F CA 1
ATOM 6327 C C . PRO F 2 69 ? 45.595 47.033 13.431 1.00 19.20 69 PRO F C 1
ATOM 6328 O O . PRO F 2 69 ? 45.416 47.062 12.216 1.00 20.38 69 PRO F O 1
ATOM 6332 N N . SER F 2 70 ? 46.465 46.221 14.032 1.00 19.40 70 SER F N 1
ATOM 6333 C CA . SER F 2 70 ? 47.310 45.322 13.250 1.00 19.93 70 SER F CA 1
ATOM 6334 C C . SER F 2 70 ? 46.582 44.042 12.848 1.00 19.60 70 SER F C 1
ATOM 6335 O O . SER F 2 70 ? 47.108 43.237 12.076 1.00 21.03 70 SER F O 1
ATOM 6338 N N . ALA F 2 71 ? 45.378 43.848 13.380 1.00 17.73 71 ALA F N 1
ATOM 6339 C CA . ALA F 2 71 ? 44.618 42.639 13.087 1.00 19.13 71 ALA F CA 1
ATOM 6340 C C . ALA F 2 71 ? 44.262 42.610 11.616 1.00 18.76 71 ALA F C 1
ATOM 6341 O O . ALA F 2 71 ? 43.901 43.641 11.042 1.00 16.49 71 ALA F O 1
ATOM 6343 N N . LEU F 2 72 ? 44.347 41.426 11.013 1.00 17.73 72 LEU F N 1
ATOM 6344 C CA . LEU F 2 72 ? 43.952 41.248 9.621 1.00 17.25 72 LEU F CA 1
ATOM 6345 C C . LEU F 2 72 ? 42.785 40.276 9.559 1.00 16.72 72 LEU F C 1
ATOM 6346 O O . LEU F 2 72 ? 42.956 39.078 9.809 1.00 18.22 72 LEU F O 1
ATOM 6351 N N . ILE F 2 73 ? 41.603 40.789 9.236 1.00 14.95 73 ILE F N 1
ATOM 6352 C CA . ILE F 2 73 ? 40.410 39.946 9.130 1.00 15.64 73 ILE F CA 1
ATOM 6353 C C . ILE F 2 73 ? 40.433 39.112 7.848 1.00 16.36 73 ILE F C 1
ATOM 6354 O O . ILE F 2 73 ? 40.613 39.659 6.754 1.00 16.97 73 ILE F O 1
ATOM 6359 N N . LYS F 2 74 ? 40.260 37.796 7.990 1.00 16.18 74 LYS F N 1
ATOM 6360 C CA . LYS F 2 74 ? 40.340 36.854 6.871 1.00 17.48 74 LYS F CA 1
ATOM 6361 C C . LYS F 2 74 ? 38.962 36.386 6.423 1.00 17.70 74 LYS F C 1
ATOM 6362 O O . LYS F 2 74 ? 38.737 36.104 5.242 1.00 17.39 74 LYS F O 1
ATOM 6368 N N . SER F 2 75 ? 38.041 36.266 7.371 1.00 15.30 75 SER F N 1
ATOM 6369 C CA . SER F 2 75 ? 36.675 35.864 7.029 1.00 14.79 75 SER F CA 1
ATOM 6370 C C . SER F 2 75 ? 35.712 36.168 8.157 1.00 14.83 75 SER F C 1
ATOM 6371 O O . SER F 2 75 ? 36.099 36.193 9.336 1.00 15.44 75 SER F O 1
ATOM 6374 N N . ILE F 2 76 ? 34.451 36.403 7.789 1.00 14.69 76 ILE F N 1
ATOM 6375 C CA . ILE F 2 76 ? 33.384 36.587 8.762 1.00 14.54 76 ILE F CA 1
ATOM 6376 C C . ILE F 2 76 ? 32.209 35.766 8.282 1.00 16.79 76 ILE F C 1
ATOM 6377 O O . ILE F 2 76 ? 31.736 35.958 7.162 1.00 17.94 76 ILE F O 1
ATOM 6382 N N . GLY F 2 77 ? 31.757 34.833 9.106 1.00 17.72 77 GLY F N 1
ATOM 6383 C CA . GLY F 2 77 ? 30.563 34.078 8.765 1.00 19.18 77 GLY F CA 1
ATOM 6384 C C . GLY F 2 77 ? 29.526 34.296 9.842 1.00 17.08 77 GLY F C 1
ATOM 6385 O O . GLY F 2 77 ? 29.816 34.137 11.023 1.00 19.57 77 GLY F O 1
ATOM 6386 N N . LEU F 2 78 ? 28.307 34.648 9.460 1.00 14.22 78 LEU F N 1
ATOM 6387 C CA . LEU F 2 78 ? 27.324 34.863 10.503 1.00 15.25 78 LEU F CA 1
ATOM 6388 C C . LEU F 2 78 ? 25.951 34.326 10.159 1.00 14.55 78 LEU F C 1
ATOM 6389 O O . LEU F 2 78 ? 25.617 34.108 8.985 1.00 16.18 78 LEU F O 1
ATOM 6394 N N . ARG F 2 79 ? 25.180 34.093 11.205 1.00 15.03 79 ARG F N 1
ATOM 6395 C CA . ARG F 2 79 ? 23.807 33.680 11.035 1.00 15.98 79 ARG F CA 1
ATOM 6396 C C . ARG F 2 79 ? 22.936 34.530 11.947 1.00 17.09 79 ARG F C 1
ATOM 6397 O O . ARG F 2 79 ? 23.281 34.798 13.103 1.00 17.91 79 ARG F O 1
ATOM 6405 N N . LEU F 2 80 ? 21.808 34.978 11.410 1.00 16.19 80 LEU F N 1
ATOM 6406 C CA . LEU F 2 80 ? 20.920 35.828 12.169 1.00 18.25 80 LEU F CA 1
ATOM 6407 C C . LEU F 2 80 ? 19.878 34.989 12.886 1.00 20.86 80 LEU F C 1
ATOM 6408 O O . LEU F 2 80 ? 19.451 33.947 12.389 1.00 22.18 80 LEU F O 1
ATOM 6413 N N . GLY F 2 81 ? 19.502 35.444 14.072 1.00 18.01 81 GLY F N 1
ATOM 6414 C CA . GLY F 2 81 ? 18.437 34.827 14.834 1.00 20.23 81 GLY F CA 1
ATOM 6415 C C . GLY F 2 81 ? 17.286 35.810 14.865 1.00 20.88 81 GLY F C 1
ATOM 6416 O O . GLY F 2 81 ? 16.618 36.031 13.860 1.00 23.34 81 GLY F O 1
ATOM 6417 N N . VAL F 2 82 ? 17.060 36.421 16.019 1.00 21.44 82 VAL F N 1
ATOM 6418 C CA . VAL F 2 82 ? 15.961 37.364 16.152 1.00 20.08 82 VAL F CA 1
ATOM 6419 C C . VAL F 2 82 ? 16.360 38.691 15.519 1.00 20.06 82 VAL F C 1
ATOM 6420 O O . VAL F 2 82 ? 17.546 38.995 15.403 1.00 18.49 82 VAL F O 1
ATOM 6424 N N . PRO F 2 83 ? 15.376 39.481 15.079 1.00 15.42 83 PRO F N 1
ATOM 6425 C CA . PRO F 2 83 ? 15.690 40.784 14.485 1.00 15.01 83 PRO F CA 1
ATOM 6426 C C . PRO F 2 83 ? 16.229 41.777 15.513 1.00 15.51 83 PRO F C 1
ATOM 6427 O O . PRO F 2 83 ? 15.964 41.647 16.714 1.00 18.81 83 PRO F O 1
ATOM 6431 N N . TRP F 2 84 ? 17.006 42.739 15.033 1.00 14.64 84 TRP F N 1
ATOM 6432 C CA . TRP F 2 84 ? 17.421 43.863 15.854 1.00 13.05 84 TRP F CA 1
ATOM 6433 C C . TRP F 2 84 ? 16.540 45.050 15.466 1.00 11.61 84 TRP F C 1
ATOM 6434 O O . TRP F 2 84 ? 16.802 45.750 14.477 1.00 11.86 84 TRP F O 1
ATOM 6445 N N . TYR F 2 85 ? 15.472 45.226 16.238 1.00 14.33 85 TYR F N 1
ATOM 6446 C CA . TYR F 2 85 ? 14.496 46.271 15.999 1.00 12.42 85 TYR F CA 1
ATOM 6447 C C . TYR F 2 85 ? 14.893 47.577 16.660 1.00 14.45 85 TYR F C 1
ATOM 6448 O O . TYR F 2 85 ? 15.668 47.592 17.614 1.00 15.29 85 TYR F O 1
ATOM 6457 N N . ALA F 2 86 ? 14.341 48.677 16.152 1.00 13.81 86 ALA F N 1
ATOM 6458 C CA . ALA F 2 86 ? 14.529 49.974 16.794 1.00 14.55 86 ALA F CA 1
ATOM 6459 C C . ALA F 2 86 ? 14.245 49.868 18.289 1.00 16.88 86 ALA F C 1
ATOM 6460 O O . ALA F 2 86 ? 13.271 49.224 18.710 1.00 18.07 86 ALA F O 1
ATOM 6462 N N . TYR F 2 87 ? 15.141 50.484 19.062 1.00 16.61 87 TYR F N 1
ATOM 6463 C CA . TYR F 2 87 ? 15.095 50.579 20.527 1.00 18.14 87 TYR F CA 1
ATOM 6464 C C . TYR F 2 87 ? 15.584 49.353 21.280 1.00 18.40 87 TYR F C 1
ATOM 6465 O O . TYR F 2 87 ? 15.670 49.379 22.512 1.00 21.52 87 TYR F O 1
ATOM 6474 N N . ASP F 2 88 ? 15.905 48.286 20.554 1.00 17.39 88 ASP F N 1
ATOM 6475 C CA . ASP F 2 88 ? 16.555 47.142 21.175 1.00 17.00 88 ASP F CA 1
ATOM 6476 C C . ASP F 2 88 ? 18.014 47.489 21.402 1.00 19.22 88 ASP F C 1
ATOM 6477 O O . ASP F 2 88 ? 18.634 48.211 20.612 1.00 19.45 88 ASP F O 1
ATOM 6482 N N . THR F 2 89 ? 18.564 46.931 22.468 1.00 19.87 89 THR F N 1
ATOM 6483 C CA . THR F 2 89 ? 19.985 47.012 22.715 1.00 20.75 89 THR F CA 1
ATOM 6484 C C . THR F 2 89 ? 20.579 45.635 22.495 1.00 20.42 89 THR F C 1
ATOM 6485 O O . THR F 2 89 ? 20.106 44.646 23.056 1.00 23.56 89 THR F O 1
ATOM 6489 N N . VAL F 2 90 ? 21.619 45.579 21.674 1.00 17.70 90 VAL F N 1
ATOM 6490 C CA . VAL F 2 90 ? 22.337 44.334 21.436 1.00 18.50 90 VAL F CA 1
ATOM 6491 C C . VAL F 2 90 ? 23.647 44.367 22.206 1.00 18.02 90 VAL F C 1
ATOM 6492 O O . VAL F 2 90 ? 24.397 45.343 22.143 1.00 20.82 90 VAL F O 1
ATOM 6496 N N . THR F 2 91 ? 23.878 43.311 22.977 1.00 17.26 91 THR F N 1
ATOM 6497 C CA . THR F 2 91 ? 25.114 43.146 23.719 1.00 19.80 91 THR F CA 1
ATOM 6498 C C . THR F 2 91 ? 25.960 42.101 23.006 1.00 20.64 91 THR F C 1
ATOM 6499 O O . THR F 2 91 ? 25.536 40.959 22.832 1.00 18.09 91 THR F O 1
ATOM 6503 N N . PHE F 2 92 ? 27.149 42.512 22.577 1.00 20.11 92 PHE F N 1
ATOM 6504 C CA . PHE F 2 92 ? 28.089 41.606 21.934 1.00 19.19 92 PHE F CA 1
ATOM 6505 C C . PHE F 2 92 ? 29.030 41.002 22.961 1.00 20.13 92 PHE F C 1
ATOM 6506 O O . PHE F 2 92 ? 29.587 41.706 23.805 1.00 23.34 92 PHE F O 1
ATOM 6514 N N . SER F 2 93 ? 29.184 39.688 22.878 1.00 17.80 93 SER F N 1
ATOM 6515 C CA . SER F 2 93 ? 30.179 38.958 23.645 1.00 20.12 93 SER F CA 1
ATOM 6516 C C . SER F 2 93 ? 31.022 38.133 22.677 1.00 21.38 93 SER F C 1
ATOM 6517 O O . SER F 2 93 ? 30.594 37.830 21.560 1.00 20.50 93 SER F O 1
ATOM 6520 N N . GLY F 2 94 ? 32.231 37.781 23.079 1.00 22.20 94 GLY F N 1
ATOM 6521 C CA . GLY F 2 94 ? 33.111 37.060 22.188 1.00 19.51 94 GLY F CA 1
ATOM 6522 C C . GLY F 2 94 ? 34.119 36.233 22.950 1.00 19.31 94 GLY F C 1
ATOM 6523 O O . GLY F 2 94 ? 34.493 36.579 24.071 1.00 21.38 94 GLY F O 1
ATOM 6524 N N . GLU F 2 95 ? 34.572 35.154 22.329 1.00 20.25 95 GLU F N 1
ATOM 6525 C CA . GLU F 2 95 ? 35.546 34.258 22.947 1.00 24.33 95 GLU F CA 1
ATOM 6526 C C . GLU F 2 95 ? 36.457 33.708 21.859 1.00 20.97 95 GLU F C 1
ATOM 6527 O O . GLU F 2 95 ? 35.988 33.344 20.775 1.00 21.13 95 GLU F O 1
ATOM 6533 N N . VAL F 2 96 ? 37.756 33.651 22.128 1.00 22.26 96 VAL F N 1
ATOM 6534 C CA . VAL F 2 96 ? 38.655 32.984 21.204 1.00 22.44 96 VAL F CA 1
ATOM 6535 C C . VAL F 2 96 ? 38.401 31.477 21.274 1.00 24.23 96 VAL F C 1
ATOM 6536 O O . VAL F 2 96 ? 38.422 30.886 22.357 1.00 26.69 96 VAL F O 1
ATOM 6540 N N . THR F 2 97 ? 38.164 30.847 20.127 1.00 23.69 97 THR F N 1
ATOM 6541 C CA . THR F 2 97 ? 37.885 29.411 20.126 1.00 25.99 97 THR F CA 1
ATOM 6542 C C . THR F 2 97 ? 38.979 28.585 19.467 1.00 27.33 97 THR F C 1
ATOM 6543 O O . THR F 2 97 ? 39.006 27.360 19.601 1.00 29.97 97 THR F O 1
ATOM 6547 N N . ALA F 2 98 ? 39.886 29.245 18.756 1.00 25.99 98 ALA F N 1
ATOM 6548 C CA . ALA F 2 98 ? 40.971 28.535 18.095 1.00 27.40 98 ALA F CA 1
ATOM 6549 C C . ALA F 2 98 ? 42.164 29.446 17.910 1.00 26.77 98 ALA F C 1
ATOM 6550 O O . ALA F 2 98 ? 42.014 30.626 17.596 1.00 24.86 98 ALA F O 1
ATOM 6552 N N . VAL F 2 99 ? 43.353 28.898 18.142 1.00 28.90 99 VAL F N 1
ATOM 6553 C CA . VAL F 2 99 ? 44.594 29.600 17.868 1.00 29.18 99 VAL F CA 1
ATOM 6554 C C . VAL F 2 99 ? 45.559 28.623 17.210 1.00 33.72 99 VAL F C 1
ATOM 6555 O O . VAL F 2 99 ? 45.986 27.656 17.838 1.00 33.63 99 VAL F O 1
ATOM 6559 N N . ASN F 2 100 ? 45.890 28.874 15.947 1.00 34.66 100 ASN F N 1
ATOM 6560 C CA . ASN F 2 100 ? 46.733 27.964 15.176 1.00 38.85 100 ASN F CA 1
ATOM 6561 C C . ASN F 2 100 ? 47.718 28.722 14.293 1.00 42.15 100 ASN F C 1
ATOM 6562 O O . ASN F 2 100 ? 47.378 29.118 13.166 1.00 43.73 100 ASN F O 1
ATOM 6567 N N . ASP F 2 101 ? 48.918 28.946 14.826 1.00 61.05 101 ASP F N 1
ATOM 6568 C CA . ASP F 2 101 ? 50.010 29.597 14.099 1.00 61.80 101 ASP F CA 1
ATOM 6569 C C . ASP F 2 101 ? 49.632 30.966 13.523 1.00 59.71 101 ASP F C 1
ATOM 6570 O O . ASP F 2 101 ? 49.559 31.137 12.303 1.00 58.61 101 ASP F O 1
ATOM 6572 N N . GLY F 2 102 ? 49.397 31.930 14.409 1.00 56.89 102 GLY F N 1
ATOM 6573 C CA . GLY F 2 102 ? 49.087 33.293 14.009 1.00 54.26 102 GLY F CA 1
ATOM 6574 C C . GLY F 2 102 ? 47.619 33.514 13.641 1.00 47.55 102 GLY F C 1
ATOM 6575 O O . GLY F 2 102 ? 47.106 34.642 13.718 1.00 45.00 102 GLY F O 1
ATOM 6576 N N . LEU F 2 103 ? 46.965 32.427 13.266 1.00 44.01 103 LEU F N 1
ATOM 6577 C CA . LEU F 2 103 ? 45.576 32.480 12.813 1.00 38.62 103 LEU F CA 1
ATOM 6578 C C . LEU F 2 103 ? 44.622 32.159 13.970 1.00 36.25 103 LEU F C 1
ATOM 6579 O O . LEU F 2 103 ? 44.702 31.100 14.579 1.00 38.11 103 LEU F O 1
ATOM 6584 N N . ILE F 2 104 ? 43.723 33.097 14.242 1.00 32.79 104 ILE F N 1
ATOM 6585 C CA . ILE F 2 104 ? 42.853 33.013 15.407 1.00 31.06 104 ILE F CA 1
ATOM 6586 C C . ILE F 2 104 ? 41.417 32.920 14.938 1.00 26.90 104 ILE F C 1
ATOM 6587 O O . ILE F 2 104 ? 41.051 33.547 13.952 1.00 25.05 104 ILE F O 1
ATOM 6592 N N . THR F 2 105 ? 40.620 32.133 15.643 1.00 26.39 105 THR F N 1
ATOM 6593 C CA . THR F 2 105 ? 39.184 32.097 15.408 1.00 23.33 105 THR F CA 1
ATOM 6594 C C . THR F 2 105 ? 38.448 32.632 16.629 1.00 22.16 105 THR F C 1
ATOM 6595 O O . THR F 2 105 ? 38.735 32.244 17.763 1.00 24.42 105 THR F O 1
ATOM 6599 N N . VAL F 2 106 ? 37.515 33.544 16.387 1.00 20.13 106 VAL F N 1
ATOM 6600 C CA . VAL F 2 106 ? 36.738 34.148 17.453 1.00 18.25 106 VAL F CA 1
ATOM 6601 C C . VAL F 2 106 ? 35.258 33.908 17.207 1.00 16.59 106 VAL F C 1
ATOM 6602 O O . VAL F 2 106 ? 34.759 34.152 16.099 1.00 18.91 106 VAL F O 1
ATOM 6606 N N . LYS F 2 107 ? 34.555 33.432 18.231 1.00 17.39 107 LYS F N 1
ATOM 6607 C CA . LYS F 2 107 ? 33.096 33.321 18.179 1.00 17.87 107 LYS F CA 1
ATOM 6608 C C . LYS F 2 107 ? 32.475 34.551 18.810 1.00 19.25 107 LYS F C 1
ATOM 6609 O O . LYS F 2 107 ? 32.844 34.945 19.912 1.00 21.07 107 LYS F O 1
ATOM 6615 N N . VAL F 2 108 ? 31.529 35.160 18.096 1.00 16.53 108 VAL F N 1
ATOM 6616 C CA . VAL F 2 108 ? 30.872 36.369 18.562 1.00 17.97 108 VAL F CA 1
ATOM 6617 C C . VAL F 2 108 ? 29.375 36.112 18.632 1.00 20.01 108 VAL F C 1
ATOM 6618 O O . VAL F 2 108 ? 28.809 35.489 17.731 1.00 19.32 108 VAL F O 1
ATOM 6622 N N . VAL F 2 109 ? 28.737 36.565 19.709 1.00 17.51 109 VAL F N 1
ATOM 6623 C CA . VAL F 2 109 ? 27.277 36.518 19.781 1.00 17.71 109 VAL F CA 1
ATOM 6624 C C . VAL F 2 109 ? 26.754 37.884 20.184 1.00 18.25 109 VAL F C 1
ATOM 6625 O O . VAL F 2 109 ? 27.238 38.492 21.136 1.00 17.28 109 VAL F O 1
ATOM 6629 N N . GLY F 2 110 ? 25.784 38.377 19.417 1.00 18.30 110 GLY F N 1
ATOM 6630 C CA . GLY F 2 110 ? 25.086 39.599 19.780 1.00 19.38 110 GLY F CA 1
ATOM 6631 C C . GLY F 2 110 ? 23.690 39.230 20.239 1.00 18.11 110 GLY F C 1
ATOM 6632 O O . GLY F 2 110 ? 22.938 38.618 19.498 1.00 18.70 110 GLY F O 1
ATOM 6633 N N . ARG F 2 111 ? 23.358 39.584 21.477 1.00 18.93 111 ARG F N 1
ATOM 6634 C CA . ARG F 2 111 ? 22.067 39.219 22.048 1.00 28.96 111 ARG F CA 1
ATOM 6635 C C . ARG F 2 111 ? 21.265 40.467 22.362 1.00 27.86 111 ARG F C 1
ATOM 6636 O O . ARG F 2 111 ? 21.814 41.461 22.838 1.00 21.83 111 ARG F O 1
ATOM 6644 N N . ASN F 2 112 ? 19.964 40.429 22.095 1.00 30.33 112 ASN F N 1
ATOM 6645 C CA . ASN F 2 112 ? 19.077 41.468 22.604 1.00 31.52 112 ASN F CA 1
ATOM 6646 C C . ASN F 2 112 ? 18.135 40.848 23.628 1.00 37.83 112 ASN F C 1
ATOM 6647 O O . ASN F 2 112 ? 18.257 39.667 23.940 1.00 36.63 112 ASN F O 1
ATOM 6652 N N . THR F 2 113 ? 17.219 41.630 24.176 1.00 41.15 113 THR F N 1
ATOM 6653 C CA . THR F 2 113 ? 16.456 41.141 25.319 1.00 44.95 113 THR F CA 1
ATOM 6654 C C . THR F 2 113 ? 15.700 39.842 25.014 1.00 48.35 113 THR F C 1
ATOM 6655 O O . THR F 2 113 ? 15.621 38.946 25.857 1.00 52.80 113 THR F O 1
ATOM 6659 N N . LEU F 2 114 ? 15.197 39.737 23.788 1.00 47.15 114 LEU F N 1
ATOM 6660 C CA . LEU F 2 114 ? 14.464 38.557 23.336 1.00 50.36 114 LEU F CA 1
ATOM 6661 C C . LEU F 2 114 ? 15.352 37.325 23.157 1.00 47.87 114 LEU F C 1
ATOM 6662 O O . LEU F 2 114 ? 15.068 36.268 23.718 1.00 52.50 114 LEU F O 1
ATOM 6664 N N . GLY F 2 115 ? 16.415 37.449 22.369 1.00 40.07 115 GLY F N 1
ATOM 6665 C CA . GLY F 2 115 ? 17.267 36.304 22.115 1.00 40.04 115 GLY F CA 1
ATOM 6666 C C . GLY F 2 115 ? 18.556 36.645 21.401 1.00 36.02 115 GLY F C 1
ATOM 6667 O O . GLY F 2 115 ? 19.006 37.791 21.425 1.00 32.48 115 GLY F O 1
ATOM 6668 N N . ASP F 2 116 ? 19.157 35.640 20.772 1.00 26.62 116 ASP F N 1
ATOM 6669 C CA . ASP F 2 116 ? 20.380 35.841 20.005 1.00 22.26 116 ASP F CA 1
ATOM 6670 C C . ASP F 2 116 ? 20.050 36.457 18.656 1.00 20.17 116 ASP F C 1
ATOM 6671 O O . ASP F 2 116 ? 19.328 35.869 17.859 1.00 21.14 116 ASP F O 1
ATOM 6676 N N . HIS F 2 117 ? 20.581 37.646 18.413 1.00 16.24 117 HIS F N 1
ATOM 6677 C CA . HIS F 2 117 ? 20.355 38.337 17.158 1.00 15.36 117 HIS F CA 1
ATOM 6678 C C . HIS F 2 117 ? 21.351 37.892 16.097 1.00 15.28 117 HIS F C 1
ATOM 6679 O O . HIS F 2 117 ? 20.997 37.691 14.947 1.00 15.99 117 HIS F O 1
ATOM 6686 N N . VAL F 2 118 ? 22.611 37.752 16.486 1.00 17.03 118 VAL F N 1
ATOM 6687 C CA . VAL F 2 118 ? 23.628 37.334 15.536 1.00 16.25 118 VAL F CA 1
ATOM 6688 C C . VAL F 2 118 ? 24.633 36.394 16.197 1.00 17.50 118 VAL F C 1
ATOM 6689 O O . VAL F 2 118 ? 25.007 36.573 17.351 1.00 18.11 118 VAL F O 1
ATOM 6693 N N . THR F 2 119 ? 25.023 35.363 15.460 1.00 15.41 119 THR F N 1
ATOM 6694 C CA . THR F 2 119 ? 26.057 34.436 15.896 1.00 16.00 119 THR F CA 1
ATOM 6695 C C . THR F 2 119 ? 27.079 34.372 14.779 1.00 15.33 119 THR F C 1
ATOM 6696 O O . THR F 2 119 ? 26.731 34.111 13.613 1.00 15.56 119 THR F O 1
ATOM 6700 N N . ALA F 2 120 ? 28.341 34.638 15.108 1.00 14.77 120 ALA F N 1
ATOM 6701 C CA . ALA F 2 120 ? 29.337 34.790 14.060 1.00 15.76 120 ALA F CA 1
ATOM 6702 C C . ALA F 2 120 ? 30.637 34.100 14.404 1.00 16.08 120 ALA F C 1
ATOM 6703 O O . ALA F 2 120 ? 30.962 33.895 15.569 1.00 17.90 120 ALA F O 1
ATOM 6705 N N . THR F 2 121 ? 31.357 33.734 13.359 1.00 15.32 121 THR F N 1
ATOM 6706 C CA . THR F 2 121 ? 32.685 33.148 13.491 1.00 16.69 121 THR F CA 1
ATOM 6707 C C . THR F 2 121 ? 33.620 34.009 12.656 1.00 17.31 121 THR F C 1
ATOM 6708 O O . THR F 2 121 ? 33.360 34.267 11.476 1.00 17.98 121 THR F O 1
ATOM 6712 N N . VAL F 2 122 ? 34.695 34.491 13.278 1.00 15.80 122 VAL F N 1
ATOM 6713 C CA . VAL F 2 122 ? 35.617 35.396 12.613 1.00 15.74 122 VAL F CA 1
ATOM 6714 C C . VAL F 2 122 ? 37.015 34.788 12.635 1.00 17.39 122 VAL F C 1
ATOM 6715 O O . VAL F 2 122 ? 37.482 34.341 13.684 1.00 19.85 122 VAL F O 1
ATOM 6719 N N . GLU F 2 123 ? 37.668 34.758 11.480 1.00 17.33 123 GLU F N 1
ATOM 6720 C CA . GLU F 2 123 ? 39.050 34.290 11.398 1.00 19.62 123 GLU F CA 1
ATOM 6721 C C . GLU F 2 123 ? 39.932 35.489 11.106 1.00 18.74 123 GLU F C 1
ATOM 6722 O O . GLU F 2 123 ? 39.615 36.311 10.261 1.00 16.97 123 GLU F O 1
ATOM 6728 N N . LEU F 2 124 ? 41.043 35.603 11.821 1.00 20.51 124 LEU F N 1
ATOM 6729 C CA . LEU F 2 124 ? 41.899 36.755 11.652 1.00 20.15 124 LEU F CA 1
ATOM 6730 C C . LEU F 2 124 ? 43.308 36.354 12.011 1.00 23.30 124 LEU F C 1
ATOM 6731 O O . LEU F 2 124 ? 43.518 35.334 12.659 1.00 25.80 124 LEU F O 1
ATOM 6736 N N . SER F 2 125 ? 44.264 37.160 11.573 1.00 23.62 125 SER F N 1
ATOM 6737 C CA . SER F 2 125 ? 45.632 37.023 12.045 1.00 26.93 125 SER F CA 1
ATOM 6738 C C . SER F 2 125 ? 45.916 38.242 12.902 1.00 27.12 125 SER F C 1
ATOM 6739 O O . SER F 2 125 ? 45.426 39.338 12.626 1.00 24.76 125 SER F O 1
ATOM 6742 N N . MET F 2 126 ? 46.691 38.053 13.961 1.00 30.59 126 MET F N 1
ATOM 6743 C CA . MET F 2 126 ? 46.999 39.155 14.846 1.00 34.84 126 MET F CA 1
ATOM 6744 C C . MET F 2 126 ? 48.504 39.207 15.018 1.00 36.56 126 MET F C 1
ATOM 6745 O O . MET F 2 126 ? 49.180 38.183 14.940 1.00 39.49 126 MET F O 1
ATOM 6750 N N . ARG F 2 127 ? 49.024 40.405 15.239 1.00 39.10 127 ARG F N 1
ATOM 6751 C CA . ARG F 2 127 ? 50.458 40.608 15.345 1.00 43.06 127 ARG F CA 1
ATOM 6752 C C . ARG F 2 127 ? 50.827 40.867 16.795 1.00 48.50 127 ARG F C 1
ATOM 6753 O O . ARG F 2 127 ? 49.975 41.250 17.594 1.00 48.49 127 ARG F O 1
ATOM 6761 N N . ILE G 1 5 ? 34.729 23.536 32.615 1.00 47.84 7 ILE G N 1
ATOM 6762 C CA . ILE G 1 5 ? 35.728 24.346 33.304 1.00 45.75 7 ILE G CA 1
ATOM 6763 C C . ILE G 1 5 ? 37.109 23.713 33.198 1.00 43.02 7 ILE G C 1
ATOM 6764 O O . ILE G 1 5 ? 38.105 24.409 33.027 1.00 41.57 7 ILE G O 1
ATOM 6766 N N . GLN G 1 6 ? 37.162 22.389 33.292 1.00 45.59 8 GLN G N 1
ATOM 6767 C CA . GLN G 1 6 ? 38.423 21.664 33.185 1.00 44.33 8 GLN G CA 1
ATOM 6768 C C . GLN G 1 6 ? 39.048 21.836 31.802 1.00 42.48 8 GLN G C 1
ATOM 6769 O O . GLN G 1 6 ? 40.262 22.020 31.676 1.00 39.60 8 GLN G O 1
ATOM 6771 N N . GLU G 1 7 ? 38.210 21.780 30.771 1.00 42.36 9 GLU G N 1
ATOM 6772 C CA . GLU G 1 7 ? 38.659 21.945 29.390 1.00 41.59 9 GLU G CA 1
ATOM 6773 C C . GLU G 1 7 ? 39.206 23.346 29.158 1.00 38.91 9 GLU G C 1
ATOM 6774 O O . GLU G 1 7 ? 40.208 23.532 28.460 1.00 36.77 9 GLU G O 1
ATOM 6776 N N . ALA G 1 8 ? 38.547 24.334 29.753 1.00 39.27 10 ALA G N 1
ATOM 6777 C CA . ALA G 1 8 ? 38.960 25.718 29.614 1.00 37.74 10 ALA G CA 1
ATOM 6778 C C . ALA G 1 8 ? 40.322 25.929 30.272 1.00 34.14 10 ALA G C 1
ATOM 6779 O O . ALA G 1 8 ? 41.181 26.625 29.731 1.00 34.22 10 ALA G O 1
ATOM 6781 N N . VAL G 1 9 ? 40.516 25.313 31.435 1.00 33.09 11 VAL G N 1
ATOM 6782 C CA . VAL G 1 9 ? 41.760 25.453 32.184 1.00 30.80 11 VAL G CA 1
ATOM 6783 C C . VAL G 1 9 ? 42.928 24.865 31.402 1.00 28.45 11 VAL G C 1
ATOM 6784 O O . VAL G 1 9 ? 43.999 25.461 31.306 1.00 27.63 11 VAL G O 1
ATOM 6788 N N . ALA G 1 10 ? 42.700 23.687 30.834 1.00 29.82 12 ALA G N 1
ATOM 6789 C CA . ALA G 1 10 ? 43.724 22.994 30.074 1.00 29.95 12 ALA G CA 1
ATOM 6790 C C . ALA G 1 10 ? 44.178 23.831 28.890 1.00 29.24 12 ALA G C 1
ATOM 6791 O O . ALA G 1 10 ? 45.372 23.919 28.602 1.00 28.78 12 ALA G O 1
ATOM 6793 N N . GLN G 1 11 ? 43.213 24.447 28.211 1.00 29.64 13 GLN G N 1
ATOM 6794 C CA . GLN G 1 11 ? 43.503 25.293 27.062 1.00 30.61 13 GLN G CA 1
ATOM 6795 C C . GLN G 1 11 ? 44.384 26.474 27.431 1.00 27.74 13 GLN G C 1
ATOM 6796 O O . GLN G 1 11 ? 45.312 26.828 26.700 1.00 29.27 13 GLN G O 1
ATOM 6802 N N . ILE G 1 12 ? 44.087 27.087 28.568 1.00 26.88 14 ILE G N 1
ATOM 6803 C CA . ILE G 1 12 ? 44.854 28.234 29.027 1.00 27.34 14 ILE G CA 1
ATOM 6804 C C . ILE G 1 12 ? 46.258 27.806 29.440 1.00 26.63 14 ILE G C 1
ATOM 6805 O O . ILE G 1 12 ? 47.240 28.457 29.085 1.00 28.78 14 ILE G O 1
ATOM 6810 N N . LYS G 1 13 ? 46.352 26.696 30.166 1.00 25.63 15 LYS G N 1
ATOM 6811 C CA . LYS G 1 13 ? 47.653 26.189 30.586 1.00 24.97 15 LYS G CA 1
ATOM 6812 C C . LYS G 1 13 ? 48.545 25.874 29.387 1.00 26.61 15 LYS G C 1
ATOM 6813 O O . LYS G 1 13 ? 49.746 26.158 29.401 1.00 27.38 15 LYS G O 1
ATOM 6819 N N . ALA G 1 14 ? 47.948 25.289 28.352 1.00 27.07 16 ALA G N 1
ATOM 6820 C CA . ALA G 1 14 ? 48.672 24.917 27.142 1.00 29.12 16 ALA G CA 1
ATOM 6821 C C . ALA G 1 14 ? 49.342 26.111 26.458 1.00 30.55 16 ALA G C 1
ATOM 6822 O O . ALA G 1 14 ? 50.358 25.962 25.782 1.00 34.02 16 ALA G O 1
ATOM 6824 N N . ALA G 1 15 ? 48.763 27.293 26.627 1.00 28.61 17 ALA G N 1
ATOM 6825 C CA . ALA G 1 15 ? 49.306 28.496 26.011 1.00 28.94 17 ALA G CA 1
ATOM 6826 C C . ALA G 1 15 ? 50.597 28.982 26.666 1.00 31.11 17 ALA G C 1
ATOM 6827 O O . ALA G 1 15 ? 51.310 29.805 26.095 1.00 32.85 17 ALA G O 1
ATOM 6829 N N . GLY G 1 16 ? 50.892 28.475 27.860 1.00 27.64 18 GLY G N 1
ATOM 6830 C CA . GLY G 1 16 ? 52.101 28.851 28.576 1.00 26.35 18 GLY G CA 1
ATOM 6831 C C . GLY G 1 16 ? 52.005 30.201 29.260 1.00 22.76 18 GLY G C 1
ATOM 6832 O O . GLY G 1 16 ? 50.941 30.815 29.300 1.00 21.84 18 GLY G O 1
ATOM 6833 N N . PRO G 1 17 ? 53.134 30.686 29.800 1.00 22.27 19 PRO G N 1
ATOM 6834 C CA . PRO G 1 17 ? 53.209 31.993 30.459 1.00 22.05 19 PRO G CA 1
ATOM 6835 C C . PRO G 1 17 ? 52.741 33.137 29.563 1.00 21.56 19 PRO G C 1
ATOM 6836 O O . PRO G 1 17 ? 53.009 33.139 28.358 1.00 23.39 19 PRO G O 1
ATOM 6840 N N . SER G 1 18 ? 52.027 34.094 30.147 1.00 18.23 20 SER G N 1
ATOM 6841 C CA . SER G 1 18 ? 51.628 35.291 29.411 1.00 18.74 20 SER G CA 1
ATOM 6842 C C . SER G 1 18 ? 52.844 36.071 28.939 1.00 19.16 20 SER G C 1
ATOM 6843 O O . SER G 1 18 ? 53.891 36.003 29.564 1.00 20.45 20 SER G O 1
ATOM 6846 N N . LYS G 1 19 ? 52.724 36.784 27.823 1.00 22.22 21 LYS G N 1
ATOM 6847 C CA . LYS G 1 19 ? 53.852 37.583 27.369 1.00 22.98 21 LYS G CA 1
ATOM 6848 C C . LYS G 1 19 ? 54.160 38.640 28.430 1.00 22.22 21 LYS G C 1
ATOM 6849 O O . LYS G 1 19 ? 53.239 39.244 28.996 1.00 21.90 21 LYS G O 1
ATOM 6852 N N . PRO G 1 20 ? 55.451 38.827 28.738 1.00 22.24 22 PRO G N 1
ATOM 6853 C CA . PRO G 1 20 ? 55.851 39.787 29.768 1.00 20.25 22 PRO G CA 1
ATOM 6854 C C . PRO G 1 20 ? 55.175 41.144 29.598 1.00 19.22 22 PRO G C 1
ATOM 6855 O O . PRO G 1 20 ? 55.137 41.698 28.499 1.00 22.84 22 PRO G O 1
ATOM 6859 N N . ARG G 1 21 ? 54.612 41.633 30.698 1.00 15.42 23 ARG G N 1
ATOM 6860 C CA . ARG G 1 21 ? 53.954 42.927 30.733 1.00 16.03 23 ARG G CA 1
ATOM 6861 C C . ARG G 1 21 ? 54.804 43.834 31.606 1.00 15.39 23 ARG G C 1
ATOM 6862 O O . ARG G 1 21 ? 55.111 43.493 32.739 1.00 15.93 23 ARG G O 1
ATOM 6870 N N . LEU G 1 22 ? 55.200 44.982 31.071 1.00 15.23 24 LEU G N 1
ATOM 6871 C CA . LEU G 1 22 ? 55.985 45.940 31.847 1.00 12.71 24 LEU G CA 1
ATOM 6872 C C . LEU G 1 22 ? 55.169 46.668 32.906 1.00 14.36 24 LEU G C 1
ATOM 6873 O O . LEU G 1 22 ? 54.035 47.111 32.653 1.00 18.53 24 LEU G O 1
ATOM 6878 N N . ALA G 1 23 ? 55.768 46.805 34.084 1.00 14.84 25 ALA G N 1
ATOM 6879 C CA . ALA G 1 23 ? 55.220 47.643 35.144 1.00 14.89 25 ALA G CA 1
ATOM 6880 C C . ALA G 1 23 ? 55.026 49.070 34.633 1.00 15.02 25 ALA G C 1
ATOM 6881 O O . ALA G 1 23 ? 55.804 49.568 33.811 1.00 16.22 25 ALA G O 1
ATOM 6883 N N . ARG G 1 24 ? 53.983 49.728 35.117 1.00 14.52 26 ARG G N 1
ATOM 6884 C CA . ARG G 1 24 ? 53.699 51.091 34.704 1.00 15.57 26 ARG G CA 1
ATOM 6885 C C . ARG G 1 24 ? 54.902 52.001 34.916 1.00 14.43 26 ARG G C 1
ATOM 6886 O O . ARG G 1 24 ? 55.214 52.834 34.057 1.00 18.40 26 ARG G O 1
ATOM 6894 N N . ASP G 1 25 ? 55.538 51.856 36.076 1.00 13.05 27 ASP G N 1
ATOM 6895 C CA . ASP G 1 25 ? 56.721 52.649 36.401 1.00 13.79 27 ASP G CA 1
ATOM 6896 C C . ASP G 1 25 ? 57.882 51.737 36.712 1.00 14.45 27 ASP G C 1
ATOM 6897 O O . ASP G 1 25 ? 57.678 50.602 37.149 1.00 15.30 27 ASP G O 1
ATOM 6902 N N . PRO G 1 26 ? 59.114 52.240 36.534 1.00 16.63 28 PRO G N 1
ATOM 6903 C CA . PRO G 1 26 ? 60.235 51.536 37.151 1.00 15.81 28 PRO G CA 1
ATOM 6904 C C . PRO G 1 26 ? 60.073 51.589 38.663 1.00 13.43 28 PRO G C 1
ATOM 6905 O O . PRO G 1 26 ? 59.320 52.413 39.183 1.00 14.74 28 PRO G O 1
ATOM 6909 N N . VAL G 1 27 ? 60.784 50.714 39.360 1.00 13.04 29 VAL G N 1
ATOM 6910 C CA . VAL G 1 27 ? 60.899 50.829 40.810 1.00 13.03 29 VAL G CA 1
ATOM 6911 C C . VAL G 1 27 ? 61.308 52.259 41.113 1.00 15.34 29 VAL G C 1
ATOM 6912 O O . VAL G 1 27 ? 62.202 52.803 40.468 1.00 15.70 29 VAL G O 1
ATOM 6916 N N . ASN G 1 28 ? 60.635 52.882 42.079 1.00 12.29 30 ASN G N 1
ATOM 6917 C CA . ASN G 1 28 ? 60.841 54.308 42.311 1.00 12.06 30 ASN G CA 1
ATOM 6918 C C . ASN G 1 28 ? 60.624 54.712 43.750 1.00 13.23 30 ASN G C 1
ATOM 6919 O O . ASN G 1 28 ? 59.814 54.117 44.463 1.00 13.29 30 ASN G O 1
ATOM 6924 N N . GLN G 1 29 ? 61.391 55.712 44.179 1.00 13.77 31 GLN G N 1
ATOM 6925 C CA . GLN G 1 29 ? 61.351 56.182 45.565 1.00 14.43 31 GLN G CA 1
ATOM 6926 C C . GLN G 1 29 ? 60.004 56.746 46.038 1.00 12.13 31 GLN G C 1
ATOM 6927 O O . GLN G 1 29 ? 59.597 56.450 47.157 1.00 12.95 31 GLN G O 1
ATOM 6933 N N . PRO G 1 30 ? 59.297 57.528 45.194 1.00 12.56 32 PRO G N 1
ATOM 6934 C CA . PRO G 1 30 ? 58.001 58.035 45.668 1.00 12.56 32 PRO G CA 1
ATOM 6935 C C . PRO G 1 30 ? 57.025 56.919 46.060 1.00 12.13 32 PRO G C 1
ATOM 6936 O O . PRO G 1 30 ? 56.348 57.033 47.092 1.00 12.26 32 PRO G O 1
ATOM 6940 N N . MET G 1 31 ? 56.973 55.837 45.287 1.00 10.96 33 MET G N 1
ATOM 6941 C CA A MET G 1 31 ? 56.086 54.734 45.627 0.80 8.92 33 MET G CA 1
ATOM 6942 C CA B MET G 1 31 ? 56.087 54.726 45.616 0.20 10.82 33 MET G CA 1
ATOM 6943 C C . MET G 1 31 ? 56.604 53.901 46.790 1.00 10.18 33 MET G C 1
ATOM 6944 O O . MET G 1 31 ? 55.819 53.415 47.604 1.00 11.56 33 MET G O 1
ATOM 6953 N N . ILE G 1 32 ? 57.922 53.746 46.877 1.00 9.88 34 ILE G N 1
ATOM 6954 C CA . ILE G 1 32 ? 58.484 53.133 48.074 1.00 10.98 34 ILE G CA 1
ATOM 6955 C C . ILE G 1 32 ? 58.090 53.967 49.282 1.00 10.98 34 ILE G C 1
ATOM 6956 O O . ILE G 1 32 ? 57.653 53.425 50.306 1.00 12.32 34 ILE G O 1
ATOM 6961 N N . ASN G 1 33 ? 58.262 55.282 49.185 1.00 10.98 35 ASN G N 1
ATOM 6962 C CA . ASN G 1 33 ? 57.897 56.165 50.299 1.00 11.78 35 ASN G CA 1
ATOM 6963 C C . ASN G 1 33 ? 56.434 56.007 50.710 1.00 11.44 35 ASN G C 1
ATOM 6964 O O . ASN G 1 33 ? 56.126 55.905 51.896 1.00 15.07 35 ASN G O 1
ATOM 6969 N N . ASN G 1 34 ? 55.528 55.996 49.732 1.00 11.60 36 ASN G N 1
ATOM 6970 C CA . ASN G 1 34 ? 54.115 55.817 50.056 1.00 10.45 36 ASN G CA 1
ATOM 6971 C C . ASN G 1 34 ? 53.876 54.506 50.812 1.00 11.72 36 ASN G C 1
ATOM 6972 O O . ASN G 1 34 ? 53.096 54.441 51.783 1.00 14.53 36 ASN G O 1
ATOM 6977 N N . TRP G 1 35 ? 54.546 53.456 50.359 1.00 11.34 37 TRP G N 1
ATOM 6978 C CA . TRP G 1 35 ? 54.340 52.121 50.904 1.00 11.99 37 TRP G CA 1
ATOM 6979 C C . TRP G 1 35 ? 54.928 51.994 52.312 1.00 11.38 37 TRP G C 1
ATOM 6980 O O . TRP G 1 35 ? 54.237 51.548 53.232 1.00 13.24 37 TRP G O 1
ATOM 6991 N N . VAL G 1 36 ? 56.184 52.391 52.515 1.00 12.42 38 VAL G N 1
ATOM 6992 C CA . VAL G 1 36 ? 56.722 52.272 53.868 1.00 12.82 38 VAL G CA 1
ATOM 6993 C C . VAL G 1 36 ? 56.015 53.180 54.891 1.00 15.40 38 VAL G C 1
ATOM 6994 O O . VAL G 1 36 ? 55.902 52.825 56.059 1.00 17.35 38 VAL G O 1
ATOM 6998 N N . GLU G 1 37 ? 55.519 54.337 54.451 1.00 13.32 39 GLU G N 1
ATOM 6999 C CA . GLU G 1 37 ? 54.767 55.223 55.322 1.00 15.38 39 GLU G CA 1
ATOM 7000 C C . GLU G 1 37 ? 53.455 54.580 55.780 1.00 15.64 39 GLU G C 1
ATOM 7001 O O . GLU G 1 37 ? 53.097 54.648 56.956 1.00 19.63 39 GLU G O 1
ATOM 7007 N N . ALA G 1 38 ? 52.774 53.914 54.857 1.00 14.27 40 ALA G N 1
ATOM 7008 C CA . ALA G 1 38 ? 51.487 53.309 55.191 1.00 13.54 40 ALA G CA 1
ATOM 7009 C C . ALA G 1 38 ? 51.650 52.022 56.013 1.00 13.95 40 ALA G C 1
ATOM 7010 O O . ALA G 1 38 ? 50.926 51.798 56.987 1.00 15.56 40 ALA G O 1
ATOM 7012 N N . ILE G 1 39 ? 52.584 51.171 55.593 1.00 15.33 41 ILE G N 1
ATOM 7013 C CA . ILE G 1 39 ? 52.878 49.926 56.298 1.00 15.21 41 ILE G CA 1
ATOM 7014 C C . ILE G 1 39 ? 53.509 50.202 57.658 1.00 19.50 41 ILE G C 1
ATOM 7015 O O . ILE G 1 39 ? 53.364 49.408 58.595 1.00 18.97 41 ILE G O 1
ATOM 7020 N N . GLY G 1 40 ? 54.209 51.331 57.778 1.00 18.09 42 GLY G N 1
ATOM 7021 C CA . GLY G 1 40 ? 54.850 51.702 59.023 1.00 18.82 42 GLY G CA 1
ATOM 7022 C C . GLY G 1 40 ? 56.179 50.997 59.228 1.00 18.13 42 GLY G C 1
ATOM 7023 O O . GLY G 1 40 ? 56.641 50.877 60.363 1.00 21.38 42 GLY G O 1
ATOM 7024 N N . ASP G 1 41 ? 56.777 50.529 58.132 1.00 18.45 43 ASP G N 1
ATOM 7025 C CA . ASP G 1 41 ? 58.062 49.842 58.209 1.00 18.69 43 ASP G CA 1
ATOM 7026 C C . ASP G 1 41 ? 59.171 50.879 58.215 1.00 20.41 43 ASP G C 1
ATOM 7027 O O . ASP G 1 41 ? 59.388 51.560 57.214 1.00 19.71 43 ASP G O 1
ATOM 7032 N N . ARG G 1 42 ? 59.881 50.982 59.335 1.00 20.42 44 ARG G N 1
ATOM 7033 C CA . ARG G 1 42 ? 60.914 52.002 59.461 1.00 20.38 44 ARG G CA 1
ATOM 7034 C C . ARG G 1 42 ? 62.301 51.501 59.069 1.00 19.44 44 ARG G C 1
ATOM 7035 O O . ARG G 1 42 ? 63.283 52.172 59.359 1.00 26.99 44 ARG G O 1
ATOM 7043 N N . ASN G 1 43 ? 62.378 50.338 58.421 1.00 18.17 45 ASN G N 1
ATOM 7044 C CA . ASN G 1 43 ? 63.666 49.789 57.974 1.00 19.56 45 ASN G CA 1
ATOM 7045 C C . ASN G 1 43 ? 64.412 50.821 57.133 1.00 18.41 45 ASN G C 1
ATOM 7046 O O . ASN G 1 43 ? 63.952 51.189 56.052 1.00 18.68 45 ASN G O 1
ATOM 7051 N N . PRO G 1 44 ? 65.578 51.280 57.616 1.00 21.31 46 PRO G N 1
ATOM 7052 C CA . PRO G 1 44 ? 66.226 52.419 56.954 1.00 21.14 46 PRO G CA 1
ATOM 7053 C C . PRO G 1 44 ? 66.773 52.131 55.548 1.00 20.96 46 PRO G C 1
ATOM 7054 O O . PRO G 1 44 ? 67.062 53.063 54.790 1.00 17.92 46 PRO G O 1
ATOM 7058 N N . ILE G 1 45 ? 66.887 50.864 55.179 1.00 17.02 47 ILE G N 1
ATOM 7059 C CA . ILE G 1 45 ? 67.492 50.544 53.896 1.00 17.32 47 ILE G CA 1
ATOM 7060 C C . ILE G 1 45 ? 66.594 50.894 52.708 1.00 16.87 47 ILE G C 1
ATOM 7061 O O . ILE G 1 45 ? 67.065 50.957 51.572 1.00 16.20 47 ILE G O 1
ATOM 7066 N N . TYR G 1 46 ? 65.315 51.153 52.979 1.00 14.54 48 TYR G N 1
ATOM 7067 C CA . TYR G 1 46 ? 64.363 51.489 51.921 1.00 13.87 48 TYR G CA 1
ATOM 7068 C C . TYR G 1 46 ? 64.338 52.988 51.649 1.00 14.38 48 TYR G C 1
ATOM 7069 O O . TYR G 1 46 ? 63.749 53.431 50.668 1.00 16.20 48 TYR G O 1
ATOM 7078 N N . VAL G 1 47 ? 64.940 53.772 52.540 1.00 16.89 49 VAL G N 1
ATOM 7079 C CA . VAL G 1 47 ? 64.845 55.235 52.451 1.00 17.88 49 VAL G CA 1
ATOM 7080 C C . VAL G 1 47 ? 66.165 55.987 52.606 1.00 19.85 49 VAL G C 1
ATOM 7081 O O . VAL G 1 47 ? 66.201 57.205 52.438 1.00 22.05 49 VAL G O 1
ATOM 7085 N N . ASP G 1 48 ? 67.245 55.285 52.940 1.00 20.71 50 ASP G N 1
ATOM 7086 C CA . ASP G 1 48 ? 68.521 55.947 53.182 1.00 22.17 50 ASP G CA 1
ATOM 7087 C C . ASP G 1 48 ? 69.652 55.157 52.545 1.00 22.04 50 ASP G C 1
ATOM 7088 O O . ASP G 1 48 ? 69.876 54.002 52.905 1.00 21.02 50 ASP G O 1
ATOM 7093 N N . ASP G 1 49 ? 70.366 55.779 51.607 1.00 21.44 51 ASP G N 1
ATOM 7094 C CA . ASP G 1 49 ? 71.444 55.084 50.898 1.00 24.77 51 ASP G CA 1
ATOM 7095 C C . ASP G 1 49 ? 72.525 54.528 51.836 1.00 23.26 51 ASP G C 1
ATOM 7096 O O . ASP G 1 49 ? 72.966 53.395 51.676 1.00 22.17 51 ASP G O 1
ATOM 7101 N N . ALA G 1 50 ? 72.955 55.328 52.811 1.00 23.56 52 ALA G N 1
ATOM 7102 C CA . ALA G 1 50 ? 74.025 54.914 53.709 1.00 24.97 52 ALA G CA 1
ATOM 7103 C C . ALA G 1 50 ? 73.620 53.697 54.532 1.00 24.10 52 ALA G C 1
ATOM 7104 O O . ALA G 1 50 ? 74.424 52.798 54.762 1.00 24.57 52 ALA G O 1
ATOM 7106 N N . ALA G 1 51 ? 72.361 53.664 54.964 1.00 23.06 53 ALA G N 1
ATOM 7107 C CA . ALA G 1 51 ? 71.880 52.522 55.727 1.00 22.98 53 ALA G CA 1
ATOM 7108 C C . ALA G 1 51 ? 71.871 51.275 54.853 1.00 22.19 53 ALA G C 1
ATOM 7109 O O . ALA G 1 51 ? 72.288 50.194 55.281 1.00 23.74 53 ALA G O 1
ATOM 7111 N N . ALA G 1 52 ? 71.380 51.421 53.625 1.00 20.35 54 ALA G N 1
ATOM 7112 C CA . ALA G 1 52 ? 71.386 50.302 52.697 1.00 18.82 54 ALA G CA 1
ATOM 7113 C C . ALA G 1 52 ? 72.803 49.778 52.433 1.00 20.01 54 ALA G C 1
ATOM 7114 O O . ALA G 1 52 ? 73.019 48.577 52.346 1.00 20.31 54 ALA G O 1
ATOM 7116 N N . ARG G 1 53 ? 73.770 50.673 52.318 1.00 21.26 55 ARG G N 1
ATOM 7117 C CA . ARG G 1 53 ? 75.134 50.210 52.084 1.00 22.60 55 ARG G CA 1
ATOM 7118 C C . ARG G 1 53 ? 75.731 49.492 53.285 1.00 23.73 55 ARG G C 1
ATOM 7119 O O . ARG G 1 53 ? 76.528 48.574 53.125 1.00 26.32 55 ARG G O 1
ATOM 7127 N N . ALA G 1 54 ? 75.342 49.898 54.488 1.00 24.12 56 ALA G N 1
ATOM 7128 C CA . ALA G 1 54 ? 75.857 49.237 55.684 1.00 25.49 56 ALA G CA 1
ATOM 7129 C C . ALA G 1 54 ? 75.293 47.814 55.742 1.00 24.99 56 ALA G C 1
ATOM 7130 O O . ALA G 1 54 ? 75.891 46.918 56.339 1.00 27.15 56 ALA G O 1
ATOM 7132 N N . ALA G 1 55 ? 74.156 47.619 55.080 1.00 24.10 57 ALA G N 1
ATOM 7133 C CA . ALA G 1 55 ? 73.529 46.304 54.988 1.00 24.99 57 ALA G CA 1
ATOM 7134 C C . ALA G 1 55 ? 73.986 45.554 53.740 1.00 27.02 57 ALA G C 1
ATOM 7135 O O . ALA G 1 55 ? 73.430 44.512 53.393 1.00 30.70 57 ALA G O 1
ATOM 7137 N N . GLY G 1 56 ? 74.978 46.102 53.046 1.00 22.76 58 GLY G N 1
ATOM 7138 C CA . GLY G 1 56 ? 75.584 45.407 51.919 1.00 26.08 58 GLY G CA 1
ATOM 7139 C C . GLY G 1 56 ? 74.970 45.643 50.543 1.00 25.37 58 GLY G C 1
ATOM 7140 O O . GLY G 1 56 ? 75.380 45.003 49.565 1.00 25.04 58 GLY G O 1
ATOM 7141 N N . HIS G 1 57 ? 74.012 46.564 50.459 1.00 20.59 59 HIS G N 1
ATOM 7142 C CA . HIS G 1 57 ? 73.338 46.874 49.196 1.00 20.75 59 HIS G CA 1
ATOM 7143 C C . HIS G 1 57 ? 74.049 48.026 48.502 1.00 22.88 59 HIS G C 1
ATOM 7144 O O . HIS G 1 57 ? 74.781 48.770 49.144 1.00 24.91 59 HIS G O 1
ATOM 7151 N N . PRO G 1 58 ? 73.854 48.170 47.183 1.00 21.55 60 PRO G N 1
ATOM 7152 C CA . PRO G 1 58 ? 74.537 49.241 46.446 1.00 22.43 60 PRO G CA 1
ATOM 7153 C C . PRO G 1 58 ? 74.071 50.645 46.846 1.00 24.52 60 PRO G C 1
ATOM 7154 O O . PRO G 1 58 ? 74.772 51.634 46.614 1.00 26.55 60 PRO G O 1
ATOM 7158 N N . GLY G 1 59 ? 72.902 50.708 47.465 1.00 20.89 61 GLY G N 1
ATOM 7159 C CA . GLY G 1 59 ? 72.227 51.946 47.807 1.00 21.73 61 GLY G CA 1
ATOM 7160 C C . GLY G 1 59 ? 70.816 51.523 48.153 1.00 17.31 61 GLY G C 1
ATOM 7161 O O . GLY G 1 59 ? 70.579 50.331 48.329 1.00 17.96 61 GLY G O 1
ATOM 7162 N N . ILE G 1 60 ? 69.898 52.480 48.255 1.00 16.80 62 ILE G N 1
ATOM 7163 C CA . ILE G 1 60 ? 68.504 52.177 48.593 1.00 15.34 62 ILE G CA 1
ATOM 7164 C C . ILE G 1 60 ? 67.951 51.008 47.784 1.00 15.29 62 ILE G C 1
ATOM 7165 O O . ILE G 1 60 ? 68.167 50.926 46.577 1.00 16.73 62 ILE G O 1
ATOM 7170 N N . VAL G 1 61 ? 67.252 50.102 48.460 1.00 14.84 63 VAL G N 1
ATOM 7171 C CA . VAL G 1 61 ? 66.601 48.995 47.786 1.00 15.20 63 VAL G CA 1
ATOM 7172 C C . VAL G 1 61 ? 65.104 49.047 48.072 1.00 14.01 63 VAL G C 1
ATOM 7173 O O . VAL G 1 61 ? 64.663 49.617 49.071 1.00 14.88 63 VAL G O 1
ATOM 7177 N N . ALA G 1 62 ? 64.325 48.460 47.173 1.00 13.13 64 ALA G N 1
ATOM 7178 C CA . ALA G 1 62 ? 62.892 48.331 47.376 1.00 12.18 64 ALA G CA 1
ATOM 7179 C C . ALA G 1 62 ? 62.570 47.223 48.382 1.00 12.53 64 ALA G C 1
ATOM 7180 O O . ALA G 1 62 ? 63.243 46.194 48.408 1.00 13.43 64 ALA G O 1
ATOM 7182 N N . PRO G 1 63 ? 61.538 47.419 49.214 1.00 11.69 65 PRO G N 1
ATOM 7183 C CA . PRO G 1 63 ? 61.096 46.281 50.025 1.00 13.56 65 PRO G CA 1
ATOM 7184 C C . PRO G 1 63 ? 60.728 45.100 49.144 1.00 12.67 65 PRO G C 1
ATOM 7185 O O . PRO G 1 63 ? 60.014 45.287 48.151 1.00 11.70 65 PRO G O 1
ATOM 7189 N N . PRO G 1 64 ? 61.227 43.903 49.476 1.00 12.57 66 PRO G N 1
ATOM 7190 C CA . PRO G 1 64 ? 60.914 42.709 48.677 1.00 12.41 66 PRO G CA 1
ATOM 7191 C C . PRO G 1 64 ? 59.406 42.537 48.489 1.00 14.26 66 PRO G C 1
ATOM 7192 O O . PRO G 1 64 ? 58.949 42.250 47.378 1.00 14.28 66 PRO G O 1
ATOM 7196 N N . ALA G 1 65 ? 58.644 42.763 49.553 1.00 14.49 67 ALA G N 1
ATOM 7197 C CA . ALA G 1 65 ? 57.192 42.580 49.527 1.00 13.15 67 ALA G CA 1
ATOM 7198 C C . ALA G 1 65 ? 56.434 43.583 48.659 1.00 13.95 67 ALA G C 1
ATOM 7199 O O . ALA G 1 65 ? 55.210 43.463 48.498 1.00 14.98 67 ALA G O 1
ATOM 7201 N N . MET G 1 66 ? 57.135 44.558 48.091 1.00 11.70 68 MET G N 1
ATOM 7202 C CA . MET G 1 66 ? 56.498 45.455 47.120 1.00 11.65 68 MET G CA 1
ATOM 7203 C C . MET G 1 66 ? 56.469 44.888 45.712 1.00 13.15 68 MET G C 1
ATOM 7204 O O . MET G 1 66 ? 55.996 45.568 44.811 1.00 12.41 68 MET G O 1
ATOM 7209 N N . ILE G 1 67 ? 56.989 43.679 45.496 1.00 12.55 69 ILE G N 1
ATOM 7210 C CA . ILE G 1 67 ? 57.143 43.176 44.115 1.00 11.98 69 ILE G CA 1
ATOM 7211 C C . ILE G 1 67 ? 55.836 43.213 43.314 1.00 13.57 69 ILE G C 1
ATOM 7212 O O . ILE G 1 67 ? 55.811 43.638 42.156 1.00 13.93 69 ILE G O 1
ATOM 7217 N N . GLN G 1 68 ? 54.747 42.813 43.963 1.00 12.75 70 GLN G N 1
ATOM 7218 C CA . GLN G 1 68 ? 53.436 42.787 43.318 1.00 14.20 70 GLN G CA 1
ATOM 7219 C C . GLN G 1 68 ? 52.897 44.185 43.056 1.00 14.23 70 GLN G C 1
ATOM 7220 O O . GLN G 1 68 ? 52.104 44.394 42.118 1.00 14.73 70 GLN G O 1
ATOM 7226 N N . VAL G 1 69 ? 53.293 45.144 43.884 1.00 11.19 71 VAL G N 1
ATOM 7227 C CA . VAL G 1 69 ? 52.827 46.518 43.737 1.00 10.05 71 VAL G CA 1
ATOM 7228 C C . VAL G 1 69 ? 53.204 47.114 42.383 1.00 10.89 71 VAL G C 1
ATOM 7229 O O . VAL G 1 69 ? 52.407 47.831 41.754 1.00 12.32 71 VAL G O 1
ATOM 7233 N N . TRP G 1 70 ? 54.414 46.827 41.909 1.00 11.08 72 TRP G N 1
ATOM 7234 C CA . TRP G 1 70 ? 54.885 47.485 40.692 1.00 11.80 72 TRP G CA 1
ATOM 7235 C C . TRP G 1 70 ? 54.022 47.161 39.489 1.00 14.10 72 TRP G C 1
ATOM 7236 O O . TRP G 1 70 ? 53.851 47.997 38.599 1.00 16.50 72 TRP G O 1
ATOM 7247 N N . THR G 1 71 ? 53.466 45.951 39.470 1.00 13.28 73 THR G N 1
ATOM 7248 C CA . THR G 1 71 ? 52.756 45.481 38.285 1.00 13.24 73 THR G CA 1
ATOM 7249 C C . THR G 1 71 ? 51.237 45.435 38.468 1.00 12.48 73 THR G C 1
ATOM 7250 O O . THR G 1 71 ? 50.524 44.874 37.634 1.00 15.97 73 THR G O 1
ATOM 7254 N N . MET G 1 72 ? 50.737 46.021 39.549 1.00 17.51 74 MET G N 1
ATOM 7255 C CA . MET G 1 72 ? 49.285 46.132 39.729 1.00 19.23 74 MET G CA 1
ATOM 7256 C C . MET G 1 72 ? 48.699 46.958 38.590 1.00 21.49 74 MET G C 1
ATOM 7257 O O . MET G 1 72 ? 49.340 47.872 38.073 1.00 21.97 74 MET G O 1
ATOM 7262 N N . MET G 1 73 ? 47.479 46.617 38.197 1.00 26.40 75 MET G N 1
ATOM 7263 C CA . MET G 1 73 ? 46.815 47.296 37.090 1.00 33.04 75 MET G CA 1
ATOM 7264 C C . MET G 1 73 ? 46.407 48.717 37.453 1.00 33.77 75 MET G C 1
ATOM 7265 O O . MET G 1 73 ? 46.397 49.609 36.603 1.00 38.45 75 MET G O 1
ATOM 7270 N N . GLY G 1 74 ? 46.059 48.928 38.716 1.00 30.10 76 GLY G N 1
ATOM 7271 C CA . GLY G 1 74 ? 45.583 50.234 39.144 1.00 32.73 76 GLY G CA 1
ATOM 7272 C C . GLY G 1 74 ? 44.165 50.514 38.676 1.00 34.22 76 GLY G C 1
ATOM 7273 O O . GLY G 1 74 ? 43.489 49.620 38.172 1.00 33.59 76 GLY G O 1
ATOM 7274 N N . LEU G 1 75 ? 43.731 51.762 38.831 1.00 33.67 77 LEU G N 1
ATOM 7275 C CA . LEU G 1 75 ? 42.343 52.159 38.580 1.00 37.84 77 LEU G CA 1
ATOM 7276 C C . LEU G 1 75 ? 41.850 51.836 37.171 1.00 46.13 77 LEU G C 1
ATOM 7277 O O . LEU G 1 75 ? 42.316 52.415 36.191 1.00 49.54 77 LEU G O 1
ATOM 7282 N N . GLY G 1 76 ? 40.877 50.935 37.080 1.00 49.26 78 GLY G N 1
ATOM 7283 C CA . GLY G 1 76 ? 40.483 50.388 35.793 1.00 49.83 78 GLY G CA 1
ATOM 7284 C C . GLY G 1 76 ? 41.645 49.547 35.298 1.00 47.14 78 GLY G C 1
ATOM 7285 O O . GLY G 1 76 ? 42.108 48.652 36.003 1.00 45.27 78 GLY G O 1
ATOM 7286 N N . GLY G 1 77 ? 42.131 49.822 34.093 1.00 50.59 79 GLY G N 1
ATOM 7287 C CA . GLY G 1 77 ? 43.390 49.231 33.671 1.00 45.77 79 GLY G CA 1
ATOM 7288 C C . GLY G 1 77 ? 43.362 48.122 32.637 1.00 50.06 79 GLY G C 1
ATOM 7289 O O . GLY G 1 77 ? 44.229 48.080 31.760 1.00 53.35 79 GLY G O 1
ATOM 7290 N N . VAL G 1 78 ? 42.397 47.213 32.760 1.00 49.00 80 VAL G N 1
ATOM 7291 C CA . VAL G 1 78 ? 42.179 46.135 31.784 1.00 47.17 80 VAL G CA 1
ATOM 7292 C C . VAL G 1 78 ? 43.346 45.150 31.593 1.00 45.23 80 VAL G C 1
ATOM 7293 O O . VAL G 1 78 ? 44.455 45.524 31.206 1.00 44.58 80 VAL G O 1
ATOM 7295 N N . ARG G 1 79 ? 43.066 43.877 31.854 1.00 44.17 81 ARG G N 1
ATOM 7296 C CA . ARG G 1 79 ? 44.043 42.810 31.678 1.00 40.44 81 ARG G CA 1
ATOM 7297 C C . ARG G 1 79 ? 44.473 42.679 30.216 1.00 41.42 81 ARG G C 1
ATOM 7298 O O . ARG G 1 79 ? 43.694 42.984 29.312 1.00 40.92 81 ARG G O 1
ATOM 7300 N N . PRO G 1 80 ? 45.718 42.232 29.977 1.00 39.06 82 PRO G N 1
ATOM 7301 C CA . PRO G 1 80 ? 46.162 41.990 28.602 1.00 39.79 82 PRO G CA 1
ATOM 7302 C C . PRO G 1 80 ? 45.351 40.879 27.941 1.00 36.43 82 PRO G C 1
ATOM 7303 O O . PRO G 1 80 ? 44.694 40.097 28.630 1.00 32.54 82 PRO G O 1
ATOM 7307 N N . LYS G 1 81 ? 45.412 40.812 26.617 1.00 35.78 83 LYS G N 1
ATOM 7308 C CA . LYS G 1 81 ? 44.608 39.859 25.858 1.00 36.38 83 LYS G CA 1
ATOM 7309 C C . LYS G 1 81 ? 44.891 38.414 26.230 1.00 33.86 83 LYS G C 1
ATOM 7310 O O . LYS G 1 81 ? 44.026 37.547 26.066 1.00 33.44 83 LYS G O 1
ATOM 7316 N N . ASP G 1 82 ? 46.098 38.163 26.730 1.00 29.79 84 ASP G N 1
ATOM 7317 C CA . ASP G 1 82 ? 46.491 36.815 27.122 1.00 29.23 84 ASP G CA 1
ATOM 7318 C C . ASP G 1 82 ? 46.566 36.586 28.628 1.00 27.52 84 ASP G C 1
ATOM 7319 O O . ASP G 1 82 ? 47.261 35.689 29.072 1.00 28.61 84 ASP G O 1
ATOM 7324 N N . ASP G 1 83 ? 45.853 37.381 29.416 1.00 29.03 85 ASP G N 1
ATOM 7325 C CA . ASP G 1 83 ? 45.800 37.148 30.858 1.00 27.87 85 ASP G CA 1
ATOM 7326 C C . ASP G 1 83 ? 45.163 35.780 31.102 1.00 25.13 85 ASP G C 1
ATOM 7327 O O . ASP G 1 83 ? 44.032 35.548 30.685 1.00 28.55 85 ASP G O 1
ATOM 7332 N N . PRO G 1 84 ? 45.890 34.865 31.773 1.00 23.09 86 PRO G N 1
ATOM 7333 C CA . PRO G 1 84 ? 45.376 33.500 31.962 1.00 24.41 86 PRO G CA 1
ATOM 7334 C C . PRO G 1 84 ? 44.173 33.439 32.892 1.00 28.00 86 PRO G C 1
ATOM 7335 O O . PRO G 1 84 ? 43.401 32.479 32.849 1.00 30.76 86 PRO G O 1
ATOM 7339 N N . LEU G 1 85 ? 44.024 34.457 33.729 1.00 26.92 87 LEU G N 1
ATOM 7340 C CA . LEU G 1 85 ? 42.969 34.486 34.727 1.00 32.02 87 LEU G CA 1
ATOM 7341 C C . LEU G 1 85 ? 41.652 34.977 34.120 1.00 35.17 87 LEU G C 1
ATOM 7342 O O . LEU G 1 85 ? 40.569 34.618 34.590 1.00 38.81 87 LEU G O 1
ATOM 7347 N N . GLY G 1 86 ? 41.760 35.777 33.061 1.00 31.81 88 GLY G N 1
ATOM 7348 C CA . GLY G 1 86 ? 40.610 36.354 32.378 1.00 35.38 88 GLY G CA 1
ATOM 7349 C C . GLY G 1 86 ? 39.416 35.448 32.116 1.00 36.93 88 GLY G C 1
ATOM 7350 O O . GLY G 1 86 ? 38.308 35.718 32.597 1.00 41.34 88 GLY G O 1
ATOM 7351 N N . PRO G 1 87 ? 39.616 34.377 31.329 1.00 37.04 89 PRO G N 1
ATOM 7352 C CA . PRO G 1 87 ? 38.529 33.449 30.994 1.00 36.82 89 PRO G CA 1
ATOM 7353 C C . PRO G 1 87 ? 37.952 32.746 32.213 1.00 35.33 89 PRO G C 1
ATOM 7354 O O . PRO G 1 87 ? 36.767 32.413 32.244 1.00 39.78 89 PRO G O 1
ATOM 7358 N N . ILE G 1 88 ? 38.798 32.519 33.210 1.00 35.61 90 ILE G N 1
ATOM 7359 C CA . ILE G 1 88 ? 38.381 31.802 34.405 1.00 38.41 90 ILE G CA 1
ATOM 7360 C C . ILE G 1 88 ? 37.479 32.667 35.285 1.00 36.64 90 ILE G C 1
ATOM 7361 O O . ILE G 1 88 ? 36.428 32.211 35.736 1.00 39.50 90 ILE G O 1
ATOM 7366 N N . ILE G 1 89 ? 37.885 33.914 35.516 1.00 39.07 91 ILE G N 1
ATOM 7367 C CA . ILE G 1 89 ? 37.061 34.857 36.273 1.00 42.12 91 ILE G CA 1
ATOM 7368 C C . ILE G 1 89 ? 35.672 35.023 35.653 1.00 42.90 91 ILE G C 1
ATOM 7369 O O . ILE G 1 89 ? 34.650 34.910 36.339 1.00 47.13 91 ILE G O 1
ATOM 7374 N N . LYS G 1 90 ? 35.639 35.286 34.349 1.00 42.55 92 LYS G N 1
ATOM 7375 C CA . LYS G 1 90 ? 34.385 35.504 33.636 1.00 43.88 92 LYS G CA 1
ATOM 7376 C C . LYS G 1 90 ? 33.473 34.286 33.743 1.00 45.60 92 LYS G C 1
ATOM 7377 O O . LYS G 1 90 ? 32.277 34.407 34.005 1.00 50.12 92 LYS G O 1
ATOM 7379 N N . LEU G 1 91 ? 34.056 33.108 33.554 1.00 44.58 93 LEU G N 1
ATOM 7380 C CA . LEU G 1 91 ? 33.322 31.855 33.660 1.00 46.16 93 LEU G CA 1
ATOM 7381 C C . LEU G 1 91 ? 32.683 31.710 35.040 1.00 47.70 93 LEU G C 1
ATOM 7382 O O . LEU G 1 91 ? 31.557 31.236 35.165 1.00 50.19 93 LEU G O 1
ATOM 7387 N N . PHE G 1 92 ? 33.410 32.128 36.075 1.00 47.60 94 PHE G N 1
ATOM 7388 C CA . PHE G 1 92 ? 32.891 32.066 37.440 1.00 49.19 94 PHE G CA 1
ATOM 7389 C C . PHE G 1 92 ? 31.917 33.195 37.779 1.00 50.28 94 PHE G C 1
ATOM 7390 O O . PHE G 1 92 ? 30.950 32.984 38.506 1.00 51.35 94 PHE G O 1
ATOM 7398 N N . ASP G 1 93 ? 32.183 34.392 37.265 1.00 49.74 95 ASP G N 1
ATOM 7399 C CA . ASP G 1 93 ? 31.275 35.520 37.468 1.00 51.90 95 ASP G CA 1
ATOM 7400 C C . ASP G 1 93 ? 29.894 35.247 36.896 1.00 55.13 95 ASP G C 1
ATOM 7401 O O . ASP G 1 93 ? 28.876 35.422 37.573 1.00 55.51 95 ASP G O 1
ATOM 7406 N N . ASP G 1 94 ? 29.866 34.812 35.643 1.00 55.06 96 ASP G N 1
ATOM 7407 C CA . ASP G 1 94 ? 28.607 34.560 34.955 1.00 56.85 96 ASP G CA 1
ATOM 7408 C C . ASP G 1 94 ? 27.824 33.420 35.609 1.00 60.09 96 ASP G C 1
ATOM 7409 O O . ASP G 1 94 ? 26.635 33.244 35.346 1.00 64.00 96 ASP G O 1
ATOM 7411 N N . ALA G 1 95 ? 28.495 32.655 36.465 1.00 59.58 97 ALA G N 1
ATOM 7412 C CA . ALA G 1 95 ? 27.825 31.619 37.244 1.00 60.09 97 ALA G CA 1
ATOM 7413 C C . ALA G 1 95 ? 27.484 32.116 38.650 1.00 61.28 97 ALA G C 1
ATOM 7414 O O . ALA G 1 95 ? 27.031 31.344 39.494 1.00 63.38 97 ALA G O 1
ATOM 7416 N N . GLY G 1 96 ? 27.718 33.405 38.894 1.00 60.06 98 GLY G N 1
ATOM 7417 C CA . GLY G 1 96 ? 27.252 34.064 40.106 1.00 61.63 98 GLY G CA 1
ATOM 7418 C C . GLY G 1 96 ? 28.250 34.212 41.242 1.00 59.65 98 GLY G C 1
ATOM 7419 O O . GLY G 1 96 ? 27.887 34.600 42.353 1.00 60.73 98 GLY G O 1
ATOM 7420 N N . TYR G 1 97 ? 29.508 33.889 40.984 1.00 57.28 99 TYR G N 1
ATOM 7421 C CA . TYR G 1 97 ? 30.470 33.849 42.071 1.00 53.73 99 TYR G CA 1
ATOM 7422 C C . TYR G 1 97 ? 31.008 35.223 42.487 1.00 56.45 99 TYR G C 1
ATOM 7423 O O . TYR G 1 97 ? 31.746 35.324 43.464 1.00 53.68 99 TYR G O 1
ATOM 7432 N N . ILE G 1 98 ? 30.624 36.256 41.740 1.00 56.55 100 ILE G N 1
ATOM 7433 C CA . ILE G 1 98 ? 30.966 37.676 41.980 1.00 55.44 100 ILE G CA 1
ATOM 7434 C C . ILE G 1 98 ? 32.069 38.006 42.993 1.00 52.26 100 ILE G C 1
ATOM 7435 O O . ILE G 1 98 ? 33.030 38.719 42.670 1.00 51.37 100 ILE G O 1
ATOM 7437 N N . GLY G 1 99 ? 31.934 37.490 44.214 1.00 53.71 101 GLY G N 1
ATOM 7438 C CA . GLY G 1 99 ? 32.926 37.706 45.265 1.00 49.59 101 GLY G CA 1
ATOM 7439 C C . GLY G 1 99 ? 34.299 37.099 45.035 1.00 49.56 101 GLY G C 1
ATOM 7440 O O . GLY G 1 99 ? 34.425 35.976 44.549 1.00 47.72 101 GLY G O 1
ATOM 7441 N N . VAL G 1 100 ? 35.326 37.875 45.370 1.00 46.40 102 VAL G N 1
ATOM 7442 C CA . VAL G 1 100 ? 36.705 37.443 45.232 1.00 44.25 102 VAL G CA 1
ATOM 7443 C C . VAL G 1 100 ? 37.464 37.787 46.502 1.00 44.75 102 VAL G C 1
ATOM 7444 O O . VAL G 1 100 ? 37.198 38.798 47.153 1.00 47.33 102 VAL G O 1
ATOM 7446 N N . VAL G 1 101 ? 38.414 36.927 46.855 1.00 40.20 103 VAL G N 1
ATOM 7447 C CA . VAL G 1 101 ? 39.232 37.123 48.037 1.00 39.04 103 VAL G CA 1
ATOM 7448 C C . VAL G 1 101 ? 40.481 36.278 47.840 1.00 36.37 103 VAL G C 1
ATOM 7449 O O . VAL G 1 101 ? 40.403 35.134 47.392 1.00 35.82 103 VAL G O 1
ATOM 7453 N N . ALA G 1 102 ? 41.626 36.871 48.143 1.00 33.87 104 ALA G N 1
ATOM 7454 C CA . ALA G 1 102 ? 42.908 36.173 48.115 1.00 32.52 104 ALA G CA 1
ATOM 7455 C C . ALA G 1 102 ? 43.034 35.356 49.393 1.00 33.86 104 ALA G C 1
ATOM 7456 O O . ALA G 1 102 ? 42.504 35.736 50.442 1.00 37.42 104 ALA G O 1
ATOM 7458 N N . THR G 1 103 ? 43.682 34.202 49.305 1.00 32.36 105 THR G N 1
ATOM 7459 C CA . THR G 1 103 ? 43.725 33.305 50.455 1.00 35.60 105 THR G CA 1
ATOM 7460 C C . THR G 1 103 ? 45.146 32.829 50.770 1.00 34.49 105 THR G C 1
ATOM 7461 O O . THR G 1 103 ? 45.456 32.555 51.927 1.00 33.09 105 THR G O 1
ATOM 7465 N N . ASN G 1 104 ? 45.973 32.709 49.733 1.00 32.64 106 ASN G N 1
ATOM 7466 C CA . ASN G 1 104 ? 47.371 32.309 49.897 1.00 34.65 106 ASN G CA 1
ATOM 7467 C C . ASN G 1 104 ? 48.284 33.103 48.985 1.00 31.86 106 ASN G C 1
ATOM 7468 O O . ASN G 1 104 ? 47.957 33.351 47.830 1.00 27.88 106 ASN G O 1
ATOM 7473 N N . CYS G 1 105 ? 49.448 33.474 49.504 1.00 29.22 107 CYS G N 1
ATOM 7474 C CA . CYS G 1 105 ? 50.454 34.173 48.725 1.00 28.03 107 CYS G CA 1
ATOM 7475 C C . CYS G 1 105 ? 51.807 33.660 49.185 1.00 27.66 107 CYS G C 1
ATOM 7476 O O . CYS G 1 105 ? 52.170 33.843 50.340 1.00 25.29 107 CYS G O 1
ATOM 7479 N N . GLU G 1 106 ? 52.528 32.989 48.292 1.00 23.42 108 GLU G N 1
ATOM 7480 C CA . GLU G 1 106 ? 53.878 32.511 48.593 1.00 23.41 108 GLU G CA 1
ATOM 7481 C C . GLU G 1 106 ? 54.838 33.170 47.622 1.00 21.38 108 GLU G C 1
ATOM 7482 O O . GLU G 1 106 ? 54.824 32.863 46.435 1.00 21.54 108 GLU G O 1
ATOM 7488 N N . GLN G 1 107 ? 55.656 34.091 48.119 1.00 18.28 109 GLN G N 1
ATOM 7489 C CA . GLN G 1 107 ? 56.584 34.829 47.265 1.00 17.11 109 GLN G CA 1
ATOM 7490 C C . GLN G 1 107 ? 58.020 34.435 47.556 1.00 17.99 109 GLN G C 1
ATOM 7491 O O . GLN G 1 107 ? 58.387 34.224 48.708 1.00 20.00 109 GLN G O 1
ATOM 7497 N N . THR G 1 108 ? 58.826 34.322 46.505 1.00 16.63 110 THR G N 1
ATOM 7498 C CA . THR G 1 108 ? 60.258 34.073 46.628 1.00 19.07 110 THR G CA 1
ATOM 7499 C C . THR G 1 108 ? 60.981 35.236 45.979 1.00 18.06 110 THR G C 1
ATOM 7500 O O . THR G 1 108 ? 60.600 35.676 44.899 1.00 18.78 110 THR G O 1
ATOM 7504 N N . TYR G 1 109 ? 62.014 35.746 46.644 1.00 18.77 111 TYR G N 1
ATOM 7505 C CA . TYR G 1 109 ? 62.750 36.893 46.128 1.00 16.19 111 TYR G CA 1
ATOM 7506 C C . TYR G 1 109 ? 64.174 36.486 45.818 1.00 21.33 111 TYR G C 1
ATOM 7507 O O . TYR G 1 109 ? 64.930 36.124 46.714 1.00 22.32 111 TYR G O 1
ATOM 7516 N N . HIS G 1 110 ? 64.535 36.527 44.544 1.00 18.54 112 HIS G N 1
ATOM 7517 C CA . HIS G 1 110 ? 65.870 36.110 44.139 1.00 20.01 112 HIS G CA 1
ATOM 7518 C C . HIS G 1 110 ? 66.922 37.128 44.574 1.00 17.82 112 HIS G C 1
ATOM 7519 O O . HIS G 1 110 ? 68.028 36.753 44.988 1.00 20.47 112 HIS G O 1
ATOM 7526 N N . ARG G 1 111 ? 66.570 38.408 44.476 1.00 16.97 113 ARG G N 1
ATOM 7527 C CA . ARG G 1 111 ? 67.423 39.499 44.944 1.00 17.68 113 ARG G CA 1
ATOM 7528 C C . ARG G 1 111 ? 66.572 40.728 45.238 1.00 18.45 113 ARG G C 1
ATOM 7529 O O . ARG G 1 111 ? 65.382 40.772 44.896 1.00 19.73 113 ARG G O 1
ATOM 7537 N N . TYR G 1 112 ? 67.186 41.726 45.870 1.00 17.78 114 TYR G N 1
ATOM 7538 C CA . TYR G 1 112 ? 66.541 43.018 46.090 1.00 15.40 114 TYR G CA 1
ATOM 7539 C C . TYR G 1 112 ? 66.611 43.868 44.827 1.00 16.95 114 TYR G C 1
ATOM 7540 O O . TYR G 1 112 ? 67.589 43.791 44.073 1.00 19.21 114 TYR G O 1
ATOM 7549 N N . LEU G 1 113 ? 65.570 44.659 44.602 1.00 16.45 115 LEU G N 1
ATOM 7550 C CA . LEU G 1 113 ? 65.502 45.575 43.467 1.00 14.27 115 LEU G CA 1
ATOM 7551 C C . LEU G 1 113 ? 65.960 46.987 43.831 1.00 15.99 115 LEU G C 1
ATOM 7552 O O . LEU G 1 113 ? 65.831 47.431 44.972 1.00 16.57 115 LEU G O 1
ATOM 7557 N N . LEU G 1 114 ? 66.486 47.696 42.837 1.00 17.95 116 LEU G N 1
ATOM 7558 C CA . LEU G 1 114 ? 66.940 49.074 43.011 1.00 16.10 116 LEU G CA 1
ATOM 7559 C C . LEU G 1 114 ? 66.034 50.050 42.283 1.00 15.27 116 LEU G C 1
ATOM 7560 O O . LEU G 1 114 ? 65.525 49.725 41.201 1.00 15.78 116 LEU G O 1
ATOM 7565 N N . PRO G 1 115 ? 65.826 51.247 42.860 1.00 15.61 117 PRO G N 1
ATOM 7566 C CA . PRO G 1 115 ? 65.141 52.314 42.124 1.00 15.68 117 PRO G CA 1
ATOM 7567 C C . PRO G 1 115 ? 65.721 52.462 40.725 1.00 17.85 117 PRO G C 1
ATOM 7568 O O . PRO G 1 115 ? 66.945 52.443 40.539 1.00 19.77 117 PRO G O 1
ATOM 7572 N N . GLY G 1 116 ? 64.840 52.561 39.740 1.00 16.45 118 GLY G N 1
ATOM 7573 C CA . GLY G 1 116 ? 65.250 52.691 38.354 1.00 16.13 118 GLY G CA 1
ATOM 7574 C C . GLY G 1 116 ? 65.099 51.431 37.532 1.00 15.64 118 GLY G C 1
ATOM 7575 O O . GLY G 1 116 ? 64.996 51.490 36.302 1.00 20.61 118 GLY G O 1
ATOM 7576 N N . GLU G 1 117 ? 65.084 50.284 38.209 1.00 15.08 119 GLU G N 1
ATOM 7577 C CA . GLU G 1 117 ? 64.913 49.005 37.533 1.00 14.72 119 GLU G CA 1
ATOM 7578 C C . GLU G 1 117 ? 63.475 48.835 37.081 1.00 15.62 119 GLU G C 1
ATOM 7579 O O . GLU G 1 117 ? 62.555 49.180 37.823 1.00 16.38 119 GLU G O 1
ATOM 7585 N N . GLN G 1 118 ? 63.313 48.301 35.874 1.00 16.45 120 GLN G N 1
ATOM 7586 C CA A GLN G 1 118 ? 62.001 48.113 35.266 0.16 18.12 120 GLN G CA 1
ATOM 7587 C CA B GLN G 1 118 ? 62.015 48.106 35.239 0.84 19.26 120 GLN G CA 1
ATOM 7588 C C . GLN G 1 118 ? 61.590 46.648 35.323 1.00 18.46 120 GLN G C 1
ATOM 7589 O O . GLN G 1 118 ? 62.230 45.782 34.735 1.00 17.99 120 GLN G O 1
ATOM 7600 N N . VAL G 1 119 ? 60.507 46.389 36.043 1.00 15.95 121 VAL G N 1
ATOM 7601 C CA . VAL G 1 119 ? 60.019 45.036 36.257 1.00 15.55 121 VAL G CA 1
ATOM 7602 C C . VAL G 1 119 ? 58.994 44.662 35.186 1.00 13.39 121 VAL G C 1
ATOM 7603 O O . VAL G 1 119 ? 58.245 45.516 34.702 1.00 15.58 121 VAL G O 1
ATOM 7607 N N . SER G 1 120 ? 59.009 43.396 34.782 1.00 13.01 122 SER G N 1
ATOM 7608 C CA . SER G 1 120 ? 57.928 42.855 33.959 1.00 15.09 122 SER G CA 1
ATOM 7609 C C . SER G 1 120 ? 57.338 41.647 34.676 1.00 15.59 122 SER G C 1
ATOM 7610 O O . SER G 1 120 ? 57.999 41.015 35.507 1.00 17.20 122 SER G O 1
ATOM 7613 N N . ILE G 1 121 ? 56.088 41.334 34.340 1.00 15.02 123 ILE G N 1
ATOM 7614 C CA . ILE G 1 121 ? 55.374 40.221 34.951 1.00 13.78 123 ILE G CA 1
ATOM 7615 C C . ILE G 1 121 ? 54.867 39.235 33.896 1.00 14.37 123 ILE G C 1
ATOM 7616 O O . ILE G 1 121 ? 54.374 39.633 32.826 1.00 15.37 123 ILE G O 1
ATOM 7621 N N . SER G 1 122 ? 55.002 37.950 34.211 1.00 14.63 124 SER G N 1
ATOM 7622 C CA . SER G 1 122 ? 54.415 36.893 33.386 1.00 15.38 124 SER G CA 1
ATOM 7623 C C . SER G 1 122 ? 53.622 35.942 34.266 1.00 15.88 124 SER G C 1
ATOM 7624 O O . SER G 1 122 ? 54.061 35.606 35.362 1.00 16.73 124 SER G O 1
ATOM 7627 N N . ALA G 1 123 ? 52.465 35.494 33.786 1.00 16.71 125 ALA G N 1
ATOM 7628 C CA . ALA G 1 123 ? 51.567 34.701 34.615 1.00 19.01 125 ALA G CA 1
ATOM 7629 C C . ALA G 1 123 ? 51.198 33.400 33.937 1.00 18.49 125 ALA G C 1
ATOM 7630 O O . ALA G 1 123 ? 51.054 33.350 32.718 1.00 18.86 125 ALA G O 1
ATOM 7632 N N . GLU G 1 124 ? 51.008 32.364 34.744 1.00 19.12 126 GLU G N 1
ATOM 7633 C CA . GLU G 1 124 ? 50.494 31.086 34.263 1.00 21.19 126 GLU G CA 1
ATOM 7634 C C . GLU G 1 124 ? 49.348 30.644 35.153 1.00 24.70 126 GLU G C 1
ATOM 7635 O O . GLU G 1 124 ? 49.403 30.804 36.371 1.00 24.90 126 GLU G O 1
ATOM 7641 N N . LEU G 1 125 ? 48.328 30.048 34.553 1.00 22.81 127 LEU G N 1
ATOM 7642 C CA . LEU G 1 125 ? 47.245 29.469 35.319 1.00 24.22 127 LEU G CA 1
ATOM 7643 C C . LEU G 1 125 ? 47.717 28.174 35.971 1.00 25.69 127 LEU G C 1
ATOM 7644 O O . LEU G 1 125 ? 48.390 27.362 35.339 1.00 25.15 127 LEU G O 1
ATOM 7649 N N . GLY G 1 126 ? 47.369 27.996 37.239 1.00 25.35 128 GLY G N 1
ATOM 7650 C CA . GLY G 1 126 ? 47.632 26.752 37.938 1.00 26.88 128 GLY G CA 1
ATOM 7651 C C . GLY G 1 126 ? 46.342 25.980 38.133 1.00 28.61 128 GLY G C 1
ATOM 7652 O O . GLY G 1 126 ? 45.426 26.056 37.314 1.00 29.46 128 GLY G O 1
ATOM 7653 N N . ASP G 1 127 ? 46.260 25.230 39.226 1.00 29.44 129 ASP G N 1
ATOM 7654 C CA . ASP G 1 127 ? 45.077 24.414 39.475 1.00 31.73 129 ASP G CA 1
ATOM 7655 C C . ASP G 1 127 ? 43.859 25.213 39.868 1.00 32.55 129 ASP G C 1
ATOM 7656 O O . ASP G 1 127 ? 43.942 26.157 40.649 1.00 33.04 129 ASP G O 1
ATOM 7661 N N . VAL G 1 128 ? 42.719 24.800 39.330 1.00 34.43 130 VAL G N 1
ATOM 7662 C CA . VAL G 1 128 ? 41.439 25.321 39.758 1.00 35.93 130 VAL G CA 1
ATOM 7663 C C . VAL G 1 128 ? 40.694 24.164 40.386 1.00 40.89 130 VAL G C 1
ATOM 7664 O O . VAL G 1 128 ? 40.503 23.126 39.761 1.00 40.70 130 VAL G O 1
ATOM 7668 N N . VAL G 1 129 ? 40.316 24.319 41.646 1.00 40.74 131 VAL G N 1
ATOM 7669 C CA . VAL G 1 129 ? 39.562 23.275 42.315 1.00 45.02 131 VAL G CA 1
ATOM 7670 C C . VAL G 1 129 ? 38.520 23.872 43.227 1.00 46.65 131 VAL G C 1
ATOM 7671 O O . VAL G 1 129 ? 38.585 25.041 43.609 1.00 50.82 131 VAL G O 1
ATOM 7675 N N . GLY G 1 130 ? 37.555 23.045 43.580 1.00 51.69 132 GLY G N 1
ATOM 7676 C CA . GLY G 1 130 ? 36.618 23.395 44.615 1.00 52.27 132 GLY G CA 1
ATOM 7677 C C . GLY G 1 130 ? 35.208 23.638 44.145 1.00 55.04 132 GLY G C 1
ATOM 7678 O O . GLY G 1 130 ? 34.665 24.709 44.398 1.00 57.79 132 GLY G O 1
ATOM 7679 N N . PRO G 1 131 ? 34.591 22.644 43.474 1.00 56.21 133 PRO G N 1
ATOM 7680 C CA . PRO G 1 131 ? 33.132 22.732 43.420 1.00 58.61 133 PRO G CA 1
ATOM 7681 C C . PRO G 1 131 ? 32.593 22.640 44.845 1.00 63.09 133 PRO G C 1
ATOM 7682 O O . PRO G 1 131 ? 31.432 22.968 45.102 1.00 66.98 133 PRO G O 1
ATOM 7686 N N . LYS G 1 132 ? 33.450 22.179 45.755 1.00 62.00 134 LYS G N 1
ATOM 7687 C CA . LYS G 1 132 ? 33.170 22.182 47.180 1.00 64.54 134 LYS G CA 1
ATOM 7688 C C . LYS G 1 132 ? 33.750 23.423 47.848 1.00 61.44 134 LYS G C 1
ATOM 7689 O O . LYS G 1 132 ? 34.964 23.544 48.023 1.00 59.04 134 LYS G O 1
ATOM 7691 N N . GLN G 1 133 ? 32.877 24.345 48.224 1.00 63.63 135 GLN G N 1
ATOM 7692 C CA . GLN G 1 133 ? 33.287 25.460 49.055 1.00 61.57 135 GLN G CA 1
ATOM 7693 C C . GLN G 1 133 ? 33.024 25.124 50.500 1.00 62.92 135 GLN G C 1
ATOM 7694 O O . GLN G 1 133 ? 32.616 24.012 50.829 1.00 63.04 135 GLN G O 1
ATOM 7696 N N . THR G 1 134 ? 33.238 26.115 51.356 1.00 62.89 136 THR G N 1
ATOM 7697 C CA . THR G 1 134 ? 32.902 25.993 52.761 1.00 65.56 136 THR G CA 1
ATOM 7698 C C . THR G 1 134 ? 32.406 27.322 53.330 1.00 64.97 136 THR G C 1
ATOM 7699 O O . THR G 1 134 ? 31.230 27.454 53.670 1.00 68.38 136 THR G O 1
ATOM 7701 N N . ALA G 1 135 ? 33.294 28.309 53.418 1.00 62.66 137 ALA G N 1
ATOM 7702 C CA . ALA G 1 135 ? 32.964 29.560 54.100 1.00 62.85 137 ALA G CA 1
ATOM 7703 C C . ALA G 1 135 ? 32.886 30.781 53.180 1.00 61.67 137 ALA G C 1
ATOM 7704 O O . ALA G 1 135 ? 33.430 30.778 52.071 1.00 59.93 137 ALA G O 1
ATOM 7706 N N . LEU G 1 136 ? 32.201 31.815 53.676 1.00 64.15 138 LEU G N 1
ATOM 7707 C CA . LEU G 1 136 ? 31.872 33.040 52.932 1.00 61.92 138 LEU G CA 1
ATOM 7708 C C . LEU G 1 136 ? 30.832 32.797 51.832 1.00 63.19 138 LEU G C 1
ATOM 7709 O O . LEU G 1 136 ? 30.371 33.734 51.176 1.00 63.44 138 LEU G O 1
ATOM 7711 N N . GLY G 1 137 ? 30.453 31.534 51.659 1.00 64.25 139 GLY G N 1
ATOM 7712 C CA . GLY G 1 137 ? 29.502 31.136 50.638 1.00 66.20 139 GLY G CA 1
ATOM 7713 C C . GLY G 1 137 ? 30.045 29.960 49.849 1.00 65.42 139 GLY G C 1
ATOM 7714 O O . GLY G 1 137 ? 31.017 29.329 50.266 1.00 64.47 139 GLY G O 1
ATOM 7715 N N . GLU G 1 138 ? 29.418 29.658 48.715 1.00 57.73 140 GLU G N 1
ATOM 7716 C CA . GLU G 1 138 ? 29.940 28.640 47.808 1.00 54.13 140 GLU G CA 1
ATOM 7717 C C . GLU G 1 138 ? 30.957 29.261 46.851 1.00 50.60 140 GLU G C 1
ATOM 7718 O O . GLU G 1 138 ? 30.780 30.390 46.405 1.00 53.47 140 GLU G O 1
ATOM 7720 N N . GLY G 1 139 ? 32.011 28.521 46.523 1.00 47.69 141 GLY G N 1
ATOM 7721 C CA . GLY G 1 139 ? 33.096 29.078 45.745 1.00 45.30 141 GLY G CA 1
ATOM 7722 C C . GLY G 1 139 ? 34.198 28.152 45.264 1.00 44.67 141 GLY G C 1
ATOM 7723 O O . GLY G 1 139 ? 34.259 26.984 45.644 1.00 45.35 141 GLY G O 1
ATOM 7724 N N . TRP G 1 140 ? 35.084 28.704 44.437 1.00 41.45 142 TRP G N 1
ATOM 7725 C CA . TRP G 1 140 ? 36.146 27.952 43.776 1.00 39.50 142 TRP G CA 1
ATOM 7726 C C . TRP G 1 140 ? 37.506 28.560 44.052 1.00 36.88 142 TRP G C 1
ATOM 7727 O O . TRP G 1 140 ? 37.638 29.782 44.055 1.00 34.40 142 TRP G O 1
ATOM 7738 N N . PHE G 1 141 ? 38.514 27.707 44.243 1.00 39.25 143 PHE G N 1
ATOM 7739 C CA . PHE G 1 141 ? 39.898 28.155 44.434 1.00 35.97 143 PHE G CA 1
ATOM 7740 C C . PHE G 1 141 ? 40.715 28.081 43.136 1.00 32.10 143 PHE G C 1
ATOM 7741 O O . PHE G 1 141 ? 40.682 27.080 42.420 1.00 33.43 143 PHE G O 1
ATOM 7749 N N . ILE G 1 142 ? 41.451 29.145 42.838 1.00 27.49 144 ILE G N 1
ATOM 7750 C CA . ILE G 1 142 ? 42.222 29.215 41.605 1.00 27.72 144 ILE G CA 1
ATOM 7751 C C . ILE G 1 142 ? 43.663 29.568 41.918 1.00 24.22 144 ILE G C 1
ATOM 7752 O O . ILE G 1 142 ? 43.925 30.580 42.557 1.00 23.48 144 ILE G O 1
ATOM 7757 N N . ASN G 1 143 ? 44.585 28.732 41.452 1.00 25.91 145 ASN G N 1
ATOM 7758 C CA . ASN G 1 143 ? 46.011 28.960 41.657 1.00 27.21 145 ASN G CA 1
ATOM 7759 C C . ASN G 1 143 ? 46.673 29.588 40.438 1.00 24.35 145 ASN G C 1
ATOM 7760 O O . ASN G 1 143 ? 46.275 29.331 39.299 1.00 25.17 145 ASN G O 1
ATOM 7765 N N . GLN G 1 144 ? 47.690 30.410 40.686 1.00 22.19 146 GLN G N 1
ATOM 7766 C CA . GLN G 1 144 ? 48.475 31.010 39.620 1.00 20.82 146 GLN G CA 1
ATOM 7767 C C . GLN G 1 144 ? 49.952 31.008 39.979 1.00 19.42 146 GLN G C 1
ATOM 7768 O O . GLN G 1 144 ? 50.311 31.136 41.146 1.00 20.61 146 GLN G O 1
ATOM 7774 N N . HIS G 1 145 ? 50.798 30.854 38.970 1.00 19.91 147 HIS G N 1
ATOM 7775 C CA . HIS G 1 145 ? 52.236 31.008 39.136 1.00 19.28 147 HIS G CA 1
ATOM 7776 C C . HIS G 1 145 ? 52.674 32.263 38.394 1.00 17.81 147 HIS G C 1
ATOM 7777 O O . HIS G 1 145 ? 52.418 32.411 37.197 1.00 17.29 147 HIS G O 1
ATOM 7784 N N . ILE G 1 146 ? 53.320 33.167 39.120 1.00 17.23 148 ILE G N 1
ATOM 7785 C CA . ILE G 1 146 ? 53.739 34.459 38.596 1.00 15.73 148 ILE G CA 1
ATOM 7786 C C . ILE G 1 146 ? 55.257 34.551 38.662 1.00 14.53 148 ILE G C 1
ATOM 7787 O O . ILE G 1 146 ? 55.862 34.146 39.658 1.00 17.50 148 ILE G O 1
ATOM 7792 N N . VAL G 1 147 ? 55.868 35.070 37.599 1.00 14.39 149 VAL G N 1
ATOM 7793 C CA . VAL G 1 147 ? 57.303 35.359 37.599 1.00 15.32 149 VAL G CA 1
ATOM 7794 C C . VAL G 1 147 ? 57.535 36.802 37.195 1.00 14.39 149 VAL G C 1
ATOM 7795 O O . VAL G 1 147 ? 56.913 37.303 36.252 1.00 15.57 149 VAL G O 1
ATOM 7799 N N . TRP G 1 148 ? 58.414 37.476 37.931 1.00 14.59 150 TRP G N 1
ATOM 7800 C CA . TRP G 1 148 ? 58.818 38.829 37.589 1.00 13.79 150 TRP G CA 1
ATOM 7801 C C . TRP G 1 148 ? 60.255 38.824 37.105 1.00 15.44 150 TRP G C 1
ATOM 7802 O O . TRP G 1 148 ? 61.101 38.123 37.656 1.00 17.64 150 TRP G O 1
ATOM 7813 N N . GLN G 1 149 ? 60.524 39.636 36.094 1.00 14.23 151 GLN G N 1
ATOM 7814 C CA . GLN G 1 149 ? 61.867 39.739 35.535 1.00 15.48 151 GLN G CA 1
ATOM 7815 C C . GLN G 1 149 ? 62.309 41.188 35.498 1.00 17.18 151 GLN G C 1
ATOM 7816 O O . GLN G 1 149 ? 61.483 42.108 35.433 1.00 17.87 151 GLN G O 1
ATOM 7822 N N . VAL G 1 150 ? 63.623 41.384 35.541 1.00 16.61 152 VAL G N 1
ATOM 7823 C CA . VAL G 1 150 ? 64.205 42.641 35.116 1.00 16.72 152 VAL G CA 1
ATOM 7824 C C . VAL G 1 150 ? 65.060 42.270 33.914 1.00 19.88 152 VAL G C 1
ATOM 7825 O O . VAL G 1 150 ? 66.038 41.527 34.045 1.00 20.76 152 VAL G O 1
ATOM 7829 N N . GLY G 1 151 ? 64.666 42.745 32.739 1.00 23.70 153 GLY G N 1
ATOM 7830 C CA . GLY G 1 151 ? 65.226 42.233 31.501 1.00 27.51 153 GLY G CA 1
ATOM 7831 C C . GLY G 1 151 ? 64.896 40.755 31.379 1.00 28.39 153 GLY G C 1
ATOM 7832 O O . GLY G 1 151 ? 63.729 40.369 31.448 1.00 30.89 153 GLY G O 1
ATOM 7833 N N . ASP G 1 152 ? 65.921 39.924 31.223 1.00 29.55 154 ASP G N 1
ATOM 7834 C CA . ASP G 1 152 ? 65.721 38.482 31.113 1.00 30.40 154 ASP G CA 1
ATOM 7835 C C . ASP G 1 152 ? 66.091 37.754 32.404 1.00 30.41 154 ASP G C 1
ATOM 7836 O O . ASP G 1 152 ? 66.184 36.525 32.427 1.00 34.61 154 ASP G O 1
ATOM 7838 N N . GLU G 1 153 ? 66.308 38.517 33.468 1.00 25.43 155 GLU G N 1
ATOM 7839 C CA . GLU G 1 153 ? 66.671 37.965 34.769 1.00 25.71 155 GLU G CA 1
ATOM 7840 C C . GLU G 1 153 ? 65.428 37.787 35.641 1.00 20.03 155 GLU G C 1
ATOM 7841 O O . GLU G 1 153 ? 64.737 38.767 35.937 1.00 19.99 155 GLU G O 1
ATOM 7847 N N . ASP G 1 154 ? 65.135 36.555 36.053 1.00 21.72 156 ASP G N 1
ATOM 7848 C CA . ASP G 1 154 ? 64.069 36.349 37.044 1.00 21.38 156 ASP G CA 1
ATOM 7849 C C . ASP G 1 154 ? 64.501 36.954 38.377 1.00 19.45 156 ASP G C 1
ATOM 7850 O O . ASP G 1 154 ? 65.592 36.652 38.883 1.00 22.52 156 ASP G O 1
ATOM 7855 N N . VAL G 1 155 ? 63.651 37.809 38.944 1.00 15.90 157 VAL G N 1
ATOM 7856 C CA . VAL G 1 155 ? 63.962 38.483 40.210 1.00 15.87 157 VAL G CA 1
ATOM 7857 C C . VAL G 1 155 ? 63.037 38.073 41.359 1.00 15.61 157 VAL G C 1
ATOM 7858 O O . VAL G 1 155 ? 63.377 38.250 42.533 1.00 17.50 157 VAL G O 1
ATOM 7862 N N . ALA G 1 156 ? 61.865 37.545 41.014 1.00 15.76 158 ALA G N 1
ATOM 7863 C CA . ALA G 1 156 ? 60.936 37.066 42.029 1.00 18.31 158 ALA G CA 1
ATOM 7864 C C . ALA G 1 156 ? 59.912 36.138 41.405 1.00 17.69 158 ALA G C 1
ATOM 7865 O O . ALA G 1 156 ? 59.717 36.134 40.190 1.00 16.61 158 ALA G O 1
ATOM 7867 N N . GLU G 1 157 ? 59.244 35.360 42.245 1.00 17.90 159 GLU G N 1
ATOM 7868 C CA . GLU G 1 157 ? 58.130 34.556 41.760 1.00 18.72 159 GLU G CA 1
ATOM 7869 C C . GLU G 1 157 ? 57.084 34.418 42.838 1.00 19.49 159 GLU G C 1
ATOM 7870 O O . GLU G 1 157 ? 57.363 34.652 44.007 1.00 21.02 159 GLU G O 1
ATOM 7876 N N . MET G 1 158 ? 55.874 34.053 42.432 1.00 16.63 160 MET G N 1
ATOM 7877 C CA . MET G 1 158 ? 54.802 33.881 43.397 1.00 19.54 160 MET G CA 1
ATOM 7878 C C . MET G 1 158 ? 53.887 32.726 43.017 1.00 16.50 160 MET G C 1
ATOM 7879 O O . MET G 1 158 ? 53.581 32.528 41.840 1.00 18.46 160 MET G O 1
ATOM 7884 N N . ASN G 1 159 ? 53.465 31.972 44.028 1.00 18.83 161 ASN G N 1
ATOM 7885 C CA . ASN G 1 159 ? 52.311 31.096 43.918 1.00 19.60 161 ASN G CA 1
ATOM 7886 C C . ASN G 1 159 ? 51.194 31.813 44.632 1.00 20.60 161 ASN G C 1
ATOM 7887 O O . ASN G 1 159 ? 51.344 32.180 45.795 1.00 23.40 161 ASN G O 1
ATOM 7892 N N . TRP G 1 160 ? 50.083 31.987 43.929 1.00 23.04 162 TRP G N 1
ATOM 7893 C CA . TRP G 1 160 ? 49.047 32.943 44.280 1.00 25.27 162 TRP G CA 1
ATOM 7894 C C . TRP G 1 160 ? 47.727 32.197 44.219 1.00 26.43 162 TRP G C 1
ATOM 7895 O O . TRP G 1 160 ? 47.431 31.554 43.213 1.00 31.29 162 TRP G O 1
ATOM 7906 N N . ARG G 1 161 ? 46.941 32.263 45.288 1.00 24.04 163 ARG G N 1
ATOM 7907 C CA . ARG G 1 161 ? 45.670 31.553 45.317 1.00 29.74 163 ARG G CA 1
ATOM 7908 C C . ARG G 1 161 ? 44.519 32.463 45.744 1.00 29.11 163 ARG G C 1
ATOM 7909 O O . ARG G 1 161 ? 44.587 33.123 46.780 1.00 28.14 163 ARG G O 1
ATOM 7917 N N . ILE G 1 162 ? 43.465 32.491 44.934 1.00 27.77 164 ILE G N 1
ATOM 7918 C CA . ILE G 1 162 ? 42.294 33.311 45.225 1.00 31.16 164 ILE G CA 1
ATOM 7919 C C . ILE G 1 162 ? 41.048 32.438 45.320 1.00 31.37 164 ILE G C 1
ATOM 7920 O O . ILE G 1 162 ? 41.038 31.317 44.820 1.00 28.27 164 ILE G O 1
ATOM 7925 N N . LEU G 1 163 ? 40.012 32.946 45.985 1.00 32.79 165 LEU G N 1
ATOM 7926 C CA . LEU G 1 163 ? 38.722 32.264 46.060 1.00 36.89 165 LEU G CA 1
ATOM 7927 C C . LEU G 1 163 ? 37.628 33.104 45.403 1.00 37.14 165 LEU G C 1
ATOM 7928 O O . LEU G 1 163 ? 37.448 34.271 45.745 1.00 38.17 165 LEU G O 1
ATOM 7933 N N . LYS G 1 164 ? 36.916 32.511 44.452 1.00 37.07 166 LYS G N 1
ATOM 7934 C CA . LYS G 1 164 ? 35.733 33.145 43.874 1.00 38.83 166 LYS G CA 1
ATOM 7935 C C . LYS G 1 164 ? 34.505 32.550 44.559 1.00 42.45 166 LYS G C 1
ATOM 7936 O O . LYS G 1 164 ? 34.283 31.353 44.451 1.00 44.62 166 LYS G O 1
ATOM 7942 N N . PHE G 1 165 ? 33.704 33.371 45.244 1.00 44.93 167 PHE G N 1
ATOM 7943 C CA . PHE G 1 165 ? 32.607 32.862 46.081 1.00 47.03 167 PHE G CA 1
ATOM 7944 C C . PHE G 1 165 ? 31.277 33.616 45.949 1.00 51.87 167 PHE G C 1
ATOM 7945 O O . PHE G 1 165 ? 31.252 34.843 45.935 1.00 54.50 167 PHE G O 1
ATOM 7953 N N . LYS G 1 166 ? 30.172 32.878 45.898 1.00 53.16 168 LYS G N 1
ATOM 7954 C CA . LYS G 1 166 ? 28.842 33.488 45.903 1.00 58.97 168 LYS G CA 1
ATOM 7955 C C . LYS G 1 166 ? 28.506 34.031 47.292 1.00 62.67 168 LYS G C 1
ATOM 7956 O O . LYS G 1 166 ? 28.402 33.260 48.247 1.00 62.64 168 LYS G O 1
ATOM 7958 N N . PRO G 1 167 ? 28.332 35.361 47.408 1.00 65.31 169 PRO G N 1
ATOM 7959 C CA . PRO G 1 167 ? 28.120 36.033 48.700 1.00 68.52 169 PRO G CA 1
ATOM 7960 C C . PRO G 1 167 ? 26.926 35.510 49.502 1.00 72.98 169 PRO G C 1
ATOM 7961 O O . PRO G 1 167 ? 26.106 34.745 48.993 1.00 73.76 169 PRO G O 1
ATOM 7965 N N . MET H 2 1 ? 73.619 33.434 69.452 1.00 54.94 1 MET H N 1
ATOM 7966 C CA . MET H 2 1 ? 73.207 32.814 68.192 1.00 50.93 1 MET H CA 1
ATOM 7967 C C . MET H 2 1 ? 71.688 32.664 68.090 1.00 47.64 1 MET H C 1
ATOM 7968 O O . MET H 2 1 ? 70.995 32.566 69.103 1.00 48.09 1 MET H O 1
ATOM 7973 N N . THR H 2 2 ? 71.189 32.673 66.853 1.00 45.18 2 THR H N 1
ATOM 7974 C CA . THR H 2 2 ? 69.788 32.406 66.546 1.00 39.41 2 THR H CA 1
ATOM 7975 C C . THR H 2 2 ? 69.511 30.907 66.611 1.00 38.05 2 THR H C 1
ATOM 7976 O O . THR H 2 2 ? 70.196 30.112 65.967 1.00 39.17 2 THR H O 1
ATOM 7980 N N . VAL H 2 3 ? 68.506 30.511 67.385 1.00 36.64 3 VAL H N 1
ATOM 7981 C CA . VAL H 2 3 ? 68.241 29.086 67.570 1.00 37.89 3 VAL H CA 1
ATOM 7982 C C . VAL H 2 3 ? 66.783 28.725 67.350 1.00 35.54 3 VAL H C 1
ATOM 7983 O O . VAL H 2 3 ? 65.891 29.565 67.506 1.00 33.98 3 VAL H O 1
ATOM 7987 N N . VAL H 2 4 ? 66.551 27.467 66.987 1.00 36.43 4 VAL H N 1
ATOM 7988 C CA . VAL H 2 4 ? 65.198 26.953 66.836 1.00 36.00 4 VAL H CA 1
ATOM 7989 C C . VAL H 2 4 ? 64.376 27.156 68.111 1.00 36.20 4 VAL H C 1
ATOM 7990 O O . VAL H 2 4 ? 64.812 26.811 69.211 1.00 37.98 4 VAL H O 1
ATOM 7994 N N . GLY H 2 5 ? 63.199 27.753 67.957 1.00 34.80 5 GLY H N 1
ATOM 7995 C CA . GLY H 2 5 ? 62.312 27.969 69.082 1.00 37.45 5 GLY H CA 1
ATOM 7996 C C . GLY H 2 5 ? 62.381 29.379 69.628 1.00 34.41 5 GLY H C 1
ATOM 7997 O O . GLY H 2 5 ? 61.537 29.768 70.431 1.00 36.42 5 GLY H O 1
ATOM 7998 N N . ALA H 2 6 ? 63.383 30.139 69.192 1.00 33.33 6 ALA H N 1
ATOM 7999 C CA . ALA H 2 6 ? 63.537 31.534 69.601 1.00 32.82 6 ALA H CA 1
ATOM 8000 C C . ALA H 2 6 ? 62.289 32.339 69.260 1.00 31.01 6 ALA H C 1
ATOM 8001 O O . ALA H 2 6 ? 61.800 32.286 68.137 1.00 29.30 6 ALA H O 1
ATOM 8003 N N . VAL H 2 7 ? 61.794 33.087 70.240 1.00 31.85 7 VAL H N 1
ATOM 8004 C CA . VAL H 2 7 ? 60.537 33.815 70.111 1.00 30.68 7 VAL H CA 1
ATOM 8005 C C . VAL H 2 7 ? 60.785 35.273 69.734 1.00 29.43 7 VAL H C 1
ATOM 8006 O O . VAL H 2 7 ? 61.672 35.929 70.282 1.00 30.87 7 VAL H O 1
ATOM 8010 N N . LEU H 2 8 ? 59.997 35.778 68.786 1.00 27.25 8 LEU H N 1
ATOM 8011 C CA . LEU H 2 8 ? 60.101 37.167 68.367 1.00 26.41 8 LEU H CA 1
ATOM 8012 C C . LEU H 2 8 ? 59.264 38.061 69.279 1.00 28.47 8 LEU H C 1
ATOM 8013 O O . LEU H 2 8 ? 58.275 37.604 69.857 1.00 32.07 8 LEU H O 1
ATOM 8018 N N . PRO H 2 9 ? 59.659 39.339 69.421 1.00 27.93 9 PRO H N 1
ATOM 8019 C CA . PRO H 2 9 ? 58.863 40.301 70.191 1.00 29.84 9 PRO H CA 1
ATOM 8020 C C . PRO H 2 9 ? 57.489 40.471 69.553 1.00 28.17 9 PRO H C 1
ATOM 8021 O O . PRO H 2 9 ? 57.373 40.361 68.332 1.00 26.15 9 PRO H O 1
ATOM 8025 N N . GLU H 2 10 ? 56.466 40.735 70.353 1.00 28.54 10 GLU H N 1
ATOM 8026 C CA . GLU H 2 10 ? 55.130 40.892 69.789 1.00 28.06 10 GLU H CA 1
ATOM 8027 C C . GLU H 2 10 ? 54.994 42.264 69.133 1.00 27.53 10 GLU H C 1
ATOM 8028 O O . GLU H 2 10 ? 55.689 43.216 69.503 1.00 30.01 10 GLU H O 1
ATOM 8034 N N . LEU H 2 11 ? 54.106 42.349 68.151 1.00 24.81 11 LEU H N 1
ATOM 8035 C CA . LEU H 2 11 ? 53.754 43.618 67.541 1.00 24.47 11 LEU H CA 1
ATOM 8036 C C . LEU H 2 11 ? 52.239 43.700 67.479 1.00 24.58 11 LEU H C 1
ATOM 8037 O O . LEU H 2 11 ? 51.594 42.815 66.920 1.00 27.23 11 LEU H O 1
ATOM 8042 N N . LYS H 2 12 ? 51.674 44.744 68.077 1.00 24.89 12 LYS H N 1
ATOM 8043 C CA . LYS H 2 12 ? 50.230 44.958 68.016 1.00 25.45 12 LYS H CA 1
ATOM 8044 C C . LYS H 2 12 ? 49.902 46.137 67.113 1.00 25.20 12 LYS H C 1
ATOM 8045 O O . LYS H 2 12 ? 50.475 47.215 67.253 1.00 27.88 12 LYS H O 1
ATOM 8051 N N . LEU H 2 13 ? 48.984 45.916 66.181 1.00 20.23 13 LEU H N 1
ATOM 8052 C CA . LEU H 2 13 ? 48.603 46.938 65.208 1.00 20.49 13 LEU H CA 1
ATOM 8053 C C . LEU H 2 13 ? 47.095 47.139 65.212 1.00 20.86 13 LEU H C 1
ATOM 8054 O O . LEU H 2 13 ? 46.335 46.184 65.085 1.00 22.66 13 LEU H O 1
ATOM 8059 N N . TYR H 2 14 ? 46.687 48.393 65.373 1.00 22.41 14 TYR H N 1
ATOM 8060 C CA . TYR H 2 14 ? 45.287 48.786 65.355 1.00 22.44 14 TYR H CA 1
ATOM 8061 C C . TYR H 2 14 ? 44.872 49.090 63.925 1.00 21.46 14 TYR H C 1
ATOM 8062 O O . TYR H 2 14 ? 45.437 49.965 63.282 1.00 23.39 14 TYR H O 1
ATOM 8071 N N . GLY H 2 15 ? 43.887 48.358 63.428 1.00 19.70 15 GLY H N 1
ATOM 8072 C CA . GLY H 2 15 ? 43.433 48.566 62.065 1.00 18.85 15 GLY H CA 1
ATOM 8073 C C . GLY H 2 15 ? 42.368 49.642 61.968 1.00 18.63 15 GLY H C 1
ATOM 8074 O O . GLY H 2 15 ? 41.222 49.336 61.665 1.00 20.64 15 GLY H O 1
ATOM 8075 N N . ASP H 2 16 ? 42.725 50.899 62.214 1.00 17.68 16 ASP H N 1
ATOM 8076 C CA . ASP H 2 16 ? 41.746 51.961 61.976 1.00 18.15 16 ASP H CA 1
ATOM 8077 C C . ASP H 2 16 ? 41.523 52.141 60.478 1.00 18.04 16 ASP H C 1
ATOM 8078 O O . ASP H 2 16 ? 42.305 51.640 59.668 1.00 17.98 16 ASP H O 1
ATOM 8083 N N . PRO H 2 17 ? 40.409 52.782 60.100 1.00 16.82 17 PRO H N 1
ATOM 8084 C CA . PRO H 2 17 ? 40.125 52.909 58.667 1.00 14.74 17 PRO H CA 1
ATOM 8085 C C . PRO H 2 17 ? 41.273 53.549 57.888 1.00 15.60 17 PRO H C 1
ATOM 8086 O O . PRO H 2 17 ? 41.563 53.097 56.783 1.00 14.86 17 PRO H O 1
ATOM 8090 N N . THR H 2 18 ? 41.938 54.560 58.441 1.00 13.84 18 THR H N 1
ATOM 8091 C CA . THR H 2 18 ? 43.038 55.178 57.701 1.00 12.91 18 THR H CA 1
ATOM 8092 C C . THR H 2 18 ? 44.137 54.164 57.374 1.00 14.46 18 THR H C 1
ATOM 8093 O O . THR H 2 18 ? 44.685 54.164 56.262 1.00 13.75 18 THR H O 1
ATOM 8097 N N . PHE H 2 19 ? 44.456 53.305 58.342 1.00 13.92 19 PHE H N 1
ATOM 8098 C CA . PHE H 2 19 ? 45.459 52.268 58.114 1.00 14.98 19 PHE H CA 1
ATOM 8099 C C . PHE H 2 19 ? 45.031 51.349 56.969 1.00 13.91 19 PHE H C 1
ATOM 8100 O O . PHE H 2 19 ? 45.802 51.063 56.067 1.00 13.75 19 PHE H O 1
ATOM 8108 N N . ILE H 2 20 ? 43.789 50.887 57.012 1.00 14.13 20 ILE H N 1
ATOM 8109 C CA . ILE H 2 20 ? 43.325 49.921 56.021 1.00 12.10 20 ILE H CA 1
ATOM 8110 C C . ILE H 2 20 ? 43.282 50.528 54.616 1.00 12.29 20 ILE H C 1
ATOM 8111 O O . ILE H 2 20 ? 43.729 49.918 53.642 1.00 13.41 20 ILE H O 1
ATOM 8116 N N . VAL H 2 21 ? 42.771 51.750 54.514 1.00 10.79 21 VAL H N 1
ATOM 8117 C CA . VAL H 2 21 ? 42.662 52.438 53.224 1.00 11.04 21 VAL H CA 1
ATOM 8118 C C . VAL H 2 21 ? 44.030 52.815 52.664 1.00 12.43 21 VAL H C 1
ATOM 8119 O O . VAL H 2 21 ? 44.327 52.572 51.486 1.00 12.61 21 VAL H O 1
ATOM 8123 N N . SER H 2 22 ? 44.868 53.410 53.509 1.00 11.33 22 SER H N 1
ATOM 8124 C CA . SER H 2 22 ? 46.164 53.892 53.045 1.00 11.22 22 SER H CA 1
ATOM 8125 C C . SER H 2 22 ? 47.082 52.757 52.640 1.00 11.00 22 SER H C 1
ATOM 8126 O O . SER H 2 22 ? 47.819 52.891 51.658 1.00 9.19 22 SER H O 1
ATOM 8129 N N . THR H 2 23 ? 47.055 51.654 53.385 1.00 10.95 23 THR H N 1
ATOM 8130 C CA . THR H 2 23 ? 47.852 50.493 52.990 1.00 12.21 23 THR H CA 1
ATOM 8131 C C . THR H 2 23 ? 47.355 49.888 51.677 1.00 11.51 23 THR H C 1
ATOM 8132 O O . THR H 2 23 ? 48.148 49.612 50.784 1.00 12.59 23 THR H O 1
ATOM 8136 N N . ALA H 2 24 ? 46.045 49.712 51.540 1.00 10.76 24 ALA H N 1
ATOM 8137 C CA . ALA H 2 24 ? 45.515 49.138 50.315 1.00 11.57 24 ALA H CA 1
ATOM 8138 C C . ALA H 2 24 ? 45.943 49.965 49.107 1.00 11.45 24 ALA H C 1
ATOM 8139 O O . ALA H 2 24 ? 46.427 49.419 48.117 1.00 11.93 24 ALA H O 1
ATOM 8141 N N . LEU H 2 25 ? 45.781 51.284 49.179 1.00 10.94 25 LEU H N 1
ATOM 8142 C CA . LEU H 2 25 ? 46.115 52.104 48.016 1.00 10.71 25 LEU H CA 1
ATOM 8143 C C . LEU H 2 25 ? 47.622 52.248 47.793 1.00 10.69 25 LEU H C 1
ATOM 8144 O O . LEU H 2 25 ? 48.079 52.388 46.656 1.00 11.84 25 LEU H O 1
ATOM 8149 N N . ALA H 2 26 ? 48.405 52.192 48.870 1.00 9.89 26 ALA H N 1
ATOM 8150 C CA . ALA H 2 26 ? 49.862 52.211 48.706 1.00 11.48 26 ALA H CA 1
ATOM 8151 C C . ALA H 2 26 ? 50.361 50.901 48.086 1.00 11.59 26 ALA H C 1
ATOM 8152 O O . ALA H 2 26 ? 51.448 50.859 47.506 1.00 11.23 26 ALA H O 1
ATOM 8154 N N . THR H 2 27 ? 49.561 49.840 48.169 1.00 10.66 27 THR H N 1
ATOM 8155 C CA . THR H 2 27 ? 49.876 48.599 47.452 1.00 10.58 27 THR H CA 1
ATOM 8156 C C . THR H 2 27 ? 49.225 48.564 46.066 1.00 11.98 27 THR H C 1
ATOM 8157 O O . THR H 2 27 ? 49.293 47.547 45.367 1.00 13.48 27 THR H O 1
ATOM 8161 N N . ARG H 2 28 ? 48.608 49.684 45.685 1.00 11.73 28 ARG H N 1
ATOM 8162 C CA . ARG H 2 28 ? 47.972 49.854 44.376 1.00 12.03 28 ARG H CA 1
ATOM 8163 C C . ARG H 2 28 ? 46.837 48.875 44.136 1.00 10.67 28 ARG H C 1
ATOM 8164 O O . ARG H 2 28 ? 46.565 48.451 43.001 1.00 13.63 28 ARG H O 1
ATOM 8172 N N . ASP H 2 29 ? 46.140 48.581 45.225 1.00 12.67 29 ASP H N 1
ATOM 8173 C CA . ASP H 2 29 ? 44.974 47.719 45.212 1.00 12.93 29 ASP H CA 1
ATOM 8174 C C . ASP H 2 29 ? 43.739 48.583 45.421 1.00 13.76 29 ASP H C 1
ATOM 8175 O O . ASP H 2 29 ? 43.486 49.095 46.521 1.00 14.99 29 ASP H O 1
ATOM 8180 N N . PHE H 2 30 ? 42.969 48.728 44.346 1.00 13.20 30 PHE H N 1
ATOM 8181 C CA . PHE H 2 30 ? 41.807 49.611 44.330 1.00 13.45 30 PHE H CA 1
ATOM 8182 C C . PHE H 2 30 ? 40.504 48.852 44.482 1.00 14.03 30 PHE H C 1
ATOM 8183 O O . PHE H 2 30 ? 39.440 49.419 44.294 1.00 16.53 30 PHE H O 1
ATOM 8191 N N . GLN H 2 31 ? 40.595 47.586 44.891 1.00 15.51 31 GLN H N 1
ATOM 8192 C CA . GLN H 2 31 ? 39.382 46.779 45.079 1.00 14.38 31 GLN H CA 1
ATOM 8193 C C . GLN H 2 31 ? 38.495 47.442 46.121 1.00 14.09 31 GLN H C 1
ATOM 8194 O O . GLN H 2 31 ? 38.971 47.873 47.185 1.00 14.08 31 GLN H O 1
ATOM 8200 N N . ASP H 2 32 ? 37.205 47.540 45.811 1.00 15.23 32 ASP H N 1
ATOM 8201 C CA . ASP H 2 32 ? 36.297 48.327 46.628 1.00 19.64 32 ASP H CA 1
ATOM 8202 C C . ASP H 2 32 ? 36.279 47.937 48.102 1.00 18.39 32 ASP H C 1
ATOM 8203 O O . ASP H 2 32 ? 36.197 48.804 48.964 1.00 15.38 32 ASP H O 1
ATOM 8208 N N . VAL H 2 33 ? 36.388 46.641 48.379 1.00 17.00 33 VAL H N 1
ATOM 8209 C CA . VAL H 2 33 ? 36.224 46.126 49.735 1.00 17.42 33 VAL H CA 1
ATOM 8210 C C . VAL H 2 33 ? 37.260 46.619 50.756 1.00 17.80 33 VAL H C 1
ATOM 8211 O O . VAL H 2 33 ? 37.044 46.469 51.963 1.00 17.64 33 VAL H O 1
ATOM 8215 N N . HIS H 2 34 ? 38.379 47.192 50.307 1.00 14.16 34 HIS H N 1
ATOM 8216 C CA . HIS H 2 34 ? 39.386 47.698 51.249 1.00 12.97 34 HIS H CA 1
ATOM 8217 C C . HIS H 2 34 ? 39.238 49.173 51.571 1.00 17.40 34 HIS H C 1
ATOM 8218 O O . HIS H 2 34 ? 39.954 49.697 52.422 1.00 16.70 34 HIS H O 1
ATOM 8225 N N . HIS H 2 35 ? 38.317 49.855 50.898 1.00 14.79 35 HIS H N 1
ATOM 8226 C CA . HIS H 2 35 ? 38.120 51.270 51.194 1.00 15.41 35 HIS H CA 1
ATOM 8227 C C . HIS H 2 35 ? 36.660 51.726 51.129 1.00 17.52 35 HIS H C 1
ATOM 8228 O O . HIS H 2 35 ? 36.380 52.894 51.381 1.00 23.26 35 HIS H O 1
ATOM 8235 N N . ASP H 2 36 ? 35.739 50.822 50.785 1.00 14.20 36 ASP H N 1
ATOM 8236 C CA . ASP H 2 36 ? 34.321 51.171 50.617 1.00 15.46 36 ASP H CA 1
ATOM 8237 C C . ASP H 2 36 ? 33.495 50.234 51.486 1.00 16.84 36 ASP H C 1
ATOM 8238 O O . ASP H 2 36 ? 33.249 49.082 51.115 1.00 17.72 36 ASP H O 1
ATOM 8243 N N . ARG H 2 37 ? 33.081 50.731 52.651 1.00 13.75 37 ARG H N 1
ATOM 8244 C CA . ARG H 2 37 ? 32.329 49.934 53.618 1.00 13.24 37 ARG H CA 1
ATOM 8245 C C . ARG H 2 37 ? 31.064 49.354 53.012 1.00 13.56 37 ARG H C 1
ATOM 8246 O O . ARG H 2 37 ? 30.724 48.196 53.246 1.00 16.14 37 ARG H O 1
ATOM 8254 N N . ASP H 2 38 ? 30.361 50.180 52.252 1.00 13.09 38 ASP H N 1
ATOM 8255 C CA . ASP H 2 38 ? 29.101 49.727 51.667 1.00 14.16 38 ASP H CA 1
ATOM 8256 C C . ASP H 2 38 ? 29.310 48.547 50.727 1.00 14.82 38 ASP H C 1
ATOM 8257 O O . ASP H 2 38 ? 28.524 47.608 50.728 1.00 18.25 38 ASP H O 1
ATOM 8262 N N . LYS H 2 39 ? 30.384 48.586 49.943 1.00 16.51 39 LYS H N 1
ATOM 8263 C CA . LYS H 2 39 ? 30.679 47.477 49.036 1.00 17.93 39 LYS H CA 1
ATOM 8264 C C . LYS H 2 39 ? 31.124 46.219 49.791 1.00 15.56 39 LYS H C 1
ATOM 8265 O O . LYS H 2 39 ? 30.748 45.107 49.411 1.00 19.95 39 LYS H O 1
ATOM 8271 N N . ALA H 2 40 ? 31.908 46.393 50.854 1.00 15.26 40 ALA H N 1
ATOM 8272 C CA . ALA H 2 40 ? 32.273 45.265 51.708 1.00 14.56 40 ALA H CA 1
ATOM 8273 C C . ALA H 2 40 ? 30.997 44.606 52.265 1.00 17.37 40 ALA H C 1
ATOM 8274 O O . ALA H 2 40 ? 30.819 43.389 52.178 1.00 18.76 40 ALA H O 1
ATOM 8276 N N . VAL H 2 41 ? 30.099 45.423 52.806 1.00 16.58 41 VAL H N 1
ATOM 8277 C CA . VAL H 2 41 ? 28.860 44.919 53.394 1.00 18.18 41 VAL H CA 1
ATOM 8278 C C . VAL H 2 41 ? 27.996 44.223 52.349 1.00 19.63 41 VAL H C 1
ATOM 8279 O O . VAL H 2 41 ? 27.381 43.196 52.623 1.00 21.51 41 VAL H O 1
ATOM 8283 N N . ALA H 2 42 ? 27.981 44.769 51.137 1.00 19.36 42 ALA H N 1
ATOM 8284 C CA . ALA H 2 42 ? 27.179 44.188 50.065 1.00 22.45 42 ALA H CA 1
ATOM 8285 C C . ALA H 2 42 ? 27.654 42.784 49.692 1.00 23.30 42 ALA H C 1
ATOM 8286 O O . ALA H 2 42 ? 26.853 41.957 49.234 1.00 26.40 42 ALA H O 1
ATOM 8288 N N . GLN H 2 43 ? 28.944 42.510 49.888 1.00 24.06 43 GLN H N 1
ATOM 8289 C CA . GLN H 2 43 ? 29.477 41.184 49.577 1.00 27.19 43 GLN H CA 1
ATOM 8290 C C . GLN H 2 43 ? 29.466 40.249 50.785 1.00 30.08 43 GLN H C 1
ATOM 8291 O O . GLN H 2 43 ? 29.973 39.128 50.719 1.00 37.03 43 GLN H O 1
ATOM 8297 N N . GLY H 2 44 ? 28.871 40.705 51.883 1.00 26.31 44 GLY H N 1
ATOM 8298 C CA . GLY H 2 44 ? 28.691 39.860 53.047 1.00 27.11 44 GLY H CA 1
ATOM 8299 C C . GLY H 2 44 ? 29.785 39.992 54.085 1.00 24.96 44 GLY H C 1
ATOM 8300 O O . GLY H 2 44 ? 29.876 39.183 55.002 1.00 32.22 44 GLY H O 1
ATOM 8301 N N . SER H 2 45 ? 30.617 41.014 53.950 1.00 21.47 45 SER H N 1
ATOM 8302 C CA . SER H 2 45 ? 31.659 41.270 54.938 1.00 22.52 45 SER H CA 1
ATOM 8303 C C . SER H 2 45 ? 31.140 42.263 55.975 1.00 24.01 45 SER H C 1
ATOM 8304 O O . SER H 2 45 ? 30.194 43.005 55.711 1.00 27.40 45 SER H O 1
ATOM 8307 N N . LYS H 2 46 ? 31.736 42.266 57.161 1.00 19.38 46 LYS H N 1
ATOM 8308 C CA . LYS H 2 46 ? 31.278 43.155 58.219 1.00 20.14 46 LYS H CA 1
ATOM 8309 C C . LYS H 2 46 ? 31.586 44.627 57.936 1.00 19.49 46 LYS H C 1
ATOM 8310 O O . LYS H 2 46 ? 30.785 45.506 58.252 1.00 21.94 46 LYS H O 1
ATOM 8316 N N . ASP H 2 47 ? 32.753 44.884 57.350 1.00 17.32 47 ASP H N 1
ATOM 8317 C CA . ASP H 2 47 ? 33.269 46.242 57.145 1.00 16.50 47 ASP H CA 1
ATOM 8318 C C . ASP H 2 47 ? 34.450 46.097 56.207 1.00 15.67 47 ASP H C 1
ATOM 8319 O O . ASP H 2 47 ? 34.759 44.984 55.776 1.00 15.99 47 ASP H O 1
ATOM 8324 N N . ILE H 2 48 ? 35.109 47.208 55.886 1.00 13.67 48 ILE H N 1
ATOM 8325 C CA . ILE H 2 48 ? 36.337 47.139 55.099 1.00 12.36 48 ILE H CA 1
ATOM 8326 C C . ILE H 2 48 ? 37.379 46.312 55.844 1.00 13.26 48 ILE H C 1
ATOM 8327 O O . ILE H 2 48 ? 37.348 46.205 57.076 1.00 14.63 48 ILE H O 1
ATOM 8332 N N . PHE H 2 49 ? 38.298 45.731 55.076 1.00 12.26 49 PHE H N 1
ATOM 8333 C CA . PHE H 2 49 ? 39.263 44.806 55.650 1.00 12.48 49 PHE H CA 1
ATOM 8334 C C . PHE H 2 49 ? 40.596 44.906 54.937 1.00 12.71 49 PHE H C 1
ATOM 8335 O O . PHE H 2 49 ? 40.666 45.321 53.781 1.00 15.20 49 PHE H O 1
ATOM 8343 N N . VAL H 2 50 ? 41.643 44.527 55.661 1.00 13.36 50 VAL H N 1
ATOM 8344 C CA . VAL H 2 50 ? 43.017 44.637 55.169 1.00 12.51 50 VAL H CA 1
ATOM 8345 C C . VAL H 2 50 ? 43.267 43.670 54.016 1.00 12.81 50 VAL H C 1
ATOM 8346 O O . VAL H 2 50 ? 42.795 42.517 54.044 1.00 14.51 50 VAL H O 1
ATOM 8350 N N . ASN H 2 51 ? 44.016 44.132 53.005 1.00 13.79 51 ASN H N 1
ATOM 8351 C CA . ASN H 2 51 ? 44.319 43.278 51.840 1.00 12.34 51 ASN H CA 1
ATOM 8352 C C . ASN H 2 51 ? 45.559 42.392 52.011 1.00 15.15 51 ASN H C 1
ATOM 8353 O O . ASN H 2 51 ? 46.344 42.575 52.944 1.00 14.47 51 ASN H O 1
ATOM 8358 N N . ILE H 2 52 ? 45.723 41.418 51.122 1.00 16.26 52 ILE H N 1
ATOM 8359 C CA . ILE H 2 52 ? 46.807 40.453 51.277 1.00 15.91 52 ILE H CA 1
ATOM 8360 C C . ILE H 2 52 ? 48.188 41.059 51.004 1.00 13.76 52 ILE H C 1
ATOM 8361 O O . ILE H 2 52 ? 49.165 40.640 51.618 1.00 16.64 52 ILE H O 1
ATOM 8366 N N . LEU H 2 53 ? 48.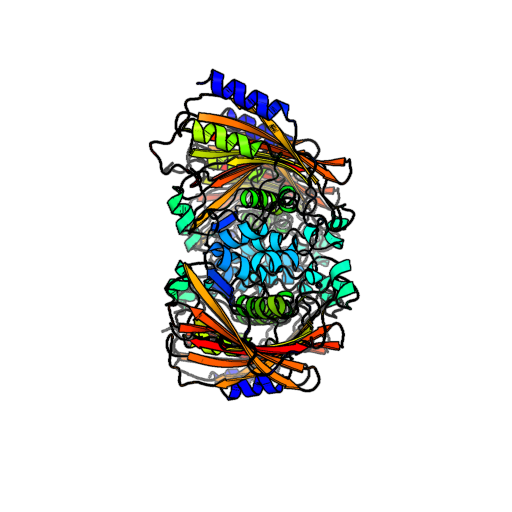278 42.043 50.111 1.00 14.36 53 LEU H N 1
ATOM 8367 C CA . LEU H 2 53 ? 49.564 42.716 49.866 1.00 12.40 53 LEU H CA 1
ATOM 8368 C C . LEU H 2 53 ? 50.043 43.437 51.117 1.00 14.37 53 LEU H C 1
ATOM 8369 O O . LEU H 2 53 ? 51.252 43.514 51.377 1.00 12.95 53 LEU H O 1
ATOM 8374 N N . THR H 2 54 ? 49.107 43.977 51.896 1.00 11.48 54 THR H N 1
ATOM 8375 C CA . THR H 2 54 ? 49.459 44.605 53.168 1.00 12.75 54 THR H CA 1
ATOM 8376 C C . THR H 2 54 ? 49.908 43.565 54.177 1.00 15.85 54 THR H C 1
ATOM 8377 O O . THR H 2 54 ? 50.907 43.779 54.871 1.00 16.46 54 THR H O 1
ATOM 8381 N N . ASP H 2 55 ? 49.190 42.443 54.262 1.00 14.69 55 ASP H N 1
ATOM 8382 C CA . ASP H 2 55 ? 49.627 41.333 55.122 1.00 14.79 55 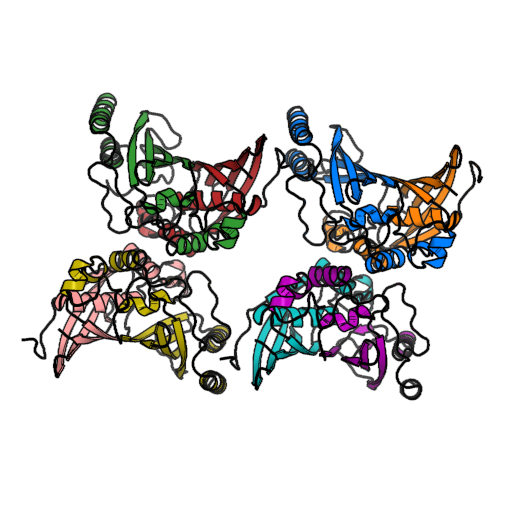ASP H CA 1
ATOM 8383 C C . ASP H 2 55 ? 51.061 40.910 54.816 1.00 15.99 55 ASP H C 1
ATOM 8384 O O . ASP H 2 55 ? 51.854 40.664 55.733 1.00 17.96 55 ASP H O 1
ATOM 8389 N N . THR H 2 56 ? 51.406 40.852 53.534 1.00 13.78 56 THR H N 1
ATOM 8390 C CA . THR H 2 56 ? 52.753 40.436 53.139 1.00 15.15 56 THR H CA 1
ATOM 8391 C C . THR H 2 56 ? 53.784 41.444 53.651 1.00 14.91 56 THR H C 1
ATOM 8392 O O . THR H 2 56 ? 54.813 41.066 54.235 1.00 15.83 56 THR H O 1
ATOM 8396 N N . GLY H 2 57 ? 53.478 42.726 53.467 1.00 14.83 57 GLY H N 1
ATOM 8397 C CA . GLY H 2 57 ? 54.341 43.805 53.919 1.00 13.49 57 GLY H CA 1
ATOM 8398 C C . GLY H 2 57 ? 54.477 43.837 55.427 1.00 12.37 57 GLY H C 1
ATOM 8399 O O . GLY H 2 57 ? 55.571 44.095 55.939 1.00 15.59 57 GLY H O 1
ATOM 8400 N N . LEU H 2 58 ? 53.382 43.583 56.148 1.00 13.32 58 LEU H N 1
ATOM 8401 C CA . LEU H 2 58 ? 53.439 43.583 57.607 1.00 12.90 58 LEU H CA 1
ATOM 8402 C C . LEU H 2 58 ? 54.240 42.409 58.149 1.00 16.46 58 LEU H C 1
ATOM 8403 O O . LEU H 2 58 ? 54.941 42.547 59.155 1.00 18.08 58 LEU H O 1
ATOM 8408 N N . VAL H 2 59 ? 54.114 41.245 57.520 1.00 16.92 59 VAL H N 1
ATOM 8409 C CA . VAL H 2 59 ? 54.906 40.084 57.948 1.00 16.24 59 VAL H CA 1
ATOM 8410 C C . VAL H 2 59 ? 56.392 40.362 57.731 1.00 18.32 59 VAL H C 1
ATOM 8411 O O . VAL H 2 59 ? 57.233 40.008 58.566 1.00 18.84 59 VAL H O 1
ATOM 8415 N N . GLN H 2 60 ? 56.713 41.005 56.616 1.00 13.68 60 GLN H N 1
ATOM 8416 C CA . GLN H 2 60 ? 58.081 41.387 56.298 1.00 15.38 60 GLN H CA 1
ATOM 8417 C C . GLN H 2 60 ? 58.597 42.347 57.362 1.00 16.60 60 GLN H C 1
ATOM 8418 O O . GLN H 2 60 ? 59.679 42.149 57.920 1.00 18.28 60 GLN H O 1
ATOM 8424 N N . ARG H 2 61 ? 57.803 43.374 57.651 1.00 15.78 61 ARG H N 1
ATOM 8425 C CA . ARG H 2 61 ? 58.153 44.373 58.654 1.00 14.35 61 ARG H CA 1
ATOM 8426 C C . ARG H 2 61 ? 58.370 43.731 60.020 1.00 14.99 61 ARG H C 1
ATOM 8427 O O . ARG H 2 61 ? 59.327 44.058 60.739 1.00 18.15 61 ARG H O 1
ATOM 8435 N N . TYR H 2 62 ? 57.486 42.809 60.376 1.00 15.67 62 TYR H N 1
ATOM 8436 C CA . TYR H 2 62 ? 57.560 42.146 61.682 1.00 15.53 62 TYR H CA 1
ATOM 8437 C C . TYR H 2 62 ? 58.885 41.395 61.854 1.00 16.97 62 TYR H C 1
ATOM 8438 O O . TYR H 2 62 ? 59.550 41.495 62.890 1.00 19.32 62 TYR H O 1
ATOM 8447 N N . VAL H 2 63 ? 59.268 40.651 60.822 1.00 17.56 63 VAL H N 1
ATOM 8448 C CA . VAL H 2 63 ? 60.497 39.871 60.852 1.00 15.92 63 VAL H CA 1
ATOM 8449 C C . VAL H 2 63 ? 61.752 40.761 60.853 1.00 16.63 63 VAL H C 1
ATOM 8450 O O . VAL H 2 63 ? 62.680 40.515 61.618 1.00 18.58 63 VAL H O 1
ATOM 8454 N N . THR H 2 64 ? 61.779 41.793 60.007 1.00 17.84 64 THR H N 1
ATOM 8455 C CA . THR H 2 64 ? 62.943 42.686 59.950 1.00 18.36 64 THR H CA 1
ATOM 8456 C C . THR H 2 64 ? 63.054 43.634 61.153 1.00 18.40 64 THR H C 1
ATOM 8457 O O . THR H 2 64 ? 64.154 44.082 61.494 1.00 21.41 64 THR H O 1
ATOM 8461 N N . ASP H 2 65 ? 61.927 43.947 61.788 1.00 17.85 65 ASP H N 1
ATOM 8462 C CA . ASP H 2 65 ? 61.958 44.681 63.051 1.00 18.46 65 ASP H CA 1
ATOM 8463 C C . ASP H 2 65 ? 62.852 43.905 64.024 1.00 22.78 65 ASP H C 1
ATOM 8464 O O . ASP H 2 65 ? 63.645 44.489 64.759 1.00 27.17 65 ASP H O 1
ATOM 8469 N N . TRP H 2 66 ? 62.727 42.581 63.992 1.00 22.20 66 TRP H N 1
ATOM 8470 C CA . TRP H 2 66 ? 63.484 41.696 64.871 1.00 21.94 66 TRP H CA 1
ATOM 8471 C C . TRP H 2 66 ? 64.901 41.404 64.361 1.00 21.89 66 TRP H C 1
ATOM 8472 O O . TRP H 2 66 ? 65.876 41.434 65.126 1.00 25.15 66 TRP H O 1
ATOM 8483 N N . ALA H 2 67 ? 65.014 41.129 63.063 1.00 22.03 67 ALA H N 1
ATOM 8484 C CA . ALA H 2 67 ? 66.285 40.670 62.504 1.00 24.23 67 ALA H CA 1
ATOM 8485 C C . ALA H 2 67 ? 67.236 41.819 62.174 1.00 25.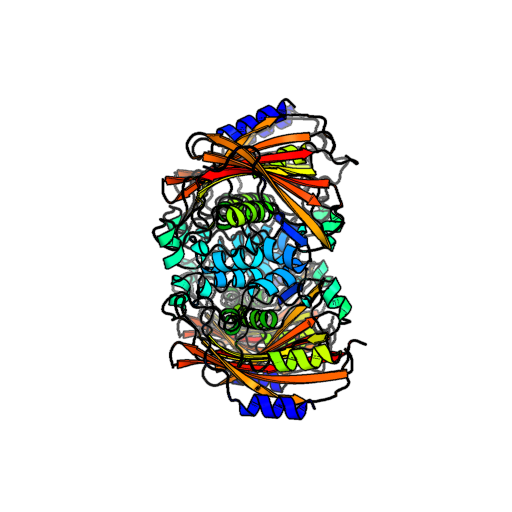51 67 ALA H C 1
ATOM 8486 O O . ALA H 2 67 ? 68.470 41.643 62.158 1.00 29.84 67 ALA H O 1
ATOM 8488 N N . GLY H 2 68 ? 66.668 42.997 61.938 1.00 23.91 68 GLY H N 1
ATOM 8489 C CA . GLY H 2 68 ? 67.466 44.183 61.697 1.00 26.58 68 GLY H CA 1
ATOM 8490 C C . GLY H 2 68 ? 67.653 44.486 60.224 1.00 26.43 68 GLY H C 1
ATOM 8491 O O . GLY H 2 68 ? 67.251 43.704 59.354 1.00 23.35 68 GLY H O 1
ATOM 8492 N N . PRO H 2 69 ? 68.139 45.417 59.903 1.00 24.27 69 PRO H N 1
ATOM 8493 C CA . PRO H 2 69 ? 68.310 45.910 58.529 1.00 25.54 69 PRO H CA 1
ATOM 8494 C C . PRO H 2 69 ? 69.336 45.142 57.696 1.00 24.42 69 PRO H C 1
ATOM 8495 O O . PRO H 2 69 ? 69.283 45.237 56.472 1.00 25.09 69 PRO H O 1
ATOM 8499 N N . SER H 2 70 ? 70.128 44.387 58.206 1.00 25.31 70 SER H N 1
ATOM 8500 C CA . SER H 2 70 ? 71.014 43.549 57.402 1.00 25.75 70 SER H CA 1
ATOM 8501 C C . SER H 2 70 ? 70.347 42.235 57.016 1.00 24.75 70 SER H C 1
ATOM 8502 O O . SER H 2 70 ? 70.927 41.437 56.281 1.00 25.25 70 SER H O 1
ATOM 8505 N N . ALA H 2 71 ? 69.131 42.012 57.512 1.00 22.39 71 ALA H N 1
ATOM 8506 C CA . ALA H 2 71 ? 68.385 40.808 57.143 1.00 22.73 71 ALA H CA 1
ATOM 8507 C C . ALA H 2 71 ? 68.065 40.802 55.656 1.00 22.00 71 ALA H C 1
ATOM 8508 O O . ALA H 2 71 ? 67.717 41.835 55.093 1.00 20.93 71 ALA H O 1
ATOM 8510 N N . LEU H 2 72 ? 68.218 39.642 55.024 1.00 22.79 72 LEU H N 1
ATOM 8511 C CA . LEU H 2 72 ? 67.839 39.478 53.627 1.00 22.32 72 LEU H CA 1
ATOM 8512 C C . LEU H 2 72 ? 66.664 38.522 53.564 1.00 22.23 72 LEU H C 1
ATOM 8513 O O . LEU H 2 72 ? 66.807 37.331 53.850 1.00 23.22 72 LEU H O 1
ATOM 8518 N N . ILE H 2 73 ? 65.497 39.051 53.206 1.00 20.84 73 ILE H N 1
ATOM 8519 C CA . ILE H 2 73 ? 64.308 38.229 53.078 1.00 22.23 73 ILE H CA 1
ATOM 8520 C C . ILE H 2 73 ? 64.405 37.433 51.785 1.00 21.03 73 ILE H C 1
ATOM 8521 O O . ILE H 2 73 ? 64.571 38.006 50.698 1.00 21.42 73 ILE H O 1
ATOM 8526 N N . LYS H 2 74 ? 64.301 36.113 51.905 1.00 21.64 74 LYS H N 1
ATOM 8527 C CA . LYS H 2 74 ? 64.402 35.215 50.763 1.00 22.09 74 LYS H CA 1
ATOM 8528 C C . LYS H 2 74 ? 63.028 34.779 50.278 1.00 22.16 74 LYS H C 1
ATOM 8529 O O . LYS H 2 74 ? 62.827 34.548 49.080 1.00 21.26 74 LYS H O 1
ATOM 8535 N N . SER H 2 75 ? 62.094 34.633 51.212 1.00 20.83 75 SER H N 1
ATOM 8536 C CA . SER H 2 75 ? 60.731 34.228 50.864 1.00 20.03 75 SER H CA 1
ATOM 8537 C C . SER H 2 75 ? 59.725 34.514 51.967 1.00 21.26 75 SER H C 1
ATOM 8538 O O . SER H 2 75 ? 60.051 34.481 53.146 1.00 20.62 75 SER H O 1
ATOM 8541 N N . ILE H 2 76 ? 58.490 34.801 51.563 1.00 19.61 76 ILE H N 1
ATOM 8542 C CA . ILE H 2 76 ? 57.379 34.942 52.499 1.00 18.82 76 ILE H CA 1
ATOM 8543 C C . ILE H 2 76 ? 56.204 34.152 51.954 1.00 20.10 76 ILE H C 1
ATOM 8544 O O . ILE H 2 76 ? 55.746 34.413 50.838 1.00 22.24 76 ILE H O 1
ATOM 8549 N N . GLY H 2 77 ? 55.721 33.182 52.714 1.00 20.71 77 GLY H N 1
ATOM 8550 C CA . GLY H 2 77 ? 54.543 32.441 52.301 1.00 26.29 77 GLY H CA 1
ATOM 8551 C C . GLY H 2 77 ? 53.468 32.587 53.350 1.00 25.26 77 GLY H C 1
ATOM 8552 O O . GLY H 2 77 ? 53.721 32.347 54.530 1.00 26.55 77 GLY H O 1
ATOM 8553 N N . LEU H 2 78 ? 52.269 32.989 52.950 1.00 20.72 78 LEU H N 1
ATOM 8554 C CA . LEU H 2 78 ? 51.228 33.117 53.957 1.00 24.14 78 LEU H CA 1
ATOM 8555 C C . LEU H 2 78 ? 49.865 32.569 53.571 1.00 20.44 78 LEU H C 1
ATOM 8556 O O . LEU H 2 78 ? 49.535 32.423 52.390 1.00 23.45 78 LEU H O 1
ATOM 8561 N N . ARG H 2 79 ? 49.091 32.252 54.599 1.00 21.75 79 ARG H N 1
ATOM 8562 C CA . ARG H 2 79 ? 47.748 31.744 54.440 1.00 24.34 79 ARG H CA 1
ATOM 8563 C C . ARG H 2 79 ? 46.826 32.645 55.249 1.00 23.41 79 ARG H C 1
ATOM 8564 O O . ARG H 2 79 ? 47.089 32.926 56.421 1.00 24.49 79 ARG H O 1
ATOM 8572 N N . LEU H 2 80 ? 45.746 33.103 54.629 1.00 22.49 80 LEU H N 1
ATOM 8573 C CA . LEU H 2 80 ? 44.810 33.953 55.344 1.00 24.90 80 LEU H CA 1
ATOM 8574 C C . LEU H 2 80 ? 43.768 33.129 56.087 1.00 28.33 80 LEU H C 1
ATOM 8575 O O . LEU H 2 80 ? 43.360 32.061 55.626 1.00 28.04 80 LEU H O 1
ATOM 8580 N N . GLY H 2 81 ? 43.362 33.628 57.250 1.00 24.00 81 GLY H N 1
ATOM 8581 C CA . GLY H 2 81 ? 42.300 33.012 58.025 1.00 25.24 81 GLY H CA 1
ATOM 8582 C C . GLY H 2 81 ? 41.120 33.964 58.102 1.00 24.85 81 GLY H C 1
ATOM 8583 O O . GLY H 2 81 ? 40.511 34.298 57.082 1.00 27.39 81 GLY H O 1
ATOM 8584 N N . VAL H 2 82 ? 40.809 34.416 59.312 1.00 21.52 82 VAL H N 1
ATOM 8585 C CA . VAL H 2 82 ? 39.719 35.368 59.528 1.00 22.57 82 VAL H CA 1
ATOM 8586 C C . VAL H 2 82 ? 40.091 36.764 59.019 1.00 22.24 82 VAL H C 1
ATOM 8587 O O . VAL H 2 82 ? 41.272 37.101 58.919 1.00 19.88 82 VAL H O 1
ATOM 8591 N N . PRO H 2 83 ? 39.087 37.580 58.664 1.00 18.93 83 PRO H N 1
ATOM 8592 C CA . PRO H 2 83 ? 39.406 38.911 58.139 1.00 18.32 83 PRO H CA 1
ATOM 8593 C C . PRO H 2 83 ? 39.939 39.836 59.217 1.00 17.46 83 PRO H C 1
ATOM 8594 O O . PRO H 2 83 ? 39.682 39.625 60.408 1.00 19.67 83 PRO H O 1
ATOM 8598 N N . TRP H 2 84 ? 40.687 40.844 58.795 1.00 17.02 84 TRP H N 1
ATOM 8599 C CA . TRP H 2 84 ? 41.089 41.921 59.680 1.00 17.15 84 TRP H CA 1
ATOM 8600 C C . TRP H 2 84 ? 40.235 43.124 59.328 1.00 15.83 84 TRP H C 1
ATOM 8601 O O . TRP H 2 84 ? 40.528 43.848 58.363 1.00 14.58 84 TRP H O 1
ATOM 8612 N N . TYR H 2 85 ? 39.181 43.325 60.119 1.00 16.61 85 TYR H N 1
ATOM 8613 C CA . TYR H 2 85 ? 38.214 44.384 59.861 1.00 14.39 85 TYR H CA 1
ATOM 8614 C C . TYR H 2 85 ? 38.620 45.673 60.540 1.00 16.65 85 TYR H C 1
ATOM 8615 O O . TYR H 2 85 ? 39.364 45.659 61.520 1.00 16.27 85 TYR H O 1
ATOM 8624 N N . ALA H 2 86 ? 38.099 46.788 60.037 1.00 15.74 86 ALA H N 1
ATOM 8625 C CA . ALA H 2 86 ? 38.268 48.078 60.703 1.00 16.35 86 ALA H CA 1
ATOM 8626 C C . ALA H 2 86 ? 37.977 47.966 62.198 1.00 16.85 86 ALA H C 1
ATOM 8627 O O . ALA H 2 86 ? 36.997 47.339 62.607 1.00 18.11 86 ALA H O 1
ATOM 8629 N N . TYR H 2 87 ? 38.870 48.562 62.989 1.00 16.19 87 TYR H N 1
ATOM 8630 C CA . TYR H 2 87 ? 38.767 48.660 64.453 1.00 16.82 87 TYR H CA 1
ATOM 8631 C C . TYR H 2 87 ? 39.244 47.412 65.202 1.00 22.50 87 TYR H C 1
ATOM 8632 O O . TYR H 2 87 ? 39.282 47.404 66.428 1.00 26.44 87 TYR H O 1
ATOM 8641 N N . ASP H 2 88 ? 39.625 46.367 64.474 1.00 20.17 88 ASP H N 1
ATOM 8642 C CA . ASP H 2 88 ? 40.202 45.206 65.142 1.00 22.96 88 ASP H CA 1
ATOM 8643 C C . ASP H 2 88 ? 41.700 45.395 65.275 1.00 21.45 88 ASP H C 1
ATOM 8644 O O . ASP H 2 88 ? 42.319 46.130 64.498 1.00 21.24 88 ASP H O 1
ATOM 8649 N N . THR H 2 89 ? 42.278 44.745 66.278 1.00 21.85 89 THR H N 1
ATOM 8650 C CA . THR H 2 89 ? 43.710 44.819 66.505 1.00 23.36 89 THR H CA 1
ATOM 8651 C C . THR H 2 89 ? 44.309 43.452 66.235 1.00 22.96 89 THR H C 1
ATOM 8652 O O . THR H 2 89 ? 43.827 42.449 66.745 1.00 25.60 89 THR H O 1
ATOM 8656 N N . VAL H 2 90 ? 45.352 43.418 65.419 1.00 21.02 90 VAL H N 1
ATOM 8657 C CA . VAL H 2 90 ? 46.069 42.174 65.172 1.00 20.92 90 VAL H CA 1
ATOM 8658 C C . VAL H 2 90 ? 47.357 42.165 65.973 1.00 22.50 90 VAL H C 1
ATOM 8659 O O . VAL H 2 90 ? 48.124 43.137 65.956 1.00 22.72 90 VAL H O 1
ATOM 8663 N N . THR H 2 91 ? 47.564 41.076 66.707 1.00 21.18 91 THR H N 1
ATOM 8664 C CA . THR H 2 91 ? 48.812 40.856 67.414 1.00 24.12 91 THR H CA 1
ATOM 8665 C C . THR H 2 91 ? 49.647 39.850 66.640 1.00 22.97 91 THR H C 1
ATOM 8666 O O . THR H 2 91 ? 49.194 38.729 66.376 1.00 22.68 91 THR H O 1
ATOM 8670 N N . PHE H 2 92 ? 50.858 40.252 66.274 1.00 20.87 92 PHE H N 1
ATOM 8671 C CA . PHE H 2 92 ? 51.792 39.350 65.614 1.00 20.59 92 PHE H CA 1
ATOM 8672 C C . PHE H 2 92 ? 52.703 38.662 66.619 1.00 21.59 92 PHE H C 1
ATOM 8673 O O . PHE H 2 92 ? 53.270 39.306 67.500 1.00 24.87 92 PHE H O 1
ATOM 8681 N N . SER H 2 93 ? 52.822 37.346 66.481 1.00 21.50 93 SER H N 1
ATOM 8682 C CA . SER H 2 93 ? 53.765 36.555 67.263 1.00 24.48 93 SER H CA 1
ATOM 8683 C C . SER H 2 93 ? 54.599 35.735 66.284 1.00 22.81 93 SER H C 1
ATOM 8684 O O . SER H 2 93 ? 54.195 35.520 65.140 1.00 23.76 93 SER H O 1
ATOM 8687 N N . GLY H 2 94 ? 55.771 35.291 66.717 1.00 23.86 94 GLY H N 1
ATOM 8688 C CA . GLY H 2 94 ? 56.669 34.615 65.804 1.00 23.04 94 GLY H CA 1
ATOM 8689 C C . GLY H 2 94 ? 57.680 33.757 66.524 1.00 24.25 94 GLY H C 1
ATOM 8690 O O . GLY H 2 94 ? 57.996 34.007 67.677 1.00 25.17 94 GLY H O 1
ATOM 8691 N N . GLU H 2 95 ? 58.191 32.751 65.827 1.00 24.40 95 GLU H N 1
ATOM 8692 C CA . GLU H 2 95 ? 59.150 31.828 66.425 1.00 27.14 95 GLU H CA 1
ATOM 8693 C C . GLU H 2 95 ? 60.023 31.232 65.338 1.00 25.59 95 GLU H C 1
ATOM 8694 O O . GLU H 2 95 ? 59.541 30.946 64.245 1.00 25.53 95 GLU H O 1
ATOM 8700 N N . VAL H 2 96 ? 61.308 31.052 65.630 1.00 26.40 96 VAL H N 1
ATOM 8701 C CA . VAL H 2 96 ? 62.205 30.383 64.708 1.00 26.73 96 VAL H CA 1
ATOM 8702 C C . VAL H 2 96 ? 61.898 28.890 64.693 1.00 27.45 96 VAL H C 1
ATOM 8703 O O . VAL H 2 96 ? 61.862 28.244 65.741 1.00 29.02 96 VAL H O 1
ATOM 8707 N N . THR H 2 97 ? 61.668 28.339 63.505 1.00 27.89 97 THR H N 1
ATOM 8708 C CA . THR H 2 97 ? 61.346 26.918 63.383 1.00 28.23 97 THR H CA 1
ATOM 8709 C C . THR H 2 97 ? 62.489 26.074 62.828 1.00 29.24 97 THR H C 1
ATOM 8710 O O . THR H 2 97 ? 62.547 24.866 63.071 1.00 34.19 97 THR H O 1
ATOM 8714 N N . ALA H 2 98 ? 63.400 26.704 62.092 1.00 29.03 98 ALA H N 1
ATOM 8715 C CA . ALA H 2 98 ? 64.590 26.014 61.617 1.00 30.28 98 ALA H CA 1
ATOM 8716 C C . ALA H 2 98 ? 65.747 26.981 61.408 1.00 30.11 98 ALA H C 1
ATOM 8717 O O . ALA H 2 98 ? 65.539 28.159 61.110 1.00 29.22 98 ALA H O 1
ATOM 8719 N N . VAL H 2 99 ? 66.962 26.484 61.599 1.00 31.25 99 VAL H N 1
ATOM 8720 C CA . VAL H 2 99 ? 68.163 27.222 61.251 1.00 31.68 99 VAL H CA 1
ATOM 8721 C C . VAL H 2 99 ? 69.079 26.244 60.533 1.00 33.08 99 VAL H C 1
ATOM 8722 O O . VAL H 2 99 ? 69.471 25.226 61.097 1.00 33.98 99 VAL H O 1
ATOM 8726 N N . ASN H 2 100 ? 69.394 26.537 59.279 1.00 34.68 100 ASN H N 1
ATOM 8727 C CA . ASN H 2 100 ? 70.200 25.630 58.475 1.00 40.00 100 ASN H CA 1
ATOM 8728 C C . ASN H 2 100 ? 71.153 26.387 57.568 1.00 39.94 100 ASN H C 1
ATOM 8729 O O . ASN H 2 100 ? 70.728 27.008 56.591 1.00 40.38 100 ASN H O 1
ATOM 8731 N N . ASP H 2 101 ? 72.438 26.332 57.911 1.00 44.33 101 ASP H N 1
ATOM 8732 C CA . ASP H 2 101 ? 73.495 26.965 57.127 1.00 45.72 101 ASP H CA 1
ATOM 8733 C C . ASP H 2 101 ? 73.232 28.452 56.888 1.00 46.01 101 ASP H C 1
ATOM 8734 O O . ASP H 2 101 ? 73.310 28.930 55.759 1.00 47.53 101 ASP H O 1
ATOM 8736 N N . GLY H 2 102 ? 72.910 29.174 57.956 1.00 47.82 102 GLY H N 1
ATOM 8737 C CA . GLY H 2 102 ? 72.709 30.609 57.868 1.00 47.19 102 GLY H CA 1
ATOM 8738 C C . GLY H 2 102 ? 71.348 31.008 57.330 1.00 42.56 102 GLY H C 1
ATOM 8739 O O . GLY H 2 102 ? 71.024 32.194 57.263 1.00 43.22 102 GLY H O 1
ATOM 8740 N N . LEU H 2 103 ? 70.549 30.020 56.942 1.00 39.10 103 LEU H N 1
ATOM 8741 C CA . LEU H 2 103 ? 69.182 30.280 56.510 1.00 35.03 103 LEU H CA 1
ATOM 8742 C C . LEU H 2 103 ? 68.225 30.053 57.670 1.00 35.20 103 LEU H C 1
ATOM 8743 O O . LEU H 2 103 ? 68.172 28.963 58.241 1.00 34.54 103 LEU H O 1
ATOM 8748 N N . ILE H 2 104 ? 67.477 31.097 58.014 1.00 32.34 104 ILE H N 1
ATOM 8749 C CA . ILE H 2 104 ? 66.563 31.068 59.143 1.00 32.10 104 ILE H CA 1
ATOM 8750 C C . ILE H 2 104 ? 65.127 30.939 58.649 1.00 29.27 104 ILE H C 1
ATOM 8751 O O . ILE H 2 104 ? 64.732 31.614 57.701 1.00 27.77 104 ILE H O 1
ATOM 8756 N N . THR H 2 105 ? 64.354 30.067 59.285 1.00 29.16 105 THR H N 1
ATOM 8757 C CA . THR H 2 105 ? 62.930 29.964 58.993 1.00 27.39 105 THR H CA 1
ATOM 8758 C C . THR H 2 105 ? 62.128 30.406 60.209 1.00 27.56 105 THR H C 1
ATOM 8759 O O . THR H 2 105 ? 62.355 29.931 61.331 1.00 29.34 105 THR H O 1
ATOM 8763 N N . VAL H 2 106 ? 61.211 31.343 59.986 1.00 25.95 106 VAL H N 1
ATOM 8764 C CA . VAL H 2 106 ? 60.397 31.888 61.061 1.00 25.79 106 VAL H CA 1
ATOM 8765 C C . VAL H 2 106 ? 58.917 31.670 60.757 1.00 24.69 106 VAL H C 1
ATOM 8766 O O . VAL H 2 106 ? 58.459 31.956 59.647 1.00 23.60 106 VAL H O 1
ATOM 8770 N N . LYS H 2 107 ? 58.176 31.154 61.734 1.00 25.55 107 LYS H N 1
ATOM 8771 C CA . LYS H 2 107 ? 56.720 31.074 61.626 1.00 25.59 107 LYS H CA 1
ATOM 8772 C C . LYS H 2 107 ? 56.111 32.287 62.312 1.00 23.92 107 LYS H C 1
ATOM 8773 O O . LYS H 2 107 ? 56.475 32.616 63.445 1.00 25.47 107 LYS H O 1
ATOM 8779 N N . VAL H 2 108 ? 55.192 32.956 61.617 1.00 22.62 108 VAL H N 1
ATOM 8780 C CA . VAL H 2 108 ? 54.555 34.163 62.124 1.00 22.14 108 VAL H CA 1
ATOM 8781 C C . VAL H 2 108 ? 53.052 33.945 62.155 1.00 21.54 108 VAL H C 1
ATOM 8782 O O . VAL H 2 108 ? 52.488 33.376 61.223 1.00 22.48 108 VAL H O 1
ATOM 8786 N N . VAL H 2 109 ? 52.406 34.366 63.235 1.00 21.22 109 VAL H N 1
ATOM 8787 C CA . VAL H 2 109 ? 50.949 34.335 63.281 1.00 21.65 109 VAL H CA 1
ATOM 8788 C C . VAL H 2 109 ? 50.417 35.699 63.697 1.00 21.45 109 VAL H C 1
ATOM 8789 O O . VAL H 2 109 ? 50.892 36.291 64.663 1.00 23.69 109 VAL H O 1
ATOM 8793 N N . GLY H 2 110 ? 49.444 36.204 62.944 1.00 23.07 110 GLY H N 1
ATOM 8794 C CA . GLY H 2 110 ? 48.726 37.412 63.323 1.00 24.56 110 GLY H CA 1
ATOM 8795 C C . GLY H 2 110 ? 47.333 37.033 63.780 1.00 21.72 110 GLY H C 1
ATOM 8796 O O . GLY H 2 110 ? 46.576 36.446 63.011 1.00 21.51 110 GLY H O 1
ATOM 8797 N N . ARG H 2 111 ? 47.005 37.339 65.032 1.00 21.85 111 ARG H N 1
ATOM 8798 C CA . ARG H 2 111 ? 45.705 36.970 65.590 1.00 22.83 111 ARG H CA 1
ATOM 8799 C C . ARG H 2 111 ? 44.905 38.208 65.940 1.00 21.78 111 ARG H C 1
ATOM 8800 O O . ARG H 2 111 ? 45.460 39.213 66.381 1.00 22.76 111 ARG H O 1
ATOM 8808 N N . ASN H 2 112 ? 43.592 38.139 65.749 1.00 22.50 112 ASN H N 1
ATOM 8809 C CA . ASN H 2 112 ? 42.721 39.206 66.225 1.00 22.94 112 ASN H CA 1
ATOM 8810 C C . ASN H 2 112 ? 41.549 38.634 67.017 1.00 23.14 112 ASN H C 1
ATOM 8811 O O . ASN H 2 112 ? 41.588 37.485 67.445 1.00 25.59 112 ASN H O 1
ATOM 8816 N N . THR H 2 113 ? 40.511 39.443 67.196 1.00 31.15 113 THR H N 1
ATOM 8817 C CA . THR H 2 113 ? 39.346 39.041 67.973 1.00 35.75 113 THR H CA 1
ATOM 8818 C C . THR H 2 113 ? 38.622 37.850 67.342 1.00 35.00 113 THR H C 1
ATOM 8819 O O . THR H 2 113 ? 38.056 37.021 68.048 1.00 39.36 113 THR H O 1
ATOM 8823 N N . LEU H 2 114 ? 38.648 37.760 66.016 1.00 31.98 114 LEU H N 1
ATOM 8824 C CA . LEU H 2 114 ? 37.965 36.670 65.319 1.00 34.24 114 LEU H CA 1
ATOM 8825 C C . LEU H 2 114 ? 38.766 35.364 65.267 1.00 35.57 114 LEU H C 1
ATOM 8826 O O . LEU H 2 114 ? 38.199 34.297 65.025 1.00 39.36 114 LEU H O 1
ATOM 8831 N N . GLY H 2 115 ? 40.078 35.442 65.481 1.00 30.29 115 GLY H N 1
ATOM 8832 C CA . GLY H 2 115 ? 40.916 34.255 65.465 1.00 31.49 115 GLY H CA 1
ATOM 8833 C C . GLY H 2 115 ? 42.253 34.502 64.791 1.00 27.92 115 GLY H C 1
ATOM 8834 O O . GLY H 2 115 ? 42.805 35.595 64.887 1.00 28.44 115 GLY H O 1
ATOM 8835 N N . ASP H 2 116 ? 42.781 33.486 64.112 1.00 27.04 116 ASP H N 1
ATOM 8836 C CA . ASP H 2 116 ? 44.023 33.644 63.356 1.00 25.03 116 ASP H CA 1
ATOM 8837 C C . ASP H 2 116 ? 43.730 34.340 62.030 1.00 22.33 116 ASP H C 1
ATOM 8838 O O . ASP H 2 116 ? 43.040 33.791 61.180 1.00 22.49 116 ASP H O 1
ATOM 8843 N N . HIS H 2 117 ? 44.258 35.546 61.863 1.00 20.51 117 HIS H N 1
ATOM 8844 C CA . HIS H 2 117 ? 44.080 36.314 60.634 1.00 18.40 117 HIS H CA 1
ATOM 8845 C C . HIS H 2 117 ? 45.064 35.894 59.541 1.00 17.39 117 HIS H C 1
ATOM 8846 O O . HIS H 2 117 ? 44.700 35.762 58.368 1.00 19.86 117 HIS H O 1
ATOM 8853 N N . VAL H 2 118 ? 46.317 35.686 59.931 1.00 19.41 118 VAL H N 1
ATOM 8854 C CA . VAL H 2 118 ? 47.330 35.274 58.976 1.00 20.36 118 VAL H CA 1
ATOM 8855 C C . VAL H 2 118 ? 48.339 34.350 59.641 1.00 20.17 118 VAL H C 1
ATOM 8856 O O . VAL H 2 118 ? 48.673 34.511 60.808 1.00 23.17 118 VAL H O 1
ATOM 8860 N N . THR H 2 119 ? 48.767 33.348 58.887 1.00 22.12 119 THR H N 1
ATOM 8861 C CA A THR H 2 119 ? 49.852 32.478 59.306 0.18 23.33 119 THR H CA 1
ATOM 8862 C CA B THR H 2 119 ? 49.843 32.466 59.313 0.82 22.91 119 THR H CA 1
ATOM 8863 C C . THR H 2 119 ? 50.880 32.446 58.200 1.00 22.63 119 THR H C 1
ATOM 8864 O O . THR H 2 119 ? 50.548 32.194 57.042 1.00 20.82 119 THR H O 1
ATOM 8871 N N . ALA H 2 120 ? 52.130 32.720 58.555 1.00 24.56 120 ALA H N 1
ATOM 8872 C CA . ALA H 2 120 ? 53.169 32.839 57.540 1.00 23.07 120 ALA H CA 1
ATOM 8873 C C . ALA H 2 120 ? 54.448 32.092 57.892 1.00 22.17 120 ALA H C 1
ATOM 8874 O O . ALA H 2 120 ? 54.724 31.814 59.051 1.00 22.81 120 ALA H O 1
ATOM 8876 N N . THR H 2 121 ? 55.202 31.763 56.853 1.00 21.56 121 THR H N 1
ATOM 8877 C CA . THR H 2 121 ? 56.528 31.199 56.995 1.00 25.27 121 THR H CA 1
ATOM 8878 C C . THR H 2 121 ? 57.461 32.127 56.236 1.00 21.29 121 THR H C 1
ATOM 8879 O O . THR H 2 121 ? 57.244 32.418 55.059 1.00 22.30 121 THR H O 1
ATOM 8883 N N . VAL H 2 122 ? 58.491 32.607 56.921 1.00 22.13 122 VAL H N 1
ATOM 8884 C CA . VAL H 2 122 ? 59.463 33.505 56.320 1.00 21.92 122 VAL H CA 1
ATOM 8885 C C . VAL H 2 122 ? 60.843 32.857 56.337 1.00 23.80 122 VAL H C 1
ATOM 8886 O O . VAL H 2 122 ? 61.251 32.298 57.349 1.00 25.85 122 VAL H O 1
ATOM 8890 N N . GLU H 2 123 ? 61.547 32.920 55.209 1.00 23.71 123 GLU H N 1
ATOM 8891 C CA . GLU H 2 123 ? 62.936 32.479 55.145 1.00 26.49 123 GLU H CA 1
ATOM 8892 C C . GLU H 2 123 ? 63.817 33.702 54.951 1.00 25.86 123 GLU H C 1
ATOM 8893 O O . GLU H 2 123 ? 63.504 34.580 54.153 1.00 24.31 123 GLU H O 1
ATOM 8899 N N . LEU H 2 124 ? 64.922 33.766 55.680 1.00 28.09 124 LEU H N 1
ATOM 8900 C CA . LEU H 2 124 ? 65.802 34.917 55.591 1.00 28.78 124 LEU H CA 1
ATOM 8901 C C . LEU H 2 124 ? 67.210 34.515 55.979 1.00 31.94 124 LEU H C 1
ATOM 8902 O O . LEU H 2 124 ? 67.416 33.468 56.589 1.00 33.68 124 LEU H O 1
ATOM 8907 N N . SER H 2 125 ? 68.178 35.345 55.613 1.00 33.08 125 SER H N 1
ATOM 8908 C CA . SER H 2 125 ? 69.519 35.205 56.160 1.00 36.58 125 SER H CA 1
ATOM 8909 C C . SER H 2 125 ? 69.765 36.360 57.116 1.00 38.11 125 SER H C 1
ATOM 8910 O O . SER H 2 125 ? 69.153 37.427 56.987 1.00 38.13 125 SER H O 1
ATOM 8913 N N . MET H 2 126 ? 70.647 36.134 58.088 1.00 43.87 126 MET H N 1
ATOM 8914 C CA . MET H 2 126 ? 70.946 37.126 59.113 1.00 49.52 126 MET H CA 1
ATOM 8915 C C . MET H 2 126 ? 72.450 37.208 59.334 1.00 52.92 126 MET H C 1
ATOM 8916 O O . MET H 2 126 ? 73.130 38.055 58.758 1.00 58.05 126 MET H O 1
#

B-factor: mean 25.14, std 11.46, range [7.35, 187.38]

Sequence (1180 aa):
VSDIQEAVAQIKAAGPSKPRLLARDPVNQPMINNWVEAIGDRNPIYVDDAAARAAGHPGIVAPPAMIQVWTMMGLGGVRPKDDPLGPIIKLFDDAGYIGVVATNCEQTYHRYLLPGEQVSISAELGDVVGPKQTALGEGWFINQHIVWQVGDEDVAEMNWRILKFKPAGSMTVVGAVLPELKLYGDPTFIVSTALATRRDFQDVHHDRDKAVAQGSKKDIFVNILLTDTGLVQRYVTDWAGPSALIKSIGLRLGVPWYAYDTVTFSGEVTAVNDGLITVKVVGRNTLGDHVTATVELSMGVSDIQEAVAQIKAAGPSKPRLARDPVNQPMMINNWVEAIGDRNPIYVDDAAARAAGHPGIVAPPAMIQVWTMMGLGGVRPKDDPLGPIIKLFDDAGYIGVVATNCEQTYHRYLLPGEQVSISAELGDVVGPKQTALGEGWFINQHIVWQVGDEDVAEMNWRILKFKPAGSPSSVPDDLMTVVGAVLPELKLYGDPTFIVSTALATRDFQDDVHHDRDKAVAQGSKDIFVNILTDTGLVQRYVTDWAGPSALIKSIGLRLGVPWYAYDTVTFSGEVTAVNDGLITVKVVGRNTLGDHVTATVELSMDIQEAVAQIKAAGPSKPRLARDPVNQPMINNWVEAIGDRNPIYVDDAAARAAGHPGIVAPPAMIQVWTMMGLGGVRPKDDPLGPIIKLFDDAGYIGVVATNCEQTYHRYLLPGEQVSISAELGDV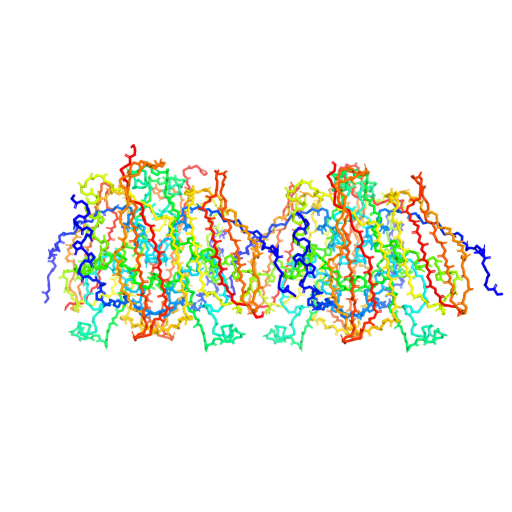VGPKQTALGEGWFINQHIVWQVGDEDVAEMNWRIILKFKPAMTVVGAVLPELKLYGDPTFIVSTALATRDFQDVHHDRDKAVAQGSKDIFVNILTDTGLVQRYVTDWAGPSALIKSIGLRLGVPWYAYDTVTFSGEVTAVNDGLITVKVVGRNTLGDHVTATVELSMRIQEAVAQIKAAGPSKPRLARDPVNQPMMINNWVEAIGDRNPIYVDDAAARAAGHPGIVAPPAMIQVWTMMGLGGVRPKDDPLGPIIKLFDDAGYIGVVATNCEQTYHRYLLPGEQQVSISAELGDVVGPKQTALGEGWFINQHIVWQVGDEDVAEMNWRILKFKPMTVVGAVLPELKLYGDPTFIVSTALATRDFQDVHHDRDKAVAQGSKDIFVNILTDTGLVQRYVTDWAGPSALIKSIGLRLGVPWYAYDTVTFSGEVTAVNDGLITVKVVGRNTLGDHVTTATVELSM

Nearest PDB structures (foldseek):
  4w78-assembly1_A  TM=9.539E-01  e=2.740E-35  Mycobacterium tuberculosis CCDC5180
  4w78-assembly3_C  TM=9.474E-01  e=4.243E-35  Mycobacterium tuberculosis CCDC5180
  3exz-assembly1_A  TM=7.173E-01  e=1.961E-06  Rhodospirillum rubrum ATCC 11170
  4ffu-assembly1_D  TM=7.086E-01  e=3.059E-05  Sinorhizobium meliloti 1021
  8huc-assembly1_C  TM=5.101E-01  e=2.257E-04  Pseudomonas aeruginosa UCBPP-PA14

Foldseek 3Di:
DVVLVVLLVVLQVLPKDDWAWFPFFAALVVLVVVCVVVVPVQCLQPFQVSVVVVPHNGRWHDQVCPVVRRDQDDPGDDDPSHSVVSNQVSLVVVQLNDKDWDDKDKDFQDTHDGPFMKIKMKGWDDWDDQDQDPQAGWIKTWMKMFMDRVPHTGMIMITIMIRHHGPVD/DDDFFDKADKDKDWQALCNQQVLCVVVVHVPCLSRPQVVVVVVPHDGRFHDDVSVQVVVVVRVCVGVDPPKFWDDKDKDADDTHHHGKMWMKIKTWHDDDDQKTWMWIWIATPVGTGMIMITIIGD/DVVVLVVLLVVLQVLPKDDKDWFPFFAALVVLVVVCVVVVPPQCLQPFQVSVVVVPHNGRFHDQVCQVVRRDQDDPGDDDPSHSVVSVQVSLVVVQLQFKDWDDKDKDFQDTHDGPFMKIKMKHWDDWDDQDQDPQATWIKTWMKMFMDRPPHTGMIMITIMIRHRGDDDPTHGDPPD/DDDAFAKADKDKDWQALCNQQVLCVVVVNPPCLSHPQVVVVVVPHPGRFHDPVVVVVVVVCSVCVRVDDVKFWDDKDKDADDTHHHGKMWMKIKGWHDDDDQKTWMWIFIATPVGTGMIMIIIIGD/DLVVLQVVLQVLPKDDWDWFPFFAALVVLVVVCVVVVPPQCLQPFQVSVVVVPHNGRWHDQVCQVVRRDQPDPRDDDPSDSVVVSQVVLVVVQLPDKDWDDKDKDFQDTHDGPFMKIKIKHWDDKDDQDQDPQGTWIKTWMKMFMDRVPHTGMIMITIMIRHRGD/DPDFFDKADKDKDFQALCNQVVLCVVVVNVPCLSRPQVVVVVVVHRGRFHDVVSVQVVVVCSVCVRQDDQKFWDDKDKDFDDTHHHGWMWMKIKGWHDDDDQKTKMWIWIATPVGTGMIMITIIGGD/DVVLQVVLQVVPKDDWDWFPFFAALVVLVVVCVVVVPVQCLQPFQVSVVVVPHNGRWHDQVCLVVRRDCPDPRDDDPSDSCVVVVVVLVVVQLPDKDWDDKDKDFPDTHDGPFMKIKIKHWDDKDPCPDDPPAGWIKTWMKMFMARVPHTGMIMITIMIRGRD/DADFFAKADKDKDWQALCNQVVLCVVLVHVPCLSNPQVVVVVVPHNGRFHDVVSVQVVVVVRVCVRVDDVKFWDDKDKDADDTHHHGKMWMKIKGWHDDDPQKTKMWIFIATPVGTGMIMITIIGD

Secondary structure (DSSP, 8-state):
-HHHHHHHHHHHTT-SPPPEE-SS-S-HHHHHHHHHHHT---GGGT-HHHHHHTT-SS----GGGHHHHT---TT----TT-THHHHHHHHHHTT--EEEEEEEEEEESS---TT--EEEEEEEEEEEEEEEETTEEEEEEEEEEEEEETTEEEEEEEEEEEEE--S--/---TT-BPPPEEEE--HHHHHHHHHHTT---GGGT-HHHHHHTT-SS-B--HHHHHHHHHHHHHHHH-TT-EEEEEEEEE-S--BTT-EEEEEEEEEEEETTEEEEEEEEEETTEEEEEEEEEEE-/-HHHHHHHHHHHHHT-SPPPEE-SS-S-HHHHHHHHHHHT---GGGT-HHHHHHTT-SS----GGGHHHHT---TTPPPPTT-THHHHHHHHHHTT--EEEEEEEEEEESS---TTPPEEEEEEEEEEEEEEEETTEEEEEEEEEEEEEETTEEEEEEEEEEEEE---STT----S--/---TTPBPPPEEEE--HHHHHHHHHHTT---GGGT-HHHHHHTT-SS-B--HHHHHHHHHHHHHHHH-TT-EEEEEEEEE-S--BTT-EEEEEEEEEEEETTEEEEEEEEEETTEEEEEEEEEEE-/-HHHHHHHHHHT-SPPPEE-SS-S-HHHHHHHHHHHT---GGGT-HHHHHHTT-SS----GGGHHHHT--TTT----TT-SHHHHHHHHHHTT--EEEEEEEEEEESS---TT--EEEEEEEEEEEEEEEETTEEEEEEEEEEEEEETTEEEEEEEEEEEEE---/---TTPEEEEEEEE--HHHHHHHHHHTT---GGGT-HHHHHHTT-SS-B--HHHHHHHHHHHHHHHH-TT-EEEEEEEEE-S--BTT-EEEEEEEEEEEETTEEEEEEEEE-SSSEEEEEEEEEE--/-HHHHHHHHHT-SPPPEE-SS-S-HHHHHHHHHHHT---GGGT-HHHHHHTT-SS----GGGHHHHT---SS----TT-TTHHHHHHHHTTT--EEEEEEEEEEESS---TT--EEEEEEEEEEE-S---SSSEEEEEEEEEEEEETTEEEEEEEEEEEEEE-/---TTPBPPPEEEE--HHHHHHHHHHTT---GGGT-HHHHHHTT-SS-B--HHHHHHHHHHHHHHHH-TT-EEEEEEEEE-S--BTT-EEEEEEEEEEEETTEEEEEEEEEETTEEEEEEEEEEE-

Solvent-accessible surface area: 46988 Å² total; per-residue (Å²): 96,62,112,16,106,109,29,11,49,93,6,89,88,36,24,73,9,57,78,55,116,5,83,4,56,1,15,45,12,7,0,15,35,0,12,46,9,1,29,5,222,15,48,0,0,74,61,68,57,23,0,136,94,20,69,18,108,12,28,1,2,2,10,1,0,6,25,0,3,4,46,65,14,51,78,35,120,135,48,81,14,8,3,34,34,8,0,50,80,38,0,51,99,41,24,14,108,11,86,56,18,25,43,2,79,4,42,9,90,75,22,12,53,53,58,36,56,1,10,24,18,11,74,10,22,90,28,61,22,52,97,147,36,114,93,24,56,0,4,30,2,37,11,55,10,32,0,38,28,61,144,81,70,1,2,46,8,66,38,75,12,5,4,30,57,43,119,82,89,133,32,100,95,36,28,113,11,90,122,33,142,24,119,0,48,7,30,30,0,0,4,0,0,18,13,0,10,17,39,100,50,2,7,8,8,62,50,107,0,75,79,109,56,18,146,18,9,38,7,2,41,10,0,2,3,0,0,0,0,37,6,0,7,85,63,17,16,64,66,1,52,2,72,8,0,15,6,137,35,47,44,51,0,27,11,92,21,43,0,35,0,31,8,80,1,59,26,51,98,150,51,83,5,24,0,94,0,11,0,114,19,122,94,29,67,9,0,19,1,68,0,73,0,25,105,75,78,77,62,12,104,58,28,12,56,142,29,88,88,90,24,76,11,145,94,63,119,3,76,5,59,2,16,45,12,7,0,17,39,0,15,66,9,2,29,4,140,16,49,0,1,72,65,64,72,26,0,133,95,25,71,20,94,7,25,1,2,2,10,0,0,5,41,0,3,3,45,78,15,40,81,37,80,72,38,115,51,35,7,45,38,62,0,40,120,36,0,15,104,42,32,12,57,0,35,46,17,26,28,7,77,2,55,10,91,77,24,12,52,53,58,38,56,0,11,24,27,7,82,10,24,96,30,63,21,64,96,106,35,111,64,23,77,0,4,32,2,42,10,63,6,32,0,47,26,61,142,79,66,2,2,40,9,72,53,88,9,5,3,1,84,43,107,50,82,112,16,39,33,38,92,83,99,77,4,0,45,21,6,60,8,90,116,28,132,27,122,0,52,5,28,28,0,0,4,0,0,17,15,0,12,18,50,109,37,11,5,9,8,64,55,86,0,80,64,26,30,12,131,12,9,43,6,3,56,5,0,3,2,0,0,0,0,36,6,0,7,84,25,10,17,60,64,2,55,2,85,25,2,16,4,145,31,46,44,52,0,15,6,93,19,51,0,22,0,31,10,68,1,57,46,44,66,147,37,111,5,22,0,85,0,9,0,116,21,120,86,30,66,9,1,28,1,65,0,63,1,22,74,114,27,92,113,17,7,60,118,36,86,90,82,28,89,12,154,77,63,117,5,69,4,56,2,16,46,12,6,0,20,31,0,16,49,9,0,28,5,217,14,51,0,1,72,64,64,70,21,0,138,76,10,68,21,92,9,26,2,2,2,11,3,0,5,12,0,2,4,41,44,21,70,48,37,131,139,47,114,62,22,7,29,10,48,2,30,128,76,14,52,105,62,29,27,81,0,28,32,21,23,33,2,97,3,70,11,132,71,23,11,57,54,59,37,56,1,11,18,26,11,71,9,18,86,8,66,26,79,101,145,39,115,45,14,56,0,36,46,1,32,11,51,9,35,0,47,26,64,135,66,69,2,4,66,2,74,36,86,12,7,4,0,83,30,132,82,61,6,31,10,2,63,10,90,119,32,131,23,123,0,49,6,28,29,0,0,5,0,0,18,15,0,10,16,45,89,42,5,14,10,7,63,53,106,0,80,65,6,52,8,133,11,9,15,6,4,7,7,0,0,3,0,0,0,0,33,5,0,6,83,31,6,16,61,18,1,53,2,78,19,2,20,8,150,38,53,47,52,1,30,2,91,25,44,0,37,0,40,10,84,3,61,28,43,104,110,44,77,6,23,0,96,0,10,0,112,14,141,93,23,63,3,1,28,2,69,0,67,0,27,37,190,67,86,79,31,18,58,82,3,87,89,22,21,54,9,74,81,62,120,3,70,5,52,2,15,44,12,7,0,14,37,0,13,65,7,1,28,6,219,14,54,0,0,75,64,62,70,24,0,136,96,18,69,20,95,8,26,1,2,2,11,2,0,5,17,0,3,4,44,67,12,53,68,53,89,55,44,95,9,32,4,27,20,12,2,57,38,83,10,61,100,72,42,39,72,5,30,43,18,22,37,1,92,4,50,9,94,75,23,11,54,55,59,36,63,0,10,23,17,10,59,10,17,82,26,75,11,112,82,35,104,75,68,30,56,2,48,54,1,41,13,62,7,29,0,40,27,66,100,83,71,1,2,56,5,76,35,70,18,13,8,7,33,91,193,26,82,104,31,32,116,6,86,114,30,126,22,123,0,53,7,28,29,0,0,3,1,0,18,15,0,12,16,50,70,47,3,7,8,7,63,50,111,0,80,79,28,68,17,133,11,10,19,6,4,8,7,0,0,2,0,0,0,0,37,5,0,7,84,65,17,16,65,59,2,55,2,78,15,1,18,6,138,37,53,41,51,0,23,4,93,19,44,0,43,0,40,6,79,0,63,44,48,63,116,47,65,4,25,0,108,0,10,0,115,19,121,93,27,61,4,1,20,5,68,0,61,0,28,101

Radius of gyration: 35.82 Å; Cα contacts (8 Å, |Δi|>4): 2858; chains: 8; bounding box: 78×74×98 Å

CATH classification: 3.10.129.10